Protein AF-0000000077068095 (afdb_homodimer)

Solvent-accessible surface area (backbone atoms only — not comparable to full-atom values): 65717 Å² total; per-residue (Å²): 137,84,79,78,79,77,78,79,78,76,75,75,72,74,71,62,78,73,71,67,80,84,62,39,53,50,53,29,50,27,62,89,43,69,63,25,18,35,32,30,54,34,50,69,52,36,69,40,69,62,42,80,33,74,51,78,90,67,46,34,32,39,38,27,51,85,31,70,28,54,92,70,54,54,77,60,41,54,93,54,92,65,73,80,18,28,23,33,39,35,46,92,66,38,63,28,28,18,11,28,84,90,44,62,46,68,45,46,44,18,47,70,39,54,68,49,7,34,28,40,31,26,32,69,10,56,44,84,93,71,78,60,60,14,21,37,36,37,42,29,30,36,26,86,80,74,60,66,60,77,61,39,78,68,45,74,48,86,64,59,23,36,34,32,36,30,47,22,48,51,30,36,50,48,80,41,72,82,54,92,48,60,74,79,78,54,56,64,38,67,78,49,59,69,67,58,59,50,47,60,63,62,68,28,43,35,32,27,36,28,37,33,62,56,63,38,21,53,78,14,54,68,29,62,57,41,63,62,40,30,70,72,57,40,61,73,48,41,52,50,41,37,73,74,74,13,21,58,71,55,60,49,89,83,49,74,68,87,56,59,79,35,48,76,73,65,37,44,64,61,31,34,38,80,59,54,44,42,59,57,54,33,48,51,45,50,47,26,58,33,42,31,37,34,36,40,40,24,48,47,83,51,47,23,36,29,74,42,83,75,34,65,79,38,19,22,37,72,36,38,43,57,36,46,51,50,59,52,35,49,54,30,29,52,73,69,72,35,45,43,26,38,26,35,38,66,47,36,81,76,40,66,49,46,52,51,20,49,75,51,63,41,74,47,51,61,33,38,65,62,38,47,51,53,49,52,52,50,51,42,65,72,65,54,41,40,25,48,37,47,43,36,67,52,56,91,72,39,87,45,16,95,53,17,20,64,57,61,37,39,44,56,51,48,22,43,41,58,61,65,42,92,36,35,62,56,48,38,34,42,23,34,44,19,55,88,40,79,43,70,29,42,57,48,58,84,60,46,77,80,84,48,77,39,89,63,52,30,34,20,46,36,52,43,40,71,80,25,58,24,26,38,67,77,56,47,55,89,40,42,61,54,50,45,56,54,48,50,52,43,53,48,31,37,19,21,37,22,25,33,28,42,30,43,30,37,44,32,42,38,38,62,57,40,46,60,48,47,38,33,38,53,46,12,56,43,37,72,52,47,30,73,57,51,39,52,30,36,52,41,100,47,45,56,35,67,93,50,91,47,33,38,19,20,13,36,78,83,52,46,37,38,28,43,36,24,62,58,78,85,47,41,59,32,70,50,78,38,61,65,57,42,75,47,96,77,40,47,35,30,45,59,79,43,83,90,46,74,46,50,70,47,70,48,96,86,44,33,31,39,36,40,39,52,42,73,55,67,47,77,80,56,47,75,51,55,58,48,40,34,41,31,32,51,47,87,130,86,78,82,78,75,77,77,78,76,73,74,70,72,70,63,78,72,74,70,75,90,65,36,53,51,54,29,49,27,64,89,42,68,63,26,19,36,32,30,55,35,50,69,55,36,70,40,70,65,40,81,32,73,52,77,89,69,45,34,31,41,37,26,50,85,34,70,24,52,88,67,53,53,76,62,40,56,91,56,93,65,75,76,17,30,24,35,39,35,49,92,65,38,60,29,29,20,10,29,84,90,42,63,48,68,42,45,44,19,49,69,40,53,68,49,8,33,28,42,31,27,32,67,10,58,45,81,95,70,78,59,58,14,22,37,35,37,44,28,29,38,24,85,81,75,59,66,60,79,62,39,78,68,45,73,46,85,63,60,24,37,32,32,36,31,46,23,49,51,30,39,50,47,81,40,72,84,54,91,50,58,73,78,76,55,56,65,39,67,76,50,60,69,66,60,58,48,45,60,64,63,68,28,42,34,32,29,38,28,38,33,60,56,63,38,21,52,77,13,53,67,30,62,57,39,63,63,39,30,71,72,57,40,62,72,47,41,54,50,41,37,72,73,74,12,22,58,72,54,60,49,90,82,48,75,67,88,56,58,79,36,50,77,73,65,37,44,64,61,31,34,38,80,59,54,45,41,58,57,54,32,48,53,44,50,48,26,57,33,42,30,37,35,38,40,39,24,48,46,83,50,47,23,36,28,74,44,84,76,34,65,80,39,19,22,37,71,36,38,44,56,36,46,50,50,60,51,35,48,56,30,29,52,74,70,71,36,44,43,25,39,26,36,38,66,48,35,82,76,39,67,51,46,51,50,20,50,73,52,63,39,75,48,51,62,32,38,66,62,36,46,52,52,49,53,52,50,51,42,65,72,67,52,42,40,24,48,37,48,43,36,67,51,55,91,71,39,86,44,16,94,52,16,22,62,57,60,38,39,43,57,51,48,22,43,41,57,63,65,41,94,36,35,63,54,48,36,34,41,23,34,44,18,54,89,41,77,43,70,29,44,54,50,56,84,62,46,76,81,83,48,79,40,90,62,52,28,34,20,47,35,52,41,39,71,78,24,57,26,27,37,68,76,56,49,55,88,40,44,61,53,49,46,58,53,49,49,51,42,52,47,31,38,18,22,38,22,26,32,28,43,28,44,29,36,43,32,43,40,36,61,57,41,47,62,48,49,39,33,37,52,46,12,56,43,36,73,51,47,30,74,55,51,39,51,28,36,52,41,100,47,45,53,49,51,98,51,89,49,36,38,19,20,14,36,78,83,52,47,36,37,25,44,37,24,59,59,78,85,45,41,59,34,71,48,78,38,58,59,58,42,75,46,96,76,41,48,35,31,44,60,79,44,82,91,45,73,46,52,69,48,69,46,98,86,45,32,31,40,36,40,39,52,42,75,56,67,47,75,81,55,48,76,51,56,58,46,41,35,43,32,31,51,48,86

Nearest PDB structures (foldseek):
  7pls-assembly1_A  TM=9.603E-01  e=2.369E-50  Homo sapiens
  1odu-assembly1_B-2  TM=8.577E-01  e=1.543E-35  Thermotoga maritima MSB8
  1hl9-assembly1_B-3  TM=8.663E-01  e=6.749E-35  Thermotoga maritima MSB8
  1hl8-assembly1_A-3  TM=8.497E-01  e=1.190E-34  Thermotoga maritima MSB8
  2wsp-assembly2_B  TM=8.341E-01  e=6.534E-34  Thermotoga maritima MSB8

Radius of gyration: 40.66 Å; Cα contacts (8 Å, |Δi|>4): 2891; chains: 2; bounding box: 90×133×92 Å

Structure (mmCIF, N/CA/C/O backbone):
data_AF-0000000077068095-model_v1
#
loop_
_entity.id
_entity.type
_entity.pdbx_description
1 polymer alpha-L-fucosidase
#
loop_
_atom_site.group_PDB
_atom_site.id
_atom_site.type_symbol
_atom_site.label_atom_id
_atom_site.label_alt_id
_atom_site.label_comp_id
_atom_site.label_asym_id
_atom_site.label_entity_id
_atom_site.label_seq_id
_atom_site.pdbx_PDB_ins_code
_atom_site.Cartn_x
_atom_site.Cartn_y
_atom_site.Cartn_z
_atom_site.occupancy
_atom_site.B_iso_or_equiv
_atom_site.auth_seq_id
_atom_site.auth_comp_id
_atom_site.auth_asym_id
_atom_site.auth_atom_id
_atom_site.pdbx_PDB_model_num
ATOM 1 N N . MET A 1 1 ? 49.562 -62.438 -36.219 1 24.22 1 MET A N 1
ATOM 2 C CA . MET A 1 1 ? 48.5 -63.281 -35.688 1 24.22 1 MET A CA 1
ATOM 3 C C . MET A 1 1 ? 47.594 -62.5 -34.75 1 24.22 1 MET A C 1
ATOM 5 O O . MET A 1 1 ? 48.031 -62 -33.719 1 24.22 1 MET A O 1
ATOM 9 N N . ALA A 1 2 ? 46.625 -61.688 -35.406 1 28.7 2 ALA A N 1
ATOM 10 C CA . ALA A 1 2 ? 45.594 -60.688 -35.219 1 28.7 2 ALA A CA 1
ATOM 11 C C . ALA A 1 2 ? 44.438 -61.219 -34.344 1 28.7 2 ALA A C 1
ATOM 13 O O . ALA A 1 2 ? 43.625 -62 -34.844 1 28.7 2 ALA A O 1
ATOM 14 N N . SER A 1 3 ? 44.781 -61.656 -33.125 1 25.62 3 SER A N 1
ATOM 15 C CA . SER A 1 3 ? 43.812 -62.281 -32.25 1 25.62 3 SER A CA 1
ATOM 16 C C . SER A 1 3 ? 42.625 -61.375 -31.953 1 25.62 3 SER A C 1
ATOM 18 O O . SER A 1 3 ? 42.781 -60.281 -31.469 1 25.62 3 SER A O 1
ATOM 20 N N . LEU A 1 4 ? 41.5 -61.562 -32.719 1 26.03 4 LEU A N 1
ATOM 21 C CA . LEU A 1 4 ? 40.188 -60.906 -32.812 1 26.03 4 LEU A CA 1
ATOM 22 C C . LEU A 1 4 ? 39.406 -61.094 -31.516 1 26.03 4 LEU A C 1
ATOM 24 O O . LEU A 1 4 ? 39.125 -62.25 -31.109 1 26.03 4 LEU A O 1
ATOM 28 N N . CYS A 1 5 ? 39.75 -60.375 -30.453 1 25.77 5 CYS A N 1
ATOM 29 C CA . CYS A 1 5 ? 39.062 -60.406 -29.156 1 25.77 5 CYS A CA 1
ATOM 30 C C . CYS A 1 5 ? 37.562 -60.188 -29.328 1 25.77 5 CYS A C 1
ATOM 32 O O . CYS A 1 5 ? 37.125 -59.125 -29.797 1 25.77 5 CYS A O 1
ATOM 34 N N . THR A 1 6 ? 36.719 -61.219 -29.531 1 24.61 6 THR A N 1
ATOM 35 C CA . THR A 1 6 ? 35.281 -61.312 -29.703 1 24.61 6 THR A CA 1
ATOM 36 C C . THR A 1 6 ? 34.562 -60.875 -28.438 1 24.61 6 THR A C 1
ATOM 38 O O . THR A 1 6 ? 34.688 -61.5 -27.391 1 24.61 6 THR A O 1
ATOM 41 N N . CYS A 1 7 ? 34.531 -59.562 -28.078 1 24.52 7 CYS A N 1
ATOM 42 C CA . CYS A 1 7 ? 33.812 -59.031 -26.938 1 24.52 7 CYS A CA 1
ATOM 43 C C . CYS A 1 7 ? 32.344 -59.438 -27 1 24.52 7 CYS A C 1
ATOM 45 O O . CYS A 1 7 ? 31.641 -59.094 -27.953 1 24.52 7 CYS A O 1
ATOM 47 N N . ILE A 1 8 ? 31.906 -60.5 -26.359 1 24.84 8 ILE A N 1
ATOM 48 C CA . ILE A 1 8 ? 30.562 -61.062 -26.172 1 24.84 8 ILE A CA 1
ATOM 49 C C . ILE A 1 8 ? 29.688 -60.031 -25.469 1 24.84 8 ILE A C 1
ATOM 51 O O . ILE A 1 8 ? 29.938 -59.688 -24.312 1 24.84 8 ILE A O 1
ATOM 55 N N . LEU A 1 9 ? 29.125 -59.062 -26.156 1 23.23 9 LEU A N 1
ATOM 56 C CA . LEU A 1 9 ? 28.109 -58.125 -25.688 1 23.23 9 LEU A CA 1
ATOM 57 C C . LEU A 1 9 ? 26.906 -58.875 -25.094 1 23.23 9 LEU A C 1
ATOM 59 O O . LEU A 1 9 ? 26.203 -59.594 -25.812 1 23.23 9 LEU A O 1
ATOM 63 N N . ALA A 1 10 ? 26.969 -59.375 -23.859 1 24.91 10 ALA A N 1
ATOM 64 C CA . ALA A 1 10 ? 25.828 -60 -23.188 1 24.91 10 ALA A CA 1
ATOM 65 C C . ALA A 1 10 ? 24.656 -59.031 -23.094 1 24.91 10 ALA A C 1
ATOM 67 O O . ALA A 1 10 ? 24.797 -57.969 -22.484 1 24.91 10 ALA A O 1
ATOM 68 N N . ALA A 1 11 ? 23.734 -59 -24.016 1 25.2 11 ALA A N 1
ATOM 69 C CA . ALA A 1 11 ? 22.422 -58.344 -24.016 1 25.2 11 ALA A CA 1
ATOM 70 C C . ALA A 1 11 ? 21.641 -58.719 -22.766 1 25.2 11 ALA A C 1
ATOM 72 O O . ALA A 1 11 ? 21.25 -59.875 -22.578 1 25.2 11 ALA A O 1
ATOM 73 N N . ILE A 1 12 ? 22.016 -58.188 -21.656 1 26.47 12 ILE A N 1
ATOM 74 C CA . ILE A 1 12 ? 21.125 -58.375 -20.516 1 26.47 12 ILE A CA 1
ATOM 75 C C . ILE A 1 12 ? 19.703 -57.938 -20.906 1 26.47 12 ILE A C 1
ATOM 77 O O . ILE A 1 12 ? 19.453 -56.781 -21.219 1 26.47 12 ILE A O 1
ATOM 81 N N . ALA A 1 13 ? 18.922 -58.875 -21.5 1 24.34 13 ALA A N 1
ATOM 82 C CA . ALA A 1 13 ? 17.5 -58.719 -21.75 1 24.34 13 ALA A CA 1
ATOM 83 C C . ALA A 1 13 ? 16.766 -58.281 -20.484 1 24.34 13 ALA A C 1
ATOM 85 O O . ALA A 1 13 ? 16.672 -59.031 -19.516 1 24.34 13 ALA A O 1
ATOM 86 N N . LEU A 1 14 ? 17 -57.062 -20.125 1 28.61 14 LEU A N 1
ATOM 87 C CA . LEU A 1 14 ? 16.078 -56.562 -19.109 1 28.61 14 LEU A CA 1
ATOM 88 C C . LEU A 1 14 ? 14.648 -57.062 -19.406 1 28.61 14 LEU A C 1
ATOM 90 O O . LEU A 1 14 ? 14.102 -56.75 -20.469 1 28.61 14 LEU A O 1
ATOM 94 N N . SER A 1 15 ? 14.352 -58.25 -18.938 1 25.83 15 SER A N 1
ATOM 95 C CA . SER A 1 15 ? 12.977 -58.75 -19.016 1 25.83 15 SER A CA 1
ATOM 96 C C . SER A 1 15 ? 11.977 -57.656 -18.625 1 25.83 15 SER A C 1
ATOM 98 O O . SER A 1 15 ? 12.031 -57.125 -17.5 1 25.83 15 SER A O 1
ATOM 100 N N . LEU A 1 16 ? 11.578 -56.875 -19.531 1 29.78 16 LEU A N 1
ATOM 101 C CA . LEU A 1 16 ? 10.375 -56.094 -19.25 1 29.78 16 LEU A CA 1
ATOM 102 C C . LEU A 1 16 ? 9.336 -56.938 -18.531 1 29.78 16 LEU A C 1
ATOM 104 O O . LEU A 1 16 ? 9.141 -58.094 -18.859 1 29.78 16 LEU A O 1
ATOM 108 N N . PRO A 1 17 ? 9.133 -56.719 -17.281 1 31.84 17 PRO A N 1
ATOM 109 C CA . PRO A 1 17 ? 8.055 -57.531 -16.734 1 31.84 17 PRO A CA 1
ATOM 110 C C . PRO A 1 17 ? 6.945 -57.812 -17.75 1 31.84 17 PRO A C 1
ATOM 112 O O . PRO A 1 17 ? 6.59 -56.906 -18.531 1 31.84 17 PRO A O 1
ATOM 115 N N . THR A 1 18 ? 6.918 -59.031 -18.281 1 29.27 18 THR A N 1
ATOM 116 C CA . THR A 1 18 ? 5.816 -59.531 -19.109 1 29.27 18 THR A CA 1
ATOM 117 C C . THR A 1 18 ? 4.473 -59.094 -18.531 1 29.27 18 THR A C 1
ATOM 119 O O . THR A 1 18 ? 4.156 -59.438 -17.391 1 29.27 18 THR A O 1
ATOM 122 N N . VAL A 1 19 ? 3.975 -57.938 -18.891 1 34.5 19 VAL A N 1
ATOM 123 C CA . VAL A 1 19 ? 2.531 -57.812 -18.719 1 34.5 19 VAL A CA 1
ATOM 124 C C . VAL A 1 19 ? 1.839 -59.125 -19.125 1 34.5 19 VAL A C 1
ATOM 126 O O . VAL A 1 19 ? 1.977 -59.562 -20.266 1 34.5 19 VAL A O 1
ATOM 129 N N . ASP A 1 20 ? 1.728 -60.062 -18.281 1 32.56 20 ASP A N 1
ATOM 130 C CA . ASP A 1 20 ? 0.825 -61.156 -18.625 1 32.56 20 ASP A CA 1
ATOM 131 C C . ASP A 1 20 ? -0.317 -60.656 -19.516 1 32.56 20 ASP A C 1
ATOM 133 O O . ASP A 1 20 ? -0.985 -59.688 -19.188 1 32.56 20 ASP A O 1
ATOM 137 N N . SER A 1 21 ? -0.246 -60.844 -20.781 1 36.09 21 SER A N 1
ATOM 138 C CA . SER A 1 21 ? -1.216 -60.594 -21.844 1 36.09 21 SER A CA 1
ATOM 139 C C . SER A 1 21 ? -2.639 -60.562 -21.297 1 36.09 21 SER A C 1
ATOM 141 O O . SER A 1 21 ? -3.488 -59.844 -21.797 1 36.09 21 SER A O 1
ATOM 143 N N . LEU A 1 22 ? -3.229 -61.688 -20.875 1 41.81 22 LEU A N 1
ATOM 144 C CA . LEU A 1 22 ? -4.652 -62 -20.781 1 41.81 22 LEU A CA 1
ATOM 145 C C . LEU A 1 22 ? -5.34 -61.125 -19.766 1 41.81 22 LEU A C 1
ATOM 147 O O . LEU A 1 22 ? -6.547 -60.875 -19.844 1 41.81 22 LEU A O 1
ATOM 151 N N . ALA A 1 23 ? -4.766 -60.719 -18.5 1 59.47 23 ALA A N 1
ATOM 152 C CA . ALA A 1 23 ? -5.574 -60.25 -17.375 1 59.47 23 ALA A CA 1
ATOM 153 C C . ALA A 1 23 ? -5.66 -58.75 -17.359 1 59.47 23 ALA A C 1
ATOM 155 O O . ALA A 1 23 ? -4.645 -58.062 -17.516 1 59.47 23 ALA A O 1
ATOM 156 N N . CYS A 1 24 ? -6.629 -58.094 -17.922 1 81.06 24 CYS A N 1
ATOM 157 C CA . CYS A 1 24 ? -7.066 -56.719 -17.828 1 81.06 24 CYS A CA 1
ATOM 158 C C . CYS A 1 24 ? -7.027 -56.219 -16.391 1 81.06 24 CYS A C 1
ATOM 160 O O . CYS A 1 24 ? -8.023 -55.719 -15.875 1 81.06 24 CYS A O 1
ATOM 162 N N . SER A 1 25 ? -5.848 -56.531 -15.797 1 87.81 25 SER A N 1
ATOM 163 C CA . SER A 1 25 ? -5.672 -56.062 -14.43 1 87.81 25 SER A CA 1
ATOM 164 C C . SER A 1 25 ? -4.328 -55.344 -14.258 1 87.81 25 SER A C 1
ATOM 166 O O . SER A 1 25 ? -3.324 -55.75 -14.844 1 87.81 25 SER A O 1
ATOM 168 N N . TYR A 1 26 ? -4.227 -54.344 -13.516 1 88.31 26 TYR A N 1
ATOM 169 C CA . TYR A 1 26 ? -3.062 -53.5 -13.234 1 88.31 26 TYR A CA 1
ATOM 170 C C . TYR A 1 26 ? -2.877 -53.312 -11.734 1 88.31 26 TYR A C 1
ATOM 172 O O . TYR A 1 26 ? -3.854 -53.188 -10.992 1 88.31 26 TYR A O 1
ATOM 180 N N . SER A 1 27 ? -1.603 -53.375 -11.273 1 88.69 27 SER A N 1
ATOM 181 C CA . SER A 1 27 ? -1.298 -53.188 -9.859 1 88.69 27 SER A CA 1
ATOM 182 C C . SER A 1 27 ? -0.206 -52.125 -9.672 1 88.69 27 SER A C 1
ATOM 184 O O . SER A 1 27 ? 0.827 -52.188 -10.344 1 88.69 27 SER A O 1
ATOM 186 N N . PHE A 1 28 ? -0.462 -51.188 -8.781 1 87.56 28 PHE A N 1
ATOM 187 C CA . PHE A 1 28 ? 0.468 -50.125 -8.469 1 87.56 28 PHE A CA 1
ATOM 188 C C . PHE A 1 28 ? 0.621 -49.938 -6.965 1 87.56 28 PHE A C 1
ATOM 190 O O . PHE A 1 28 ? -0.294 -50.25 -6.203 1 87.56 28 PHE A O 1
ATOM 197 N N . PRO A 1 29 ? 1.819 -49.406 -6.551 1 84.75 29 PRO A N 1
ATOM 198 C CA . PRO A 1 29 ? 1.957 -49.125 -5.117 1 84.75 29 PRO A CA 1
ATOM 199 C C . PRO A 1 29 ? 1.009 -48.031 -4.637 1 84.75 29 PRO A C 1
ATOM 201 O O . PRO A 1 29 ? 0.772 -47.062 -5.355 1 84.75 29 PRO A O 1
ATOM 204 N N . ASP A 1 30 ? 0.501 -48.25 -3.432 1 84.06 30 ASP A N 1
ATOM 205 C CA . ASP A 1 30 ? -0.304 -47.219 -2.801 1 84.06 30 ASP A CA 1
ATOM 206 C C . ASP A 1 30 ? 0.58 -46.125 -2.213 1 84.06 30 ASP A C 1
ATOM 208 O O . ASP A 1 30 ? 1.592 -46.406 -1.57 1 84.06 30 ASP A O 1
ATOM 212 N N . TYR A 1 31 ? 0.207 -44.875 -2.473 1 79.5 31 TYR A N 1
ATOM 213 C CA . TYR A 1 31 ? 1.002 -43.719 -2.029 1 79.5 31 TYR A CA 1
ATOM 214 C C . TYR A 1 31 ? 1.108 -43.688 -0.51 1 79.5 31 TYR A C 1
ATOM 216 O O . TYR A 1 31 ? 2.176 -43.406 0.037 1 79.5 31 TYR A O 1
ATOM 224 N N . HIS A 1 32 ? 0.081 -43.938 0.207 1 77.75 32 HIS A N 1
ATOM 225 C CA . HIS A 1 32 ? 0.05 -43.844 1.66 1 77.75 32 HIS A CA 1
ATOM 226 C C . HIS A 1 32 ? 0.673 -45.062 2.324 1 77.75 32 HIS A C 1
ATOM 228 O O . HIS A 1 32 ? 1.133 -44.969 3.465 1 77.75 32 HIS A O 1
ATOM 234 N N . ASN A 1 33 ? 0.552 -46.25 1.713 1 79.5 33 ASN A N 1
ATOM 235 C CA . ASN A 1 33 ? 1.127 -47.469 2.223 1 79.5 33 ASN A CA 1
ATOM 236 C C . ASN A 1 33 ? 1.898 -48.219 1.139 1 79.5 33 ASN A C 1
ATOM 238 O O . ASN A 1 33 ? 1.366 -49.156 0.516 1 79.5 33 ASN A O 1
ATOM 242 N N . PRO A 1 34 ? 3.152 -47.938 1.072 1 77.81 34 PRO A N 1
ATOM 243 C CA . PRO A 1 34 ? 3.92 -48.5 -0.048 1 77.81 34 PRO A CA 1
ATOM 244 C C . PRO A 1 34 ? 4.066 -50 0.02 1 77.81 34 PRO A C 1
ATOM 246 O O . PRO A 1 34 ? 4.441 -50.625 -0.971 1 77.81 34 PRO A O 1
ATOM 249 N N . GLN A 1 35 ? 3.729 -50.562 1.14 1 81.38 35 GLN A N 1
ATOM 250 C CA . GLN A 1 35 ? 3.791 -52.031 1.255 1 81.38 35 GLN A CA 1
ATOM 251 C C . GLN A 1 35 ? 2.521 -52.688 0.708 1 81.38 35 GLN A C 1
ATOM 253 O O . GLN A 1 35 ? 2.414 -53.906 0.67 1 81.38 35 GLN A O 1
ATOM 258 N N . THR A 1 36 ? 1.669 -51.781 0.289 1 89.06 36 THR A N 1
ATOM 259 C CA . THR A 1 36 ? 0.39 -52.25 -0.238 1 89.06 36 THR A CA 1
ATOM 260 C C . THR A 1 36 ? 0.266 -51.938 -1.723 1 89.06 36 THR A C 1
ATOM 262 O O . THR A 1 36 ? 0.71 -50.875 -2.17 1 89.06 36 THR A O 1
ATOM 265 N N . CYS A 1 37 ? -0.19 -52.875 -2.449 1 91.44 37 CYS A N 1
ATOM 266 C CA . CYS A 1 37 ? -0.459 -52.656 -3.865 1 91.44 37 CYS A CA 1
ATOM 267 C C . CYS A 1 37 ? -1.947 -52.438 -4.109 1 91.44 37 CYS A C 1
ATOM 269 O O . CYS A 1 37 ? -2.781 -53.188 -3.607 1 91.44 37 CYS A O 1
ATOM 271 N N . ALA A 1 38 ? -2.262 -51.406 -4.797 1 90.69 38 ALA A N 1
ATOM 272 C CA . ALA A 1 38 ? -3.609 -51.188 -5.324 1 90.69 38 ALA A CA 1
ATOM 273 C C . ALA A 1 38 ? -3.797 -51.938 -6.652 1 90.69 38 ALA A C 1
ATOM 275 O O . ALA A 1 38 ? -3.152 -51.594 -7.648 1 90.69 38 ALA A O 1
ATOM 276 N N . ARG A 1 39 ? -4.703 -52.875 -6.668 1 91.75 39 ARG A N 1
ATOM 277 C CA . ARG A 1 39 ? -4.941 -53.656 -7.863 1 91.75 39 ARG A CA 1
ATOM 278 C C . ARG A 1 39 ? -6.246 -53.25 -8.539 1 91.75 39 ARG A C 1
ATOM 280 O O . ARG A 1 39 ? -7.305 -53.25 -7.902 1 91.75 39 ARG A O 1
ATOM 287 N N . TYR A 1 40 ? -6.156 -52.938 -9.789 1 92.06 40 TYR A N 1
ATOM 288 C CA . TYR A 1 40 ? -7.312 -52.656 -10.633 1 92.06 40 TYR A CA 1
ATOM 289 C C . TYR A 1 40 ? -7.637 -53.812 -11.555 1 92.06 40 TYR A C 1
ATOM 291 O O . TYR A 1 40 ? -6.863 -54.125 -12.461 1 92.06 40 TYR A O 1
ATOM 299 N N . ASP A 1 41 ? -8.781 -54.406 -11.297 1 90.94 41 ASP A N 1
ATOM 300 C CA . ASP A 1 41 ? -9.227 -55.5 -12.156 1 90.94 41 ASP A CA 1
ATOM 301 C C . ASP A 1 41 ? -10.273 -55 -13.156 1 90.94 41 ASP A C 1
ATOM 303 O O . ASP A 1 41 ? -11.453 -54.875 -12.812 1 90.94 41 ASP A O 1
ATOM 307 N N . LEU A 1 42 ? -9.844 -54.938 -14.453 1 89.88 42 LEU A N 1
ATOM 308 C CA . LEU A 1 42 ? -10.727 -54.406 -15.477 1 89.88 42 LEU A CA 1
ATOM 309 C C . LEU A 1 42 ? -11.305 -55.5 -16.359 1 89.88 42 LEU A C 1
ATOM 311 O O . LEU A 1 42 ? -11.836 -55.219 -17.438 1 89.88 42 LEU A O 1
ATOM 315 N N . THR A 1 43 ? -11.297 -56.625 -15.938 1 86.5 43 THR A N 1
ATOM 316 C CA . THR A 1 43 ? -11.711 -57.781 -16.719 1 86.5 43 THR A CA 1
ATOM 317 C C . THR A 1 43 ? -13.172 -57.688 -17.125 1 86.5 43 THR A C 1
ATOM 319 O O . THR A 1 43 ? -13.523 -57.906 -18.281 1 86.5 43 THR A O 1
ATOM 322 N N . GLU A 1 44 ? -13.938 -57.25 -16.203 1 83.06 44 GLU A N 1
ATOM 323 C CA . GLU A 1 44 ? -15.367 -57.156 -16.5 1 83.06 44 GLU A CA 1
ATOM 324 C C . GLU A 1 44 ? -15.641 -56.094 -17.531 1 83.06 44 GLU A C 1
ATOM 326 O O . GLU A 1 44 ? -16.547 -56.219 -18.359 1 83.06 44 GLU A O 1
ATOM 331 N N . LEU A 1 45 ? -14.938 -55.094 -17.484 1 83.25 45 LEU A N 1
ATOM 332 C CA . LEU A 1 45 ? -15.102 -54.031 -18.469 1 83.25 45 LEU A CA 1
ATOM 333 C C . LEU A 1 45 ? -14.688 -54.5 -19.859 1 83.25 45 LEU A C 1
ATOM 335 O O . LEU A 1 45 ? -15.273 -54.094 -20.859 1 83.25 45 LEU A O 1
ATOM 339 N N . SER A 1 46 ? -13.695 -55.281 -19.891 1 79.88 46 SER A N 1
ATOM 340 C CA . SER A 1 46 ? -13.203 -55.844 -21.156 1 79.88 46 SER A CA 1
ATOM 341 C C . SER A 1 46 ? -14.234 -56.75 -21.797 1 79.88 46 SER A C 1
ATOM 343 O O . SER A 1 46 ? -14.305 -56.844 -23.031 1 79.88 46 SER A O 1
ATOM 345 N N . LEU A 1 47 ? -14.945 -57.25 -20.969 1 75.88 47 LEU A N 1
ATOM 346 C CA . LEU A 1 47 ? -15.953 -58.188 -21.469 1 75.88 47 LEU A CA 1
ATOM 347 C C . LEU A 1 47 ? -17.188 -57.438 -21.969 1 75.88 47 LEU A C 1
ATOM 349 O O . LEU A 1 47 ? -17.969 -57.969 -22.75 1 75.88 47 LEU A O 1
ATOM 353 N N . ARG A 1 48 ? -17.078 -56.281 -21.484 1 75 48 ARG A N 1
ATOM 354 C CA . ARG A 1 48 ? -18.219 -55.438 -21.875 1 75 48 ARG A CA 1
ATOM 355 C C . ARG A 1 48 ? -17.875 -54.594 -23.094 1 75 48 ARG A C 1
ATOM 357 O O . ARG A 1 48 ? -16.703 -54.25 -23.297 1 75 48 ARG A O 1
ATOM 364 N N . GLY A 1 49 ? -18.844 -54.281 -24.016 1 66.81 49 GLY A N 1
ATOM 365 C CA . GLY A 1 49 ? -18.641 -53.469 -25.203 1 66.81 49 GLY A CA 1
ATOM 366 C C . GLY A 1 49 ? -18.547 -54.281 -26.484 1 66.81 49 GLY A C 1
ATOM 367 O O . GLY A 1 49 ? -18.844 -55.469 -26.484 1 66.81 49 GLY A O 1
ATOM 368 N N . PRO A 1 50 ? -18.031 -53.656 -27.375 1 79.44 50 PRO A N 1
ATOM 369 C CA . PRO A 1 50 ? -17.594 -52.281 -27.594 1 79.44 50 PRO A CA 1
ATOM 370 C C . PRO A 1 50 ? -18.719 -51.25 -27.391 1 79.44 50 PRO A C 1
ATOM 372 O O . PRO A 1 50 ? -19.891 -51.625 -27.406 1 79.44 50 PRO A O 1
ATOM 375 N N . TYR A 1 51 ? -18.234 -50.031 -27.047 1 80.69 51 TYR A N 1
ATOM 376 C CA . TYR A 1 51 ? -19.172 -48.906 -26.875 1 80.69 51 TYR A CA 1
ATOM 377 C C . TYR A 1 51 ? -19 -47.906 -28 1 80.69 51 TYR A C 1
ATOM 379 O O . TYR A 1 51 ? -17.875 -47.594 -28.406 1 80.69 51 TYR A O 1
ATOM 387 N N . ASN A 1 52 ? -20.109 -47.469 -28.5 1 77.12 52 ASN A N 1
ATOM 388 C CA . ASN A 1 52 ? -20.125 -46.344 -29.438 1 77.12 52 ASN A CA 1
ATOM 389 C C . ASN A 1 52 ? -20.281 -45.031 -28.719 1 77.12 52 ASN A C 1
ATOM 391 O O . ASN A 1 52 ? -21.203 -44.844 -27.906 1 77.12 52 ASN A O 1
ATOM 395 N N . ILE A 1 53 ? -19.266 -44.188 -28.891 1 80.69 53 ILE A N 1
ATOM 396 C CA . ILE A 1 53 ? -19.344 -42.844 -28.328 1 80.69 53 ILE A CA 1
ATOM 397 C C . ILE A 1 53 ? -19.531 -41.844 -29.453 1 80.69 53 ILE A C 1
ATOM 399 O O . ILE A 1 53 ? -18.766 -41.812 -30.406 1 80.69 53 ILE A O 1
ATOM 403 N N . THR A 1 54 ? -20.641 -41.031 -29.438 1 65.12 54 THR A N 1
ATOM 404 C CA . THR A 1 54 ? -20.906 -40.031 -30.469 1 65.12 54 THR A CA 1
ATOM 405 C C . THR A 1 54 ? -20.578 -38.625 -29.953 1 65.12 54 THR A C 1
ATOM 407 O O . THR A 1 54 ? -21.078 -38.219 -28.906 1 65.12 54 THR A O 1
ATOM 410 N N . PRO A 1 55 ? -19.344 -38.094 -30.078 1 63.88 55 PRO A N 1
ATOM 411 C CA . PRO A 1 55 ? -19.203 -36.656 -29.766 1 63.88 55 PRO A CA 1
ATOM 412 C C . PRO A 1 55 ? -20.094 -35.781 -30.625 1 63.88 55 PRO A C 1
ATOM 414 O O . PRO A 1 55 ? -20.672 -36.25 -31.609 1 63.88 55 PRO A O 1
ATOM 417 N N . PRO A 1 56 ? -20.234 -34.375 -30.422 1 50.62 56 PRO A N 1
ATOM 418 C CA . PRO A 1 56 ? -20.797 -33.625 -31.547 1 50.62 56 PRO A CA 1
ATOM 419 C C . PRO A 1 56 ? -20.219 -34.062 -32.906 1 50.62 56 PRO A C 1
ATOM 421 O O . PRO A 1 56 ? -19.078 -34.531 -32.969 1 50.62 56 PRO A O 1
ATOM 424 N N . TYR A 1 57 ? -21 -34.094 -33.938 1 48.12 57 TYR A N 1
ATOM 425 C CA . TYR A 1 57 ? -20.688 -34.375 -35.344 1 48.12 57 TYR A CA 1
ATOM 426 C C . TYR A 1 57 ? -19.406 -33.656 -35.75 1 48.12 57 TYR A C 1
ATOM 428 O O . TYR A 1 57 ? -19.156 -32.531 -35.344 1 48.12 57 TYR A O 1
ATOM 436 N N . PRO A 1 58 ? -18.453 -34.688 -36.406 1 53.88 58 PRO A N 1
ATOM 437 C CA . PRO A 1 58 ? -18.484 -35.875 -37.281 1 53.88 58 PRO A CA 1
ATOM 438 C C . PRO A 1 58 ? -17.75 -37.062 -36.656 1 53.88 58 PRO A C 1
ATOM 440 O O . PRO A 1 58 ? -17.578 -38.094 -37.312 1 53.88 58 PRO A O 1
ATOM 443 N N . TYR A 1 59 ? -17.297 -37 -35.438 1 63 59 TYR A N 1
ATOM 444 C CA . TYR A 1 59 ? -16.469 -38.094 -34.969 1 63 59 TYR A CA 1
ATOM 445 C C . TYR A 1 59 ? -17.281 -39.094 -34.156 1 63 59 TYR A C 1
ATOM 447 O O . TYR A 1 59 ? -18.188 -38.719 -33.406 1 63 59 TYR A O 1
ATOM 455 N N . ARG A 1 60 ? -17.141 -40.344 -34.594 1 76.31 60 ARG A N 1
ATOM 456 C CA . ARG A 1 60 ? -17.641 -41.469 -33.812 1 76.31 60 ARG A CA 1
ATOM 457 C C . ARG A 1 60 ? -16.5 -42.375 -33.375 1 76.31 60 ARG A C 1
ATOM 459 O O . ARG A 1 60 ? -15.477 -42.469 -34.062 1 76.31 60 ARG A O 1
ATOM 466 N N . PHE A 1 61 ? -16.672 -42.812 -32.094 1 82.19 61 PHE A N 1
ATOM 467 C CA . PHE A 1 61 ? -15.633 -43.719 -31.594 1 82.19 61 PHE A CA 1
ATOM 468 C C . PHE A 1 61 ? -16.203 -45.094 -31.25 1 82.19 61 PHE A C 1
ATOM 470 O O . PHE A 1 61 ? -17.344 -45.188 -30.797 1 82.19 61 PHE A O 1
ATOM 477 N N . LEU A 1 62 ? -15.508 -46.062 -31.672 1 80.88 62 LEU A N 1
ATOM 478 C CA . LEU A 1 62 ? -15.703 -47.406 -31.156 1 80.88 62 LEU A CA 1
ATOM 479 C C . LEU A 1 62 ? -14.586 -47.781 -30.188 1 80.88 62 LEU A C 1
ATOM 481 O O . LEU A 1 62 ? -13.414 -47.812 -30.562 1 80.88 62 LEU A O 1
ATOM 485 N N . VAL A 1 63 ? -15.047 -48.031 -28.938 1 84.12 63 VAL A N 1
ATOM 486 C CA . VAL A 1 63 ? -13.984 -48.156 -27.938 1 84.12 63 VAL A CA 1
ATOM 487 C C . VAL A 1 63 ? -14.203 -49.438 -27.141 1 84.12 63 VAL A C 1
ATOM 489 O O . VAL A 1 63 ? -15.344 -49.844 -26.875 1 84.12 63 VAL A O 1
ATOM 492 N N . LYS A 1 64 ? -13.148 -50.062 -26.75 1 81.94 64 LYS A N 1
ATOM 493 C CA . LYS A 1 64 ? -13.117 -51.25 -25.875 1 81.94 64 LYS A CA 1
ATOM 494 C C . LYS A 1 64 ? -11.844 -51.25 -25.031 1 81.94 64 LYS A C 1
ATOM 496 O O . LYS A 1 64 ? -10.75 -51 -25.547 1 81.94 64 LYS A O 1
ATOM 501 N N . VAL A 1 65 ? -12.148 -51.531 -23.766 1 83.88 65 VAL A N 1
ATOM 502 C CA . VAL A 1 65 ? -11.008 -51.531 -22.859 1 83.88 65 VAL A CA 1
ATOM 503 C C . VAL A 1 65 ? -10.406 -52.906 -22.766 1 83.88 65 VAL A C 1
ATOM 505 O O . VAL A 1 65 ? -11.125 -53.906 -22.547 1 83.88 65 VAL A O 1
ATOM 508 N N . CYS A 1 66 ? -9.172 -53.062 -22.891 1 78.81 66 CYS A N 1
ATOM 509 C CA . CYS A 1 66 ? -8.344 -54.219 -22.672 1 78.81 66 CYS A CA 1
ATOM 510 C C . CYS A 1 66 ? -8.664 -55.312 -23.703 1 78.81 66 CYS A C 1
ATOM 512 O O . CYS A 1 66 ? -8.336 -56.5 -23.484 1 78.81 66 CYS A O 1
ATOM 514 N N . ASP A 1 67 ? -9.414 -54.969 -24.625 1 75.25 67 ASP A N 1
ATOM 515 C CA . ASP A 1 67 ? -9.742 -55.938 -25.672 1 75.25 67 ASP A CA 1
ATOM 516 C C . ASP A 1 67 ? -9.914 -55.25 -27.031 1 75.25 67 ASP A C 1
ATOM 518 O O . ASP A 1 67 ? -10.062 -54.031 -27.078 1 75.25 67 ASP A O 1
ATOM 522 N N . LEU A 1 68 ? -9.758 -56.062 -28.109 1 71.06 68 LEU A N 1
ATOM 523 C CA . LEU A 1 68 ? -9.891 -55.531 -29.453 1 71.06 68 LEU A CA 1
ATOM 524 C C . LEU A 1 68 ? -11.336 -55.125 -29.734 1 71.06 68 LEU A C 1
ATOM 526 O O . LEU A 1 68 ? -12.273 -55.812 -29.344 1 71.06 68 LEU A O 1
ATOM 530 N N . ALA A 1 69 ? -11.516 -53.906 -30.359 1 66.56 69 ALA A N 1
ATOM 531 C CA . ALA A 1 69 ? -12.836 -53.375 -30.719 1 66.56 69 ALA A CA 1
ATOM 532 C C . ALA A 1 69 ? -13.375 -54.062 -31.969 1 66.56 69 ALA A C 1
ATOM 534 O O . ALA A 1 69 ? -14.562 -53.969 -32.281 1 66.56 69 ALA A O 1
ATOM 535 N N . ALA A 1 70 ? -12.773 -54.719 -32.875 1 59.69 70 ALA A N 1
ATOM 536 C CA . ALA A 1 70 ? -12.977 -55.156 -34.281 1 59.69 70 ALA A CA 1
ATOM 537 C C . ALA A 1 70 ? -14.25 -55.969 -34.406 1 59.69 70 ALA A C 1
ATOM 539 O O . ALA A 1 70 ? -14.898 -55.938 -35.469 1 59.69 70 ALA A O 1
ATOM 540 N N . THR A 1 71 ? -14.664 -56.812 -33.594 1 52.59 71 THR A N 1
ATOM 541 C CA . THR A 1 71 ? -15.656 -57.75 -34.125 1 52.59 71 THR A CA 1
ATOM 542 C C . THR A 1 71 ? -16.953 -57.031 -34.469 1 52.59 71 THR A C 1
ATOM 544 O O . THR A 1 71 ? -17.812 -57.562 -35.156 1 52.59 71 THR A O 1
ATOM 547 N N . ASP A 1 72 ? -17.203 -55.844 -33.938 1 51.44 72 ASP A N 1
ATOM 548 C CA . ASP A 1 72 ? -18.453 -55.156 -34.25 1 51.44 72 ASP A CA 1
ATOM 549 C C . ASP A 1 72 ? -18.188 -53.781 -34.844 1 51.44 72 ASP A C 1
ATOM 551 O O . ASP A 1 72 ? -18.578 -52.781 -34.25 1 51.44 72 ASP A O 1
ATOM 555 N N . LEU A 1 73 ? -17.5 -53.75 -35.938 1 55.84 73 LEU A N 1
ATOM 556 C CA . LEU A 1 73 ? -17.125 -52.469 -36.562 1 55.84 73 LEU A CA 1
ATOM 557 C C . LEU A 1 73 ? -18.359 -51.719 -37.062 1 55.84 73 LEU A C 1
ATOM 559 O O . LEU A 1 73 ? -19.328 -52.344 -37.531 1 55.84 73 LEU A O 1
ATOM 563 N N . PRO A 1 74 ? -18.375 -50.469 -36.75 1 56.28 74 PRO A N 1
ATOM 564 C CA . PRO A 1 74 ? -19.438 -49.719 -37.438 1 56.28 74 PRO A CA 1
ATOM 565 C C . PRO A 1 74 ? -19.422 -49.875 -38.938 1 56.28 74 PRO A C 1
ATOM 567 O O . PRO A 1 74 ? -18.391 -50.219 -39.531 1 56.28 74 PRO A O 1
ATOM 570 N N . TRP A 1 75 ? -20.625 -49.75 -39.438 1 56.5 75 TRP A N 1
ATOM 571 C CA . TRP A 1 75 ? -20.844 -49.969 -40.875 1 56.5 75 TRP A CA 1
ATOM 572 C C . TRP A 1 75 ? -19.781 -49.281 -41.719 1 56.5 75 TRP A C 1
ATOM 574 O O . TRP A 1 75 ? -19.328 -49.812 -42.719 1 56.5 75 TRP A O 1
ATOM 584 N N . ALA A 1 76 ? -19.312 -48.062 -41.188 1 58.84 76 ALA A N 1
ATOM 585 C CA . ALA A 1 76 ? -18.344 -47.281 -41.969 1 58.84 76 ALA A CA 1
ATOM 586 C C . ALA A 1 76 ? -17 -47.969 -42 1 58.84 76 ALA A C 1
ATOM 588 O O . ALA A 1 76 ? -16.188 -47.688 -42.906 1 58.84 76 ALA A O 1
ATOM 589 N N . CYS A 1 77 ? -16.859 -48.875 -41.125 1 62.16 77 CYS A N 1
ATOM 590 C CA . CYS A 1 77 ? -15.57 -49.562 -41.062 1 62.16 77 CYS A CA 1
ATOM 591 C C . CYS A 1 77 ? -15.672 -50.969 -41.656 1 62.16 77 CYS A C 1
ATOM 593 O O . CYS A 1 77 ? -14.664 -51.656 -41.781 1 62.16 77 CYS A O 1
ATOM 595 N N . GLU A 1 78 ? -16.844 -51.281 -41.969 1 60.81 78 GLU A N 1
ATOM 596 C CA . GLU A 1 78 ? -17.047 -52.625 -42.5 1 60.81 78 GLU A CA 1
ATOM 597 C C . GLU A 1 78 ? -16.406 -52.75 -43.875 1 60.81 78 GLU A C 1
ATOM 599 O O . GLU A 1 78 ? -16.516 -51.875 -44.719 1 60.81 78 GLU A O 1
ATOM 604 N N . GLY A 1 79 ? -15.742 -53.906 -44.125 1 58.81 79 GLY A N 1
ATOM 605 C CA . GLY A 1 79 ? -15.117 -54.25 -45.375 1 58.81 79 GLY A CA 1
ATOM 606 C C . GLY A 1 79 ? -13.719 -53.656 -45.531 1 58.81 79 GLY A C 1
ATOM 607 O O . GLY A 1 79 ? -13.016 -53.969 -46.5 1 58.81 79 GLY A O 1
ATOM 608 N N . LYS A 1 80 ? -13.445 -52.719 -44.594 1 62.34 80 LYS A N 1
ATOM 609 C CA . LYS A 1 80 ? -12.102 -52.156 -44.719 1 62.34 80 LYS A CA 1
ATOM 610 C C . LYS A 1 80 ? -11.078 -53.031 -44 1 62.34 80 LYS A C 1
ATOM 612 O O . LYS A 1 80 ? -11.406 -53.719 -43.031 1 62.34 80 LYS A O 1
ATOM 617 N N . ASP A 1 81 ? -10.102 -53.375 -44.688 1 61.72 81 ASP A N 1
ATOM 618 C CA . ASP A 1 81 ? -9 -54.156 -44.156 1 61.72 81 ASP A CA 1
ATOM 619 C C . ASP A 1 81 ? -8.297 -53.406 -43.031 1 61.72 81 ASP A C 1
ATOM 621 O O . ASP A 1 81 ? -7.281 -52.75 -43.25 1 61.72 81 ASP A O 1
ATOM 625 N N . LEU A 1 82 ? -9.008 -53.312 -41.875 1 66.56 82 LEU A N 1
ATOM 626 C CA . LEU A 1 82 ? -8.398 -52.625 -40.75 1 66.56 82 LEU A CA 1
ATOM 627 C C . LEU A 1 82 ? -7.711 -53.594 -39.812 1 66.56 82 LEU A C 1
ATOM 629 O O . LEU A 1 82 ? -8.227 -54.688 -39.531 1 66.56 82 LEU A O 1
ATOM 633 N N . ALA A 1 83 ? -6.559 -53.219 -39.469 1 70.44 83 ALA A N 1
ATOM 634 C CA . ALA A 1 83 ? -5.863 -54 -38.469 1 70.44 83 ALA A CA 1
ATOM 635 C C . ALA A 1 83 ? -6.586 -53.938 -37.125 1 70.44 83 ALA A C 1
ATOM 637 O O . ALA A 1 83 ? -7.215 -52.938 -36.781 1 70.44 83 ALA A O 1
ATOM 638 N N . PRO A 1 84 ? -6.695 -55.062 -36.406 1 71.25 84 PRO A N 1
ATOM 639 C CA . PRO A 1 84 ? -7.324 -55.062 -35.094 1 71.25 84 PRO A CA 1
ATOM 640 C C . PRO A 1 84 ? -6.766 -53.969 -34.156 1 71.25 84 PRO A C 1
ATOM 642 O O . PRO A 1 84 ? -5.555 -53.719 -34.156 1 71.25 84 PRO A O 1
ATOM 645 N N . ALA A 1 85 ? -7.684 -53.156 -33.562 1 76.69 85 ALA A N 1
ATOM 646 C CA . ALA A 1 85 ? -7.305 -52.125 -32.625 1 76.69 85 ALA A CA 1
ATOM 647 C C . ALA A 1 85 ? -8.242 -52.094 -31.438 1 76.69 85 ALA A C 1
ATOM 649 O O . ALA A 1 85 ? -9.328 -52.656 -31.469 1 76.69 85 ALA A O 1
ATOM 650 N N . TYR A 1 86 ? -7.832 -51.438 -30.375 1 77 86 TYR A N 1
ATOM 651 C CA . TYR A 1 86 ? -8.609 -51.344 -29.156 1 77 86 TYR A CA 1
ATOM 652 C C . TYR A 1 86 ? -9.656 -50.25 -29.25 1 77 86 TYR A C 1
ATOM 654 O O . TYR A 1 86 ? -10.602 -50.219 -28.469 1 77 86 TYR A O 1
ATOM 662 N N . ALA A 1 87 ? -9.352 -49.344 -30.141 1 80.69 87 ALA A N 1
ATOM 663 C CA . ALA A 1 87 ? -10.328 -48.312 -30.406 1 80.69 87 ALA A CA 1
ATOM 664 C C . ALA A 1 87 ? -10.211 -47.812 -31.828 1 80.69 87 ALA A C 1
ATOM 666 O O . ALA A 1 87 ? -9.156 -47.906 -32.469 1 80.69 87 ALA A O 1
ATOM 667 N N . TYR A 1 88 ? -11.297 -47.375 -32.312 1 79.94 88 TYR A N 1
ATOM 668 C CA . TYR A 1 88 ? -11.344 -46.781 -33.625 1 79.94 88 TYR A CA 1
ATOM 669 C C . TYR A 1 88 ? -12.039 -45.438 -33.594 1 79.94 88 TYR A C 1
ATOM 671 O O . TYR A 1 88 ? -12.961 -45.219 -32.812 1 79.94 88 TYR A O 1
ATOM 679 N N . SER A 1 89 ? -11.547 -44.562 -34.406 1 80.75 89 SER A N 1
ATOM 680 C CA . SER A 1 89 ? -12.305 -43.344 -34.719 1 80.75 89 SER A CA 1
ATOM 681 C C . SER A 1 89 ? -12.891 -43.438 -36.125 1 80.75 89 SER A C 1
ATOM 683 O O . SER A 1 89 ? -12.242 -43.938 -37.062 1 80.75 89 SER A O 1
ATOM 685 N N . VAL A 1 90 ? -14.117 -43.031 -36.25 1 75.56 90 VAL A N 1
ATOM 686 C CA . VAL A 1 90 ? -14.789 -42.969 -37.531 1 75.56 90 VAL A CA 1
ATOM 687 C C . VAL A 1 90 ? -14.969 -41.5 -37.938 1 75.56 90 VAL A C 1
ATOM 689 O O . VAL A 1 90 ? -15.633 -40.75 -37.25 1 75.56 90 VAL A O 1
ATOM 692 N N . GLU A 1 91 ? -14.203 -41.094 -39.031 1 72.94 91 GLU A N 1
ATOM 693 C CA . GLU A 1 91 ? -14.266 -39.75 -39.594 1 72.94 91 GLU A CA 1
ATOM 694 C C . GLU A 1 91 ? -14.766 -39.781 -41.031 1 72.94 91 GLU A C 1
ATOM 696 O O . GLU A 1 91 ? -14.078 -40.281 -41.906 1 72.94 91 GLU A O 1
ATOM 701 N N . THR A 1 92 ? -15.727 -39.031 -41.375 1 67.94 92 THR A N 1
ATOM 702 C CA . THR A 1 92 ? -16.297 -38.906 -42.719 1 67.94 92 THR A CA 1
ATOM 703 C C . THR A 1 92 ? -16.25 -40.25 -43.438 1 67.94 92 THR A C 1
ATOM 705 O O . THR A 1 92 ? -15.727 -40.344 -44.562 1 67.94 92 THR A O 1
ATOM 708 N N . ASP A 1 93 ? -16.609 -41.344 -42.812 1 68.06 93 ASP A N 1
ATOM 709 C CA . ASP A 1 93 ? -16.766 -42.688 -43.375 1 68.06 93 ASP A CA 1
ATOM 710 C C . ASP A 1 93 ? -15.422 -43.406 -43.469 1 68.06 93 ASP A C 1
ATOM 712 O O . ASP A 1 93 ? -15.297 -44.406 -44.219 1 68.06 93 ASP A O 1
ATOM 716 N N . GLU A 1 94 ? -14.375 -42.75 -42.938 1 75.19 94 GLU A N 1
ATOM 717 C CA . GLU A 1 94 ? -13.086 -43.438 -42.812 1 75.19 94 GLU A CA 1
ATOM 718 C C . GLU A 1 94 ? -12.836 -43.875 -41.375 1 75.19 94 GLU A C 1
ATOM 720 O O . GLU A 1 94 ? -13.227 -43.188 -40.438 1 75.19 94 GLU A O 1
ATOM 725 N N . CYS A 1 95 ? -12.219 -45.031 -41.312 1 76.56 95 CYS A N 1
ATOM 726 C CA . CYS A 1 95 ? -11.93 -45.594 -40 1 76.56 95 CYS A CA 1
ATOM 727 C C . CYS A 1 95 ? -10.43 -45.562 -39.719 1 76.56 95 CYS A C 1
ATOM 729 O O . CYS A 1 95 ? -9.625 -45.906 -40.562 1 76.56 95 CYS A O 1
ATOM 731 N N . TYR A 1 96 ? -10.141 -45.125 -38.469 1 81.06 96 TYR A N 1
ATOM 732 C CA . TYR A 1 96 ? -8.742 -45.031 -38.062 1 81.06 96 TYR A CA 1
ATOM 733 C C . TYR A 1 96 ? -8.508 -45.812 -36.75 1 81.06 96 TYR A C 1
ATOM 735 O O . TYR A 1 96 ? -9.336 -45.781 -35.844 1 81.06 96 TYR A O 1
ATOM 743 N N . GLN A 1 97 ? -7.328 -46.469 -36.688 1 80 97 GLN A N 1
ATOM 744 C CA . GLN A 1 97 ? -6.918 -47.156 -35.469 1 80 97 GLN A CA 1
ATOM 745 C C . GLN A 1 97 ? -6.324 -46.188 -34.469 1 80 97 GLN A C 1
ATOM 747 O O . GLN A 1 97 ? -5.445 -45.406 -34.781 1 80 97 GLN A O 1
ATOM 752 N N . LEU A 1 98 ? -6.77 -46.219 -33.25 1 81 98 LEU A N 1
ATOM 753 C CA . LEU A 1 98 ? -6.277 -45.312 -32.219 1 81 98 LEU A CA 1
ATOM 754 C C . LEU A 1 98 ? -5.223 -45.969 -31.344 1 81 98 LEU A C 1
ATOM 756 O O . LEU A 1 98 ? -4.469 -45.281 -30.641 1 81 98 LEU A O 1
ATOM 760 N N . GLY A 1 99 ? -4.953 -47.156 -31.375 1 77.31 99 GLY A N 1
ATOM 761 C CA . GLY A 1 99 ? -3.936 -47.781 -30.547 1 77.31 99 GLY A CA 1
ATOM 762 C C . GLY A 1 99 ? -3.834 -49.281 -30.781 1 77.31 99 GLY A C 1
ATOM 763 O O . GLY A 1 99 ? -4.797 -49.906 -31.234 1 77.31 99 GLY A O 1
ATOM 764 N N . ASN A 1 100 ? -2.57 -49.688 -30.484 1 68.06 100 ASN A N 1
ATOM 765 C CA . ASN A 1 100 ? -2.35 -51.125 -30.531 1 68.06 100 ASN A CA 1
ATOM 766 C C . ASN A 1 100 ? -1.912 -51.688 -29.172 1 68.06 100 ASN A C 1
ATOM 768 O O . ASN A 1 100 ? -1.411 -50.906 -28.328 1 68.06 100 ASN A O 1
ATOM 772 N N . LEU A 1 101 ? -2.355 -52.906 -28.734 1 57.59 101 LEU A N 1
ATOM 773 C CA . LEU A 1 101 ? -2.139 -53.5 -27.422 1 57.59 101 LEU A CA 1
ATOM 774 C C . LEU A 1 101 ? -0.65 -53.562 -27.094 1 57.59 101 LEU A C 1
ATOM 776 O O . LEU A 1 101 ? -0.27 -53.656 -25.922 1 57.59 101 LEU A O 1
ATOM 780 N N . GLU A 1 102 ? 0.156 -53.531 -28.109 1 57.38 102 GLU A N 1
ATOM 781 C CA . GLU A 1 102 ? 1.578 -53.688 -27.828 1 57.38 102 GLU A CA 1
ATOM 782 C C . GLU A 1 102 ? 2.135 -52.5 -27.047 1 57.38 102 GLU A C 1
ATOM 784 O O . GLU A 1 102 ? 3.17 -52.625 -26.391 1 57.38 102 GLU A O 1
ATOM 789 N N . ASN A 1 103 ? 1.332 -51.469 -27 1 58.09 103 ASN A N 1
ATOM 790 C CA . ASN A 1 103 ? 1.884 -50.25 -26.406 1 58.09 103 ASN A CA 1
ATOM 791 C C . ASN A 1 103 ? 0.892 -49.594 -25.438 1 58.09 103 ASN A C 1
ATOM 793 O O . ASN A 1 103 ? 0.479 -48.469 -25.656 1 58.09 103 ASN A O 1
ATOM 797 N N . ASP A 1 104 ? 0.543 -50.406 -24.344 1 67.69 104 ASP A N 1
ATOM 798 C CA . ASP A 1 104 ? -0.424 -49.875 -23.391 1 67.69 104 ASP A CA 1
ATOM 799 C C . ASP A 1 104 ? 0.276 -49.312 -22.156 1 67.69 104 ASP A C 1
ATOM 801 O O . ASP A 1 104 ? 1.373 -49.75 -21.797 1 67.69 104 ASP A O 1
ATOM 805 N N . PHE A 1 105 ? -0.237 -48.156 -21.781 1 76.88 105 PHE A N 1
ATOM 806 C CA . PHE A 1 105 ? 0.172 -47.562 -20.516 1 76.88 105 PHE A CA 1
ATOM 807 C C . PHE A 1 105 ? -1.003 -47.469 -19.547 1 76.88 105 PHE A C 1
ATOM 809 O O . PHE A 1 105 ? -2.146 -47.281 -19.969 1 76.88 105 PHE A O 1
ATOM 816 N N . ALA A 1 106 ? -0.651 -47.875 -18.281 1 81.94 106 ALA A N 1
ATOM 817 C CA . ALA A 1 106 ? -1.657 -47.656 -17.25 1 81.94 106 ALA A CA 1
ATOM 818 C C . ALA A 1 106 ? -1.048 -46.969 -16.016 1 81.94 106 ALA A C 1
ATOM 820 O O . ALA A 1 106 ? 0.11 -47.219 -15.68 1 81.94 106 ALA A O 1
ATOM 821 N N . TYR A 1 107 ? -1.761 -46.062 -15.477 1 84.31 107 TYR A N 1
ATOM 822 C CA . TYR A 1 107 ? -1.358 -45.344 -14.273 1 84.31 107 TYR A CA 1
ATOM 823 C C . TYR A 1 107 ? -2.566 -45 -13.398 1 84.31 107 TYR A C 1
ATOM 825 O O . TYR A 1 107 ? -3.684 -44.875 -13.906 1 84.31 107 TYR A O 1
ATOM 833 N N . PRO A 1 108 ? -2.25 -44.938 -12.008 1 84.44 108 PRO A N 1
ATOM 834 C CA . PRO A 1 108 ? -3.346 -44.375 -11.219 1 84.44 108 PRO A CA 1
ATOM 835 C C . PRO A 1 108 ? -3.729 -42.969 -11.672 1 84.44 108 PRO A C 1
ATOM 837 O O . PRO A 1 108 ? -2.857 -42.188 -12.039 1 84.44 108 PRO A O 1
ATOM 840 N N . LEU A 1 109 ? -5.027 -42.656 -11.711 1 87.25 109 LEU A N 1
ATOM 841 C CA . LEU A 1 109 ? -5.512 -41.344 -12.109 1 87.25 109 LEU A CA 1
ATOM 842 C C . LEU A 1 109 ? -4.973 -40.281 -11.18 1 87.25 109 LEU A C 1
ATOM 844 O O . LEU A 1 109 ? -4.789 -39.125 -11.594 1 87.25 109 LEU A O 1
ATOM 848 N N . ASP A 1 110 ? -4.758 -40.594 -9.898 1 84.19 110 ASP A N 1
ATOM 849 C CA . ASP A 1 110 ? -4.109 -39.75 -8.891 1 84.19 110 ASP A CA 1
ATOM 850 C C . ASP A 1 110 ? -3.002 -40.5 -8.172 1 84.19 110 ASP A C 1
ATOM 852 O O . ASP A 1 110 ? -3.279 -41.406 -7.363 1 84.19 110 ASP A O 1
ATOM 856 N N . PRO A 1 111 ? -1.779 -40.031 -8.492 1 79.56 111 PRO A N 1
ATOM 857 C CA . PRO A 1 111 ? -0.679 -40.781 -7.879 1 79.56 111 PRO A CA 1
ATOM 858 C C . PRO A 1 111 ? -0.67 -40.688 -6.355 1 79.56 111 PRO A C 1
ATOM 860 O O . PRO A 1 111 ? -0.067 -41.531 -5.68 1 79.56 111 PRO A O 1
ATOM 863 N N . MET A 1 112 ? -1.365 -39.688 -5.844 1 79.88 112 MET A N 1
ATOM 864 C CA . MET A 1 112 ? -1.375 -39.5 -4.398 1 79.88 112 MET A CA 1
ATOM 865 C C . MET A 1 112 ? -2.596 -40.156 -3.77 1 79.88 112 MET A C 1
ATOM 867 O O . MET A 1 112 ? -2.754 -40.125 -2.549 1 79.88 112 MET A O 1
ATOM 871 N N . ASN A 1 113 ? -3.488 -40.719 -4.531 1 85.31 113 ASN A N 1
ATOM 872 C CA . ASN A 1 113 ? -4.715 -41.344 -4.059 1 85.31 113 ASN A CA 1
ATOM 873 C C . ASN A 1 113 ? -5.211 -42.406 -5.043 1 85.31 113 ASN A C 1
ATOM 875 O O . ASN A 1 113 ? -5.984 -42.094 -5.953 1 85.31 113 ASN A O 1
ATOM 879 N N . SER A 1 114 ? -4.965 -43.688 -4.754 1 86.94 114 SER A N 1
ATOM 880 C CA . SER A 1 114 ? -5.27 -44.781 -5.656 1 86.94 114 SER A CA 1
ATOM 881 C C . SER A 1 114 ? -6.773 -45 -5.785 1 86.94 114 SER A C 1
ATOM 883 O O . SER A 1 114 ? -7.238 -45.625 -6.746 1 86.94 114 SER A O 1
ATOM 885 N N . SER A 1 115 ? -7.512 -44.438 -4.895 1 89.12 115 SER A N 1
ATOM 886 C CA . SER A 1 115 ? -8.945 -44.688 -4.883 1 89.12 115 SER A CA 1
ATOM 887 C C . SER A 1 115 ? -9.68 -43.812 -5.902 1 89.12 115 SER A C 1
ATOM 889 O O . SER A 1 115 ? -10.891 -43.969 -6.086 1 89.12 115 SER A O 1
ATOM 891 N N . VAL A 1 116 ? -8.977 -43.031 -6.582 1 89.31 116 VAL A N 1
ATOM 892 C CA . VAL A 1 116 ? -9.609 -42.156 -7.57 1 89.31 116 VAL A CA 1
ATOM 893 C C . VAL A 1 116 ? -9.914 -42.938 -8.836 1 89.31 116 VAL A C 1
ATOM 895 O O . VAL A 1 116 ? -10.945 -42.719 -9.477 1 89.31 116 VAL A O 1
ATOM 898 N N . GLY A 1 117 ? -9.07 -43.812 -9.203 1 92.44 117 GLY A N 1
ATOM 899 C CA . GLY A 1 117 ? -9.258 -44.594 -10.414 1 92.44 117 GLY A CA 1
ATOM 900 C C . GLY A 1 117 ? -7.965 -44.844 -11.164 1 92.44 117 GLY A C 1
ATOM 901 O O . GLY A 1 117 ? -6.879 -44.781 -10.586 1 92.44 117 GLY A O 1
ATOM 902 N N . ILE A 1 118 ? -8.117 -45.219 -12.422 1 90.62 118 ILE A N 1
ATOM 903 C CA . ILE A 1 118 ? -6.965 -45.656 -13.219 1 90.62 118 ILE A CA 1
ATOM 904 C C . ILE A 1 118 ? -7.062 -45.031 -14.617 1 90.62 118 ILE A C 1
ATOM 906 O O . ILE A 1 118 ? -8.164 -44.875 -15.156 1 90.62 118 ILE A O 1
ATOM 910 N N . ARG A 1 119 ? -5.93 -44.656 -15.156 1 90.81 119 ARG A N 1
ATOM 911 C CA . ARG A 1 119 ? -5.801 -44.281 -16.562 1 90.81 119 ARG A CA 1
ATOM 912 C C . ARG A 1 119 ? -5.184 -45.438 -17.375 1 90.81 119 ARG A C 1
ATOM 914 O O . ARG A 1 119 ? -4.18 -46.031 -16.969 1 90.81 119 ARG A O 1
ATOM 921 N N . VAL A 1 120 ? -5.805 -45.75 -18.484 1 86.19 120 VAL A N 1
ATOM 922 C CA . VAL A 1 120 ? -5.25 -46.688 -19.438 1 86.19 120 VAL A CA 1
ATOM 923 C C . VAL A 1 120 ? -5.125 -46.062 -20.812 1 86.19 120 VAL A C 1
ATOM 925 O O . VAL A 1 120 ? -6.066 -45.406 -21.297 1 86.19 120 VAL A O 1
ATOM 928 N N . ALA A 1 121 ? -3.959 -46.188 -21.406 1 83.81 121 ALA A N 1
ATOM 929 C CA . ALA A 1 121 ? -3.754 -45.594 -22.719 1 83.81 121 ALA A CA 1
ATOM 930 C C . ALA A 1 121 ? -3.201 -46.594 -23.719 1 83.81 121 ALA A C 1
ATOM 932 O O . ALA A 1 121 ? -2.395 -47.469 -23.344 1 83.81 121 ALA A O 1
ATOM 933 N N . TYR A 1 122 ? -3.719 -46.5 -24.859 1 80.88 122 TYR A N 1
ATOM 934 C CA . TYR A 1 122 ? -3.227 -47.281 -26 1 80.88 122 TYR A CA 1
ATOM 935 C C . TYR A 1 122 ? -2.648 -46.375 -27.078 1 80.88 122 TYR A C 1
ATOM 937 O O . TYR A 1 122 ? -3.314 -45.438 -27.531 1 80.88 122 TYR A O 1
ATOM 945 N N . THR A 1 123 ? -1.38 -46.656 -27.391 1 79.19 123 THR A N 1
ATOM 946 C CA . THR A 1 123 ? -0.703 -45.781 -28.344 1 79.19 123 THR A CA 1
ATOM 947 C C . THR A 1 123 ? -0.357 -46.531 -29.625 1 79.19 123 THR A C 1
ATOM 949 O O . THR A 1 123 ? -0.743 -47.688 -29.781 1 79.19 123 THR A O 1
ATOM 952 N N . ASN A 1 124 ? 0.22 -45.875 -30.609 1 75.94 124 ASN A N 1
ATOM 953 C CA . ASN A 1 124 ? 0.734 -46.375 -31.875 1 75.94 124 ASN A CA 1
ATOM 954 C C . ASN A 1 124 ? -0.395 -46.844 -32.781 1 75.94 124 ASN A C 1
ATOM 956 O O . ASN A 1 124 ? -0.298 -47.906 -33.438 1 75.94 124 ASN A O 1
ATOM 960 N N . GLY A 1 125 ? -1.524 -46.188 -32.75 1 74 125 GLY A N 1
ATOM 961 C CA . GLY A 1 125 ? -2.57 -46.438 -33.75 1 74 125 GLY A CA 1
ATOM 962 C C . GLY A 1 125 ? -2.182 -45.969 -35.125 1 74 125 GLY A C 1
ATOM 963 O O . GLY A 1 125 ? -1.177 -45.281 -35.312 1 74 125 GLY A O 1
ATOM 964 N N . VAL A 1 126 ? -2.783 -46.688 -36.156 1 67.75 126 VAL A N 1
ATOM 965 C CA . VAL A 1 126 ? -2.461 -46.406 -37.531 1 67.75 126 VAL A CA 1
ATOM 966 C C . VAL A 1 126 ? -3.699 -45.875 -38.25 1 67.75 126 VAL A C 1
ATOM 968 O O . VAL A 1 126 ? -4.812 -46.344 -38.031 1 67.75 126 VAL A O 1
ATOM 971 N N . GLY A 1 127 ? -3.621 -44.688 -39.094 1 57.5 127 GLY A N 1
ATOM 972 C CA . GLY A 1 127 ? -4.707 -44.281 -39.969 1 57.5 127 GLY A CA 1
ATOM 973 C C . GLY A 1 127 ? -4.23 -43.594 -41.219 1 57.5 127 GLY A C 1
ATOM 974 O O . GLY A 1 127 ? -3.07 -43.75 -41.625 1 57.5 127 GLY A O 1
ATOM 975 N N . GLY A 1 128 ? -5.043 -42.406 -41.75 1 49.22 128 GLY A N 1
ATOM 976 C CA . GLY A 1 128 ? -4.84 -42 -43.125 1 49.22 128 GLY A CA 1
ATOM 977 C C . GLY A 1 128 ? -3.375 -41.812 -43.469 1 49.22 128 GLY A C 1
ATOM 978 O O . GLY A 1 128 ? -2.57 -42.719 -43.281 1 49.22 128 GLY A O 1
ATOM 979 N N . ASN A 1 129 ? -2.873 -40.531 -43.531 1 48.12 129 ASN A N 1
ATOM 980 C CA . ASN A 1 129 ? -1.624 -40.25 -44.219 1 48.12 129 ASN A CA 1
ATOM 981 C C . ASN A 1 129 ? -0.415 -40.719 -43.406 1 48.12 129 ASN A C 1
ATOM 983 O O . ASN A 1 129 ? 0.728 -40.438 -43.781 1 48.12 129 ASN A O 1
ATOM 987 N N . GLY A 1 130 ? -0.511 -41.719 -42.469 1 49.25 130 GLY A N 1
ATOM 988 C CA . GLY A 1 130 ? 0.622 -42.406 -41.844 1 49.25 130 GLY A CA 1
ATOM 989 C C . GLY A 1 130 ? 1.456 -41.469 -40.969 1 49.25 130 GLY A C 1
ATOM 990 O O . GLY A 1 130 ? 2.545 -41.844 -40.531 1 49.25 130 GLY A O 1
ATOM 991 N N . VAL A 1 131 ? 1.184 -40.219 -40.781 1 49.84 131 VAL A N 1
ATOM 992 C CA . VAL A 1 131 ? 2.156 -39.25 -40.281 1 49.84 131 VAL A CA 1
ATOM 993 C C . VAL A 1 131 ? 2.152 -39.281 -38.75 1 49.84 131 VAL A C 1
ATOM 995 O O . VAL A 1 131 ? 3.207 -39.188 -38.125 1 49.84 131 VAL A O 1
ATOM 998 N N . TRP A 1 132 ? 1.012 -39.375 -38.062 1 57.31 132 TRP A N 1
ATOM 999 C CA . TRP A 1 132 ? 1.082 -39.281 -36.625 1 57.31 132 TRP A CA 1
ATOM 1000 C C . TRP A 1 132 ? 0.428 -40.469 -35.938 1 57.31 132 TRP A C 1
ATOM 1002 O O . TRP A 1 132 ? -0.684 -40.875 -36.312 1 57.31 132 TRP A O 1
ATOM 1012 N N . PRO A 1 133 ? 1.173 -41.125 -35.062 1 69.62 133 PRO A N 1
ATOM 1013 C CA . PRO A 1 133 ? 0.54 -42.25 -34.344 1 69.62 133 PRO A CA 1
ATOM 1014 C C . PRO A 1 133 ? -0.645 -41.781 -33.5 1 69.62 133 PRO A C 1
ATOM 1016 O O . PRO A 1 133 ? -0.521 -40.844 -32.719 1 69.62 133 PRO A O 1
ATOM 1019 N N . ARG A 1 134 ? -1.834 -42.312 -33.719 1 78.62 134 ARG A N 1
ATOM 1020 C CA . ARG A 1 134 ? -3.076 -42 -33 1 78.62 134 ARG A CA 1
ATOM 1021 C C . ARG A 1 134 ? -3.184 -42.781 -31.703 1 78.62 134 ARG A C 1
ATOM 1023 O O . ARG A 1 134 ? -2.643 -43.875 -31.594 1 78.62 134 ARG A O 1
ATOM 1030 N N . ALA A 1 135 ? -3.762 -42.094 -30.703 1 80.62 135 ALA A N 1
ATOM 1031 C CA . ALA A 1 135 ? -3.848 -42.75 -29.391 1 80.62 135 ALA A CA 1
ATOM 1032 C C . ALA A 1 135 ? -5.207 -42.5 -28.75 1 80.62 135 ALA A C 1
ATOM 1034 O O . ALA A 1 135 ? -5.926 -41.594 -29.141 1 80.62 135 ALA A O 1
ATOM 1035 N N . VAL A 1 136 ? -5.547 -43.438 -27.875 1 83.12 136 VAL A N 1
ATOM 1036 C CA . VAL A 1 136 ? -6.73 -43.25 -27.031 1 83.12 136 VAL A CA 1
ATOM 1037 C C . VAL A 1 136 ? -6.344 -43.375 -25.562 1 83.12 136 VAL A C 1
ATOM 1039 O O . VAL A 1 136 ? -5.527 -44.25 -25.203 1 83.12 136 VAL A O 1
ATOM 1042 N N . ILE A 1 137 ? -6.875 -42.469 -24.75 1 85.75 137 ILE A N 1
ATOM 1043 C CA . ILE A 1 137 ? -6.684 -42.469 -23.297 1 85.75 137 ILE A CA 1
ATOM 1044 C C . ILE A 1 137 ? -8.023 -42.656 -22.609 1 85.75 137 ILE A C 1
ATOM 1046 O O . ILE A 1 137 ? -8.984 -41.938 -22.859 1 85.75 137 ILE A O 1
ATOM 1050 N N . TYR A 1 138 ? -8.062 -43.688 -21.734 1 88.38 138 TYR A N 1
ATOM 1051 C CA . TYR A 1 138 ? -9.227 -43.906 -20.891 1 88.38 138 TYR A CA 1
ATOM 1052 C C . TYR A 1 138 ? -8.969 -43.469 -19.469 1 88.38 138 TYR A C 1
ATOM 1054 O O . TYR A 1 138 ? -8.125 -44.031 -18.766 1 88.38 138 TYR A O 1
ATOM 1062 N N . ASP A 1 139 ? -9.633 -42.438 -19.109 1 90.38 139 ASP A N 1
ATOM 1063 C CA . ASP A 1 139 ? -9.688 -42.125 -17.688 1 90.38 139 ASP A CA 1
ATOM 1064 C C . ASP A 1 139 ? -10.867 -42.781 -17 1 90.38 139 ASP A C 1
ATOM 1066 O O . ASP A 1 139 ? -12.008 -42.344 -17.109 1 90.38 139 ASP A O 1
ATOM 1070 N N . LEU A 1 140 ? -10.594 -43.812 -16.297 1 91.62 140 LEU A N 1
ATOM 1071 C CA . LEU A 1 140 ? -11.602 -44.594 -15.594 1 91.62 140 LEU A CA 1
ATOM 1072 C C . LEU A 1 140 ? -11.688 -44.219 -14.125 1 91.62 140 LEU A C 1
ATOM 1074 O O . LEU A 1 140 ? -10.766 -44.469 -13.352 1 91.62 140 LEU A O 1
ATOM 1078 N N . TYR A 1 141 ? -12.812 -43.594 -13.766 1 91.75 141 TYR A N 1
ATOM 1079 C CA . TYR A 1 141 ? -13.016 -43.125 -12.398 1 91.75 141 TYR A CA 1
ATOM 1080 C C . TYR A 1 141 ? -13.734 -44.188 -11.562 1 91.75 141 TYR A C 1
ATOM 1082 O O . TYR A 1 141 ? -14.695 -44.812 -12.023 1 91.75 141 TYR A O 1
ATOM 1090 N N . CYS A 1 142 ? -13.219 -44.375 -10.32 1 92.75 142 CYS A N 1
ATOM 1091 C CA . CYS A 1 142 ? -13.867 -45.312 -9.383 1 92.75 142 CYS A CA 1
ATOM 1092 C C . CYS A 1 142 ? -15.219 -44.75 -8.938 1 92.75 142 CYS A C 1
ATOM 1094 O O . CYS A 1 142 ? -15.289 -43.656 -8.367 1 92.75 142 CYS A O 1
ATOM 1096 N N . ASP A 1 143 ? -16.203 -45.438 -9.281 1 89.75 143 ASP A N 1
ATOM 1097 C CA . ASP A 1 143 ? -17.562 -45.125 -8.867 1 89.75 143 ASP A CA 1
ATOM 1098 C C . ASP A 1 143 ? -18.219 -46.312 -8.172 1 89.75 143 ASP A C 1
ATOM 1100 O O . ASP A 1 143 ? -18.562 -47.312 -8.82 1 89.75 143 ASP A O 1
ATOM 1104 N N . THR A 1 144 ? -18.469 -46.188 -6.84 1 86 144 THR A N 1
ATOM 1105 C CA . THR A 1 144 ? -18.984 -47.312 -6.055 1 86 144 THR A CA 1
ATOM 1106 C C . THR A 1 144 ? -20.516 -47.25 -6.008 1 86 144 THR A C 1
ATOM 1108 O O . THR A 1 144 ? -21.141 -48.031 -5.266 1 86 144 THR A O 1
ATOM 1111 N N . SER A 1 145 ? -21.094 -46.344 -6.688 1 77.94 145 SER A N 1
ATOM 1112 C CA . SER A 1 145 ? -22.531 -46.156 -6.605 1 77.94 145 SER A CA 1
ATOM 1113 C C . SER A 1 145 ? -23.281 -47.312 -7.281 1 77.94 145 SER A C 1
ATOM 1115 O O . SER A 1 145 ? -24.484 -47.469 -7.07 1 77.94 145 SER A O 1
ATOM 1117 N N . GLY A 1 146 ? -22.641 -48.188 -7.996 1 73.44 146 GLY A N 1
ATOM 1118 C CA . GLY A 1 146 ? -23.297 -49.281 -8.719 1 73.44 146 GLY A CA 1
ATOM 1119 C C . GLY A 1 146 ? -23.766 -48.875 -10.102 1 73.44 146 GLY A C 1
ATOM 1120 O O . GLY A 1 146 ? -24.078 -49.719 -10.93 1 73.44 146 GLY A O 1
ATOM 1121 N N . PHE A 1 147 ? -23.844 -47.562 -10.352 1 69.25 147 PHE A N 1
ATOM 1122 C CA . PHE A 1 147 ? -24.219 -47.062 -11.664 1 69.25 147 PHE A CA 1
ATOM 1123 C C . PHE A 1 147 ? -23.016 -47.062 -12.602 1 69.25 147 PHE A C 1
ATOM 1125 O O . PHE A 1 147 ? -21.906 -46.688 -12.211 1 69.25 147 PHE A O 1
ATOM 1132 N N . ASN A 1 148 ? -23.125 -47.781 -13.742 1 72.75 148 ASN A N 1
ATOM 1133 C CA . ASN A 1 148 ? -22.078 -47.812 -14.758 1 72.75 148 ASN A CA 1
ATOM 1134 C C . ASN A 1 148 ? -22.531 -47.094 -16.031 1 72.75 148 ASN A C 1
ATOM 1136 O O . ASN A 1 148 ? -22.875 -47.781 -17.016 1 72.75 148 ASN A O 1
ATOM 1140 N N . PRO A 1 149 ? -22.438 -45.781 -16.016 1 78.06 149 PRO A N 1
ATOM 1141 C CA . PRO A 1 149 ? -22.797 -45.094 -17.266 1 78.06 149 PRO A CA 1
ATOM 1142 C C . PRO A 1 149 ? -21.828 -45.406 -18.406 1 78.06 149 PRO A C 1
ATOM 1144 O O . PRO A 1 149 ? -20.719 -45.906 -18.172 1 78.06 149 PRO A O 1
ATOM 1147 N N . PRO A 1 150 ? -22.375 -45.156 -19.625 1 79.62 150 PRO A N 1
ATOM 1148 C CA . PRO A 1 150 ? -21.453 -45.344 -20.75 1 79.62 150 PRO A CA 1
ATOM 1149 C C . PRO A 1 150 ? -20.281 -44.375 -20.734 1 79.62 150 PRO A C 1
ATOM 1151 O O . PRO A 1 150 ? -20.375 -43.312 -20.094 1 79.62 150 PRO A O 1
ATOM 1154 N N . PRO A 1 151 ? -19.156 -44.812 -21.359 1 86.38 151 PRO A N 1
ATOM 1155 C CA . PRO A 1 151 ? -18.031 -43.875 -21.469 1 86.38 151 PRO A CA 1
ATOM 1156 C C . PRO A 1 151 ? -18.375 -42.625 -22.281 1 86.38 151 PRO A C 1
ATOM 1158 O O . PRO A 1 151 ? -19.266 -42.656 -23.125 1 86.38 151 PRO A O 1
ATOM 1161 N N . GLU A 1 152 ? -17.656 -41.531 -21.984 1 84.62 152 GLU A N 1
ATOM 1162 C CA . GLU A 1 152 ? -17.891 -40.281 -22.672 1 84.62 152 GLU A CA 1
ATOM 1163 C C . GLU A 1 152 ? -16.594 -39.719 -23.266 1 84.62 152 GLU A C 1
ATOM 1165 O O . GLU A 1 152 ? -15.516 -39.875 -22.672 1 84.62 152 GLU A O 1
ATOM 1170 N N . PHE A 1 153 ? -16.734 -39.156 -24.484 1 82.31 153 PHE A N 1
ATOM 1171 C CA . PHE A 1 153 ? -15.617 -38.438 -25.062 1 82.31 153 PHE A CA 1
ATOM 1172 C C . PHE A 1 153 ? -15.289 -37.188 -24.234 1 82.31 153 PHE A C 1
ATOM 1174 O O . PHE A 1 153 ? -16.172 -36.406 -23.891 1 82.31 153 PHE A O 1
ATOM 1181 N N . ALA A 1 154 ? -14.039 -37.125 -23.844 1 73.88 154 ALA A N 1
ATOM 1182 C CA . ALA A 1 154 ? -13.641 -36.031 -22.984 1 73.88 154 ALA A CA 1
ATOM 1183 C C . ALA A 1 154 ? -12.906 -34.969 -23.797 1 73.88 154 ALA A C 1
ATOM 1185 O O . ALA A 1 154 ? -13.281 -33.781 -23.781 1 73.88 154 ALA A O 1
ATOM 1186 N N . TYR A 1 155 ? -11.797 -35.406 -24.516 1 73.06 155 TYR A N 1
ATOM 1187 C CA . TYR A 1 155 ? -10.961 -34.406 -25.141 1 73.06 155 TYR A CA 1
ATOM 1188 C C . TYR A 1 155 ? -10.133 -35 -26.266 1 73.06 155 TYR A C 1
ATOM 1190 O O . TYR A 1 155 ? -9.797 -36.188 -26.234 1 73.06 155 TYR A O 1
ATOM 1198 N N . GLU A 1 156 ? -9.906 -34.188 -27.234 1 68.62 156 GLU A N 1
ATOM 1199 C CA . GLU A 1 156 ? -8.953 -34.5 -28.281 1 68.62 156 GLU A CA 1
ATOM 1200 C C . GLU A 1 156 ? -7.656 -33.719 -28.141 1 68.62 156 GLU A C 1
ATOM 1202 O O . GLU A 1 156 ? -7.672 -32.5 -28.141 1 68.62 156 GLU A O 1
ATOM 1207 N N . TYR A 1 157 ? -6.629 -34.375 -27.828 1 65.75 157 TYR A N 1
ATOM 1208 C CA . TYR A 1 157 ? -5.309 -33.75 -27.812 1 65.75 157 TYR A CA 1
ATOM 1209 C C . TYR A 1 157 ? -4.773 -33.562 -29.219 1 65.75 157 TYR A C 1
ATOM 1211 O O . TYR A 1 157 ? -5.277 -34.188 -30.172 1 65.75 157 TYR A O 1
ATOM 1219 N N . PRO A 1 158 ? -3.709 -32.75 -29.266 1 61.84 158 PRO A N 1
ATOM 1220 C CA . PRO A 1 158 ? -3.031 -32.719 -30.562 1 61.84 158 PRO A CA 1
ATOM 1221 C C . PRO A 1 158 ? -2.486 -34.062 -30.984 1 61.84 158 PRO A C 1
ATOM 1223 O O . PRO A 1 158 ? -2.172 -34.906 -30.141 1 61.84 158 PRO A O 1
ATOM 1226 N N . GLU A 1 159 ? -2.49 -34.312 -32.281 1 63.47 159 GLU A N 1
ATOM 1227 C CA . GLU A 1 159 ? -1.927 -35.5 -32.906 1 63.47 159 GLU A CA 1
ATOM 1228 C C . GLU A 1 159 ? -2.875 -36.688 -32.812 1 63.47 159 GLU A C 1
ATOM 1230 O O . GLU A 1 159 ? -2.438 -37.812 -32.594 1 63.47 159 GLU A O 1
ATOM 1235 N N . TYR A 1 160 ? -4.129 -36.406 -32.719 1 74.12 160 TYR A N 1
ATOM 1236 C CA . TYR A 1 160 ? -5.188 -37.375 -32.875 1 74.12 160 TYR A CA 1
ATOM 1237 C C . TYR A 1 160 ? -5.223 -38.312 -31.656 1 74.12 160 TYR A C 1
ATOM 1239 O O . TYR A 1 160 ? -5.316 -39.531 -31.797 1 74.12 160 TYR A O 1
ATOM 1247 N N . THR A 1 161 ? -4.902 -37.75 -30.516 1 77 161 THR A N 1
ATOM 1248 C CA . THR A 1 161 ? -5.078 -38.469 -29.25 1 77 161 THR A CA 1
ATOM 1249 C C . THR A 1 161 ? -6.406 -38.062 -28.594 1 77 161 THR A C 1
ATOM 1251 O O . THR A 1 161 ? -6.715 -36.906 -28.453 1 77 161 THR A O 1
ATOM 1254 N N . TYR A 1 162 ? -7.164 -39.094 -28.312 1 81.06 162 TYR A N 1
ATOM 1255 C CA . TYR A 1 162 ? -8.508 -38.844 -27.781 1 81.06 162 TYR A CA 1
ATOM 1256 C C . TYR A 1 162 ? -8.633 -39.344 -26.359 1 81.06 162 TYR A C 1
ATOM 1258 O O . TYR A 1 162 ? -8.203 -40.469 -26.031 1 81.06 162 TYR A O 1
ATOM 1266 N N . ARG A 1 163 ? -9.203 -38.5 -25.562 1 84 163 ARG A N 1
ATOM 1267 C CA . ARG A 1 163 ? -9.438 -38.844 -24.156 1 84 163 ARG A CA 1
ATOM 1268 C C . ARG A 1 163 ? -10.898 -39.188 -23.922 1 84 163 ARG A C 1
ATOM 1270 O O . ARG A 1 163 ? -11.797 -38.438 -24.266 1 84 163 ARG A O 1
ATOM 1277 N N . ILE A 1 164 ? -11.07 -40.344 -23.375 1 85.69 164 ILE A N 1
ATOM 1278 C CA . ILE A 1 164 ? -12.391 -40.844 -23 1 85.69 164 ILE A CA 1
ATOM 1279 C C . ILE A 1 164 ? -12.477 -41.031 -21.484 1 85.69 164 ILE A C 1
ATOM 1281 O O . ILE A 1 164 ? -11.531 -41.5 -20.859 1 85.69 164 ILE A O 1
ATOM 1285 N N . THR A 1 165 ? -13.562 -40.531 -20.906 1 89 165 THR A N 1
ATOM 1286 C CA . THR A 1 165 ? -13.773 -40.688 -19.484 1 89 165 THR A CA 1
ATOM 1287 C C . THR A 1 165 ? -14.891 -41.688 -19.203 1 89 165 THR A C 1
ATOM 1289 O O . THR A 1 165 ? -15.836 -41.781 -19.984 1 89 165 THR A O 1
ATOM 1292 N N . TRP A 1 166 ? -14.695 -42.438 -18.156 1 87.88 166 TRP A N 1
ATOM 1293 C CA . TRP A 1 166 ? -15.68 -43.469 -17.781 1 87.88 166 TRP A CA 1
ATOM 1294 C C . TRP A 1 166 ? -15.727 -43.625 -16.266 1 87.88 166 TRP A C 1
ATOM 1296 O O . TRP A 1 166 ? -14.695 -43.812 -15.609 1 87.88 166 TRP A O 1
ATOM 1306 N N . ARG A 1 167 ? -16.938 -43.5 -15.711 1 89.5 167 ARG A N 1
ATOM 1307 C CA . ARG A 1 167 ? -17.156 -43.781 -14.297 1 89.5 167 ARG A CA 1
ATOM 1308 C C . ARG A 1 167 ? -17.703 -45.219 -14.125 1 89.5 167 ARG A C 1
ATOM 1310 O O . ARG A 1 167 ? -18.734 -45.562 -14.68 1 89.5 167 ARG A O 1
ATOM 1317 N N . THR A 1 168 ? -17.016 -46.031 -13.281 1 89.5 168 THR A N 1
ATOM 1318 C CA . THR A 1 168 ? -17.391 -47.406 -13.141 1 89.5 168 THR A CA 1
ATOM 1319 C C . THR A 1 168 ? -16.828 -48 -11.852 1 89.5 168 THR A C 1
ATOM 1321 O O . THR A 1 168 ? -15.758 -47.625 -11.398 1 89.5 168 THR A O 1
ATOM 1324 N N . GLY A 1 169 ? -17.516 -48.906 -11.32 1 90 169 GLY A N 1
ATOM 1325 C CA . GLY A 1 169 ? -17.016 -49.625 -10.148 1 90 169 GLY A CA 1
ATOM 1326 C C . GLY A 1 169 ? -15.805 -50.5 -10.43 1 90 169 GLY A C 1
ATOM 1327 O O . GLY A 1 169 ? -15.047 -50.812 -9.516 1 90 169 GLY A O 1
ATOM 1328 N N . TYR A 1 170 ? -15.617 -50.844 -11.617 1 89.94 170 TYR A N 1
ATOM 1329 C CA . TYR A 1 170 ? -14.516 -51.719 -11.992 1 89.94 170 TYR A CA 1
ATOM 1330 C C . TYR A 1 170 ? -13.18 -51 -11.922 1 89.94 170 TYR A C 1
ATOM 1332 O O . TYR A 1 170 ? -12.117 -51.625 -11.961 1 89.94 170 TYR A O 1
ATOM 1340 N N . ALA A 1 171 ? -13.273 -49.719 -11.867 1 92.88 171 ALA A N 1
ATOM 1341 C CA . ALA A 1 171 ? -12.055 -48.938 -11.781 1 92.88 171 ALA A CA 1
ATOM 1342 C C . ALA A 1 171 ? -11.641 -48.719 -10.328 1 92.88 171 ALA A C 1
ATOM 1344 O O . ALA A 1 171 ? -10.656 -48.031 -10.047 1 92.88 171 ALA A O 1
ATOM 1345 N N . CYS A 1 172 ? -12.43 -49.281 -9.375 1 93.75 172 CYS A N 1
ATOM 1346 C CA . CYS A 1 172 ? -12.07 -49.188 -7.965 1 93.75 172 CYS A CA 1
ATOM 1347 C C . CYS A 1 172 ? -11.031 -50.25 -7.609 1 93.75 172 CYS A C 1
ATOM 1349 O O . CYS A 1 172 ? -11.211 -51.438 -7.895 1 93.75 172 CYS A O 1
ATOM 1351 N N . PRO A 1 173 ? -10.016 -49.812 -6.879 1 93.69 173 PRO A N 1
ATOM 1352 C CA . PRO A 1 173 ? -8.938 -50.781 -6.598 1 93.69 173 PRO A CA 1
ATOM 1353 C C . PRO A 1 173 ? -9.234 -51.656 -5.379 1 93.69 173 PRO A C 1
ATOM 1355 O O . PRO A 1 173 ? -10 -51.25 -4.5 1 93.69 173 PRO A O 1
ATOM 1358 N N . SER A 1 174 ? -8.719 -52.812 -5.395 1 92.38 174 SER A N 1
ATOM 1359 C CA . SER A 1 174 ? -8.539 -53.625 -4.203 1 92.38 174 SER A CA 1
ATOM 1360 C C . SER A 1 174 ? -7.102 -53.562 -3.691 1 92.38 174 SER A C 1
ATOM 1362 O O . SER A 1 174 ? -6.164 -53.438 -4.48 1 92.38 174 SER A O 1
ATOM 1364 N N . PHE A 1 175 ? -6.98 -53.625 -2.35 1 91.25 175 PHE A N 1
ATOM 1365 C CA . PHE A 1 175 ? -5.656 -53.438 -1.762 1 91.25 175 PHE A CA 1
ATOM 1366 C C . PHE A 1 175 ? -5.109 -54.781 -1.255 1 91.25 175 PHE A C 1
ATOM 1368 O O . PHE A 1 175 ? -5.809 -55.531 -0.564 1 91.25 175 PHE A O 1
ATOM 1375 N N . GLN A 1 176 ? -3.939 -55.062 -1.761 1 89.31 176 GLN A N 1
ATOM 1376 C CA . GLN A 1 176 ? -3.287 -56.312 -1.381 1 89.31 176 GLN A CA 1
ATOM 1377 C C . GLN A 1 176 ? -1.914 -56.062 -0.768 1 89.31 176 GLN A C 1
ATOM 1379 O O . GLN A 1 176 ? -1.107 -55.312 -1.331 1 89.31 176 GLN A O 1
ATOM 1384 N N . THR A 1 177 ? -1.684 -56.688 0.364 1 86.19 177 THR A N 1
ATOM 1385 C CA . THR A 1 177 ? -0.402 -56.531 1.041 1 86.19 177 THR A CA 1
ATOM 1386 C C . THR A 1 177 ? 0.561 -57.625 0.657 1 86.19 177 THR A C 1
ATOM 1388 O O . THR A 1 177 ? 0.141 -58.781 0.424 1 86.19 177 THR A O 1
ATOM 1391 N N . GLY A 1 178 ? 1.795 -57.469 0.598 1 75.44 178 GLY A N 1
ATOM 1392 C CA . GLY A 1 178 ? 2.826 -58.469 0.424 1 75.44 178 GLY A CA 1
ATOM 1393 C C . GLY A 1 178 ? 3.162 -58.75 -1.032 1 75.44 178 GLY A C 1
ATOM 1394 O O . GLY A 1 178 ? 3.877 -59.688 -1.346 1 75.44 178 GLY A O 1
ATOM 1395 N N . GLN A 1 179 ? 2.508 -58.031 -1.931 1 76.25 179 GLN A N 1
ATOM 1396 C CA . GLN A 1 179 ? 2.822 -58.188 -3.346 1 76.25 179 GLN A CA 1
ATOM 1397 C C . GLN A 1 179 ? 3.82 -57.156 -3.812 1 76.25 179 GLN A C 1
ATOM 1399 O O . GLN A 1 179 ? 3.924 -56.062 -3.211 1 76.25 179 GLN A O 1
ATOM 1404 N N . ASN A 1 180 ? 4.605 -57.656 -4.785 1 79.88 180 ASN A N 1
ATOM 1405 C CA . ASN A 1 180 ? 5.527 -56.688 -5.395 1 79.88 180 ASN A CA 1
ATOM 1406 C C . ASN A 1 180 ? 4.879 -55.938 -6.555 1 79.88 180 ASN A C 1
ATOM 1408 O O . ASN A 1 180 ? 4.305 -56.562 -7.457 1 79.88 180 ASN A O 1
ATOM 1412 N N . CYS A 1 181 ? 4.707 -54.656 -6.387 1 82 181 CYS A N 1
ATOM 1413 C CA . CYS A 1 181 ? 4.188 -53.812 -7.445 1 82 181 CYS A CA 1
ATOM 1414 C C . CYS A 1 181 ? 5.043 -52.562 -7.605 1 82 181 CYS A C 1
ATOM 1416 O O . CYS A 1 181 ? 5.762 -52.188 -6.68 1 82 181 CYS A O 1
ATOM 1418 N N . SER A 1 182 ? 5.152 -52.156 -8.914 1 75.31 182 SER A N 1
ATOM 1419 C CA . SER A 1 182 ? 5.922 -50.938 -9.219 1 75.31 182 SER A CA 1
ATOM 1420 C C . SER A 1 182 ? 5.168 -50.031 -10.195 1 75.31 182 SER A C 1
ATOM 1422 O O . SER A 1 182 ? 4.297 -50.5 -10.93 1 75.31 182 SER A O 1
ATOM 1424 N N . LEU A 1 183 ? 5.473 -48.719 -10.164 1 72.38 183 LEU A N 1
ATOM 1425 C CA . LEU A 1 183 ? 4.957 -47.812 -11.18 1 72.38 183 LEU A CA 1
ATOM 1426 C C . LEU A 1 183 ? 5.703 -48 -12.5 1 72.38 183 LEU A C 1
ATOM 1428 O O . LEU A 1 183 ? 6.895 -48.312 -12.5 1 72.38 183 LEU A O 1
ATOM 1432 N N . PRO A 1 184 ? 4.934 -47.812 -13.617 1 69.56 184 PRO A N 1
ATOM 1433 C CA . PRO A 1 184 ? 5.633 -47.875 -14.906 1 69.56 184 PRO A CA 1
ATOM 1434 C C . PRO A 1 184 ? 6.711 -46.781 -15.031 1 69.56 184 PRO A C 1
ATOM 1436 O O . PRO A 1 184 ? 6.547 -45.688 -14.516 1 69.56 184 PRO A O 1
ATOM 1439 N N . LYS A 1 185 ? 7.82 -47.219 -15.648 1 72.88 185 LYS A N 1
ATOM 1440 C CA . LYS A 1 185 ? 8.914 -46.281 -15.875 1 72.88 185 LYS A CA 1
ATOM 1441 C C . LYS A 1 185 ? 8.648 -45.406 -17.109 1 72.88 185 LYS A C 1
ATOM 1443 O O . LYS A 1 185 ? 8.156 -45.906 -18.125 1 72.88 185 LYS A O 1
ATOM 1448 N N . PHE A 1 186 ? 8.797 -44.125 -16.922 1 68.62 186 PHE A N 1
ATOM 1449 C CA . PHE A 1 186 ? 8.648 -43.188 -18.031 1 68.62 186 PHE A CA 1
ATOM 1450 C C . PHE A 1 186 ? 9.945 -43.094 -18.828 1 68.62 186 PHE A C 1
ATOM 1452 O O . PHE A 1 186 ? 11.016 -42.875 -18.266 1 68.62 186 PHE A O 1
ATOM 1459 N N . GLU A 1 187 ? 9.766 -43.531 -20.125 1 66.31 187 GLU A N 1
ATOM 1460 C CA . GLU A 1 187 ? 10.906 -43.344 -21.016 1 66.31 187 GLU A CA 1
ATOM 1461 C C . GLU A 1 187 ? 11.086 -41.875 -21.375 1 66.31 187 GLU A C 1
ATOM 1463 O O . GLU A 1 187 ? 10.156 -41.062 -21.203 1 66.31 187 GLU A O 1
ATOM 1468 N N . SER A 1 188 ? 12.234 -41.562 -21.703 1 61.75 188 SER A N 1
ATOM 1469 C CA . SER A 1 188 ? 12.547 -40.188 -22.094 1 61.75 188 SER A CA 1
ATOM 1470 C C . SER A 1 188 ? 11.875 -39.844 -23.422 1 61.75 188 SER A C 1
ATOM 1472 O O . SER A 1 188 ? 12.547 -39.469 -24.391 1 61.75 188 SER A O 1
ATOM 1474 N N . SER A 1 189 ? 10.688 -40.281 -23.547 1 61.34 189 SER A N 1
ATOM 1475 C CA . SER A 1 189 ? 9.906 -39.938 -24.734 1 61.34 189 SER A CA 1
ATOM 1476 C C . SER A 1 189 ? 8.648 -39.156 -24.359 1 61.34 189 SER A C 1
ATOM 1478 O O . SER A 1 189 ? 7.996 -39.469 -23.359 1 61.34 189 SER A O 1
ATOM 1480 N N . TRP A 1 190 ? 8.414 -38.094 -25.188 1 63.59 190 TRP A N 1
ATOM 1481 C CA . TRP A 1 190 ? 7.27 -37.219 -24.953 1 63.59 190 TRP A CA 1
ATOM 1482 C C . TRP A 1 190 ? 5.969 -38.031 -24.969 1 63.59 190 TRP A C 1
ATOM 1484 O O . TRP A 1 190 ? 5.004 -37.656 -24.297 1 63.59 190 TRP A O 1
ATOM 1494 N N . ASP A 1 191 ? 6.043 -39.062 -25.719 1 59.84 191 ASP A N 1
ATOM 1495 C CA . ASP A 1 191 ? 4.805 -39.812 -25.859 1 59.84 191 ASP A CA 1
ATOM 1496 C C . ASP A 1 191 ? 4.359 -40.406 -24.516 1 59.84 191 ASP A C 1
ATOM 1498 O O . ASP A 1 191 ? 3.164 -40.469 -24.234 1 59.84 191 ASP A O 1
ATOM 1502 N N . TYR A 1 192 ? 5.293 -40.719 -23.766 1 60.94 192 TYR A N 1
ATOM 1503 C CA . TYR A 1 192 ? 4.953 -41.312 -22.469 1 60.94 192 TYR A CA 1
ATOM 1504 C C . TYR A 1 192 ? 4.625 -40.219 -21.453 1 60.94 192 TYR A C 1
ATOM 1506 O O . TYR A 1 192 ? 3.689 -40.375 -20.656 1 60.94 192 TYR A O 1
ATOM 1514 N N . LEU A 1 193 ? 5.242 -39.188 -21.562 1 65.56 193 LEU A N 1
ATOM 1515 C CA . LEU A 1 193 ? 5.133 -38.125 -20.562 1 65.56 193 LEU A CA 1
ATOM 1516 C C . LEU A 1 193 ? 3.785 -37.406 -20.672 1 65.56 193 LEU A C 1
ATOM 1518 O O . LEU A 1 193 ? 3.271 -36.906 -19.672 1 65.56 193 LEU A O 1
ATOM 1522 N N . ARG A 1 194 ? 3.254 -37.531 -21.844 1 67 194 ARG A N 1
ATOM 1523 C CA . ARG A 1 194 ? 1.975 -36.875 -22.078 1 67 194 ARG A CA 1
ATOM 1524 C C . ARG A 1 194 ? 0.841 -37.625 -21.375 1 67 194 ARG A C 1
ATOM 1526 O O . ARG A 1 194 ? -0.241 -37.062 -21.172 1 67 194 ARG A O 1
ATOM 1533 N N . PHE A 1 195 ? 1.125 -38.812 -20.969 1 68.44 195 PHE A N 1
ATOM 1534 C CA . PHE A 1 195 ? 0.06 -39.625 -20.406 1 68.44 195 PHE A CA 1
ATOM 1535 C C . PHE A 1 195 ? 0.159 -39.688 -18.875 1 68.44 195 PHE A C 1
ATOM 1537 O O . PHE A 1 195 ? -0.695 -40.25 -18.219 1 68.44 195 PHE A O 1
ATOM 1544 N N . ARG A 1 196 ? 1.13 -39.031 -18.422 1 74.5 196 ARG A N 1
ATOM 1545 C CA . ARG A 1 196 ? 1.29 -39.031 -16.969 1 74.5 196 ARG A CA 1
ATOM 1546 C C . ARG A 1 196 ? 0.117 -38.344 -16.281 1 74.5 196 ARG A C 1
ATOM 1548 O O . ARG A 1 196 ? -0.355 -37.312 -16.766 1 74.5 196 ARG A O 1
ATOM 1555 N N . THR A 1 197 ? -0.352 -39.062 -15.211 1 78.06 197 THR A N 1
ATOM 1556 C CA . THR A 1 197 ? -1.367 -38.406 -14.391 1 78.06 197 THR A CA 1
ATOM 1557 C C . THR A 1 197 ? -0.719 -37.531 -13.32 1 78.06 197 THR A C 1
ATOM 1559 O O . THR A 1 197 ? 0.454 -37.719 -12.992 1 78.06 197 THR A O 1
ATOM 1562 N N . VAL A 1 198 ? -1.477 -36.531 -12.977 1 81 198 VAL A N 1
ATOM 1563 C CA . VAL A 1 198 ? -0.914 -35.562 -12.07 1 81 198 VAL A CA 1
ATOM 1564 C C . VAL A 1 198 ? -1.718 -35.531 -10.773 1 81 198 VAL A C 1
ATOM 1566 O O . VAL A 1 198 ? -2.908 -35.844 -10.766 1 81 198 VAL A O 1
ATOM 1569 N N . PRO A 1 199 ? -0.953 -35.125 -9.625 1 84.44 199 PRO A N 1
ATOM 1570 C CA . PRO A 1 199 ? -1.674 -34.969 -8.367 1 84.44 199 PRO A CA 1
ATOM 1571 C C . PRO A 1 199 ? -2.846 -33.969 -8.492 1 84.44 199 PRO A C 1
ATOM 1573 O O . PRO A 1 199 ? -2.74 -32.969 -9.188 1 84.44 199 PRO A O 1
ATOM 1576 N N . LYS A 1 200 ? -3.869 -34.281 -7.734 1 88.25 200 LYS A N 1
ATOM 1577 C CA . LYS A 1 200 ? -5.117 -33.531 -7.914 1 88.25 200 LYS A CA 1
ATOM 1578 C C . LYS A 1 200 ? -5.129 -32.25 -7.078 1 88.25 200 LYS A C 1
ATOM 1580 O O . LYS A 1 200 ? -6.008 -31.406 -7.242 1 88.25 200 LYS A O 1
ATOM 1585 N N . TRP A 1 201 ? -4.137 -32.062 -6.203 1 92.25 201 TRP A N 1
ATOM 1586 C CA . TRP A 1 201 ? -4.148 -30.906 -5.332 1 92.25 201 TRP A CA 1
ATOM 1587 C C . TRP A 1 201 ? -4.113 -29.625 -6.152 1 92.25 201 TRP A C 1
ATOM 1589 O O . TRP A 1 201 ? -4.711 -28.609 -5.766 1 92.25 201 TRP A O 1
ATOM 1599 N N . PHE A 1 202 ? -3.451 -29.656 -7.273 1 94.19 202 PHE A N 1
ATOM 1600 C CA . PHE A 1 202 ? -3.295 -28.469 -8.102 1 94.19 202 PHE A CA 1
ATOM 1601 C C . PHE A 1 202 ? -4.637 -28.016 -8.672 1 94.19 202 PHE A C 1
ATOM 1603 O O . PHE A 1 202 ? -4.969 -26.828 -8.633 1 94.19 202 PHE A O 1
ATOM 1610 N N . GLU A 1 203 ? -5.41 -28.922 -9.164 1 92.31 203 GLU A N 1
ATOM 1611 C CA . GLU A 1 203 ? -6.73 -28.609 -9.703 1 92.31 203 GLU A CA 1
ATOM 1612 C C . GLU A 1 203 ? -7.664 -28.094 -8.617 1 92.31 203 GLU A C 1
ATOM 1614 O O . GLU A 1 203 ? -8.57 -27.297 -8.891 1 92.31 203 GLU A O 1
ATOM 1619 N N . LYS A 1 204 ? -7.426 -28.484 -7.426 1 95.19 204 LYS A N 1
ATOM 1620 C CA . LYS A 1 204 ? -8.289 -28.109 -6.309 1 95.19 204 LYS A CA 1
ATOM 1621 C C . LYS A 1 204 ? -7.855 -26.797 -5.691 1 95.19 204 LYS A C 1
ATOM 1623 O O . LYS A 1 204 ? -8.68 -26.047 -5.148 1 95.19 204 LYS A O 1
ATOM 1628 N N . ALA A 1 205 ? -6.629 -26.438 -5.809 1 97.44 205 ALA A N 1
ATOM 1629 C CA . ALA A 1 205 ? -6.039 -25.281 -5.129 1 97.44 205 ALA A CA 1
ATOM 1630 C C . ALA A 1 205 ? -6.504 -23.969 -5.762 1 97.44 205 ALA A C 1
ATOM 1632 O O . ALA A 1 205 ? -6.887 -23.031 -5.059 1 97.44 205 ALA A O 1
ATOM 1633 N N . LYS A 1 206 ? -6.438 -23.797 -7.043 1 98.31 206 LYS A N 1
ATOM 1634 C CA . LYS A 1 206 ? -6.965 -22.719 -7.883 1 98.31 206 LYS A CA 1
ATOM 1635 C C . LYS A 1 206 ? -6.102 -21.469 -7.781 1 98.31 206 LYS A C 1
ATOM 1637 O O . LYS A 1 206 ? -6.066 -20.656 -8.703 1 98.31 206 LYS A O 1
ATOM 1642 N N . PHE A 1 207 ? -5.438 -21.234 -6.652 1 98.69 207 PHE A N 1
ATOM 1643 C CA . PHE A 1 207 ? -4.828 -19.922 -6.414 1 98.69 207 PHE A CA 1
ATOM 1644 C C . PHE A 1 207 ? -3.447 -20.078 -5.793 1 98.69 207 PHE A C 1
ATOM 1646 O O . PHE A 1 207 ? -3.299 -20.703 -4.742 1 98.69 207 PHE A O 1
ATOM 1653 N N . GLY A 1 208 ? -2.412 -19.5 -6.426 1 98.81 208 GLY A N 1
ATOM 1654 C CA . GLY A 1 208 ? -1.045 -19.438 -5.938 1 98.81 208 GLY A CA 1
ATOM 1655 C C . GLY A 1 208 ? -0.443 -18.047 -6.016 1 98.81 208 GLY A C 1
ATOM 1656 O O . GLY A 1 208 ? -1.004 -17.156 -6.664 1 98.81 208 GLY A O 1
ATOM 1657 N N . ILE A 1 209 ? 0.679 -17.875 -5.293 1 98.88 209 ILE A N 1
ATOM 1658 C CA . ILE A 1 209 ? 1.395 -16.594 -5.312 1 98.88 209 ILE A CA 1
ATOM 1659 C C . ILE A 1 209 ? 2.756 -16.781 -5.977 1 98.88 209 ILE A C 1
ATOM 1661 O O . ILE A 1 209 ? 3.512 -17.688 -5.621 1 98.88 209 ILE A O 1
ATOM 1665 N N . PHE A 1 210 ? 3.004 -15.945 -7.008 1 98.69 210 PHE A N 1
ATOM 1666 C CA . PHE A 1 210 ? 4.305 -15.836 -7.664 1 98.69 210 PHE A CA 1
ATOM 1667 C C . PHE A 1 210 ? 5.168 -14.781 -6.984 1 98.69 210 PHE A C 1
ATOM 1669 O O . PHE A 1 210 ? 4.684 -13.703 -6.637 1 98.69 210 PHE A O 1
ATOM 1676 N N . VAL A 1 211 ? 6.426 -15.086 -6.672 1 98.75 211 VAL A N 1
ATOM 1677 C CA . VAL A 1 211 ? 7.336 -14.125 -6.051 1 98.75 211 VAL A CA 1
ATOM 1678 C C . VAL A 1 211 ? 8.578 -13.961 -6.918 1 98.75 211 VAL A C 1
ATOM 1680 O O . VAL A 1 211 ? 9.352 -14.906 -7.098 1 98.75 211 VAL A O 1
ATOM 1683 N N . CYS A 1 212 ? 8.773 -12.773 -7.402 1 98.5 212 CYS A N 1
ATOM 1684 C CA . CYS A 1 212 ? 9.938 -12.469 -8.234 1 98.5 212 CYS A CA 1
ATOM 1685 C C . CYS A 1 212 ? 10.938 -11.617 -7.477 1 98.5 212 CYS A C 1
ATOM 1687 O O . CYS A 1 212 ? 10.672 -10.445 -7.18 1 98.5 212 CYS A O 1
ATOM 1689 N N . LEU A 1 213 ? 12.055 -12.203 -7.164 1 98.44 213 LEU A N 1
ATOM 1690 C CA . LEU A 1 213 ? 13.156 -11.562 -6.453 1 98.44 213 LEU A CA 1
ATOM 1691 C C . LEU A 1 213 ? 14.5 -11.906 -7.09 1 98.44 213 LEU A C 1
ATOM 1693 O O . LEU A 1 213 ? 14.734 -13.062 -7.449 1 98.44 213 LEU A O 1
ATOM 1697 N N . GLY A 1 214 ? 15.336 -10.984 -7.305 1 97.88 214 GLY A N 1
ATOM 1698 C CA . GLY A 1 214 ? 16.688 -11.133 -7.836 1 97.88 214 GLY A CA 1
ATOM 1699 C C . GLY A 1 214 ? 17.5 -9.859 -7.781 1 97.88 214 GLY A C 1
ATOM 1700 O O . GLY A 1 214 ? 17.109 -8.898 -7.109 1 97.88 214 GLY A O 1
ATOM 1701 N N . LEU A 1 215 ? 18.594 -9.805 -8.461 1 97.81 215 LEU A N 1
ATOM 1702 C CA . LEU A 1 215 ? 19.5 -8.656 -8.414 1 97.81 215 LEU A CA 1
ATOM 1703 C C . LEU A 1 215 ? 18.812 -7.406 -8.961 1 97.81 215 LEU A C 1
ATOM 1705 O O . LEU A 1 215 ? 19.141 -6.285 -8.562 1 97.81 215 LEU A O 1
ATOM 1709 N N . TYR A 1 216 ? 17.875 -7.598 -9.859 1 98.06 216 TYR A N 1
ATOM 1710 C CA . TYR A 1 216 ? 17.125 -6.477 -10.422 1 98.06 216 TYR A CA 1
ATOM 1711 C C . TYR A 1 216 ? 16.312 -5.758 -9.352 1 98.06 216 TYR A C 1
ATOM 1713 O O . TYR A 1 216 ? 15.836 -4.645 -9.562 1 98.06 216 TYR A O 1
ATOM 1721 N N . SER A 1 217 ? 16.125 -6.355 -8.172 1 98.06 217 SER A N 1
ATOM 1722 C CA . SER A 1 217 ? 15.383 -5.742 -7.07 1 98.06 217 SER A CA 1
ATOM 1723 C C . SER A 1 217 ? 16.203 -4.645 -6.395 1 98.06 217 SER A C 1
ATOM 1725 O O . SER A 1 217 ? 15.664 -3.852 -5.621 1 98.06 217 SER A O 1
ATOM 1727 N N . VAL A 1 218 ? 17.531 -4.602 -6.633 1 97.88 218 VAL A N 1
ATOM 1728 C CA . VAL A 1 218 ? 18.406 -3.596 -6.031 1 97.88 218 VAL A CA 1
ATOM 1729 C C . VAL A 1 218 ? 18.156 -2.238 -6.688 1 97.88 218 VAL A C 1
ATOM 1731 O O . VAL A 1 218 ? 17.703 -1.299 -6.035 1 97.88 218 VAL A O 1
ATOM 1734 N N . PRO A 1 219 ? 18.359 -2.168 -8.086 1 97.44 219 PRO A N 1
ATOM 1735 C CA . PRO A 1 219 ? 17.984 -0.888 -8.688 1 97.44 219 PRO A CA 1
ATOM 1736 C C . PRO A 1 219 ? 16.469 -0.673 -8.719 1 97.44 219 PRO A C 1
ATOM 1738 O O . PRO A 1 219 ? 16 0.469 -8.719 1 97.44 219 PRO A O 1
ATOM 1741 N N . ALA A 1 220 ? 15.703 -1.865 -8.758 1 97.38 220 ALA A N 1
ATOM 1742 C CA . ALA A 1 220 ? 14.242 -1.832 -8.75 1 97.38 220 ALA A CA 1
ATOM 1743 C C . ALA A 1 220 ? 13.711 -0.74 -9.672 1 97.38 220 ALA A C 1
ATOM 1745 O O . ALA A 1 220 ? 12.914 0.101 -9.25 1 97.38 220 ALA A O 1
ATOM 1746 N N . TYR A 1 221 ? 14.133 -0.771 -10.945 1 97 221 TYR A N 1
ATOM 1747 C CA . TYR A 1 221 ? 13.82 0.287 -11.898 1 97 221 TYR A CA 1
ATOM 1748 C C . TYR A 1 221 ? 13.148 -0.281 -13.141 1 97 221 TYR A C 1
ATOM 1750 O O . TYR A 1 221 ? 13.773 -1.007 -13.914 1 97 221 TYR A O 1
ATOM 1758 N N . LEU A 1 222 ? 11.867 -0.032 -13.312 1 93.81 222 LEU A N 1
ATOM 1759 C CA . LEU A 1 222 ? 10.992 -0.283 -14.453 1 93.81 222 LEU A CA 1
ATOM 1760 C C . LEU A 1 222 ? 10.633 -1.764 -14.547 1 93.81 222 LEU A C 1
ATOM 1762 O O . LEU A 1 222 ? 9.461 -2.121 -14.625 1 93.81 222 LEU A O 1
ATOM 1766 N N . ASN A 1 223 ? 11.656 -2.715 -14.625 1 92.88 223 ASN A N 1
ATOM 1767 C CA . ASN A 1 223 ? 11.266 -4.121 -14.633 1 92.88 223 ASN A CA 1
ATOM 1768 C C . ASN A 1 223 ? 12.445 -5.031 -14.312 1 92.88 223 ASN A C 1
ATOM 1770 O O . ASN A 1 223 ? 13.555 -4.555 -14.07 1 92.88 223 ASN A O 1
ATOM 1774 N N . GLU A 1 224 ? 12.242 -6.406 -14.328 1 95.31 224 GLU A N 1
ATOM 1775 C CA . GLU A 1 224 ? 13.188 -7.426 -13.891 1 95.31 224 GLU A CA 1
ATOM 1776 C C . GLU A 1 224 ? 14.18 -7.773 -14.992 1 95.31 224 GLU A C 1
ATOM 1778 O O . GLU A 1 224 ? 15.141 -8.508 -14.766 1 95.31 224 GLU A O 1
ATOM 1783 N N . TRP A 1 225 ? 14.031 -7.152 -16.156 1 96.75 225 TRP A N 1
ATOM 1784 C CA . TRP A 1 225 ? 14.977 -7.355 -17.25 1 96.75 225 TRP A CA 1
ATOM 1785 C C . TRP A 1 225 ? 16.031 -6.246 -17.281 1 96.75 225 TRP A C 1
ATOM 1787 O O . TRP A 1 225 ? 16.531 -5.879 -18.344 1 96.75 225 TRP A O 1
ATOM 1797 N N . TYR A 1 226 ? 16.375 -5.727 -16.188 1 97.5 226 TYR A N 1
ATOM 1798 C CA . TYR A 1 226 ? 17.25 -4.574 -16.031 1 97.5 226 TYR A CA 1
ATOM 1799 C C . TYR A 1 226 ? 18.562 -4.789 -16.766 1 97.5 226 TYR A C 1
ATOM 1801 O O . TYR A 1 226 ? 19.016 -3.93 -17.531 1 97.5 226 TYR A O 1
ATOM 1809 N N . TRP A 1 227 ? 19.203 -5.969 -16.547 1 97.38 227 TRP A N 1
ATOM 1810 C CA . TRP A 1 227 ? 20.531 -6.211 -17.125 1 97.38 227 TRP A CA 1
ATOM 1811 C C . TRP A 1 227 ? 20.453 -6.254 -18.641 1 97.38 227 TRP A C 1
ATOM 1813 O O . TRP A 1 227 ? 21.297 -5.672 -19.328 1 97.38 227 TRP A O 1
ATOM 1823 N N . GLU A 1 228 ? 19.5 -7 -19.125 1 96.31 228 GLU A N 1
ATOM 1824 C CA . GLU A 1 228 ? 19.328 -7.094 -20.578 1 96.31 228 GLU A CA 1
ATOM 1825 C C . GLU A 1 228 ? 19.078 -5.723 -21.203 1 96.31 228 GLU A C 1
ATOM 1827 O O . GLU A 1 228 ? 19.672 -5.383 -22.234 1 96.31 228 GLU A O 1
ATOM 1832 N N . LYS A 1 229 ? 18.203 -4.902 -20.562 1 97.31 229 LYS A N 1
ATOM 1833 C CA . LYS A 1 229 ? 17.906 -3.566 -21.062 1 97.31 229 LYS A CA 1
ATOM 1834 C C . LYS A 1 229 ? 19.125 -2.658 -20.984 1 97.31 229 LYS A C 1
ATOM 1836 O O . LYS A 1 229 ? 19.344 -1.828 -21.875 1 97.31 229 LYS A O 1
ATOM 1841 N N . LEU A 1 230 ? 19.859 -2.828 -19.938 1 97.12 230 LEU A N 1
ATOM 1842 C CA . LEU A 1 230 ? 21.109 -2.088 -19.797 1 97.12 230 LEU A CA 1
ATOM 1843 C C . LEU A 1 230 ? 22.078 -2.449 -20.922 1 97.12 230 LEU A C 1
ATOM 1845 O O . LEU A 1 230 ? 22.578 -1.568 -21.625 1 97.12 230 LEU A O 1
ATOM 1849 N N . MET A 1 231 ? 22.266 -3.715 -21.188 1 95.88 231 MET A N 1
ATOM 1850 C CA . MET A 1 231 ? 23.281 -4.211 -22.109 1 95.88 231 MET A CA 1
ATOM 1851 C C . MET A 1 231 ? 22.875 -3.936 -23.562 1 95.88 231 MET A C 1
ATOM 1853 O O . MET A 1 231 ? 23.734 -3.75 -24.422 1 95.88 231 MET A O 1
ATOM 1857 N N . THR A 1 232 ? 21.594 -3.846 -23.812 1 95.56 232 THR A N 1
ATOM 1858 C CA . THR A 1 232 ? 21.125 -3.596 -25.172 1 95.56 232 THR A CA 1
ATOM 1859 C C . THR A 1 232 ? 21.109 -2.1 -25.469 1 95.56 232 THR A C 1
ATOM 1861 O O . THR A 1 232 ? 20.812 -1.688 -26.594 1 95.56 232 THR A O 1
ATOM 1864 N N . GLY A 1 233 ? 21.328 -1.292 -24.484 1 96.06 233 GLY A N 1
ATOM 1865 C CA . GLY A 1 233 ? 21.5 0.136 -24.703 1 96.06 233 GLY A CA 1
ATOM 1866 C C . GLY A 1 233 ? 20.203 0.913 -24.609 1 96.06 233 GLY A C 1
ATOM 1867 O O . GLY A 1 233 ? 20.062 1.959 -25.25 1 96.06 233 GLY A O 1
ATOM 1868 N N . ASP A 1 234 ? 19.172 0.385 -24.016 1 97.06 234 ASP A N 1
ATOM 1869 C CA . ASP A 1 234 ? 17.984 1.182 -23.75 1 97.06 234 ASP A CA 1
ATOM 1870 C C . ASP A 1 234 ? 18.328 2.453 -22.984 1 97.06 234 ASP A C 1
ATOM 1872 O O . ASP A 1 234 ? 18.844 2.385 -21.859 1 97.06 234 ASP A O 1
ATOM 1876 N N . PRO A 1 235 ? 18.047 3.641 -23.547 1 97.06 235 PRO A N 1
ATOM 1877 C CA . PRO A 1 235 ? 18.531 4.887 -22.938 1 97.06 235 PRO A CA 1
ATOM 1878 C C . PRO A 1 235 ? 18 5.102 -21.531 1 97.06 235 PRO A C 1
ATOM 1880 O O . PRO A 1 235 ? 18.688 5.668 -20.688 1 97.06 235 PRO A O 1
ATOM 1883 N N . ARG A 1 236 ? 16.766 4.773 -21.266 1 96.44 236 ARG A N 1
ATOM 1884 C CA . ARG A 1 236 ? 16.203 4.938 -19.938 1 96.44 236 ARG A CA 1
ATOM 1885 C C . ARG A 1 236 ? 17.062 4.242 -18.891 1 96.44 236 ARG A C 1
ATOM 1887 O O . ARG A 1 236 ? 17.297 4.801 -17.812 1 96.44 236 ARG A O 1
ATOM 1894 N N . TYR A 1 237 ? 17.484 3.01 -19.125 1 97.56 237 TYR A N 1
ATOM 1895 C CA . TYR A 1 237 ? 18.266 2.205 -18.172 1 97.56 237 TYR A CA 1
ATOM 1896 C C . TYR A 1 237 ? 19.703 2.686 -18.109 1 97.56 237 TYR A C 1
ATOM 1898 O O . TYR A 1 237 ? 20.266 2.838 -17.016 1 97.56 237 TYR A O 1
ATOM 1906 N N . VAL A 1 238 ? 20.344 2.969 -19.281 1 97.38 238 VAL A N 1
ATOM 1907 C CA . VAL A 1 238 ? 21.75 3.365 -19.312 1 97.38 238 VAL A CA 1
ATOM 1908 C C . VAL A 1 238 ? 21.922 4.711 -18.609 1 97.38 238 VAL A C 1
ATOM 1910 O O . VAL A 1 238 ? 22.812 4.875 -17.766 1 97.38 238 VAL A O 1
ATOM 1913 N N . GLU A 1 239 ? 21.078 5.66 -18.891 1 96.62 239 GLU A N 1
ATOM 1914 C CA . GLU A 1 239 ? 21.156 6.988 -18.297 1 96.62 239 GLU A CA 1
ATOM 1915 C C . GLU A 1 239 ? 20.891 6.934 -16.797 1 96.62 239 GLU A C 1
ATOM 1917 O O . GLU A 1 239 ? 21.609 7.555 -16 1 96.62 239 GLU A O 1
ATOM 1922 N N . PHE A 1 240 ? 19.875 6.223 -16.438 1 96.81 240 PHE A N 1
ATOM 1923 C CA . PHE A 1 240 ? 19.562 6.059 -15.023 1 96.81 240 PHE A CA 1
ATOM 1924 C C . PHE A 1 240 ? 20.719 5.402 -14.281 1 96.81 240 PHE A C 1
ATOM 1926 O O . PHE A 1 240 ? 21.109 5.859 -13.203 1 96.81 240 PHE A O 1
ATOM 1933 N N . HIS A 1 241 ? 21.203 4.32 -14.844 1 97.38 241 HIS A N 1
ATOM 1934 C CA . HIS A 1 241 ? 22.297 3.561 -14.242 1 97.38 241 HIS A CA 1
ATOM 1935 C C . HIS A 1 241 ? 23.547 4.426 -14.078 1 97.38 241 HIS A C 1
ATOM 1937 O O . HIS A 1 241 ? 24.125 4.48 -12.992 1 97.38 241 HIS A O 1
ATOM 1943 N N . ASN A 1 242 ? 23.969 5.117 -15.18 1 96.5 242 ASN A N 1
ATOM 1944 C CA . ASN A 1 242 ? 25.172 5.941 -15.164 1 96.5 242 ASN A CA 1
ATOM 1945 C C . ASN A 1 242 ? 25.047 7.102 -14.18 1 96.5 242 ASN A C 1
ATOM 1947 O O . ASN A 1 242 ? 26.016 7.453 -13.508 1 96.5 242 ASN A O 1
ATOM 1951 N N . LYS A 1 243 ? 23.906 7.629 -14.055 1 94.06 243 LYS A N 1
ATOM 1952 C CA . LYS A 1 243 ? 23.672 8.789 -13.195 1 94.06 243 LYS A CA 1
ATOM 1953 C C . LYS A 1 243 ? 23.656 8.391 -11.727 1 94.06 243 LYS A C 1
ATOM 1955 O O . LYS A 1 243 ? 24.156 9.125 -10.875 1 94.06 243 LYS A O 1
ATOM 1960 N N . ASN A 1 244 ? 23.172 7.223 -11.406 1 93.94 244 ASN A N 1
ATOM 1961 C CA . ASN A 1 244 ? 22.844 6.945 -10.016 1 93.94 244 ASN A CA 1
ATOM 1962 C C . ASN A 1 244 ? 23.797 5.934 -9.406 1 93.94 244 ASN A C 1
ATOM 1964 O O . ASN A 1 244 ? 23.922 5.84 -8.18 1 93.94 244 ASN A O 1
ATOM 1968 N N . TYR A 1 245 ? 24.484 5.184 -10.18 1 94.88 245 TYR A N 1
ATOM 1969 C CA . TYR A 1 245 ? 25.359 4.156 -9.633 1 94.88 245 TYR A CA 1
ATOM 1970 C C . TYR A 1 245 ? 26.797 4.355 -10.125 1 94.88 245 TYR A C 1
ATOM 1972 O O . TYR A 1 245 ? 27.734 4.309 -9.328 1 94.88 245 TYR A O 1
ATOM 1980 N N . GLY A 1 246 ? 27 4.625 -11.375 1 96 246 GLY A N 1
ATOM 1981 C CA . GLY A 1 246 ? 28.297 4.77 -12.023 1 96 246 GLY A CA 1
ATOM 1982 C C . GLY A 1 246 ? 28.281 4.348 -13.484 1 96 246 GLY A C 1
ATOM 1983 O O . GLY A 1 246 ? 27.25 3.908 -14 1 96 246 GLY A O 1
ATOM 1984 N N . CYS A 1 247 ? 29.453 4.434 -14.133 1 96.12 247 CYS A N 1
ATOM 1985 C CA . CYS A 1 247 ? 29.547 4.195 -15.57 1 96.12 247 CYS A CA 1
ATOM 1986 C C . CYS A 1 247 ? 29.406 2.709 -15.891 1 96.12 247 CYS A C 1
ATOM 1988 O O . CYS A 1 247 ? 30.266 1.909 -15.516 1 96.12 247 CYS A O 1
ATOM 1990 N N . SER A 1 248 ? 28.297 2.33 -16.562 1 96.19 248 SER A N 1
ATOM 1991 C CA . SER A 1 248 ? 28.031 0.94 -16.922 1 96.19 248 SER A CA 1
ATOM 1992 C C . SER A 1 248 ? 29.016 0.436 -17.969 1 96.19 248 SER A C 1
ATOM 1994 O O . SER A 1 248 ? 29.234 -0.771 -18.094 1 96.19 248 SER A O 1
ATOM 1996 N N . GLY A 1 249 ? 29.578 1.362 -18.766 1 94.44 249 GLY A N 1
ATOM 1997 C CA . GLY A 1 249 ? 30.484 1.021 -19.859 1 94.44 249 GLY A CA 1
ATOM 1998 C C . GLY A 1 249 ? 29.766 0.596 -21.125 1 94.44 249 GLY A C 1
ATOM 1999 O O . GLY A 1 249 ? 30.391 0.291 -22.141 1 94.44 249 GLY A O 1
ATOM 2000 N N . VAL A 1 250 ? 28.406 0.625 -21.094 1 95.88 250 VAL A N 1
ATOM 2001 C CA . VAL A 1 250 ? 27.625 0.203 -22.25 1 95.88 250 VAL A CA 1
ATOM 2002 C C . VAL A 1 250 ? 27.594 1.313 -23.297 1 95.88 250 VAL A C 1
ATOM 2004 O O . VAL A 1 250 ? 27.281 2.463 -22.984 1 95.88 250 VAL A O 1
ATOM 2007 N N . GLN A 1 251 ? 27.984 1.033 -24.5 1 95.62 251 GLN A N 1
ATOM 2008 C CA . GLN A 1 251 ? 27.984 1.938 -25.641 1 95.62 251 GLN A CA 1
ATOM 2009 C C . GLN A 1 251 ? 28.531 3.311 -25.266 1 95.62 251 GLN A C 1
ATOM 2011 O O . GLN A 1 251 ? 27.859 4.324 -25.422 1 95.62 251 GLN A O 1
ATOM 2016 N N . PRO A 1 252 ? 29.75 3.416 -24.891 1 94.19 252 PRO A N 1
ATOM 2017 C CA . PRO A 1 252 ? 30.344 4.641 -24.344 1 94.19 252 PRO A CA 1
ATOM 2018 C C . PRO A 1 252 ? 30.297 5.805 -25.328 1 94.19 252 PRO A C 1
ATOM 2020 O O . PRO A 1 252 ? 30.297 6.969 -24.922 1 94.19 252 PRO A O 1
ATOM 2023 N N . ASP A 1 253 ? 30.281 5.621 -26.672 1 94.06 253 ASP A N 1
ATOM 2024 C CA . ASP A 1 253 ? 30.172 6.699 -27.656 1 94.06 253 ASP A CA 1
ATOM 2025 C C . ASP A 1 253 ? 28.797 7.363 -27.594 1 94.06 253 ASP A C 1
ATOM 2027 O O . ASP A 1 253 ? 28.688 8.578 -27.766 1 94.06 253 ASP A O 1
ATOM 2031 N N . LYS A 1 254 ? 27.828 6.594 -27.359 1 95.75 254 LYS A N 1
ATOM 2032 C CA . LYS A 1 254 ? 26.438 7.078 -27.312 1 95.75 254 LYS A CA 1
ATOM 2033 C C . LYS A 1 254 ? 26.094 7.633 -25.938 1 95.75 254 LYS A C 1
ATOM 2035 O O . LYS A 1 254 ? 25.312 8.57 -25.828 1 95.75 254 LYS A O 1
ATOM 2040 N N . PHE A 1 255 ? 26.656 6.941 -24.891 1 96.75 255 PHE A N 1
ATOM 2041 C CA . PHE A 1 255 ? 26.359 7.34 -23.516 1 96.75 255 PHE A CA 1
ATOM 2042 C C . PHE A 1 255 ? 27.625 7.688 -22.766 1 96.75 255 PHE A C 1
ATOM 2044 O O . PHE A 1 255 ? 28.094 6.914 -21.922 1 96.75 255 PHE A O 1
ATOM 2051 N N . PRO A 1 256 ? 28.188 8.852 -23 1 94.19 256 PRO A N 1
ATOM 2052 C CA . PRO A 1 256 ? 29.422 9.227 -22.297 1 94.19 256 PRO A CA 1
ATOM 2053 C C . PRO A 1 256 ? 29.234 9.352 -20.797 1 94.19 256 PRO A C 1
ATOM 2055 O O . PRO A 1 256 ? 28.188 9.828 -20.344 1 94.19 256 PRO A O 1
ATOM 2058 N N . CYS A 1 257 ? 30.156 8.82 -20.062 1 93.5 257 CYS A N 1
ATOM 2059 C CA . CYS A 1 257 ? 30.094 8.758 -18.594 1 93.5 257 CYS A CA 1
ATOM 2060 C C . CYS A 1 257 ? 31.453 8.992 -17.984 1 93.5 257 CYS A C 1
ATOM 2062 O O . CYS A 1 257 ? 32.469 8.469 -18.469 1 93.5 257 CYS A O 1
ATOM 2064 N N . THR A 1 258 ? 31.625 9.883 -16.969 1 90.75 258 THR A N 1
ATOM 2065 C CA . THR A 1 258 ? 32.906 10.203 -16.344 1 90.75 258 THR A CA 1
ATOM 2066 C C . THR A 1 258 ? 32.969 9.672 -14.914 1 90.75 258 THR A C 1
ATOM 2068 O O . THR A 1 258 ? 33.969 9.812 -14.234 1 90.75 258 THR A O 1
ATOM 2071 N N . GLY A 1 259 ? 32.031 9.055 -14.445 1 90.75 259 GLY A N 1
ATOM 2072 C CA . GLY A 1 259 ? 32.031 8.492 -13.109 1 90.75 259 GLY A CA 1
ATOM 2073 C C . GLY A 1 259 ? 32.75 7.156 -13.016 1 90.75 259 GLY A C 1
ATOM 2074 O O . GLY A 1 259 ? 33.312 6.691 -13.992 1 90.75 259 GLY A O 1
ATOM 2075 N N . PRO A 1 260 ? 32.906 6.621 -11.773 1 94.12 260 PRO A N 1
ATOM 2076 C CA . PRO A 1 260 ? 33.531 5.305 -11.609 1 94.12 260 PRO A CA 1
ATOM 2077 C C . PRO A 1 260 ? 32.75 4.195 -12.32 1 94.12 260 PRO A C 1
ATOM 2079 O O . PRO A 1 260 ? 31.531 4.32 -12.523 1 94.12 260 PRO A O 1
ATOM 2082 N N . PRO A 1 261 ? 33.5 3.154 -12.703 1 95.06 261 PRO A N 1
ATOM 2083 C CA . PRO A 1 261 ? 32.781 2.031 -13.32 1 95.06 261 PRO A CA 1
ATOM 2084 C C . PRO A 1 261 ? 31.828 1.341 -12.352 1 95.06 261 PRO A C 1
ATOM 2086 O O . PRO A 1 261 ? 32.156 1.206 -11.164 1 95.06 261 PRO A O 1
ATOM 2089 N N . PHE A 1 262 ? 30.719 0.934 -12.844 1 97.81 262 PHE A N 1
ATOM 2090 C CA . PHE A 1 262 ? 29.734 0.164 -12.102 1 97.81 262 PHE A CA 1
ATOM 2091 C C . PHE A 1 262 ? 28.906 -0.713 -13.031 1 97.81 262 PHE A C 1
ATOM 2093 O O . PHE A 1 262 ? 28.078 -0.21 -13.805 1 97.81 262 PHE A O 1
ATOM 2100 N N . THR A 1 263 ? 29.156 -2.01 -12.867 1 95.94 263 THR A N 1
ATOM 2101 C CA . THR A 1 263 ? 28.438 -2.947 -13.727 1 95.94 263 THR A CA 1
ATOM 2102 C C . THR A 1 263 ? 27.25 -3.559 -13 1 95.94 263 THR A C 1
ATOM 2104 O O . THR A 1 263 ? 27.062 -3.33 -11.797 1 95.94 263 THR A O 1
ATOM 2107 N N . PHE A 1 264 ? 26.391 -4.293 -13.742 1 96.56 264 PHE A N 1
ATOM 2108 C CA . PHE A 1 264 ? 25.234 -4.973 -13.148 1 96.56 264 PHE A CA 1
ATOM 2109 C C . PHE A 1 264 ? 25.688 -5.902 -12.023 1 96.56 264 PHE A C 1
ATOM 2111 O O . PHE A 1 264 ? 25 -6.023 -11.008 1 96.56 264 PHE A O 1
ATOM 2118 N N . GLN A 1 265 ? 26.844 -6.531 -12.188 1 95.56 265 GLN A N 1
ATOM 2119 C CA . GLN A 1 265 ? 27.359 -7.496 -11.219 1 95.56 265 GLN A CA 1
ATOM 2120 C C . GLN A 1 265 ? 27.656 -6.828 -9.883 1 95.56 265 GLN A C 1
ATOM 2122 O O . GLN A 1 265 ? 27.594 -7.477 -8.828 1 95.56 265 GLN A O 1
ATOM 2127 N N . ASP A 1 266 ? 27.828 -5.566 -9.969 1 96.5 266 ASP A N 1
ATOM 2128 C CA . ASP A 1 266 ? 28.188 -4.82 -8.758 1 96.5 266 ASP A CA 1
ATOM 2129 C C . ASP A 1 266 ? 26.969 -4.652 -7.848 1 96.5 266 ASP A C 1
ATOM 2131 O O . ASP A 1 266 ? 27.109 -4.27 -6.688 1 96.5 266 ASP A O 1
ATOM 2135 N N . PHE A 1 267 ? 25.781 -5.039 -8.328 1 97.62 267 PHE A N 1
ATOM 2136 C CA . PHE A 1 267 ? 24.578 -5.012 -7.5 1 97.62 267 PHE A CA 1
ATOM 2137 C C . PHE A 1 267 ? 24.562 -6.18 -6.523 1 97.62 267 PHE A C 1
ATOM 2139 O O . PHE A 1 267 ? 23.828 -6.164 -5.539 1 97.62 267 PHE A O 1
ATOM 2146 N N . ALA A 1 268 ? 25.328 -7.223 -6.738 1 97.06 268 ALA A N 1
ATOM 2147 C CA . ALA A 1 268 ? 25.25 -8.477 -6 1 97.06 268 ALA A CA 1
ATOM 2148 C C . ALA A 1 268 ? 25.406 -8.242 -4.5 1 97.06 268 ALA A C 1
ATOM 2150 O O . ALA A 1 268 ? 24.562 -8.672 -3.709 1 97.06 268 ALA A O 1
ATOM 2151 N N . PRO A 1 269 ? 26.469 -7.449 -4.047 1 95.88 269 PRO A N 1
ATOM 2152 C CA . PRO A 1 269 ? 26.609 -7.223 -2.605 1 95.88 269 PRO A CA 1
ATOM 2153 C C . PRO A 1 269 ? 25.5 -6.332 -2.043 1 95.88 269 PRO A C 1
ATOM 2155 O O . PRO A 1 269 ? 25.344 -6.238 -0.823 1 95.88 269 PRO A O 1
ATOM 2158 N N . MET A 1 270 ? 24.781 -5.684 -2.955 1 96.75 270 MET A N 1
ATOM 2159 C CA . MET A 1 270 ? 23.781 -4.723 -2.527 1 96.75 270 MET A CA 1
ATOM 2160 C C . MET A 1 270 ? 22.438 -5.41 -2.297 1 96.75 270 MET A C 1
ATOM 2162 O O . MET A 1 270 ? 21.531 -4.832 -1.694 1 96.75 270 MET A O 1
ATOM 2166 N N . LEU A 1 271 ? 22.266 -6.641 -2.809 1 97.75 271 LEU A N 1
ATOM 2167 C CA . LEU A 1 271 ? 21.125 -7.457 -2.4 1 97.75 271 LEU A CA 1
ATOM 2168 C C . LEU A 1 271 ? 21.359 -8.062 -1.021 1 97.75 271 LEU A C 1
ATOM 2170 O O . LEU A 1 271 ? 21.859 -9.188 -0.907 1 97.75 271 LEU A O 1
ATOM 2174 N N . LYS A 1 272 ? 20.891 -7.355 0 1 95.75 272 LYS A N 1
ATOM 2175 C CA . LYS A 1 272 ? 21.312 -7.691 1.357 1 95.75 272 LYS A CA 1
ATOM 2176 C C . LYS A 1 272 ? 20.281 -8.555 2.059 1 95.75 272 LYS A C 1
ATOM 2178 O O . LYS A 1 272 ? 20.609 -9.336 2.953 1 95.75 272 LYS A O 1
ATOM 2183 N N . MET A 1 273 ? 19.047 -8.391 1.734 1 97.38 273 MET A N 1
ATOM 2184 C CA . MET A 1 273 ? 17.969 -9.117 2.389 1 97.38 273 MET A CA 1
ATOM 2185 C C . MET A 1 273 ? 18.047 -8.953 3.902 1 97.38 273 MET A C 1
ATOM 2187 O O . MET A 1 273 ? 17.797 -9.906 4.645 1 97.38 273 MET A O 1
ATOM 2191 N N . GLU A 1 274 ? 18.391 -7.754 4.41 1 96.38 274 GLU A N 1
ATOM 2192 C CA . GLU A 1 274 ? 18.734 -7.555 5.816 1 96.38 274 GLU A CA 1
ATOM 2193 C C . GLU A 1 274 ? 17.484 -7.59 6.695 1 96.38 274 GLU A C 1
ATOM 2195 O O . GLU A 1 274 ? 17.578 -7.727 7.914 1 96.38 274 GLU A O 1
ATOM 2200 N N . LEU A 1 275 ? 16.312 -7.48 6.102 1 97 275 LEU A N 1
ATOM 2201 C CA . LEU A 1 275 ? 15.07 -7.531 6.859 1 97 275 LEU A CA 1
ATOM 2202 C C . LEU A 1 275 ? 14.219 -8.719 6.426 1 97 275 LEU A C 1
ATOM 2204 O O . LEU A 1 275 ? 13.016 -8.75 6.68 1 97 275 LEU A O 1
ATOM 2208 N N . PHE A 1 276 ? 14.828 -9.703 5.809 1 97.25 276 PHE A N 1
ATOM 2209 C CA . PHE A 1 276 ? 14.156 -10.906 5.34 1 97.25 276 PHE A CA 1
ATOM 2210 C C . PHE A 1 276 ? 13.602 -11.711 6.512 1 97.25 276 PHE A C 1
ATOM 2212 O O . PHE A 1 276 ? 14.336 -12.062 7.434 1 97.25 276 PHE A O 1
ATOM 2219 N N . ASP A 1 277 ? 12.266 -11.906 6.465 1 97.62 277 ASP A N 1
ATOM 2220 C CA . ASP A 1 277 ? 11.547 -12.766 7.402 1 97.62 277 ASP A CA 1
ATOM 2221 C C . ASP A 1 277 ? 10.68 -13.781 6.668 1 97.62 277 ASP A C 1
ATOM 2223 O O . ASP A 1 277 ? 9.555 -13.484 6.281 1 97.62 277 ASP A O 1
ATOM 2227 N N . PRO A 1 278 ? 11.242 -15 6.473 1 98.19 278 PRO A N 1
ATOM 2228 C CA . PRO A 1 278 ? 10.508 -16 5.688 1 98.19 278 PRO A CA 1
ATOM 2229 C C . PRO A 1 278 ? 9.18 -16.391 6.32 1 98.19 278 PRO A C 1
ATOM 2231 O O . PRO A 1 278 ? 8.227 -16.734 5.613 1 98.19 278 PRO A O 1
ATOM 2234 N N . ASP A 1 279 ? 9.047 -16.312 7.656 1 98.19 279 ASP A N 1
ATOM 2235 C CA . ASP A 1 279 ? 7.773 -16.609 8.305 1 98.19 279 ASP A CA 1
ATOM 2236 C C . ASP A 1 279 ? 6.727 -15.547 7.957 1 98.19 279 ASP A C 1
ATOM 2238 O O . ASP A 1 279 ? 5.551 -15.867 7.773 1 98.19 279 ASP A O 1
ATOM 2242 N N . HIS A 1 280 ? 7.188 -14.305 7.883 1 97.81 280 HIS A N 1
ATOM 2243 C CA . HIS A 1 280 ? 6.277 -13.25 7.465 1 97.81 280 HIS A CA 1
ATOM 2244 C C . HIS A 1 280 ? 5.805 -13.453 6.031 1 97.81 280 HIS A C 1
ATOM 2246 O O . HIS A 1 280 ? 4.617 -13.312 5.738 1 97.81 280 HIS A O 1
ATOM 2252 N N . TRP A 1 281 ? 6.785 -13.789 5.109 1 98.5 281 TRP A N 1
ATOM 2253 C CA . TRP A 1 281 ? 6.41 -14.078 3.729 1 98.5 281 TRP A CA 1
ATOM 2254 C C . TRP A 1 281 ? 5.336 -15.156 3.668 1 98.5 281 TRP A C 1
ATOM 2256 O O . TRP A 1 281 ? 4.316 -14.992 2.994 1 98.5 281 TRP A O 1
ATOM 2266 N N . ALA A 1 282 ? 5.574 -16.234 4.422 1 98.62 282 ALA A N 1
ATOM 2267 C CA . ALA A 1 282 ? 4.656 -17.375 4.418 1 98.62 282 ALA A CA 1
ATOM 2268 C C . ALA A 1 282 ? 3.281 -16.969 4.938 1 98.62 282 ALA A C 1
ATOM 2270 O O . ALA A 1 282 ? 2.258 -17.406 4.402 1 98.62 282 ALA A O 1
ATOM 2271 N N . SER A 1 283 ? 3.268 -16.141 5.949 1 98.19 283 SER A N 1
ATOM 2272 C CA . SER A 1 283 ? 1.995 -15.695 6.512 1 98.19 283 SER A CA 1
ATOM 2273 C C . SER A 1 283 ? 1.222 -14.836 5.52 1 98.19 283 SER A C 1
ATOM 2275 O O . SER A 1 283 ? -0.006 -14.922 5.441 1 98.19 283 SER A O 1
ATOM 2277 N N . VAL A 1 284 ? 1.935 -13.969 4.801 1 98.31 284 VAL A N 1
ATOM 2278 C CA . VAL A 1 284 ? 1.308 -13.125 3.789 1 98.31 284 VAL A CA 1
ATOM 2279 C C . VAL A 1 284 ? 0.648 -14 2.723 1 98.31 284 VAL A C 1
ATOM 2281 O O . VAL A 1 284 ? -0.491 -13.742 2.322 1 98.31 284 VAL A O 1
ATOM 2284 N N . ILE A 1 285 ? 1.307 -15.07 2.324 1 98.56 285 ILE A N 1
ATOM 2285 C CA . ILE A 1 285 ? 0.816 -15.969 1.286 1 98.56 285 ILE A CA 1
ATOM 2286 C C . ILE A 1 285 ? -0.388 -16.75 1.807 1 98.56 285 ILE A C 1
ATOM 2288 O O . ILE A 1 285 ? -1.414 -16.844 1.129 1 98.56 285 ILE A O 1
ATOM 2292 N N . LYS A 1 286 ? -0.299 -17.25 2.986 1 98.31 286 LYS A N 1
ATOM 2293 C CA . LYS A 1 286 ? -1.394 -18 3.6 1 98.31 286 LYS A CA 1
ATOM 2294 C C . LYS A 1 286 ? -2.627 -17.109 3.779 1 98.31 286 LYS A C 1
ATOM 2296 O O . LYS A 1 286 ? -3.744 -17.531 3.461 1 98.31 286 LYS A O 1
ATOM 2301 N N . ASN A 1 287 ? -2.408 -15.922 4.25 1 97.31 287 ASN A N 1
ATOM 2302 C CA . ASN A 1 287 ? -3.506 -15 4.527 1 97.31 287 ASN A CA 1
ATOM 2303 C C . ASN A 1 287 ? -4.176 -14.531 3.244 1 97.31 287 ASN A C 1
ATOM 2305 O O . ASN A 1 287 ? -5.324 -14.078 3.268 1 97.31 287 ASN A O 1
ATOM 2309 N N . ALA A 1 288 ? -3.523 -14.648 2.125 1 98.25 288 ALA A N 1
ATOM 2310 C CA . ALA A 1 288 ? -4.098 -14.312 0.826 1 98.25 288 ALA A CA 1
ATOM 2311 C C . ALA A 1 288 ? -5.129 -15.352 0.394 1 98.25 288 ALA A C 1
ATOM 2313 O O . ALA A 1 288 ? -5.906 -15.109 -0.534 1 98.25 288 ALA A O 1
ATOM 2314 N N . GLY A 1 289 ? -5.094 -16.547 1.072 1 98.31 289 GLY A N 1
ATOM 2315 C CA . GLY A 1 289 ? -5.926 -17.672 0.668 1 98.31 289 GLY A CA 1
ATOM 2316 C C . GLY A 1 289 ? -5.27 -18.547 -0.381 1 98.31 289 GLY A C 1
ATOM 2317 O O . GLY A 1 289 ? -5.895 -19.484 -0.888 1 98.31 289 GLY A O 1
ATOM 2318 N N . ALA A 1 290 ? -4.027 -18.266 -0.751 1 98.75 290 ALA A N 1
ATOM 2319 C CA . ALA A 1 290 ? -3.301 -19.078 -1.718 1 98.75 290 ALA A CA 1
ATOM 2320 C C . ALA A 1 290 ? -2.949 -20.438 -1.128 1 98.75 290 ALA A C 1
ATOM 2322 O O . ALA A 1 290 ? -2.826 -20.594 0.091 1 98.75 290 ALA A O 1
ATOM 2323 N N . LYS A 1 291 ? -2.836 -21.406 -1.979 1 98.69 291 LYS A N 1
ATOM 2324 C CA . LYS A 1 291 ? -2.531 -22.75 -1.522 1 98.69 291 LYS A CA 1
ATOM 2325 C C . LYS A 1 291 ? -1.113 -23.156 -1.913 1 98.69 291 LYS A C 1
ATOM 2327 O O . LYS A 1 291 ? -0.611 -24.188 -1.462 1 98.69 291 LYS A O 1
ATOM 2332 N N . TYR A 1 292 ? -0.48 -22.344 -2.746 1 98.69 292 TYR A N 1
ATOM 2333 C CA . TYR A 1 292 ? 0.893 -22.625 -3.141 1 98.69 292 TYR A CA 1
ATOM 2334 C C . TYR A 1 292 ? 1.633 -21.359 -3.521 1 98.69 292 TYR A C 1
ATOM 2336 O O . TYR A 1 292 ? 1.021 -20.297 -3.658 1 98.69 292 TYR A O 1
ATOM 2344 N N . ILE A 1 293 ? 2.924 -21.484 -3.572 1 98.81 293 ILE A N 1
ATOM 2345 C CA . ILE A 1 293 ? 3.824 -20.406 -3.977 1 98.81 293 ILE A CA 1
ATOM 2346 C C . ILE A 1 293 ? 4.723 -20.891 -5.117 1 98.81 293 ILE A C 1
ATOM 2348 O O . ILE A 1 293 ? 5.023 -22.078 -5.219 1 98.81 293 ILE A O 1
ATOM 2352 N N . VAL A 1 294 ? 5.043 -20.016 -6.02 1 98.81 294 VAL A N 1
ATOM 2353 C CA . VAL A 1 294 ? 6.141 -20.219 -6.961 1 98.81 294 VAL A CA 1
ATOM 2354 C C . VAL A 1 294 ? 7.199 -19.141 -6.766 1 98.81 294 VAL A C 1
ATOM 2356 O O . VAL A 1 294 ? 6.957 -17.969 -7.059 1 98.81 294 VAL A O 1
ATOM 2359 N N . PHE A 1 295 ? 8.328 -19.547 -6.246 1 98.88 295 PHE A N 1
ATOM 2360 C CA . PHE A 1 295 ? 9.398 -18.609 -5.922 1 98.88 295 PHE A CA 1
ATOM 2361 C C . PHE A 1 295 ? 10.508 -18.672 -6.965 1 98.88 295 PHE A C 1
ATOM 2363 O O . PHE A 1 295 ? 10.891 -19.75 -7.41 1 98.88 295 PHE A O 1
ATOM 2370 N N . THR A 1 296 ? 11.07 -17.516 -7.293 1 98.69 296 THR A N 1
ATOM 2371 C CA . THR A 1 296 ? 12.125 -17.422 -8.289 1 98.69 296 THR A CA 1
ATOM 2372 C C . THR A 1 296 ? 13.461 -17.891 -7.711 1 98.69 296 THR A C 1
ATOM 2374 O O . THR A 1 296 ? 14.07 -17.188 -6.906 1 98.69 296 THR A O 1
ATOM 2377 N N . THR A 1 297 ? 13.922 -18.984 -8.172 1 98.69 297 THR A N 1
ATOM 2378 C CA . THR A 1 297 ? 15.234 -19.469 -7.742 1 98.69 297 THR A CA 1
ATOM 2379 C C . THR A 1 297 ? 16.344 -18.859 -8.594 1 98.69 297 THR A C 1
ATOM 2381 O O . THR A 1 297 ? 17.453 -18.656 -8.117 1 98.69 297 THR A O 1
ATOM 2384 N N . LYS A 1 298 ? 15.984 -18.656 -9.852 1 98.44 298 LYS A N 1
ATOM 2385 C CA . LYS A 1 298 ? 16.938 -18.078 -10.805 1 98.44 298 LYS A CA 1
ATOM 2386 C C . LYS A 1 298 ? 16.203 -17.406 -11.961 1 98.44 298 LYS A C 1
ATOM 2388 O O . LYS A 1 298 ? 15.297 -17.984 -12.555 1 98.44 298 LYS A O 1
ATOM 2393 N N . HIS A 1 299 ? 16.547 -16.188 -12.188 1 97.12 299 HIS A N 1
ATOM 2394 C CA . HIS A 1 299 ? 16.078 -15.484 -13.375 1 97.12 299 HIS A CA 1
ATOM 2395 C C . HIS A 1 299 ? 17.125 -15.508 -14.477 1 97.12 299 HIS A C 1
ATOM 2397 O O . HIS A 1 299 ? 18.125 -16.234 -14.375 1 97.12 299 HIS A O 1
ATOM 2403 N N . CYS A 1 300 ? 16.984 -14.773 -15.516 1 95.56 300 CYS A N 1
ATOM 2404 C CA . CYS A 1 300 ? 17.797 -14.844 -16.734 1 95.56 300 CYS A CA 1
ATOM 2405 C C . CYS A 1 300 ? 19.203 -14.297 -16.484 1 95.56 300 CYS A C 1
ATOM 2407 O O . CYS A 1 300 ? 20.109 -14.516 -17.297 1 95.56 300 CYS A O 1
ATOM 2409 N N . SER A 1 301 ? 19.438 -13.664 -15.359 1 95.75 301 SER A N 1
ATOM 2410 C CA . SER A 1 301 ? 20.766 -13.141 -15.039 1 95.75 301 SER A CA 1
ATOM 2411 C C . SER A 1 301 ? 21.719 -14.25 -14.594 1 95.75 301 SER A C 1
ATOM 2413 O O . SER A 1 301 ? 22.922 -14.055 -14.523 1 95.75 301 SER A O 1
ATOM 2415 N N . GLY A 1 302 ? 21.125 -15.367 -14.227 1 97.19 302 GLY A N 1
ATOM 2416 C CA . GLY A 1 302 ? 21.906 -16.484 -13.75 1 97.19 302 GLY A CA 1
ATOM 2417 C C . GLY A 1 302 ? 22.094 -16.484 -12.242 1 97.19 302 GLY A C 1
ATOM 2418 O O . GLY A 1 302 ? 22.547 -17.484 -11.664 1 97.19 302 GLY A O 1
ATOM 2419 N N . TRP A 1 303 ? 21.75 -15.359 -11.586 1 97.69 303 TRP A N 1
ATOM 2420 C CA . TRP A 1 303 ? 21.828 -15.273 -10.133 1 97.69 303 TRP A CA 1
ATOM 2421 C C . TRP A 1 303 ? 20.891 -16.266 -9.469 1 97.69 303 TRP A C 1
ATOM 2423 O O . TRP A 1 303 ? 19.688 -16.297 -9.781 1 97.69 303 TRP A O 1
ATOM 2433 N N . THR A 1 304 ? 21.422 -17.062 -8.555 1 98.56 304 THR A N 1
ATOM 2434 C CA . THR A 1 304 ? 20.547 -18.016 -7.879 1 98.56 304 THR A CA 1
ATOM 2435 C C . THR A 1 304 ? 20.234 -17.547 -6.457 1 98.56 304 THR A C 1
ATOM 2437 O O . THR A 1 304 ? 21.141 -17.109 -5.738 1 98.56 304 THR A O 1
ATOM 2440 N N . ASN A 1 305 ? 19.016 -17.625 -6.059 1 98.75 305 ASN A N 1
ATOM 2441 C CA . ASN A 1 305 ? 18.578 -17.312 -4.703 1 98.75 305 ASN A CA 1
ATOM 2442 C C . ASN A 1 305 ? 18.781 -18.5 -3.762 1 98.75 305 ASN A C 1
ATOM 2444 O O . ASN A 1 305 ? 17.953 -18.734 -2.873 1 98.75 305 ASN A O 1
ATOM 2448 N N . PHE A 1 306 ? 19.766 -19.328 -4.012 1 98.56 306 PHE A N 1
ATOM 2449 C CA . PHE A 1 306 ? 20.203 -20.469 -3.207 1 98.56 306 PHE A CA 1
ATOM 2450 C C . PHE A 1 306 ? 21.641 -20.844 -3.535 1 98.56 306 PHE A C 1
ATOM 2452 O O . PHE A 1 306 ? 22.172 -20.438 -4.574 1 98.56 306 PHE A O 1
ATOM 2459 N N . PRO A 1 307 ? 22.328 -21.562 -2.627 1 97.38 307 PRO A N 1
ATOM 2460 C CA . PRO A 1 307 ? 23.688 -22 -2.957 1 97.38 307 PRO A CA 1
ATOM 2461 C C . PRO A 1 307 ? 23.734 -22.953 -4.141 1 97.38 307 PRO A C 1
ATOM 2463 O O . PRO A 1 307 ? 22.953 -23.922 -4.184 1 97.38 307 PRO A O 1
ATOM 2466 N N . SER A 1 308 ? 24.547 -22.656 -5.102 1 96.94 308 SER A N 1
ATOM 2467 C CA . SER A 1 308 ? 24.672 -23.484 -6.297 1 96.94 308 SER A CA 1
ATOM 2468 C C . SER A 1 308 ? 26.141 -23.625 -6.723 1 96.94 308 SER A C 1
ATOM 2470 O O . SER A 1 308 ? 26.781 -22.625 -7.066 1 96.94 308 SER A O 1
ATOM 2472 N N . PRO A 1 309 ? 26.672 -24.797 -6.758 1 94.5 309 PRO A N 1
ATOM 2473 C CA . PRO A 1 309 ? 28.047 -24.984 -7.23 1 94.5 309 PRO A CA 1
ATOM 2474 C C . PRO A 1 309 ? 28.219 -24.594 -8.695 1 94.5 309 PRO A C 1
ATOM 2476 O O . PRO A 1 309 ? 29.312 -24.156 -9.086 1 94.5 309 PRO A O 1
ATOM 2479 N N . GLN A 1 310 ? 27.188 -24.703 -9.5 1 95.75 310 GLN A N 1
ATOM 2480 C CA . GLN A 1 310 ? 27.234 -24.328 -10.906 1 95.75 310 GLN A CA 1
ATOM 2481 C C . GLN A 1 310 ? 27.328 -22.812 -11.07 1 95.75 310 GLN A C 1
ATOM 2483 O O . GLN A 1 310 ? 27.766 -22.312 -12.102 1 95.75 310 GLN A O 1
ATOM 2488 N N . HIS A 1 311 ? 26.859 -22.109 -10.062 1 96.25 311 HIS A N 1
ATOM 2489 C CA . HIS A 1 311 ? 26.891 -20.656 -10.062 1 96.25 311 HIS A CA 1
ATOM 2490 C C . HIS A 1 311 ? 27.766 -20.125 -8.945 1 96.25 311 HIS A C 1
ATOM 2492 O O . HIS A 1 311 ? 27.359 -19.219 -8.203 1 96.25 311 HIS A O 1
ATOM 2498 N N . TRP A 1 312 ? 28.922 -20.656 -8.922 1 90.38 312 TRP A N 1
ATOM 2499 C CA . TRP A 1 312 ? 29.906 -20.328 -7.887 1 90.38 312 TRP A CA 1
ATOM 2500 C C . TRP A 1 312 ? 30.203 -18.844 -7.859 1 90.38 312 TRP A C 1
ATOM 2502 O O . TRP A 1 312 ? 30.438 -18.219 -8.906 1 90.38 312 TRP A O 1
ATOM 2512 N N . ASN A 1 313 ? 30.109 -18.234 -6.684 1 91.25 313 ASN A N 1
ATOM 2513 C CA . ASN A 1 313 ? 30.328 -16.812 -6.43 1 91.25 313 ASN A CA 1
ATOM 2514 C C . ASN A 1 313 ? 29.219 -15.953 -7.039 1 91.25 313 ASN A C 1
ATOM 2516 O O . ASN A 1 313 ? 29.328 -14.727 -7.07 1 91.25 313 ASN A O 1
ATOM 2520 N N . TRP A 1 314 ? 28.156 -16.5 -7.652 1 96.5 314 TRP A N 1
ATOM 2521 C CA . TRP A 1 314 ? 27.047 -15.805 -8.273 1 96.5 314 TRP A CA 1
ATOM 2522 C C . TRP A 1 314 ? 25.719 -16.344 -7.754 1 96.5 314 TRP A C 1
ATOM 2524 O O . TRP A 1 314 ? 24.875 -16.797 -8.531 1 96.5 314 TRP A O 1
ATOM 2534 N N . ASN A 1 315 ? 25.578 -16.281 -6.414 1 97.69 315 ASN A N 1
ATOM 2535 C CA . ASN A 1 315 ? 24.391 -16.766 -5.707 1 97.69 315 ASN A CA 1
ATOM 2536 C C . ASN A 1 315 ? 24.234 -16.094 -4.348 1 97.69 315 ASN A C 1
ATOM 2538 O O . ASN A 1 315 ? 25.172 -15.469 -3.846 1 97.69 315 ASN A O 1
ATOM 2542 N N . SER A 1 316 ? 23.156 -16.266 -3.74 1 98.12 316 SER A N 1
ATOM 2543 C CA . SER A 1 316 ? 22.75 -15.508 -2.559 1 98.12 316 SER A CA 1
ATOM 2544 C C . SER A 1 316 ? 23.531 -15.969 -1.325 1 98.12 316 SER A C 1
ATOM 2546 O O . SER A 1 316 ? 23.531 -15.289 -0.299 1 98.12 316 SER A O 1
ATOM 2548 N N . MET A 1 317 ? 24.188 -17.156 -1.347 1 97.31 317 MET A N 1
ATOM 2549 C CA . MET A 1 317 ? 24.969 -17.656 -0.219 1 97.31 317 MET A CA 1
ATOM 2550 C C . MET A 1 317 ? 26.391 -17.078 -0.254 1 97.31 317 MET A C 1
ATOM 2552 O O . MET A 1 317 ? 26.938 -16.719 0.786 1 97.31 317 MET A O 1
ATOM 2556 N N . ASP A 1 318 ? 26.938 -16.969 -1.434 1 95.94 318 ASP A N 1
ATOM 2557 C CA . ASP A 1 318 ? 28.344 -16.578 -1.59 1 95.94 318 ASP A CA 1
ATOM 2558 C C . ASP A 1 318 ? 28.516 -15.062 -1.459 1 95.94 318 ASP A C 1
ATOM 2560 O O . ASP A 1 318 ? 29.547 -14.594 -0.971 1 95.94 318 ASP A O 1
ATOM 2564 N N . VAL A 1 319 ? 27.578 -14.281 -1.946 1 95.69 319 VAL A N 1
ATOM 2565 C CA . VAL A 1 319 ? 27.672 -12.82 -1.985 1 95.69 319 VAL A CA 1
ATOM 2566 C C . VAL A 1 319 ? 26.344 -12.203 -1.583 1 95.69 319 VAL A C 1
ATOM 2568 O O . VAL A 1 319 ? 25.281 -12.828 -1.751 1 95.69 319 VAL A O 1
ATOM 2571 N N . GLY A 1 320 ? 26.375 -11 -1.021 1 94.56 320 GLY A N 1
ATOM 2572 C CA . GLY A 1 320 ? 25.141 -10.281 -0.702 1 94.56 320 GLY A CA 1
ATOM 2573 C C . GLY A 1 320 ? 24.531 -10.719 0.615 1 94.56 320 GLY A C 1
ATOM 2574 O O . GLY A 1 320 ? 25.078 -10.445 1.684 1 94.56 320 GLY A O 1
ATOM 2575 N N . PRO A 1 321 ? 23.453 -11.484 0.564 1 95.94 321 PRO A N 1
ATOM 2576 C CA . PRO A 1 321 ? 22.75 -11.812 1.806 1 95.94 321 PRO A CA 1
ATOM 2577 C C . PRO A 1 321 ? 23.469 -12.891 2.615 1 95.94 321 PRO A C 1
ATOM 2579 O O . PRO A 1 321 ? 23.219 -13.031 3.818 1 95.94 321 PRO A O 1
ATOM 2582 N N . HIS A 1 322 ? 24.266 -13.758 1.953 1 96.5 322 HIS A N 1
ATOM 2583 C CA . HIS A 1 322 ? 24.891 -14.922 2.584 1 96.5 322 HIS A CA 1
ATOM 2584 C C . HIS A 1 322 ? 23.828 -15.797 3.256 1 96.5 322 HIS A C 1
ATOM 2586 O O . HIS A 1 322 ? 23.984 -16.172 4.418 1 96.5 322 HIS A O 1
ATOM 2592 N N . LEU A 1 323 ? 22.688 -16 2.504 1 97.19 323 LEU A N 1
ATOM 2593 C CA . LEU A 1 323 ? 21.531 -16.766 2.941 1 97.19 323 LEU A CA 1
ATOM 2594 C C . LEU A 1 323 ? 21.062 -17.719 1.848 1 97.19 323 LEU A C 1
ATOM 2596 O O . LEU A 1 323 ? 21.047 -17.359 0.669 1 97.19 323 LEU A O 1
ATOM 2600 N N . ASP A 1 324 ? 20.75 -18.922 2.268 1 98.38 324 ASP A N 1
ATOM 2601 C CA . ASP A 1 324 ? 19.938 -19.766 1.42 1 98.38 324 ASP A CA 1
ATOM 2602 C C . ASP A 1 324 ? 18.469 -19.328 1.444 1 98.38 324 ASP A C 1
ATOM 2604 O O . ASP A 1 324 ? 17.656 -19.875 2.191 1 98.38 324 ASP A O 1
ATOM 2608 N N . ILE A 1 325 ? 18.156 -18.328 0.627 1 98.69 325 ILE A N 1
ATOM 2609 C CA . ILE A 1 325 ? 16.828 -17.719 0.641 1 98.69 325 ILE A CA 1
ATOM 2610 C C . ILE A 1 325 ? 15.766 -18.781 0.332 1 98.69 325 ILE A C 1
ATOM 2612 O O . ILE A 1 325 ? 14.742 -18.859 1.017 1 98.69 325 ILE A O 1
ATOM 2616 N N . THR A 1 326 ? 16.016 -19.609 -0.67 1 98.81 326 THR A N 1
ATOM 2617 C CA . THR A 1 326 ? 15.078 -20.641 -1.091 1 98.81 326 THR A CA 1
ATOM 2618 C C . THR A 1 326 ? 14.844 -21.641 0.033 1 98.81 326 THR A C 1
ATOM 2620 O O . THR A 1 326 ? 13.695 -21.984 0.331 1 98.81 326 THR A O 1
ATOM 2623 N N . GLY A 1 327 ? 15.898 -22.094 0.633 1 98.75 327 GLY A N 1
ATOM 2624 C CA . GLY A 1 327 ? 15.766 -23.047 1.724 1 98.75 327 GLY A CA 1
ATOM 2625 C C . GLY A 1 327 ? 15 -22.5 2.91 1 98.75 327 GLY A C 1
ATOM 2626 O O . GLY A 1 327 ? 14.109 -23.172 3.449 1 98.75 327 GLY A O 1
ATOM 2627 N N . ASN A 1 328 ? 15.328 -21.281 3.32 1 98.5 328 ASN A N 1
ATOM 2628 C CA . ASN A 1 328 ? 14.633 -20.656 4.441 1 98.5 328 ASN A CA 1
ATOM 2629 C C . ASN A 1 328 ? 13.156 -20.453 4.145 1 98.5 328 ASN A C 1
ATOM 2631 O O . ASN A 1 328 ? 12.305 -20.719 4.996 1 98.5 328 ASN A O 1
ATOM 2635 N N . LEU A 1 329 ? 12.852 -20.031 2.977 1 98.69 329 LEU A N 1
ATOM 2636 C CA . LEU A 1 329 ? 11.461 -19.828 2.594 1 98.69 329 LEU A CA 1
ATOM 2637 C C . LEU A 1 329 ? 10.719 -21.172 2.523 1 98.69 329 LEU A C 1
ATOM 2639 O O . LEU A 1 329 ? 9.57 -21.266 2.961 1 98.69 329 LEU A O 1
ATOM 2643 N N . THR A 1 330 ? 11.398 -22.203 2.002 1 98.69 330 THR A N 1
ATOM 2644 C CA . THR A 1 330 ? 10.828 -23.547 1.907 1 98.69 330 THR A CA 1
ATOM 2645 C C . THR A 1 330 ? 10.367 -24.031 3.277 1 98.69 330 THR A C 1
ATOM 2647 O O . THR A 1 330 ? 9.25 -24.531 3.424 1 98.69 330 THR A O 1
ATOM 2650 N N . ALA A 1 331 ? 11.18 -23.844 4.254 1 98.38 331 ALA A N 1
ATOM 2651 C CA . ALA A 1 331 ? 10.867 -24.297 5.605 1 98.38 331 ALA A CA 1
ATOM 2652 C C . ALA A 1 331 ? 9.617 -23.594 6.137 1 98.38 331 ALA A C 1
ATOM 2654 O O . ALA A 1 331 ? 8.727 -24.234 6.691 1 98.38 331 ALA A O 1
ATOM 2655 N N . SER A 1 332 ? 9.531 -22.312 5.914 1 98.62 332 SER A N 1
ATOM 2656 C CA . SER A 1 332 ? 8.406 -21.531 6.406 1 98.62 332 SER A CA 1
ATOM 2657 C C . SER A 1 332 ? 7.125 -21.875 5.656 1 98.62 332 SER A C 1
ATOM 2659 O O . SER A 1 332 ? 6.043 -21.922 6.246 1 98.62 332 SER A O 1
ATOM 2661 N N . ILE A 1 333 ? 7.27 -22.109 4.367 1 98.5 333 ILE A N 1
ATOM 2662 C CA . ILE A 1 333 ? 6.129 -22.453 3.523 1 98.5 333 ILE A CA 1
ATOM 2663 C C . ILE A 1 333 ? 5.547 -23.797 3.967 1 98.5 333 ILE A C 1
ATOM 2665 O O . ILE A 1 333 ? 4.328 -23.938 4.117 1 98.5 333 ILE A O 1
ATOM 2669 N N . ARG A 1 334 ? 6.348 -24.766 4.215 1 98.06 334 ARG A N 1
ATOM 2670 C CA . ARG A 1 334 ? 5.91 -26.094 4.637 1 98.06 334 ARG A CA 1
ATOM 2671 C C . ARG A 1 334 ? 5.273 -26.047 6.02 1 98.06 334 ARG A C 1
ATOM 2673 O O . ARG A 1 334 ? 4.289 -26.734 6.277 1 98.06 334 ARG A O 1
ATOM 2680 N N . LYS A 1 335 ? 5.824 -25.172 6.832 1 97.62 335 LYS A N 1
ATOM 2681 C CA . LYS A 1 335 ? 5.262 -24.984 8.172 1 97.62 335 LYS A CA 1
ATOM 2682 C C . LYS A 1 335 ? 3.814 -24.516 8.094 1 97.62 335 LYS A C 1
ATOM 2684 O O . LYS A 1 335 ? 3.004 -24.844 8.969 1 97.62 335 LYS A O 1
ATOM 2689 N N . GLN A 1 336 ? 3.488 -23.828 7.047 1 97.19 336 GLN A N 1
ATOM 2690 C CA . GLN A 1 336 ? 2.146 -23.266 6.898 1 97.19 336 GLN A CA 1
ATOM 2691 C C . GLN A 1 336 ? 1.244 -24.219 6.109 1 97.19 336 GLN A C 1
ATOM 2693 O O . GLN A 1 336 ? 0.083 -23.891 5.844 1 97.19 336 GLN A O 1
ATOM 2698 N N . GLY A 1 337 ? 1.769 -25.344 5.691 1 97.12 337 GLY A N 1
ATOM 2699 C CA . GLY A 1 337 ? 0.973 -26.312 4.953 1 97.12 337 GLY A CA 1
ATOM 2700 C C . GLY A 1 337 ? 0.728 -25.906 3.512 1 97.12 337 GLY A C 1
ATOM 2701 O O . GLY A 1 337 ? -0.265 -26.312 2.906 1 97.12 337 GLY A O 1
ATOM 2702 N N . LEU A 1 338 ? 1.554 -25.109 2.91 1 98.38 338 LEU A N 1
ATOM 2703 C CA . LEU A 1 338 ? 1.447 -24.641 1.529 1 98.38 338 LEU A CA 1
ATOM 2704 C C . LEU A 1 338 ? 2.324 -25.484 0.607 1 98.38 338 LEU A C 1
ATOM 2706 O O . LEU A 1 338 ? 3.35 -26.016 1.036 1 98.38 338 LEU A O 1
ATOM 2710 N N . TYR A 1 339 ? 1.9 -25.609 -0.635 1 98.12 339 TYR A N 1
ATOM 2711 C CA . TYR A 1 339 ? 2.727 -26.281 -1.631 1 98.12 339 TYR A CA 1
ATOM 2712 C C . TYR A 1 339 ? 3.807 -25.359 -2.162 1 98.12 339 TYR A C 1
ATOM 2714 O O . TYR A 1 339 ? 3.592 -24.141 -2.273 1 98.12 339 TYR A O 1
ATOM 2722 N N . LEU A 1 340 ? 4.949 -25.938 -2.479 1 98.69 340 LEU A N 1
ATOM 2723 C CA . LEU A 1 340 ? 6.117 -25.172 -2.91 1 98.69 340 LEU A CA 1
ATOM 2724 C C . LEU A 1 340 ? 6.367 -25.359 -4.402 1 98.69 340 LEU A C 1
ATOM 2726 O O . LEU A 1 340 ? 6.609 -26.484 -4.859 1 98.69 340 LEU A O 1
ATOM 2730 N N . GLY A 1 341 ? 6.273 -24.328 -5.137 1 98.81 341 GLY A N 1
ATOM 2731 C CA . GLY A 1 341 ? 6.785 -24.281 -6.496 1 98.81 341 GLY A CA 1
ATOM 2732 C C . GLY A 1 341 ? 8.055 -23.469 -6.625 1 98.81 341 GLY A C 1
ATOM 2733 O O . GLY A 1 341 ? 8.25 -22.484 -5.902 1 98.81 341 GLY A O 1
ATOM 2734 N N . LEU A 1 342 ? 8.906 -23.844 -7.574 1 98.81 342 LEU A N 1
ATOM 2735 C CA . LEU A 1 342 ? 10.172 -23.141 -7.809 1 98.81 342 LEU A CA 1
ATOM 2736 C C . LEU A 1 342 ? 10.312 -22.766 -9.281 1 98.81 342 LEU A C 1
ATOM 2738 O O . LEU A 1 342 ? 10.383 -23.641 -10.148 1 98.81 342 LEU A O 1
ATOM 2742 N N . TYR A 1 343 ? 10.312 -21.484 -9.484 1 98.5 343 TYR A N 1
ATOM 2743 C CA . TYR A 1 343 ? 10.594 -20.922 -10.805 1 98.5 343 TYR A CA 1
ATOM 2744 C C . TYR A 1 343 ? 12.094 -20.969 -11.102 1 98.5 343 TYR A C 1
ATOM 2746 O O . TYR A 1 343 ? 12.906 -20.578 -10.266 1 98.5 343 TYR A O 1
ATOM 2754 N N . HIS A 1 344 ? 12.43 -21.422 -12.312 1 98.19 344 HIS A N 1
ATOM 2755 C CA . HIS A 1 344 ? 13.82 -21.453 -12.766 1 98.19 344 HIS A CA 1
ATOM 2756 C C . HIS A 1 344 ? 13.93 -21.125 -14.242 1 98.19 344 HIS A C 1
ATOM 2758 O O . HIS A 1 344 ? 13.453 -21.875 -15.094 1 98.19 344 HIS A O 1
ATOM 2764 N N . SER A 1 345 ? 14.555 -20.016 -14.531 1 96.62 345 SER A N 1
ATOM 2765 C CA . SER A 1 345 ? 14.828 -19.688 -15.922 1 96.62 345 SER A CA 1
ATOM 2766 C C . SER A 1 345 ? 15.852 -20.641 -16.531 1 96.62 345 SER A C 1
ATOM 2768 O O . SER A 1 345 ? 16.922 -20.859 -15.945 1 96.62 345 SER A O 1
ATOM 2770 N N . LEU A 1 346 ? 15.531 -21.172 -17.672 1 94.94 346 LEU A N 1
ATOM 2771 C CA . LEU A 1 346 ? 16.469 -22.094 -18.312 1 94.94 346 LEU A CA 1
ATOM 2772 C C . LEU A 1 346 ? 17.578 -21.344 -19.016 1 94.94 346 LEU A C 1
ATOM 2774 O O . LEU A 1 346 ? 18.719 -21.828 -19.094 1 94.94 346 LEU A O 1
ATOM 2778 N N . ASN A 1 347 ? 17.312 -20.219 -19.5 1 91.94 347 ASN A N 1
ATOM 2779 C CA . ASN A 1 347 ? 18.359 -19.438 -20.141 1 91.94 347 ASN A CA 1
ATOM 2780 C C . ASN A 1 347 ? 19.078 -18.516 -19.141 1 91.94 347 ASN A C 1
ATOM 2782 O O . ASN A 1 347 ? 18.531 -18.219 -18.078 1 91.94 347 ASN A O 1
ATOM 2786 N N . GLU A 1 348 ? 20.266 -18.203 -19.469 1 94.38 348 GLU A N 1
ATOM 2787 C CA . GLU A 1 348 ? 21.094 -17.156 -18.891 1 94.38 348 GLU A CA 1
ATOM 2788 C C . GLU A 1 348 ? 21.656 -16.25 -19.969 1 94.38 348 GLU A C 1
ATOM 2790 O O . GLU A 1 348 ? 22.562 -16.641 -20.719 1 94.38 348 GLU A O 1
ATOM 2795 N N . TRP A 1 349 ? 21.203 -15.047 -20 1 92.69 349 TRP A N 1
ATOM 2796 C CA . TRP A 1 349 ? 21.375 -14.156 -21.141 1 92.69 349 TRP A CA 1
ATOM 2797 C C . TRP A 1 349 ? 22.828 -14.18 -21.625 1 92.69 349 TRP A C 1
ATOM 2799 O O . TRP A 1 349 ? 23.078 -14.258 -22.828 1 92.69 349 TRP A O 1
ATOM 2809 N N . TYR A 1 350 ? 23.781 -14.188 -20.719 1 92.81 350 TYR A N 1
ATOM 2810 C CA . TYR A 1 350 ? 25.141 -13.883 -21.172 1 92.81 350 TYR A CA 1
ATOM 2811 C C . TYR A 1 350 ? 26.125 -14.922 -20.656 1 92.81 350 TYR A C 1
ATOM 2813 O O . TYR A 1 350 ? 27.328 -14.656 -20.578 1 92.81 350 TYR A O 1
ATOM 2821 N N . HIS A 1 351 ? 25.609 -16.016 -20.172 1 94 351 HIS A N 1
ATOM 2822 C CA . HIS A 1 351 ? 26.531 -17.062 -19.766 1 94 351 HIS A CA 1
ATOM 2823 C C . HIS A 1 351 ? 27.422 -17.5 -20.938 1 94 351 HIS A C 1
ATOM 2825 O O . HIS A 1 351 ? 26.906 -17.797 -22.031 1 94 351 HIS A O 1
ATOM 2831 N N . PRO A 1 352 ? 28.688 -17.625 -20.656 1 94 352 PRO A N 1
ATOM 2832 C CA . PRO A 1 352 ? 29.609 -17.906 -21.766 1 94 352 PRO A CA 1
ATOM 2833 C C . PRO A 1 352 ? 29.297 -19.219 -22.469 1 94 352 PRO A C 1
ATOM 2835 O O . PRO A 1 352 ? 29.375 -19.312 -23.703 1 94 352 PRO A O 1
ATOM 2838 N N . LEU A 1 353 ? 28.938 -20.234 -21.719 1 94.75 353 LEU A N 1
ATOM 2839 C CA . LEU A 1 353 ? 28.625 -21.531 -22.312 1 94.75 353 LEU A CA 1
ATOM 2840 C C . LEU A 1 353 ? 27.344 -21.453 -23.141 1 94.75 353 LEU A C 1
ATOM 2842 O O . LEU A 1 353 ? 27.219 -22.141 -24.156 1 94.75 353 LEU A O 1
ATOM 2846 N N . TYR A 1 354 ? 26.344 -20.703 -22.75 1 93.31 354 TYR A N 1
ATOM 2847 C CA . TYR A 1 354 ? 25.109 -20.547 -23.516 1 93.31 354 TYR A CA 1
ATOM 2848 C C . TYR A 1 354 ? 25.375 -19.797 -24.812 1 93.31 354 TYR A C 1
ATOM 2850 O O . TYR A 1 354 ? 24.875 -20.188 -25.875 1 93.31 354 TYR A O 1
ATOM 2858 N N . LEU A 1 355 ? 26.234 -18.766 -24.703 1 92.69 355 LEU A N 1
ATOM 2859 C CA . LEU A 1 355 ? 26.594 -18 -25.891 1 92.69 355 LEU A CA 1
ATOM 2860 C C . LEU A 1 355 ? 27.359 -18.875 -26.891 1 92.69 355 LEU A C 1
ATOM 2862 O O . LEU A 1 355 ? 27.172 -18.75 -28.094 1 92.69 355 LEU A O 1
ATOM 2866 N N . GLU A 1 356 ? 28.219 -19.688 -26.328 1 93.06 356 GLU A N 1
ATOM 2867 C CA . GLU A 1 356 ? 28.969 -20.609 -27.188 1 93.06 356 GLU A CA 1
ATOM 2868 C C . GLU A 1 356 ? 28.031 -21.594 -27.891 1 93.06 356 GLU A C 1
ATOM 2870 O O . GLU A 1 356 ? 28.203 -21.859 -29.078 1 93.06 356 GLU A O 1
ATOM 2875 N N . ASP A 1 357 ? 27.047 -22.172 -27.141 1 92.75 357 ASP A N 1
ATOM 2876 C CA . ASP A 1 357 ? 26.062 -23.062 -27.75 1 92.75 357 ASP A CA 1
ATOM 2877 C C . ASP A 1 357 ? 25.297 -22.359 -28.859 1 92.75 357 ASP A C 1
ATOM 2879 O O . ASP A 1 357 ? 25.047 -22.938 -29.922 1 92.75 357 ASP A O 1
ATOM 2883 N N . GLN A 1 358 ? 24.969 -21.125 -28.656 1 89.12 358 GLN A N 1
ATOM 2884 C CA . GLN A 1 358 ? 24.234 -20.344 -29.656 1 89.12 358 GLN A CA 1
ATOM 2885 C C . GLN A 1 358 ? 25.094 -20.109 -30.891 1 89.12 358 GLN A C 1
ATOM 2887 O O . GLN A 1 358 ? 24.594 -20.203 -32.031 1 89.12 358 GLN A O 1
ATOM 2892 N N . LYS A 1 359 ? 26.328 -19.828 -30.672 1 90.62 359 LYS A N 1
ATOM 2893 C CA . LYS A 1 359 ? 27.25 -19.641 -31.781 1 90.62 359 LYS A CA 1
ATOM 2894 C C . LYS A 1 359 ? 27.359 -20.891 -32.625 1 90.62 359 LYS A C 1
ATOM 2896 O O . LYS A 1 359 ? 27.562 -20.812 -33.844 1 90.62 359 LYS A O 1
ATOM 2901 N N . ASN A 1 360 ? 27.172 -21.969 -31.938 1 91.56 360 ASN A N 1
ATOM 2902 C CA . ASN A 1 360 ? 27.25 -23.25 -32.625 1 91.56 360 ASN A CA 1
ATOM 2903 C C . ASN A 1 360 ? 25.875 -23.688 -33.125 1 91.56 360 ASN A C 1
ATOM 2905 O O . ASN A 1 360 ? 25.641 -24.891 -33.344 1 91.56 360 ASN A O 1
ATOM 2909 N N . ASN A 1 361 ? 24.922 -22.828 -33.219 1 86.81 361 ASN A N 1
ATOM 2910 C CA . ASN A 1 361 ? 23.547 -23.062 -33.688 1 86.81 361 ASN A CA 1
ATOM 2911 C C . ASN A 1 361 ? 22.859 -24.141 -32.875 1 86.81 361 ASN A C 1
ATOM 2913 O O . ASN A 1 361 ? 22.094 -24.938 -33.438 1 86.81 361 ASN A O 1
ATOM 2917 N N . CYS A 1 362 ? 23.328 -24.266 -31.609 1 88.56 362 CYS A N 1
ATOM 2918 C CA . CYS A 1 362 ? 22.719 -25.141 -30.625 1 88.56 362 CYS A CA 1
ATOM 2919 C C . CYS A 1 362 ? 22.953 -26.609 -30.984 1 88.56 362 CYS A C 1
ATOM 2921 O O . CYS A 1 362 ? 22.156 -27.469 -30.609 1 88.56 362 CYS A O 1
ATOM 2923 N N . SER A 1 363 ? 23.891 -26.844 -31.75 1 88.31 363 SER A N 1
ATOM 2924 C CA . SER A 1 363 ? 24.297 -28.234 -32 1 88.31 363 SER A CA 1
ATOM 2925 C C . SER A 1 363 ? 25.062 -28.797 -30.812 1 88.31 363 SER A C 1
ATOM 2927 O O . SER A 1 363 ? 25.219 -30.016 -30.703 1 88.31 363 SER A O 1
ATOM 2929 N N . THR A 1 364 ? 25.656 -27.938 -30.031 1 92 364 THR A N 1
ATOM 2930 C CA . THR A 1 364 ? 26.234 -28.312 -28.75 1 92 364 THR A CA 1
ATOM 2931 C C . THR A 1 364 ? 25.297 -27.938 -27.609 1 92 364 THR A C 1
ATOM 2933 O O . THR A 1 364 ? 24.438 -27.062 -27.766 1 92 364 THR A O 1
ATOM 2936 N N . THR A 1 365 ? 25.422 -28.688 -26.5 1 94.19 365 THR A N 1
ATOM 2937 C CA . THR A 1 365 ? 24.516 -28.453 -25.375 1 94.19 365 THR A CA 1
ATOM 2938 C C . THR A 1 365 ? 25.297 -28.328 -24.062 1 94.19 365 THR A C 1
ATOM 2940 O O . THR A 1 365 ? 24.844 -28.75 -23.016 1 94.19 365 THR A O 1
ATOM 2943 N N . SER A 1 366 ? 26.531 -27.797 -24.078 1 95.12 366 SER A N 1
ATOM 2944 C CA . SER A 1 366 ? 27.406 -27.719 -22.922 1 95.12 366 SER A CA 1
ATOM 2945 C C . SER A 1 366 ? 26.734 -26.938 -21.781 1 95.12 366 SER A C 1
ATOM 2947 O O . SER A 1 366 ? 26.859 -27.312 -20.609 1 95.12 366 SER A O 1
ATOM 2949 N N . PHE A 1 367 ? 26.062 -25.844 -22.109 1 95.69 367 PHE A N 1
ATOM 2950 C CA . PHE A 1 367 ? 25.375 -25.031 -21.109 1 95.69 367 PHE A CA 1
ATOM 2951 C C . PHE A 1 367 ? 24.328 -25.844 -20.375 1 95.69 367 PHE A C 1
ATOM 2953 O O . PHE A 1 367 ? 24.25 -25.828 -19.141 1 95.69 367 PHE A O 1
ATOM 2960 N N . VAL A 1 368 ? 23.531 -26.594 -21.125 1 95.81 368 VAL A N 1
ATOM 2961 C CA . VAL A 1 368 ? 22.453 -27.391 -20.531 1 95.81 368 VAL A CA 1
ATOM 2962 C C . VAL A 1 368 ? 23.047 -28.531 -19.719 1 95.81 368 VAL A C 1
ATOM 2964 O O . VAL A 1 368 ? 22.625 -28.781 -18.578 1 95.81 368 VAL A O 1
ATOM 2967 N N . ASP A 1 369 ? 24.078 -29.172 -20.234 1 96.62 369 ASP A N 1
ATOM 2968 C CA . ASP A 1 369 ? 24.672 -30.359 -19.625 1 96.62 369 ASP A CA 1
ATOM 2969 C C . ASP A 1 369 ? 25.438 -30 -18.344 1 96.62 369 ASP A C 1
ATOM 2971 O O . ASP A 1 369 ? 25.422 -30.766 -17.375 1 96.62 369 ASP A O 1
ATOM 2975 N N . GLU A 1 370 ? 26.047 -28.859 -18.375 1 95.81 370 GLU A N 1
ATOM 2976 C CA . GLU A 1 370 ? 26.984 -28.562 -17.297 1 95.81 370 GLU A CA 1
ATOM 2977 C C . GLU A 1 370 ? 26.359 -27.641 -16.25 1 95.81 370 GLU A C 1
ATOM 2979 O O . GLU A 1 370 ? 26.781 -27.609 -15.102 1 95.81 370 GLU A O 1
ATOM 2984 N N . ILE A 1 371 ? 25.406 -26.844 -16.656 1 97.06 371 ILE A N 1
ATOM 2985 C CA . ILE A 1 371 ? 24.891 -25.812 -15.766 1 97.06 371 ILE A CA 1
ATOM 2986 C C . ILE A 1 371 ? 23.438 -26.125 -15.414 1 97.06 371 ILE A C 1
ATOM 2988 O O . ILE A 1 371 ? 23.109 -26.359 -14.25 1 97.06 371 ILE A O 1
ATOM 2992 N N . ILE A 1 372 ? 22.594 -26.219 -16.391 1 97.25 372 ILE A N 1
ATOM 2993 C CA . ILE A 1 372 ? 21.141 -26.219 -16.156 1 97.25 372 ILE A CA 1
ATOM 2994 C C . ILE A 1 372 ? 20.719 -27.547 -15.57 1 97.25 372 ILE A C 1
ATOM 2996 O O . ILE A 1 372 ? 20.094 -27.594 -14.516 1 97.25 372 ILE A O 1
ATOM 3000 N N . MET A 1 373 ? 21.094 -28.719 -16.203 1 97.31 373 MET A N 1
ATOM 3001 C CA . MET A 1 373 ? 20.672 -30.047 -15.773 1 97.31 373 MET A CA 1
ATOM 3002 C C . MET A 1 373 ? 21.109 -30.328 -14.344 1 97.31 373 MET A C 1
ATOM 3004 O O . MET A 1 373 ? 20.297 -30.656 -13.492 1 97.31 373 MET A O 1
ATOM 3008 N N . PRO A 1 374 ? 22.359 -30.109 -14.055 1 97.25 374 PRO A N 1
ATOM 3009 C CA . PRO A 1 374 ? 22.781 -30.359 -12.672 1 97.25 374 PRO A CA 1
ATOM 3010 C C . PRO A 1 374 ? 22.109 -29.422 -11.68 1 97.25 374 PRO A C 1
ATOM 3012 O O . PRO A 1 374 ? 21.781 -29.828 -10.562 1 97.25 374 PRO A O 1
ATOM 3015 N N . THR A 1 375 ? 21.922 -28.125 -12.023 1 98.19 375 THR A N 1
ATOM 3016 C CA . THR A 1 375 ? 21.281 -27.172 -11.125 1 98.19 375 THR A CA 1
ATOM 3017 C C . THR A 1 375 ? 19.859 -27.594 -10.82 1 98.19 375 THR A C 1
ATOM 3019 O O . THR A 1 375 ? 19.422 -27.547 -9.664 1 98.19 375 THR A O 1
ATOM 3022 N N . LEU A 1 376 ? 19.125 -28 -11.82 1 98.5 376 LEU A N 1
ATOM 3023 C CA . LEU A 1 376 ? 17.75 -28.438 -11.656 1 98.5 376 LEU A CA 1
ATOM 3024 C C . LEU A 1 376 ? 17.672 -29.672 -10.758 1 98.5 376 LEU A C 1
ATOM 3026 O O . LEU A 1 376 ? 16.812 -29.75 -9.891 1 98.5 376 LEU A O 1
ATOM 3030 N N . LYS A 1 377 ? 18.547 -30.594 -10.992 1 98 377 LYS A N 1
ATOM 3031 C CA . LYS A 1 377 ? 18.562 -31.812 -10.18 1 98 377 LYS A CA 1
ATOM 3032 C C . LYS A 1 377 ? 18.891 -31.484 -8.727 1 98 377 LYS A C 1
ATOM 3034 O O . LYS A 1 377 ? 18.219 -31.969 -7.809 1 98 377 LYS A O 1
ATOM 3039 N N . ASP A 1 378 ? 19.891 -30.656 -8.531 1 97.69 378 ASP A N 1
ATOM 3040 C CA . ASP A 1 378 ? 20.281 -30.281 -7.18 1 97.69 378 ASP A CA 1
ATOM 3041 C C . ASP A 1 378 ? 19.141 -29.594 -6.441 1 97.69 378 ASP A C 1
ATOM 3043 O O . ASP A 1 378 ? 18.844 -29.922 -5.289 1 97.69 378 ASP A O 1
ATOM 3047 N N . MET A 1 379 ? 18.5 -28.641 -7.098 1 98.19 379 MET A N 1
ATOM 3048 C CA . MET A 1 379 ? 17.391 -27.891 -6.512 1 98.19 379 MET A CA 1
ATOM 3049 C C . MET A 1 379 ? 16.234 -28.828 -6.16 1 98.19 379 MET A C 1
ATOM 3051 O O . MET A 1 379 ? 15.617 -28.672 -5.109 1 98.19 379 MET A O 1
ATOM 3055 N N . THR A 1 380 ? 15.984 -29.797 -7.027 1 98.5 380 THR A N 1
ATOM 3056 C CA . THR A 1 380 ? 14.906 -30.75 -6.82 1 98.5 380 THR A CA 1
ATOM 3057 C C . THR A 1 380 ? 15.203 -31.656 -5.625 1 98.5 380 THR A C 1
ATOM 3059 O O . THR A 1 380 ? 14.328 -31.891 -4.785 1 98.5 380 THR A O 1
ATOM 3062 N N . ILE A 1 381 ? 16.406 -32.125 -5.531 1 98.38 381 ILE A N 1
ATOM 3063 C CA . ILE A 1 381 ? 16.797 -33.031 -4.457 1 98.38 381 ILE A CA 1
ATOM 3064 C C . ILE A 1 381 ? 16.797 -32.281 -3.127 1 98.38 381 ILE A C 1
ATOM 3066 O O . ILE A 1 381 ? 16.297 -32.812 -2.121 1 98.38 381 ILE A O 1
ATOM 3070 N N . LYS A 1 382 ? 17.234 -31.125 -3.158 1 98 382 LYS A N 1
ATOM 3071 C CA . LYS A 1 382 ? 17.453 -30.375 -1.92 1 98 382 LYS A CA 1
ATOM 3072 C C . LYS A 1 382 ? 16.141 -29.828 -1.367 1 98 382 LYS A C 1
ATOM 3074 O O . LYS A 1 382 ? 15.883 -29.922 -0.166 1 98 382 LYS A O 1
ATOM 3079 N N . TYR A 1 383 ? 15.336 -29.266 -2.158 1 98.56 383 TYR A N 1
ATOM 3080 C CA . TYR A 1 383 ? 14.195 -28.5 -1.661 1 98.56 383 TYR A CA 1
ATOM 3081 C C . TYR A 1 383 ? 12.898 -29.266 -1.866 1 98.56 383 TYR A C 1
ATOM 3083 O O . TYR A 1 383 ? 11.852 -28.906 -1.316 1 98.56 383 TYR A O 1
ATOM 3091 N N . LYS A 1 384 ? 12.867 -30.312 -2.725 1 98.44 384 LYS A N 1
ATOM 3092 C CA . LYS A 1 384 ? 11.734 -31.203 -2.936 1 98.44 384 LYS A CA 1
ATOM 3093 C C . LYS A 1 384 ? 10.469 -30.422 -3.281 1 98.44 384 LYS A C 1
ATOM 3095 O O . LYS A 1 384 ? 9.445 -30.562 -2.607 1 98.44 384 LYS A O 1
ATOM 3100 N N . PRO A 1 385 ? 10.5 -29.656 -4.383 1 98.5 385 PRO A N 1
ATOM 3101 C CA . PRO A 1 385 ? 9.344 -28.828 -4.746 1 98.5 385 PRO A CA 1
ATOM 3102 C C . PRO A 1 385 ? 8.148 -29.656 -5.207 1 98.5 385 PRO A C 1
ATOM 3104 O O . PRO A 1 385 ? 8.312 -30.797 -5.648 1 98.5 385 PRO A O 1
ATOM 3107 N N . ASP A 1 386 ? 6.977 -29.062 -5.078 1 97.69 386 ASP A N 1
ATOM 3108 C CA . ASP A 1 386 ? 5.742 -29.625 -5.605 1 97.69 386 ASP A CA 1
ATOM 3109 C C . ASP A 1 386 ? 5.516 -29.219 -7.059 1 97.69 386 ASP A C 1
ATOM 3111 O O . ASP A 1 386 ? 4.727 -29.844 -7.77 1 97.69 386 ASP A O 1
ATOM 3115 N N . ILE A 1 387 ? 6.117 -28.141 -7.484 1 98 387 ILE A N 1
ATOM 3116 C CA . ILE A 1 387 ? 6.074 -27.656 -8.859 1 98 387 ILE A CA 1
ATOM 3117 C C . ILE A 1 387 ? 7.473 -27.25 -9.305 1 98 387 ILE A C 1
ATOM 3119 O O . ILE A 1 387 ? 8.164 -26.5 -8.602 1 98 387 ILE A O 1
ATOM 3123 N N . ILE A 1 388 ? 7.93 -27.766 -10.375 1 97.94 388 ILE A N 1
ATOM 3124 C CA . ILE A 1 388 ? 9.055 -27.172 -11.094 1 97.94 388 ILE A CA 1
ATOM 3125 C C . ILE A 1 388 ? 8.547 -26.281 -12.219 1 97.94 388 ILE A C 1
ATOM 3127 O O . ILE A 1 388 ? 8 -26.766 -13.211 1 97.94 388 ILE A O 1
ATOM 3131 N N . TRP A 1 389 ? 8.664 -25 -12.016 1 97.56 389 TRP A N 1
ATOM 3132 C CA . TRP A 1 389 ? 8.148 -23.969 -12.914 1 97.56 389 TRP A CA 1
ATOM 3133 C C . TRP A 1 389 ? 9.258 -23.406 -13.789 1 97.56 389 TRP A C 1
ATOM 3135 O O . TRP A 1 389 ? 9.922 -22.438 -13.414 1 97.56 389 TRP A O 1
ATOM 3145 N N . ALA A 1 390 ? 9.461 -24.016 -14.984 1 95.69 390 ALA A N 1
ATOM 3146 C CA . ALA A 1 390 ? 10.547 -23.625 -15.875 1 95.69 390 ALA A CA 1
ATOM 3147 C C . ALA A 1 390 ? 10.125 -22.484 -16.797 1 95.69 390 ALA A C 1
ATOM 3149 O O . ALA A 1 390 ? 8.93 -22.312 -17.062 1 95.69 390 ALA A O 1
ATOM 3150 N N . ASP A 1 391 ? 11.055 -21.703 -17.188 1 93.69 391 ASP A N 1
ATOM 3151 C CA . ASP A 1 391 ? 10.844 -20.641 -18.156 1 93.69 391 ASP A CA 1
ATOM 3152 C C . ASP A 1 391 ? 11.945 -20.656 -19.219 1 93.69 391 ASP A C 1
ATOM 3154 O O . ASP A 1 391 ? 13.023 -20.109 -19 1 93.69 391 ASP A O 1
ATOM 3158 N N . ALA A 1 392 ? 11.672 -21.297 -20.297 1 90.31 392 ALA A N 1
ATOM 3159 C CA . ALA A 1 392 ? 12.555 -21.297 -21.453 1 90.31 392 ALA A CA 1
ATOM 3160 C C . ALA A 1 392 ? 12.102 -20.266 -22.484 1 90.31 392 ALA A C 1
ATOM 3162 O O . ALA A 1 392 ? 10.914 -19.984 -22.609 1 90.31 392 ALA A O 1
ATOM 3163 N N . PRO A 1 393 ? 13.094 -19.625 -23.125 1 80 393 PRO A N 1
ATOM 3164 C CA . PRO A 1 393 ? 12.68 -18.641 -24.141 1 80 393 PRO A CA 1
ATOM 3165 C C . PRO A 1 393 ? 11.844 -19.266 -25.25 1 80 393 PRO A C 1
ATOM 3167 O O . PRO A 1 393 ? 12.078 -20.422 -25.641 1 80 393 PRO A O 1
ATOM 3170 N N . GLY A 1 394 ? 10.781 -18.578 -25.672 1 65.06 394 GLY A N 1
ATOM 3171 C CA . GLY A 1 394 ? 9.953 -19.047 -26.781 1 65.06 394 GLY A CA 1
ATOM 3172 C C . GLY A 1 394 ? 10.656 -19.016 -28.125 1 65.06 394 GLY A C 1
ATOM 3173 O O . GLY A 1 394 ? 11.797 -18.547 -28.219 1 65.06 394 GLY A O 1
ATOM 3174 N N . GLU A 1 395 ? 10.078 -19.609 -29.141 1 54.47 395 GLU A N 1
ATOM 3175 C CA . GLU A 1 395 ? 10.617 -19.844 -30.469 1 54.47 395 GLU A CA 1
ATOM 3176 C C . GLU A 1 395 ? 11.266 -18.578 -31.031 1 54.47 395 GLU A C 1
ATOM 3178 O O . GLU A 1 395 ? 12.312 -18.656 -31.688 1 54.47 395 GLU A O 1
ATOM 3183 N N . ASN A 1 396 ? 10.711 -17.406 -30.797 1 50.59 396 ASN A N 1
ATOM 3184 C CA . ASN A 1 396 ? 11.18 -16.234 -31.516 1 50.59 396 ASN A CA 1
ATOM 3185 C C . ASN A 1 396 ? 12.273 -15.492 -30.75 1 50.59 396 ASN A C 1
ATOM 3187 O O . ASN A 1 396 ? 12.773 -14.469 -31.219 1 50.59 396 ASN A O 1
ATOM 3191 N N . LYS A 1 397 ? 12.758 -16.156 -29.766 1 55.81 397 LYS A N 1
ATOM 3192 C CA . LYS A 1 397 ? 13.656 -15.289 -29 1 55.81 397 LYS A CA 1
ATOM 3193 C C . LYS A 1 397 ? 15.023 -15.953 -28.812 1 55.81 397 LYS A C 1
ATOM 3195 O O . LYS A 1 397 ? 15.945 -15.336 -28.281 1 55.81 397 LYS A O 1
ATOM 3200 N N . SER A 1 398 ? 15.156 -17.25 -29.234 1 61.25 398 SER A N 1
ATOM 3201 C CA . SER A 1 398 ? 16.453 -17.906 -29.141 1 61.25 398 SER A CA 1
ATOM 3202 C C . SER A 1 398 ? 16.766 -18.688 -30.406 1 61.25 398 SER A C 1
ATOM 3204 O O . SER A 1 398 ? 15.859 -19.219 -31.047 1 61.25 398 SER A O 1
ATOM 3206 N N . PRO A 1 399 ? 18.031 -18.484 -30.938 1 60.34 399 PRO A N 1
ATOM 3207 C CA . PRO A 1 399 ? 18.438 -19.25 -32.125 1 60.34 399 PRO A CA 1
ATOM 3208 C C . PRO A 1 399 ? 18.281 -20.766 -31.922 1 60.34 399 PRO A C 1
ATOM 3210 O O . PRO A 1 399 ? 18.25 -21.516 -32.875 1 60.34 399 PRO A O 1
ATOM 3213 N N . CYS A 1 400 ? 18.297 -21.141 -30.688 1 64.5 400 CYS A N 1
ATOM 3214 C CA . CYS A 1 400 ? 18.172 -22.578 -30.453 1 64.5 400 CYS A CA 1
ATOM 3215 C C . CYS A 1 400 ? 16.719 -23 -30.438 1 64.5 400 CYS A C 1
ATOM 3217 O O . CYS A 1 400 ? 16.375 -24.078 -29.938 1 64.5 400 CYS A O 1
ATOM 3219 N N . THR A 1 401 ? 15.797 -22.188 -31.047 1 59.34 401 THR A N 1
ATOM 3220 C CA . THR A 1 401 ? 14.375 -22.281 -30.719 1 59.34 401 THR A CA 1
ATOM 3221 C C . THR A 1 401 ? 13.68 -23.281 -31.641 1 59.34 401 THR A C 1
ATOM 3223 O O . THR A 1 401 ? 12.578 -23.734 -31.344 1 59.34 401 THR A O 1
ATOM 3226 N N . HIS A 1 402 ? 14.141 -23.719 -32.812 1 53.62 402 HIS A N 1
ATOM 3227 C CA . HIS A 1 402 ? 13.344 -24.547 -33.688 1 53.62 402 HIS A CA 1
ATOM 3228 C C . HIS A 1 402 ? 13.031 -25.891 -33.031 1 53.62 402 HIS A C 1
ATOM 3230 O O . HIS A 1 402 ? 11.953 -26.453 -33.25 1 53.62 402 HIS A O 1
ATOM 3236 N N . ASP A 1 403 ? 13.93 -26.375 -32.188 1 67 403 ASP A N 1
ATOM 3237 C CA . ASP A 1 403 ? 13.758 -27.594 -31.406 1 67 403 ASP A CA 1
ATOM 3238 C C . ASP A 1 403 ? 14.258 -27.406 -29.969 1 67 403 ASP A C 1
ATOM 3240 O O . ASP A 1 403 ? 15.055 -28.203 -29.469 1 67 403 ASP A O 1
ATOM 3244 N N . SER A 1 404 ? 13.562 -26.391 -29.453 1 80.19 404 SER A N 1
ATOM 3245 C CA . SER A 1 404 ? 14.125 -25.906 -28.203 1 80.19 404 SER A CA 1
ATOM 3246 C C . SER A 1 404 ? 13.891 -26.906 -27.078 1 80.19 404 SER A C 1
ATOM 3248 O O . SER A 1 404 ? 14.688 -27 -26.141 1 80.19 404 SER A O 1
ATOM 3250 N N . VAL A 1 405 ? 12.883 -27.734 -27.203 1 80.38 405 VAL A N 1
ATOM 3251 C CA . VAL A 1 405 ? 12.617 -28.734 -26.172 1 80.38 405 VAL A CA 1
ATOM 3252 C C . VAL A 1 405 ? 13.773 -29.734 -26.125 1 80.38 405 VAL A C 1
ATOM 3254 O O . VAL A 1 405 ? 14.125 -30.234 -25.047 1 80.38 405 VAL A O 1
ATOM 3257 N N . LYS A 1 406 ? 14.32 -30.016 -27.281 1 80.75 406 LYS A N 1
ATOM 3258 C CA . LYS A 1 406 ? 15.469 -30.922 -27.359 1 80.75 406 LYS A CA 1
ATOM 3259 C C . LYS A 1 406 ? 16.734 -30.25 -26.797 1 80.75 406 LYS A C 1
ATOM 3261 O O . LYS A 1 406 ? 17.516 -30.906 -26.094 1 80.75 406 LYS A O 1
ATOM 3266 N N . TYR A 1 407 ? 16.891 -29.047 -27.188 1 88.19 407 TYR A N 1
ATOM 3267 C CA . TYR A 1 407 ? 18.062 -28.328 -26.688 1 88.19 407 TYR A CA 1
ATOM 3268 C C . TYR A 1 407 ? 18.078 -28.297 -25.172 1 88.19 407 TYR A C 1
ATOM 3270 O O . TYR A 1 407 ? 19.094 -28.578 -24.531 1 88.19 407 TYR A O 1
ATOM 3278 N N . TRP A 1 408 ? 16.984 -28.016 -24.609 1 91.5 408 TRP A N 1
ATOM 3279 C CA . TRP A 1 408 ? 16.891 -27.875 -23.156 1 91.5 408 TRP A CA 1
ATOM 3280 C C . TRP A 1 408 ? 16.875 -29.234 -22.484 1 91.5 408 TRP A C 1
ATOM 3282 O O . TRP A 1 408 ? 16.875 -29.328 -21.25 1 91.5 408 TRP A O 1
ATOM 3292 N N . LYS A 1 409 ? 16.766 -30.344 -23.281 1 89.62 409 LYS A N 1
ATOM 3293 C CA . LYS A 1 409 ? 16.797 -31.719 -22.797 1 89.62 409 LYS A CA 1
ATOM 3294 C C . LYS A 1 409 ? 15.672 -31.969 -21.781 1 89.62 409 LYS A C 1
ATOM 3296 O O . LYS A 1 409 ? 15.883 -32.625 -20.781 1 89.62 409 LYS A O 1
ATOM 3301 N N . ALA A 1 410 ? 14.508 -31.375 -22.094 1 89.56 410 ALA A N 1
ATOM 3302 C CA . ALA A 1 410 ? 13.352 -31.484 -21.203 1 89.56 410 ALA A CA 1
ATOM 3303 C C . ALA A 1 410 ? 12.93 -32.938 -21.047 1 89.56 410 ALA A C 1
ATOM 3305 O O . ALA A 1 410 ? 12.711 -33.406 -19.922 1 89.56 410 ALA A O 1
ATOM 3306 N N . PRO A 1 411 ? 12.867 -33.781 -22.062 1 84.56 411 PRO A N 1
ATOM 3307 C CA . PRO A 1 411 ? 12.461 -35.188 -21.875 1 84.56 411 PRO A CA 1
ATOM 3308 C C . PRO A 1 411 ? 13.406 -35.938 -20.969 1 84.56 411 PRO A C 1
ATOM 3310 O O . PRO A 1 411 ? 12.969 -36.812 -20.188 1 84.56 411 PRO A O 1
ATOM 3313 N N . GLU A 1 412 ? 14.703 -35.656 -21.109 1 87.88 412 GLU A N 1
ATOM 3314 C CA . GLU A 1 412 ? 15.68 -36.312 -20.25 1 87.88 412 GLU A CA 1
ATOM 3315 C C . GLU A 1 412 ? 15.461 -35.938 -18.781 1 87.88 412 GLU A C 1
ATOM 3317 O O . GLU A 1 412 ? 15.5 -36.812 -17.906 1 87.88 412 GLU A O 1
ATOM 3322 N N . PHE A 1 413 ? 15.32 -34.719 -18.531 1 93.25 413 PHE A N 1
ATOM 3323 C CA . PHE A 1 413 ? 15.07 -34.281 -17.156 1 93.25 413 PHE A CA 1
ATOM 3324 C C . PHE A 1 413 ? 13.781 -34.875 -16.625 1 93.25 413 PHE A C 1
ATOM 3326 O O . PHE A 1 413 ? 13.734 -35.344 -15.484 1 93.25 413 PHE A O 1
ATOM 3333 N N . PHE A 1 414 ? 12.727 -34.875 -17.406 1 90.81 414 PHE A N 1
ATOM 3334 C CA . PHE A 1 414 ? 11.438 -35.406 -16.969 1 90.81 414 PHE A CA 1
ATOM 3335 C C . PHE A 1 414 ? 11.539 -36.906 -16.672 1 90.81 414 PHE A C 1
ATOM 3337 O O . PHE A 1 414 ? 10.922 -37.406 -15.727 1 90.81 414 PHE A O 1
ATOM 3344 N N . SER A 1 415 ? 12.273 -37.562 -17.5 1 87.06 415 SER A N 1
ATOM 3345 C CA . SER A 1 415 ? 12.477 -38.969 -17.25 1 87.06 415 SER A CA 1
ATOM 3346 C C . SER A 1 415 ? 13.086 -39.188 -15.867 1 87.06 415 SER A C 1
ATOM 3348 O O . SER A 1 415 ? 12.625 -40.062 -15.109 1 87.06 415 SER A O 1
ATOM 3350 N N . TRP A 1 416 ? 14.078 -38.469 -15.602 1 92.06 416 TRP A N 1
ATOM 3351 C CA . TRP A 1 416 ? 14.688 -38.562 -14.281 1 92.06 416 TRP A CA 1
ATOM 3352 C C . TRP A 1 416 ? 13.719 -38.125 -13.188 1 92.06 416 TRP A C 1
ATOM 3354 O O . TRP A 1 416 ? 13.578 -38.781 -12.164 1 92.06 416 TRP A O 1
ATOM 3364 N N . LEU A 1 417 ? 13.062 -37 -13.383 1 94 417 LEU A N 1
ATOM 3365 C CA . LEU A 1 417 ? 12.164 -36.406 -12.422 1 94 417 LEU A CA 1
ATOM 3366 C C . LEU A 1 417 ? 11.062 -37.344 -12 1 94 417 LEU A C 1
ATOM 3368 O O . LEU A 1 417 ? 10.781 -37.5 -10.812 1 94 417 LEU A O 1
ATOM 3372 N N . TYR A 1 418 ? 10.508 -38.062 -12.93 1 87.44 418 TYR A N 1
ATOM 3373 C CA . TYR A 1 418 ? 9.312 -38.875 -12.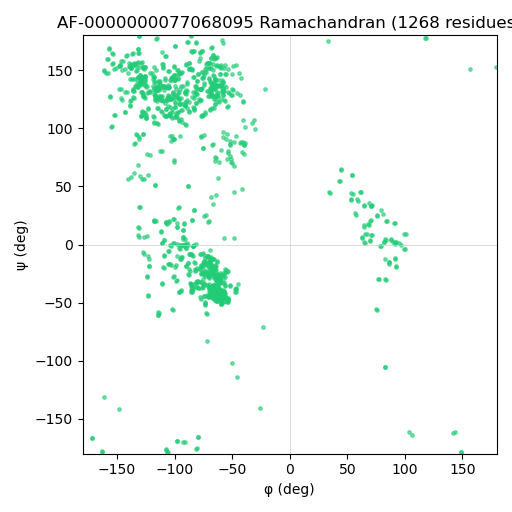688 1 87.44 418 TYR A CA 1
ATOM 3374 C C . TYR A 1 418 ? 9.68 -40.312 -12.336 1 87.44 418 TYR A C 1
ATOM 3376 O O . TYR A 1 418 ? 8.828 -41.094 -11.898 1 87.44 418 TYR A O 1
ATOM 3384 N N . ASN A 1 419 ? 10.977 -40.656 -12.516 1 84.88 419 ASN A N 1
ATOM 3385 C CA . ASN A 1 419 ? 11.359 -42.031 -12.219 1 84.88 419 ASN A CA 1
ATOM 3386 C C . ASN A 1 419 ? 12.258 -42.125 -10.984 1 84.88 419 ASN A C 1
ATOM 3388 O O . ASN A 1 419 ? 12.203 -43.094 -10.234 1 84.88 419 ASN A O 1
ATOM 3392 N N . GLU A 1 420 ? 13.047 -41.125 -10.82 1 91.56 420 GLU A N 1
ATOM 3393 C CA . GLU A 1 420 ? 14.148 -41.312 -9.891 1 91.56 420 GLU A CA 1
ATOM 3394 C C . GLU A 1 420 ? 14.133 -40.25 -8.789 1 91.56 420 GLU A C 1
ATOM 3396 O O . GLU A 1 420 ? 14.68 -40.469 -7.707 1 91.56 420 GLU A O 1
ATOM 3401 N N . SER A 1 421 ? 13.625 -39.125 -9.062 1 94.81 421 SER A N 1
ATOM 3402 C CA . SER A 1 421 ? 13.711 -38.031 -8.109 1 94.81 421 SER A CA 1
ATOM 3403 C C . SER A 1 421 ? 12.977 -38.344 -6.816 1 94.81 421 SER A C 1
ATOM 3405 O O . SER A 1 421 ? 12.125 -39.25 -6.789 1 94.81 421 SER A O 1
ATOM 3407 N N . PRO A 1 422 ? 13.297 -37.594 -5.719 1 95.12 422 PRO A N 1
ATOM 3408 C CA . PRO A 1 422 ? 12.602 -37.812 -4.453 1 95.12 422 PRO A CA 1
ATOM 3409 C C . PRO A 1 422 ? 11.141 -37.375 -4.492 1 95.12 422 PRO A C 1
ATOM 3411 O O . PRO A 1 422 ? 10.375 -37.656 -3.574 1 95.12 422 PRO A O 1
ATOM 3414 N N . VAL A 1 423 ? 10.703 -36.656 -5.52 1 94.06 423 VAL A N 1
ATOM 3415 C CA . VAL A 1 423 ? 9.352 -36.125 -5.57 1 94.06 423 VAL A CA 1
ATOM 3416 C C . VAL A 1 423 ? 8.594 -36.75 -6.746 1 94.06 423 VAL A C 1
ATOM 3418 O O . VAL A 1 423 ? 7.598 -36.188 -7.211 1 94.06 423 VAL A O 1
ATOM 3421 N N . LYS A 1 424 ? 8.938 -37.781 -7.254 1 86.19 424 LYS A N 1
ATOM 3422 C CA . LYS A 1 424 ? 8.469 -38.375 -8.492 1 86.19 424 LYS A CA 1
ATOM 3423 C C . LYS A 1 424 ? 6.957 -38.594 -8.461 1 86.19 424 LYS A C 1
ATOM 3425 O O . LYS A 1 424 ? 6.301 -38.594 -9.508 1 86.19 424 LYS A O 1
ATOM 3430 N N . GLU A 1 425 ? 6.34 -38.75 -7.328 1 80.88 425 GLU A N 1
ATOM 3431 C CA . GLU A 1 425 ? 4.914 -39.031 -7.246 1 80.88 425 GLU A CA 1
ATOM 3432 C C . GLU A 1 425 ? 4.09 -37.781 -7.07 1 80.88 425 GLU A C 1
ATOM 3434 O O . GLU A 1 425 ? 2.873 -37.781 -7.273 1 80.88 425 GLU A O 1
ATOM 3439 N N . THR A 1 426 ? 4.797 -36.656 -6.758 1 87.88 426 THR A N 1
ATOM 3440 C CA . THR A 1 426 ? 4.02 -35.5 -6.309 1 87.88 426 THR A CA 1
ATOM 3441 C C . THR A 1 426 ? 4.273 -34.281 -7.199 1 87.88 426 THR A C 1
ATOM 3443 O O . THR A 1 426 ? 3.463 -33.375 -7.246 1 87.88 426 THR A O 1
ATOM 3446 N N . VAL A 1 427 ? 5.305 -34.281 -7.922 1 93.5 427 VAL A N 1
ATOM 3447 C CA . VAL A 1 427 ? 5.793 -33.062 -8.555 1 93.5 427 VAL A CA 1
ATOM 3448 C C . VAL A 1 427 ? 4.992 -32.781 -9.828 1 93.5 427 VAL A C 1
ATOM 3450 O O . VAL A 1 427 ? 4.613 -33.719 -10.547 1 93.5 427 VAL A O 1
ATOM 3453 N N . LEU A 1 428 ? 4.707 -31.516 -10.031 1 93.81 428 LEU A N 1
ATOM 3454 C CA . LEU A 1 428 ? 4.105 -31.016 -11.258 1 93.81 428 LEU A CA 1
ATOM 3455 C C . LEU A 1 428 ? 5.113 -30.188 -12.055 1 93.81 428 LEU A C 1
ATOM 3457 O O . LEU A 1 428 ? 6.066 -29.641 -11.492 1 93.81 428 LEU A O 1
ATOM 3461 N N . THR A 1 429 ? 4.953 -30.125 -13.391 1 93.44 429 THR A N 1
ATOM 3462 C CA . THR A 1 429 ? 5.742 -29.281 -14.273 1 93.44 429 THR A CA 1
ATOM 3463 C C . THR A 1 429 ? 4.84 -28.453 -15.18 1 93.44 429 THR A C 1
ATOM 3465 O O . THR A 1 429 ? 3.797 -28.922 -15.633 1 93.44 429 THR A O 1
ATOM 3468 N N . ASN A 1 430 ? 5.242 -27.203 -15.43 1 93.25 430 ASN A N 1
ATOM 3469 C CA . ASN A 1 430 ? 4.531 -26.406 -16.422 1 93.25 430 ASN A CA 1
ATOM 3470 C C . ASN A 1 430 ? 4.961 -26.766 -17.844 1 93.25 430 ASN A C 1
ATOM 3472 O O . ASN A 1 430 ? 5.629 -27.766 -18.062 1 93.25 430 ASN A O 1
ATOM 3476 N N . THR A 1 431 ? 4.609 -25.906 -18.859 1 88.56 431 THR A N 1
ATOM 3477 C CA . THR A 1 431 ? 4.871 -26.25 -20.25 1 88.56 431 THR A CA 1
ATOM 3478 C C . THR A 1 431 ? 5.984 -25.375 -20.828 1 88.56 431 THR A C 1
ATOM 3480 O O . THR A 1 431 ? 6.316 -25.484 -22 1 88.56 431 THR A O 1
ATOM 3483 N N . ARG A 1 432 ? 6.609 -24.531 -20.078 1 90.5 432 ARG A N 1
ATOM 3484 C CA . ARG A 1 432 ? 7.586 -23.594 -20.609 1 90.5 432 ARG A CA 1
ATOM 3485 C C . ARG A 1 432 ? 8.984 -24.203 -20.641 1 90.5 432 ARG A C 1
ATOM 3487 O O . ARG A 1 432 ? 9.945 -23.594 -20.156 1 90.5 432 ARG A O 1
ATOM 3494 N N . TRP A 1 433 ? 9.102 -25.391 -21.203 1 89.75 433 TRP A N 1
ATOM 3495 C CA . TRP A 1 433 ? 10.359 -26.109 -21.297 1 89.75 433 TRP A CA 1
ATOM 3496 C C . TRP A 1 433 ? 10.875 -26.109 -22.734 1 89.75 433 TRP A C 1
ATOM 3498 O O . TRP A 1 433 ? 11.688 -26.953 -23.125 1 89.75 433 TRP A O 1
ATOM 3508 N N . GLY A 1 434 ? 10.375 -25.203 -23.547 1 82.44 434 GLY A N 1
ATOM 3509 C CA . GLY A 1 434 ? 10.688 -25.125 -24.969 1 82.44 434 GLY A CA 1
ATOM 3510 C C . GLY A 1 434 ? 9.469 -25.328 -25.859 1 82.44 434 GLY A C 1
ATOM 3511 O O . GLY A 1 434 ? 8.359 -25.516 -25.359 1 82.44 434 GLY A O 1
ATOM 3512 N N . SER A 1 435 ? 9.727 -25.219 -27.141 1 74.31 435 SER A N 1
ATOM 3513 C CA . SER A 1 435 ? 8.625 -25.312 -28.109 1 74.31 435 SER A CA 1
ATOM 3514 C C . SER A 1 435 ? 7.961 -26.688 -28.047 1 74.31 435 SER A C 1
ATOM 3516 O O . SER A 1 435 ? 8.641 -27.719 -27.969 1 74.31 435 SER A O 1
ATOM 3518 N N . ASN A 1 436 ? 6.641 -26.766 -27.953 1 68.62 436 ASN A N 1
ATOM 3519 C CA . ASN A 1 436 ? 5.797 -27.953 -28.016 1 68.62 436 ASN A CA 1
ATOM 3520 C C . ASN A 1 436 ? 5.992 -28.844 -26.797 1 68.62 436 ASN A C 1
ATOM 3522 O O . ASN A 1 436 ? 5.711 -30.047 -26.844 1 68.62 436 ASN A O 1
ATOM 3526 N N . ALA A 1 437 ? 6.57 -28.281 -25.781 1 74.5 437 ALA A N 1
ATOM 3527 C CA . ALA A 1 437 ? 6.742 -29.062 -24.547 1 74.5 437 ALA A CA 1
ATOM 3528 C C . ALA A 1 437 ? 5.395 -29.375 -23.922 1 74.5 437 ALA A C 1
ATOM 3530 O O . ALA A 1 437 ? 4.43 -28.625 -24.062 1 74.5 437 ALA A O 1
ATOM 3531 N N . VAL A 1 438 ? 5.387 -30.562 -23.328 1 75.25 438 VAL A N 1
ATOM 3532 C CA . VAL A 1 438 ? 4.215 -30.969 -22.562 1 75.25 438 VAL A CA 1
ATOM 3533 C C . VAL A 1 438 ? 4.535 -30.969 -21.078 1 75.25 438 VAL A C 1
ATOM 3535 O O . VAL A 1 438 ? 5.672 -31.234 -20.672 1 75.25 438 VAL A O 1
ATOM 3538 N N . GLY A 1 439 ? 3.59 -30.422 -20.25 1 84.69 439 GLY A N 1
ATOM 3539 C CA . GLY A 1 439 ? 3.711 -30.406 -18.797 1 84.69 439 GLY A CA 1
ATOM 3540 C C . GLY A 1 439 ? 2.467 -30.906 -18.078 1 84.69 439 GLY A C 1
ATOM 3541 O O . GLY A 1 439 ? 1.55 -31.422 -18.719 1 84.69 439 GLY A O 1
ATOM 3542 N N . SER A 1 440 ? 2.547 -30.922 -16.734 1 86.5 440 SER A N 1
ATOM 3543 C CA . SER A 1 440 ? 1.422 -31.344 -15.914 1 86.5 440 SER A CA 1
ATOM 3544 C C . SER A 1 440 ? 0.215 -30.438 -16.109 1 86.5 440 SER A C 1
ATOM 3546 O O . SER A 1 440 ? -0.927 -30.859 -15.922 1 86.5 440 SER A O 1
ATOM 3548 N N . PHE A 1 441 ? 0.445 -29.203 -16.453 1 89.19 441 PHE A N 1
ATOM 3549 C CA . PHE A 1 441 ? -0.588 -28.219 -16.766 1 89.19 441 PHE A CA 1
ATOM 3550 C C . PHE A 1 441 ? -0.096 -27.234 -17.812 1 89.19 441 PHE A C 1
ATOM 3552 O O . PHE A 1 441 ? 1.107 -27 -17.922 1 89.19 441 PHE A O 1
ATOM 3559 N N . MET A 1 442 ? -1.067 -26.703 -18.531 1 87 442 MET A N 1
ATOM 3560 C CA . MET A 1 442 ? -0.733 -25.703 -19.531 1 87 442 MET A CA 1
ATOM 3561 C C . MET A 1 442 ? -0.466 -24.344 -18.906 1 87 442 MET A C 1
ATOM 3563 O O . MET A 1 442 ? -1.217 -23.906 -18.031 1 87 442 MET A O 1
ATOM 3567 N N . GLU A 1 443 ? 0.629 -23.828 -19.156 1 86.12 443 GLU A N 1
ATOM 3568 C CA . GLU A 1 443 ? 0.895 -22.438 -18.781 1 86.12 443 GLU A CA 1
ATOM 3569 C C . GLU A 1 443 ? 0.631 -21.5 -19.969 1 86.12 443 GLU A C 1
ATOM 3571 O O . GLU A 1 443 ? 1.221 -21.656 -21.031 1 86.12 443 GLU A O 1
ATOM 3576 N N . GLY A 1 444 ? -0.265 -20.656 -19.609 1 77.56 444 GLY A N 1
ATOM 3577 C CA . GLY A 1 444 ? -0.521 -19.656 -20.625 1 77.56 444 GLY A CA 1
ATOM 3578 C C . GLY A 1 444 ? 0.526 -18.562 -20.656 1 77.56 444 GLY A C 1
ATOM 3579 O O . GLY A 1 444 ? 1.485 -18.578 -19.891 1 77.56 444 GLY A O 1
ATOM 3580 N N . GLY A 1 445 ? 0.771 -17.812 -21.656 1 86.94 445 GLY A N 1
ATOM 3581 C CA . GLY A 1 445 ? 1.611 -16.625 -21.75 1 86.94 445 GLY A CA 1
ATOM 3582 C C . GLY A 1 445 ? 1.374 -15.633 -20.625 1 86.94 445 GLY A C 1
ATOM 3583 O O . GLY A 1 445 ? 0.405 -15.758 -19.875 1 86.94 445 GLY A O 1
ATOM 3584 N N . ASP A 1 446 ? 2.283 -14.867 -20.297 1 90.5 446 ASP A N 1
ATOM 3585 C CA . ASP A 1 446 ? 2.174 -13.828 -19.281 1 90.5 446 ASP A CA 1
ATOM 3586 C C . ASP A 1 446 ? 0.831 -13.109 -19.359 1 90.5 446 ASP A C 1
ATOM 3588 O O . ASP A 1 446 ? 0.456 -12.617 -20.438 1 90.5 446 ASP A O 1
ATOM 3592 N N . ARG A 1 447 ? 0.082 -13.133 -18.219 1 94 447 ARG A N 1
ATOM 3593 C CA . ARG A 1 447 ? -1.186 -12.414 -18.094 1 94 447 ARG A CA 1
ATOM 3594 C C . ARG A 1 447 ? -2.23 -12.984 -19.062 1 94 447 ARG A C 1
ATOM 3596 O O . ARG A 1 447 ? -2.998 -12.234 -19.656 1 94 447 ARG A O 1
ATOM 3603 N N . PHE A 1 448 ? -2.127 -14.297 -19.25 1 91.81 448 PHE A N 1
ATOM 3604 C CA . PHE A 1 448 ? -3.053 -15.031 -20.109 1 91.81 448 PHE A CA 1
ATOM 3605 C C . PHE A 1 448 ? -4.453 -15.047 -19.5 1 91.81 448 PHE A C 1
ATOM 3607 O O . PHE A 1 448 ? -4.648 -15.523 -18.391 1 91.81 448 PHE A O 1
ATOM 3614 N N . THR A 1 449 ? -5.484 -14.43 -20.203 1 91.62 449 THR A N 1
ATOM 3615 C CA . THR A 1 449 ? -6.879 -14.391 -19.781 1 91.62 449 THR A CA 1
ATOM 3616 C C . THR A 1 449 ? -7.809 -14.727 -20.938 1 91.62 449 THR A C 1
ATOM 3618 O O . THR A 1 449 ? -8.336 -13.828 -21.594 1 91.62 449 THR A O 1
ATOM 3621 N N . PRO A 1 450 ? -8.078 -15.984 -21.156 1 90.62 450 PRO A N 1
ATOM 3622 C CA . PRO A 1 450 ? -8.852 -16.391 -22.344 1 90.62 450 PRO A CA 1
ATOM 3623 C C . PRO A 1 450 ? -10.336 -16.062 -22.203 1 90.62 450 PRO A C 1
ATOM 3625 O O . PRO A 1 450 ? -11.023 -15.875 -23.219 1 90.62 450 PRO A O 1
ATOM 3628 N N . TYR A 1 451 ? -10.906 -16.125 -21.094 1 90.06 451 TYR A N 1
ATOM 3629 C CA . TYR A 1 451 ? -12.305 -15.875 -20.781 1 90.06 451 TYR A CA 1
ATOM 3630 C C . TYR A 1 451 ? -13.203 -16.891 -21.469 1 90.06 451 TYR A C 1
ATOM 3632 O O . TYR A 1 451 ? -14.383 -16.625 -21.719 1 90.06 451 TYR A O 1
ATOM 3640 N N . THR A 1 452 ? -12.578 -17.953 -21.891 1 89.94 452 THR A N 1
ATOM 3641 C CA . THR A 1 452 ? -13.273 -19.109 -22.438 1 89.94 452 THR A CA 1
ATOM 3642 C C . THR A 1 452 ? -12.734 -20.406 -21.812 1 89.94 452 THR A C 1
ATOM 3644 O O . THR A 1 452 ? -11.594 -20.453 -21.359 1 89.94 452 THR A O 1
ATOM 3647 N N . LEU A 1 453 ? -13.609 -21.344 -21.875 1 92.31 453 LEU A N 1
ATOM 3648 C CA . LEU A 1 453 ? -13.234 -22.625 -21.266 1 92.31 453 LEU A CA 1
ATOM 3649 C C . LEU A 1 453 ? -12.102 -23.281 -22.031 1 92.31 453 LEU A C 1
ATOM 3651 O O . LEU A 1 453 ? -12.164 -23.406 -23.266 1 92.31 453 LEU A O 1
ATOM 3655 N N . ILE A 1 454 ? -11.109 -23.625 -21.312 1 88.5 454 ILE A N 1
ATOM 3656 C CA . ILE A 1 454 ? -10.047 -24.5 -21.797 1 88.5 454 ILE A CA 1
ATOM 3657 C C . ILE A 1 454 ? -10.141 -25.859 -21.094 1 88.5 454 ILE A C 1
ATOM 3659 O O . ILE A 1 454 ? -10.086 -25.938 -19.875 1 88.5 454 ILE A O 1
ATOM 3663 N N . LYS A 1 455 ? -10.242 -26.797 -21.797 1 79.19 455 LYS A N 1
ATOM 3664 C CA . LYS A 1 455 ? -10.547 -28.125 -21.266 1 79.19 455 LYS A CA 1
ATOM 3665 C C . LYS A 1 455 ? -9.383 -28.641 -20.422 1 79.19 455 LYS A C 1
ATOM 3667 O O . LYS A 1 455 ? -9.602 -29.25 -19.359 1 79.19 455 LYS A O 1
ATOM 3672 N N . ASN A 1 456 ? -8.148 -28.469 -20.953 1 80.56 456 ASN A N 1
ATOM 3673 C CA . ASN A 1 456 ? -6.996 -28.875 -20.156 1 80.56 456 ASN A CA 1
ATOM 3674 C C . ASN A 1 456 ? -6.711 -27.875 -19.031 1 80.56 456 ASN A C 1
ATOM 3676 O O . ASN A 1 456 ? -6.852 -26.656 -19.234 1 80.56 456 ASN A O 1
ATOM 3680 N N . LYS A 1 457 ? -6.301 -28.438 -17.922 1 89.5 457 LYS A N 1
ATOM 3681 C CA . LYS A 1 457 ? -5.953 -27.562 -16.812 1 89.5 457 LYS A CA 1
ATOM 3682 C C . LYS A 1 457 ? -4.816 -26.609 -17.203 1 89.5 457 LYS A C 1
ATOM 3684 O O . LYS A 1 457 ? -3.855 -27.031 -17.859 1 89.5 457 LYS A O 1
ATOM 3689 N N . TRP A 1 458 ? -5 -25.359 -16.797 1 93.25 458 TRP A N 1
ATOM 3690 C CA . TRP A 1 458 ? -4.004 -24.344 -17.156 1 93.25 458 TRP A CA 1
ATOM 3691 C C . TRP A 1 458 ? -3.789 -23.359 -16.016 1 93.25 458 TRP A C 1
ATOM 3693 O O . TRP A 1 458 ? -4.516 -23.391 -15.008 1 93.25 458 TRP A O 1
ATOM 3703 N N . GLU A 1 459 ? -2.703 -22.656 -16.078 1 96.62 459 GLU A N 1
ATOM 3704 C CA . GLU A 1 459 ? -2.35 -21.625 -15.109 1 96.62 459 GLU A CA 1
ATOM 3705 C C . GLU A 1 459 ? -1.976 -20.312 -15.805 1 96.62 459 GLU A C 1
ATOM 3707 O O . GLU A 1 459 ? -1.366 -20.328 -16.875 1 96.62 459 GLU A O 1
ATOM 3712 N N . THR A 1 460 ? -2.404 -19.219 -15.203 1 97.5 460 THR A N 1
ATOM 3713 C CA . THR A 1 460 ? -1.956 -17.922 -15.688 1 97.5 460 THR A CA 1
ATOM 3714 C C . THR A 1 460 ? -1.101 -17.219 -14.641 1 97.5 460 THR A C 1
ATOM 3716 O O . THR A 1 460 ? -1.56 -16.969 -13.523 1 97.5 460 THR A O 1
ATOM 3719 N N . PRO A 1 461 ? 0.128 -16.969 -14.977 1 97.44 461 PRO A N 1
ATOM 3720 C CA . PRO A 1 461 ? 0.837 -15.977 -14.172 1 97.44 461 PRO A CA 1
ATOM 3721 C C . PRO A 1 461 ? 0.329 -14.555 -14.414 1 97.44 461 PRO A C 1
ATOM 3723 O O . PRO A 1 461 ? 0.167 -14.141 -15.562 1 97.44 461 PRO A O 1
ATOM 3726 N N . TYR A 1 462 ? -0 -13.906 -13.398 1 97.38 462 TYR A N 1
ATOM 3727 C CA . TYR A 1 462 ? -0.501 -12.539 -13.422 1 97.38 462 TYR A CA 1
ATOM 3728 C C . TYR A 1 462 ? 0.168 -11.695 -12.344 1 97.38 462 TYR A C 1
ATOM 3730 O O . TYR A 1 462 ? 0.806 -12.227 -11.438 1 97.38 462 TYR A O 1
ATOM 3738 N N . THR A 1 463 ? 0.194 -10.367 -12.531 1 96.81 463 THR A N 1
ATOM 3739 C CA . THR A 1 463 ? 0.921 -9.555 -11.562 1 96.81 463 THR A CA 1
ATOM 3740 C C . THR A 1 463 ? 0.046 -8.414 -11.055 1 96.81 463 THR A C 1
ATOM 3742 O O . THR A 1 463 ? -0.752 -7.852 -11.805 1 96.81 463 THR A O 1
ATOM 3745 N N . ILE A 1 464 ? 0.234 -8.102 -9.766 1 96.94 464 ILE A N 1
ATOM 3746 C CA . ILE A 1 464 ? -0.482 -6.992 -9.148 1 96.94 464 ILE A CA 1
ATOM 3747 C C . ILE A 1 464 ? 0.033 -5.672 -9.719 1 96.94 464 ILE A C 1
ATOM 3749 O O . ILE A 1 464 ? -0.752 -4.77 -10.016 1 96.94 464 ILE A O 1
ATOM 3753 N N . GLN A 1 465 ? 1.373 -5.555 -9.844 1 94.69 465 GLN A N 1
ATOM 3754 C CA . GLN A 1 465 ? 1.941 -4.434 -10.578 1 94.69 465 GLN A CA 1
ATOM 3755 C C . GLN A 1 465 ? 1.697 -4.582 -12.078 1 94.69 465 GLN A C 1
ATOM 3757 O O . GLN A 1 465 ? 2.006 -5.625 -12.664 1 94.69 465 GLN A O 1
ATOM 3762 N N . LYS A 1 466 ? 1.264 -3.635 -12.695 1 92.81 466 LYS A N 1
ATOM 3763 C CA . LYS A 1 466 ? 0.763 -3.736 -14.062 1 92.81 466 LYS A CA 1
ATOM 3764 C C . LYS A 1 466 ? 1.901 -3.986 -15.047 1 92.81 466 LYS A C 1
ATOM 3766 O O . LYS A 1 466 ? 1.713 -4.656 -16.062 1 92.81 466 LYS A O 1
ATOM 3771 N N . SER A 1 467 ? 3.104 -3.508 -14.703 1 91.88 467 SER A N 1
ATOM 3772 C CA . SER A 1 467 ? 4.105 -3.52 -15.766 1 91.88 467 SER A CA 1
ATOM 3773 C C . SER A 1 467 ? 5.332 -4.336 -15.359 1 91.88 467 SER A C 1
ATOM 3775 O O . SER A 1 467 ? 6.164 -4.672 -16.203 1 91.88 467 SER A O 1
ATOM 3777 N N . SER A 1 468 ? 5.453 -4.672 -14.117 1 94.69 468 SER A N 1
ATOM 3778 C CA . SER A 1 468 ? 6.684 -5.312 -13.664 1 94.69 468 SER A CA 1
ATOM 3779 C C . SER A 1 468 ? 6.383 -6.543 -12.812 1 94.69 468 SER A C 1
ATOM 3781 O O . SER A 1 468 ? 5.438 -6.543 -12.023 1 94.69 468 SER A O 1
ATOM 3783 N N . TRP A 1 469 ? 7.219 -7.574 -12.992 1 96.69 469 TRP A N 1
ATOM 3784 C CA . TRP A 1 469 ? 7.145 -8.75 -12.141 1 96.69 469 TRP A CA 1
ATOM 3785 C C . TRP A 1 469 ? 7.941 -8.547 -10.852 1 96.69 469 TRP A C 1
ATOM 3787 O O . TRP A 1 469 ? 7.535 -9.008 -9.781 1 96.69 469 TRP A O 1
ATOM 3797 N N . GLY A 1 470 ? 9.102 -7.926 -10.992 1 97.06 470 GLY A N 1
ATOM 3798 C CA . GLY A 1 470 ? 9.883 -7.535 -9.828 1 97.06 470 GLY A CA 1
ATOM 3799 C C . GLY A 1 470 ? 9.469 -6.191 -9.258 1 97.06 470 GLY A C 1
ATOM 3800 O O . GLY A 1 470 ? 8.719 -5.445 -9.898 1 97.06 470 GLY A O 1
ATOM 3801 N N . TYR A 1 471 ? 9.945 -5.926 -8.031 1 95.5 471 TYR A N 1
ATOM 3802 C CA . TYR A 1 471 ? 9.656 -4.641 -7.402 1 95.5 471 TYR A CA 1
ATOM 3803 C C . TYR A 1 471 ? 10.141 -3.486 -8.273 1 95.5 471 TYR A C 1
ATOM 3805 O O . TYR A 1 471 ? 11.25 -3.529 -8.812 1 95.5 471 TYR A O 1
ATOM 3813 N N . ASP A 1 472 ? 9.289 -2.471 -8.484 1 96 472 ASP A N 1
ATOM 3814 C CA . ASP A 1 472 ? 9.609 -1.276 -9.266 1 96 472 ASP A CA 1
ATOM 3815 C C . ASP A 1 472 ? 9.328 -0.007 -8.461 1 96 472 ASP A C 1
ATOM 3817 O O . ASP A 1 472 ? 8.172 0.343 -8.219 1 96 472 ASP A O 1
ATOM 3821 N N . ARG A 1 473 ? 10.383 0.734 -8.141 1 93.75 473 ARG A N 1
ATOM 3822 C CA . ARG A 1 473 ? 10.281 1.932 -7.309 1 93.75 473 ARG A CA 1
ATOM 3823 C C . ARG A 1 473 ? 9.602 3.066 -8.07 1 93.75 473 ARG A C 1
ATOM 3825 O O . ARG A 1 473 ? 9.125 4.031 -7.461 1 93.75 473 ARG A O 1
ATOM 3832 N N . VAL A 1 474 ? 9.57 2.957 -9.352 1 92.69 474 VAL A N 1
ATOM 3833 C CA . VAL A 1 474 ? 9.039 4.027 -10.188 1 92.69 474 VAL A CA 1
ATOM 3834 C C . VAL A 1 474 ? 7.512 4 -10.156 1 92.69 474 VAL A C 1
ATOM 3836 O O . VAL A 1 474 ? 6.859 5.02 -10.391 1 92.69 474 VAL A O 1
ATOM 3839 N N . GLU A 1 475 ? 6.992 2.898 -9.805 1 90.25 475 GLU A N 1
ATOM 3840 C CA . GLU A 1 475 ? 5.547 2.711 -9.859 1 90.25 475 GLU A CA 1
ATOM 3841 C C . GLU A 1 475 ? 4.859 3.387 -8.68 1 90.25 475 GLU A C 1
ATOM 3843 O O . GLU A 1 475 ? 5.371 3.361 -7.555 1 90.25 475 GLU A O 1
ATOM 3848 N N . ASP A 1 476 ? 3.762 4.117 -9.023 1 91.31 476 ASP A N 1
ATOM 3849 C CA . ASP A 1 476 ? 2.889 4.707 -8.016 1 91.31 476 ASP A CA 1
ATOM 3850 C C . ASP A 1 476 ? 1.561 3.957 -7.934 1 91.31 476 ASP A C 1
ATOM 3852 O O . ASP A 1 476 ? 1.401 2.896 -8.539 1 91.31 476 ASP A O 1
ATOM 3856 N N . LEU A 1 477 ? 0.647 4.422 -7.121 1 91.44 477 LEU A N 1
ATOM 3857 C CA . LEU A 1 477 ? -0.603 3.723 -6.852 1 91.44 477 LEU A CA 1
ATOM 3858 C C . LEU A 1 477 ? -1.316 3.363 -8.148 1 91.44 477 LEU A C 1
ATOM 3860 O O . LEU A 1 477 ? -1.927 2.295 -8.25 1 91.44 477 LEU A O 1
ATOM 3864 N N . SER A 1 478 ? -1.219 4.227 -9.156 1 92.31 478 SER A N 1
ATOM 3865 C CA . SER A 1 478 ? -1.936 4.004 -10.406 1 92.31 478 SER A CA 1
ATOM 3866 C C . SER A 1 478 ? -1.374 2.801 -11.164 1 92.31 478 SER A C 1
ATOM 3868 O O . SER A 1 478 ? -2.01 2.287 -12.086 1 92.31 478 SER A O 1
ATOM 3870 N N . SER A 1 479 ? -0.243 2.338 -10.758 1 94 479 SER A N 1
ATOM 3871 C CA . SER A 1 479 ? 0.429 1.225 -11.414 1 94 479 SER A CA 1
ATOM 3872 C C . SER A 1 479 ? 0.064 -0.107 -10.766 1 94 479 SER A C 1
ATOM 3874 O O . SER A 1 479 ? 0.607 -1.151 -11.133 1 94 479 SER A O 1
ATOM 3876 N N . PHE A 1 480 ? -0.844 -0.111 -9.867 1 95 480 PHE A N 1
ATOM 3877 C CA . PHE A 1 480 ? -1.274 -1.333 -9.203 1 95 480 PHE A CA 1
ATOM 3878 C C . PHE A 1 480 ? -2.723 -1.658 -9.547 1 95 480 PHE A C 1
ATOM 3880 O O . PHE A 1 480 ? -3.555 -0.756 -9.672 1 95 480 PHE A O 1
ATOM 3887 N N . TRP A 1 481 ? -2.994 -2.887 -9.742 1 95.25 481 TRP A N 1
ATOM 3888 C CA . TRP A 1 481 ? -4.387 -3.322 -9.758 1 95.25 481 TRP A CA 1
ATOM 3889 C C . TRP A 1 481 ? -4.965 -3.336 -8.344 1 95.25 481 TRP A C 1
ATOM 3891 O O . TRP A 1 481 ? -4.238 -3.564 -7.375 1 95.25 481 TRP A O 1
ATOM 3901 N N . ASN A 1 482 ? -6.223 -3.07 -8.25 1 93 482 ASN A N 1
ATOM 3902 C CA . ASN A 1 482 ? -6.871 -3.143 -6.941 1 93 482 ASN A CA 1
ATOM 3903 C C . ASN A 1 482 ? -7.398 -4.543 -6.656 1 93 482 ASN A C 1
ATOM 3905 O O . ASN A 1 482 ? -7.289 -5.438 -7.496 1 93 482 ASN A O 1
ATOM 3909 N N . THR A 1 483 ? -7.898 -4.777 -5.48 1 94.38 483 THR A N 1
ATOM 3910 C CA . THR A 1 483 ? -8.359 -6.086 -5.035 1 94.38 483 THR A CA 1
ATOM 3911 C C . THR A 1 483 ? -9.461 -6.609 -5.945 1 94.38 483 THR A C 1
ATOM 3913 O O . THR A 1 483 ? -9.461 -7.785 -6.316 1 94.38 483 THR A O 1
ATOM 3916 N N . THR A 1 484 ? -10.375 -5.738 -6.367 1 93.19 484 THR A N 1
ATOM 3917 C CA . THR A 1 484 ? -11.5 -6.152 -7.195 1 93.19 484 THR A CA 1
ATOM 3918 C C . THR A 1 484 ? -11.016 -6.711 -8.531 1 93.19 484 THR A C 1
ATOM 3920 O O . THR A 1 484 ? -11.516 -7.734 -9 1 93.19 484 THR A O 1
ATOM 3923 N N . HIS A 1 485 ? -10.078 -6.047 -9.117 1 95.19 485 HIS A N 1
ATOM 3924 C CA . HIS A 1 485 ? -9.516 -6.535 -10.367 1 95.19 485 HIS A CA 1
ATOM 3925 C C . HIS A 1 485 ? -8.852 -7.895 -10.188 1 95.19 485 HIS A C 1
ATOM 3927 O O . HIS A 1 485 ? -9.016 -8.789 -11.016 1 95.19 485 HIS A O 1
ATOM 3933 N N . CYS A 1 486 ? -8.094 -8.039 -9.117 1 97.38 486 CYS A N 1
ATOM 3934 C CA . CYS A 1 486 ? -7.41 -9.297 -8.859 1 97.38 486 CYS A CA 1
ATOM 3935 C C . CYS A 1 486 ? -8.414 -10.43 -8.648 1 97.38 486 CYS A C 1
ATOM 3937 O O . CYS A 1 486 ? -8.211 -11.547 -9.133 1 97.38 486 CYS A O 1
ATOM 3939 N N . LEU A 1 487 ? -9.516 -10.125 -7.973 1 97.06 487 LEU A N 1
ATOM 3940 C CA . LEU A 1 487 ? -10.57 -11.109 -7.789 1 97.06 487 LEU A CA 1
ATOM 3941 C C . LEU A 1 487 ? -11.219 -11.469 -9.125 1 97.06 487 LEU A C 1
ATOM 3943 O O . LEU A 1 487 ? -11.562 -12.625 -9.367 1 97.06 487 LEU A O 1
ATOM 3947 N N . TYR A 1 488 ? -11.391 -10.438 -9.922 1 96.12 488 TYR A N 1
ATOM 3948 C CA . TYR A 1 488 ? -11.977 -10.672 -11.234 1 96.12 488 TYR A CA 1
ATOM 3949 C C . TYR A 1 488 ? -11.125 -11.656 -12.039 1 96.12 488 TYR A C 1
ATOM 3951 O O . TYR A 1 488 ? -11.656 -12.578 -12.664 1 96.12 488 TYR A O 1
ATOM 3959 N N . ILE A 1 489 ? -9.859 -11.484 -11.961 1 97.44 489 ILE A N 1
ATOM 3960 C CA . ILE A 1 489 ? -8.953 -12.375 -12.68 1 97.44 489 ILE A CA 1
ATOM 3961 C C . ILE A 1 489 ? -9.023 -13.773 -12.07 1 97.44 489 ILE A C 1
ATOM 3963 O O . ILE A 1 489 ? -9.055 -14.773 -12.797 1 97.44 489 ILE A O 1
ATOM 3967 N N . LEU A 1 490 ? -9.055 -13.867 -10.766 1 98.19 490 LEU A N 1
ATOM 3968 C CA . LEU A 1 490 ? -9.156 -15.156 -10.094 1 98.19 490 LEU A CA 1
ATOM 3969 C C . LEU A 1 490 ? -10.422 -15.898 -10.523 1 98.19 490 LEU A C 1
ATOM 3971 O O . LEU A 1 490 ? -10.359 -17.047 -10.961 1 98.19 490 LEU A O 1
ATOM 3975 N N . VAL A 1 491 ? -11.539 -15.195 -10.445 1 97.56 491 VAL A N 1
ATOM 3976 C CA . VAL A 1 491 ? -12.844 -15.805 -10.68 1 97.56 491 VAL A CA 1
ATOM 3977 C C . VAL A 1 491 ? -12.961 -16.234 -12.141 1 97.56 491 VAL A C 1
ATOM 3979 O O . VAL A 1 491 ? -13.375 -17.359 -12.43 1 97.56 491 VAL A O 1
ATOM 3982 N N . THR A 1 492 ? -12.578 -15.383 -13.055 1 96.62 492 THR A N 1
ATOM 3983 C CA . THR A 1 492 ? -12.695 -15.711 -14.469 1 96.62 492 THR A CA 1
ATOM 3984 C C . THR A 1 492 ? -11.75 -16.844 -14.844 1 96.62 492 THR A C 1
ATOM 3986 O O . THR A 1 492 ? -12.094 -17.703 -15.656 1 96.62 492 THR A O 1
ATOM 3989 N N . THR A 1 493 ? -10.578 -16.844 -14.234 1 97.62 493 THR A N 1
ATOM 3990 C CA . THR A 1 493 ? -9.609 -17.906 -14.477 1 97.62 493 THR A CA 1
ATOM 3991 C C . THR A 1 493 ? -10.141 -19.25 -14 1 97.62 493 THR A C 1
ATOM 3993 O O . THR A 1 493 ? -10.094 -20.234 -14.734 1 97.62 493 THR A O 1
ATOM 3996 N N . VAL A 1 494 ? -10.711 -19.266 -12.836 1 98.12 494 VAL A N 1
ATOM 3997 C CA . VAL A 1 494 ? -11.219 -20.5 -12.258 1 98.12 494 VAL A CA 1
ATOM 3998 C C . VAL A 1 494 ? -12.438 -20.984 -13.031 1 98.12 494 VAL A C 1
ATOM 4000 O O . VAL A 1 494 ? -12.578 -22.172 -13.312 1 98.12 494 VAL A O 1
ATOM 4003 N N . SER A 1 495 ? -13.273 -20.047 -13.422 1 97 495 SER A N 1
ATOM 4004 C CA . SER A 1 495 ? -14.461 -20.391 -14.203 1 97 495 SER A CA 1
ATOM 4005 C C . SER A 1 495 ? -14.078 -21.047 -15.523 1 97 495 SER A C 1
ATOM 4007 O O . SER A 1 495 ? -14.859 -21.828 -16.078 1 97 495 SER A O 1
ATOM 4009 N N . CYS A 1 496 ? -12.93 -20.766 -15.961 1 95.62 496 CYS A N 1
ATOM 4010 C CA . CYS A 1 496 ? -12.484 -21.266 -17.266 1 95.62 496 CYS A CA 1
ATOM 4011 C C . CYS A 1 496 ? -11.438 -22.359 -17.109 1 95.62 496 CYS A C 1
ATOM 4013 O O . CYS A 1 496 ? -10.633 -22.594 -18 1 95.62 496 CYS A O 1
ATOM 4015 N N . ASN A 1 497 ? -11.344 -22.969 -15.969 1 95.69 497 ASN A N 1
ATOM 4016 C CA . ASN A 1 497 ? -10.594 -24.188 -15.672 1 95.69 497 ASN A CA 1
ATOM 4017 C C . ASN A 1 497 ? -9.125 -23.875 -15.375 1 95.69 497 ASN A C 1
ATOM 4019 O O . ASN A 1 497 ? -8.266 -24.75 -15.516 1 95.69 497 ASN A O 1
ATOM 4023 N N . GLY A 1 498 ? -8.82 -22.625 -15.016 1 96.94 498 GLY A N 1
ATOM 4024 C CA . GLY A 1 498 ? -7.441 -22.234 -14.773 1 96.94 498 GLY A CA 1
ATOM 4025 C C . GLY A 1 498 ? -7.137 -22 -13.305 1 96.94 498 GLY A C 1
ATOM 4026 O O . GLY A 1 498 ? -8.047 -21.969 -12.477 1 96.94 498 GLY A O 1
ATOM 4027 N N . ASN A 1 499 ? -5.875 -22 -12.922 1 98 499 ASN A N 1
ATOM 4028 C CA . ASN A 1 499 ? -5.344 -21.469 -11.672 1 98 499 ASN A CA 1
ATOM 4029 C C . ASN A 1 499 ? -4.734 -20.078 -11.875 1 98 499 ASN A C 1
ATOM 4031 O O . ASN A 1 499 ? -4.129 -19.812 -12.906 1 98 499 ASN A O 1
ATOM 4035 N N . LEU A 1 500 ? -4.918 -19.25 -10.914 1 98.56 500 LEU A N 1
ATOM 4036 C CA . LEU A 1 500 ? -4.25 -17.953 -10.922 1 98.56 500 LEU A CA 1
ATOM 4037 C C . LEU A 1 500 ? -2.955 -18.016 -10.117 1 98.56 500 LEU A C 1
ATOM 4039 O O . LEU A 1 500 ? -2.953 -18.422 -8.961 1 98.56 500 LEU A O 1
ATOM 4043 N N . LEU A 1 501 ? -1.86 -17.703 -10.742 1 98.62 501 LEU A N 1
ATOM 4044 C CA . LEU A 1 501 ? -0.581 -17.469 -10.086 1 98.62 501 LEU A CA 1
ATOM 4045 C C . LEU A 1 501 ? -0.28 -15.969 -10.023 1 98.62 501 LEU A C 1
ATOM 4047 O O . LEU A 1 501 ? 0.263 -15.406 -10.977 1 98.62 501 LEU A O 1
ATOM 4051 N N . LEU A 1 502 ? -0.656 -15.305 -8.906 1 98.75 502 LEU A N 1
ATOM 4052 C CA . LEU A 1 502 ? -0.589 -13.859 -8.766 1 98.75 502 LEU A CA 1
ATOM 4053 C C . LEU A 1 502 ? 0.754 -13.43 -8.188 1 98.75 502 LEU A C 1
ATOM 4055 O O . LEU A 1 502 ? 1.16 -13.906 -7.125 1 98.75 502 LEU A O 1
ATOM 4059 N N . ASN A 1 503 ? 1.393 -12.461 -8.828 1 98.62 503 ASN A N 1
ATOM 4060 C CA . ASN A 1 503 ? 2.785 -12.148 -8.531 1 98.62 503 ASN A CA 1
ATOM 4061 C C . ASN A 1 503 ? 2.902 -10.922 -7.629 1 98.62 503 ASN A C 1
ATOM 4063 O O . ASN A 1 503 ? 2.168 -9.945 -7.801 1 98.62 503 ASN A O 1
ATOM 4067 N N . ILE A 1 504 ? 3.873 -11.031 -6.715 1 98.12 504 ILE A N 1
ATOM 4068 C CA . ILE A 1 504 ? 4.402 -9.883 -5.988 1 98.12 504 ILE A CA 1
ATOM 4069 C C . ILE A 1 504 ? 5.918 -9.828 -6.141 1 98.12 504 ILE A C 1
ATOM 4071 O O . ILE A 1 504 ? 6.562 -10.852 -6.379 1 98.12 504 ILE A O 1
ATOM 4075 N N . GLY A 1 505 ? 6.461 -8.648 -6.043 1 97.69 505 GLY A N 1
ATOM 4076 C CA . GLY A 1 505 ? 7.902 -8.453 -6.066 1 97.69 505 GLY A CA 1
ATOM 4077 C C . GLY A 1 505 ? 8.445 -7.844 -4.785 1 97.69 505 GLY A C 1
ATOM 4078 O O . GLY A 1 505 ? 8.281 -6.645 -4.547 1 97.69 505 GLY A O 1
ATOM 4079 N N . PRO A 1 506 ? 9.094 -8.617 -3.928 1 97.75 506 PRO A N 1
ATOM 4080 C CA . PRO A 1 506 ? 9.695 -8.07 -2.711 1 97.75 506 PRO A CA 1
ATOM 4081 C C . PRO A 1 506 ? 10.859 -7.121 -3.004 1 97.75 506 PRO A C 1
ATOM 4083 O O . PRO A 1 506 ? 11.383 -7.105 -4.121 1 97.75 506 PRO A O 1
ATOM 4086 N N . MET A 1 507 ? 11.234 -6.301 -1.967 1 97.19 507 MET A N 1
ATOM 4087 C CA . MET A 1 507 ? 12.344 -5.363 -2.08 1 97.19 507 MET A CA 1
ATOM 4088 C C . MET A 1 507 ? 13.672 -6.059 -1.797 1 97.19 507 MET A C 1
ATOM 4090 O O . MET A 1 507 ? 13.695 -7.168 -1.257 1 97.19 507 MET A O 1
ATOM 4094 N N . ALA A 1 508 ? 14.766 -5.355 -2.145 1 97.88 508 ALA A N 1
ATOM 4095 C CA . ALA A 1 508 ? 16.109 -5.922 -2.02 1 97.88 508 ALA A CA 1
ATOM 4096 C C . ALA A 1 508 ? 16.453 -6.184 -0.559 1 97.88 508 ALA A C 1
ATOM 4098 O O . ALA A 1 508 ? 17.359 -6.969 -0.261 1 97.88 508 ALA A O 1
ATOM 4099 N N . ASP A 1 509 ? 15.742 -5.531 0.39 1 97.19 509 ASP A N 1
ATOM 4100 C CA . ASP A 1 509 ? 16.031 -5.715 1.81 1 97.19 509 ASP A CA 1
ATOM 4101 C C . ASP A 1 509 ? 15.219 -6.867 2.393 1 97.19 509 ASP A C 1
ATOM 4103 O O . ASP A 1 509 ? 15.344 -7.188 3.576 1 97.19 509 ASP A O 1
ATOM 4107 N N . GLY A 1 510 ? 14.328 -7.504 1.562 1 97.75 510 GLY A N 1
ATOM 4108 C CA . GLY A 1 510 ? 13.57 -8.672 1.982 1 97.75 510 GLY A CA 1
ATOM 4109 C C . GLY A 1 510 ? 12.156 -8.352 2.404 1 97.75 510 GLY A C 1
ATOM 4110 O O . GLY A 1 510 ? 11.367 -9.25 2.709 1 97.75 510 GLY A O 1
ATOM 4111 N N . THR A 1 511 ? 11.766 -7.051 2.426 1 97.19 511 THR A N 1
ATOM 4112 C CA . THR A 1 511 ? 10.43 -6.688 2.871 1 97.19 511 THR A CA 1
ATOM 4113 C C . THR A 1 511 ? 9.438 -6.727 1.707 1 97.19 511 THR A C 1
ATOM 4115 O O . THR A 1 511 ? 9.844 -6.672 0.543 1 97.19 511 THR A O 1
ATOM 4118 N N . ILE A 1 512 ? 8.164 -6.91 2.027 1 96.94 512 ILE A N 1
ATOM 4119 C CA . ILE A 1 512 ? 7.055 -6.848 1.078 1 96.94 512 ILE A CA 1
ATOM 4120 C C . ILE A 1 512 ? 6.312 -5.523 1.232 1 96.94 512 ILE A C 1
ATOM 4122 O O . ILE A 1 512 ? 5.949 -5.133 2.344 1 96.94 512 ILE A O 1
ATOM 4126 N N . ASP A 1 513 ? 6.184 -4.785 0.098 1 95.25 513 ASP A N 1
ATOM 4127 C CA . ASP A 1 513 ? 5.422 -3.541 0.123 1 95.25 513 ASP A CA 1
ATOM 4128 C C . ASP A 1 513 ? 4.059 -3.744 0.781 1 95.25 513 ASP A C 1
ATOM 4130 O O . ASP A 1 513 ? 3.34 -4.691 0.451 1 95.25 513 ASP A O 1
ATOM 4134 N N . PRO A 1 514 ? 3.662 -2.861 1.69 1 94.12 514 PRO A N 1
ATOM 4135 C CA . PRO A 1 514 ? 2.408 -3.055 2.424 1 94.12 514 PRO A CA 1
ATOM 4136 C C . PRO A 1 514 ? 1.184 -3.043 1.513 1 94.12 514 PRO A C 1
ATOM 4138 O O . PRO A 1 514 ? 0.153 -3.631 1.852 1 94.12 514 PRO A O 1
ATOM 4141 N N . LEU A 1 515 ? 1.268 -2.381 0.362 1 94.62 515 LEU A N 1
ATOM 4142 C CA . LEU A 1 515 ? 0.123 -2.402 -0.542 1 94.62 515 LEU A CA 1
ATOM 4143 C C . LEU A 1 515 ? -0.099 -3.805 -1.102 1 94.62 515 LEU A C 1
ATOM 4145 O O . LEU A 1 515 ? -1.242 -4.238 -1.264 1 94.62 515 LEU A O 1
ATOM 4149 N N . PHE A 1 516 ? 1.024 -4.551 -1.432 1 97.12 516 PHE A N 1
ATOM 4150 C CA . PHE A 1 516 ? 0.889 -5.953 -1.803 1 97.12 516 PHE A CA 1
ATOM 4151 C C . PHE A 1 516 ? 0.163 -6.734 -0.714 1 97.12 516 PHE A C 1
ATOM 4153 O O . PHE A 1 516 ? -0.762 -7.5 -1.002 1 97.12 516 PHE A O 1
ATOM 4160 N N . GLU A 1 517 ? 0.584 -6.488 0.498 1 96.75 517 GLU A N 1
ATOM 4161 C CA . GLU A 1 517 ? 0.006 -7.219 1.625 1 96.75 517 GLU A CA 1
ATOM 4162 C C . GLU A 1 517 ? -1.482 -6.914 1.771 1 96.75 517 GLU A C 1
ATOM 4164 O O . GLU A 1 517 ? -2.281 -7.816 2.031 1 96.75 517 GLU A O 1
ATOM 4169 N N . GLU A 1 518 ? -1.825 -5.684 1.617 1 95.19 518 GLU A N 1
ATOM 4170 C CA . GLU A 1 518 ? -3.221 -5.285 1.771 1 95.19 518 GLU A CA 1
ATOM 4171 C C . GLU A 1 518 ? -4.105 -5.945 0.717 1 95.19 518 GLU A C 1
ATOM 4173 O O . GLU A 1 518 ? -5.164 -6.492 1.039 1 95.19 518 GLU A O 1
ATOM 4178 N N . ILE A 1 519 ? -3.717 -5.887 -0.525 1 96.38 519 ILE A N 1
ATOM 4179 C CA . ILE A 1 519 ? -4.488 -6.477 -1.616 1 96.38 519 ILE A CA 1
ATOM 4180 C C . ILE A 1 519 ? -4.637 -7.977 -1.392 1 96.38 519 ILE A C 1
ATOM 4182 O O . ILE A 1 519 ? -5.742 -8.523 -1.498 1 96.38 519 ILE A O 1
ATOM 4186 N N . LEU A 1 520 ? -3.537 -8.641 -0.989 1 98.06 520 LEU A N 1
ATOM 4187 C CA . LEU A 1 520 ? -3.555 -10.086 -0.763 1 98.06 520 LEU A CA 1
ATOM 4188 C C . LEU A 1 520 ? -4.434 -10.438 0.434 1 98.06 520 LEU A C 1
ATOM 4190 O O . LEU A 1 520 ? -5.188 -11.406 0.391 1 98.06 520 LEU A O 1
ATOM 4194 N N . LEU A 1 521 ? -4.312 -9.656 1.49 1 96.44 521 LEU A N 1
ATOM 4195 C CA . LEU A 1 521 ? -5.133 -9.891 2.672 1 96.44 521 LEU A CA 1
ATOM 4196 C C . LEU A 1 521 ? -6.617 -9.758 2.338 1 96.44 521 LEU A C 1
ATOM 4198 O O . LEU A 1 521 ? -7.43 -10.57 2.789 1 96.44 521 LEU A O 1
ATOM 4202 N N . GLU A 1 522 ? -6.949 -8.742 1.562 1 94.25 522 GLU A N 1
ATOM 4203 C CA . GLU A 1 522 ? -8.336 -8.531 1.168 1 94.25 522 GLU A CA 1
ATOM 4204 C C . GLU A 1 522 ? -8.852 -9.688 0.315 1 94.25 522 GLU A C 1
ATOM 4206 O O . GLU A 1 522 ? -10.008 -10.109 0.452 1 94.25 522 GLU A O 1
ATOM 4211 N N . MET A 1 523 ? -8.062 -10.211 -0.548 1 96.69 523 MET A N 1
ATOM 4212 C CA . MET A 1 523 ? -8.445 -11.391 -1.317 1 96.69 523 MET A CA 1
ATOM 4213 C C . MET A 1 523 ? -8.703 -12.578 -0.398 1 96.69 523 MET A C 1
ATOM 4215 O O . MET A 1 523 ? -9.672 -13.312 -0.585 1 96.69 523 MET A O 1
ATOM 4219 N N . GLY A 1 524 ? -7.809 -12.727 0.583 1 97.06 524 GLY A N 1
ATOM 4220 C CA . GLY A 1 524 ? -7.988 -13.805 1.548 1 97.06 524 GLY A CA 1
ATOM 4221 C C . GLY A 1 524 ? -9.289 -13.695 2.326 1 97.06 524 GLY A C 1
ATOM 4222 O O . GLY A 1 524 ? -9.961 -14.695 2.564 1 97.06 524 GLY A O 1
ATOM 4223 N N . GLN A 1 525 ? -9.578 -12.523 2.682 1 93.94 525 GLN A N 1
ATOM 4224 C CA . GLN A 1 525 ? -10.828 -12.281 3.393 1 93.94 525 GLN A CA 1
ATOM 4225 C C . GLN A 1 525 ? -12.031 -12.641 2.523 1 93.94 525 GLN A C 1
ATOM 4227 O O . GLN A 1 525 ? -12.992 -13.242 3.004 1 93.94 525 GLN A O 1
ATOM 4232 N N . TRP A 1 526 ? -11.992 -12.289 1.275 1 94.75 526 TRP A N 1
ATOM 4233 C CA . TRP A 1 526 ? -13.055 -12.664 0.354 1 94.75 526 TRP A CA 1
ATOM 4234 C C . TRP A 1 526 ? -13.148 -14.188 0.214 1 94.75 526 TRP A C 1
ATOM 4236 O O . TRP A 1 526 ? -14.242 -14.75 0.232 1 94.75 526 TRP A O 1
ATOM 4246 N N . LEU A 1 527 ? -12.039 -14.844 0.199 1 96.81 527 LEU A N 1
ATOM 4247 C CA . LEU A 1 527 ? -11.984 -16.281 -0.012 1 96.81 527 LEU A CA 1
ATOM 4248 C C . LEU A 1 527 ? -12.43 -17.031 1.238 1 96.81 527 LEU A C 1
ATOM 4250 O O . LEU A 1 527 ? -12.875 -18.188 1.153 1 96.81 527 LEU A O 1
ATOM 4254 N N . THR A 1 528 ? -12.312 -16.406 2.357 1 94.38 528 THR A N 1
ATOM 4255 C CA . THR A 1 528 ? -12.836 -17.016 3.576 1 94.38 528 THR A CA 1
ATOM 4256 C C . THR A 1 528 ? -14.352 -17.172 3.496 1 94.38 528 THR A C 1
ATOM 4258 O O . THR A 1 528 ? -14.906 -18.172 3.982 1 94.38 528 THR A O 1
ATOM 4261 N N . VAL A 1 529 ? -14.961 -16.297 2.773 1 92.69 529 VAL A N 1
ATOM 4262 C CA . VAL A 1 529 ? -16.406 -16.281 2.65 1 92.69 529 VAL A CA 1
ATOM 4263 C C . VAL A 1 529 ? -16.828 -17.062 1.405 1 92.69 529 VAL A C 1
ATOM 4265 O O . VAL A 1 529 ? -17.766 -17.859 1.449 1 92.69 529 VAL A O 1
ATOM 4268 N N . ASN A 1 530 ? -16.062 -16.891 0.354 1 95.12 530 ASN A N 1
ATOM 4269 C CA . ASN A 1 530 ? -16.516 -17.359 -0.956 1 95.12 530 ASN A CA 1
ATOM 4270 C C . ASN A 1 530 ? -15.672 -18.531 -1.444 1 95.12 530 ASN A C 1
ATOM 4272 O O . ASN A 1 530 ? -15.812 -18.969 -2.59 1 95.12 530 ASN A O 1
ATOM 4276 N N . GLY A 1 531 ? -14.844 -19.109 -0.597 1 96.62 531 GLY A N 1
ATOM 4277 C CA . GLY A 1 531 ? -13.875 -20.125 -0.977 1 96.62 531 GLY A CA 1
ATOM 4278 C C . GLY A 1 531 ? -14.516 -21.375 -1.564 1 96.62 531 GLY A C 1
ATOM 4279 O O . GLY A 1 531 ? -13.914 -22.047 -2.408 1 96.62 531 GLY A O 1
ATOM 4280 N N . GLU A 1 532 ? -15.719 -21.719 -1.155 1 96.38 532 GLU A N 1
ATOM 4281 C CA . GLU A 1 532 ? -16.359 -22.938 -1.649 1 96.38 532 GLU A CA 1
ATOM 4282 C C . GLU A 1 532 ? -16.672 -22.828 -3.141 1 96.38 532 GLU A C 1
ATOM 4284 O O . GLU A 1 532 ? -16.781 -23.844 -3.83 1 96.38 532 GLU A O 1
ATOM 4289 N N . ALA A 1 533 ? -16.766 -21.562 -3.604 1 97.75 533 ALA A N 1
ATOM 4290 C CA . ALA A 1 533 ? -17.031 -21.359 -5.027 1 97.75 533 ALA A CA 1
ATOM 4291 C C . ALA A 1 533 ? -15.734 -21.406 -5.832 1 97.75 533 ALA A C 1
ATOM 4293 O O . ALA A 1 533 ? -15.758 -21.422 -7.066 1 97.75 533 ALA A O 1
ATOM 4294 N N . ILE A 1 534 ? -14.633 -21.422 -5.168 1 98.44 534 ILE A N 1
ATOM 4295 C CA . ILE A 1 534 ? -13.336 -21.359 -5.828 1 98.44 534 ILE A CA 1
ATOM 4296 C C . ILE A 1 534 ? -12.578 -22.672 -5.617 1 98.44 534 ILE A C 1
ATOM 4298 O O . ILE A 1 534 ? -12.453 -23.484 -6.539 1 98.44 534 ILE A O 1
ATOM 4302 N N . TYR A 1 535 ? -12.32 -22.984 -4.406 1 98.25 535 TYR A N 1
ATOM 4303 C CA . TYR A 1 535 ? -11.555 -24.188 -4.109 1 98.25 535 TYR A CA 1
ATOM 4304 C C . TYR A 1 535 ? -12.367 -25.438 -4.441 1 98.25 535 TYR A C 1
ATOM 4306 O O . TYR A 1 535 ? -13.578 -25.469 -4.223 1 98.25 535 TYR A O 1
ATOM 4314 N N . ASN A 1 536 ? -11.703 -26.438 -5.016 1 96.31 536 ASN A N 1
ATOM 4315 C CA . ASN A 1 536 ? -12.281 -27.734 -5.328 1 96.31 536 ASN A CA 1
ATOM 4316 C C . ASN A 1 536 ? -13.422 -27.625 -6.34 1 96.31 536 ASN A C 1
ATOM 4318 O O . ASN A 1 536 ? -14.102 -28.594 -6.633 1 96.31 536 ASN A O 1
ATOM 4322 N N . SER A 1 537 ? -13.633 -26.422 -6.871 1 96.69 537 SER A N 1
ATOM 4323 C CA . SER A 1 537 ? -14.695 -26.234 -7.852 1 96.69 537 SER A CA 1
ATOM 4324 C C . SER A 1 537 ? -14.273 -26.75 -9.227 1 96.69 537 SER A C 1
ATOM 4326 O O . SER A 1 537 ? -13.102 -27.047 -9.445 1 96.69 537 SER A O 1
ATOM 4328 N N . ILE A 1 538 ? -15.227 -26.938 -10.156 1 93.12 538 ILE A N 1
ATOM 4329 C CA . ILE A 1 538 ? -15.016 -27.281 -11.555 1 93.12 538 ILE A CA 1
ATOM 4330 C C . ILE A 1 538 ? -15.781 -26.312 -12.461 1 93.12 538 ILE A C 1
ATOM 4332 O O . ILE A 1 538 ? -16.688 -25.609 -12 1 93.12 538 ILE A O 1
ATOM 4336 N N . PRO A 1 539 ? -15.336 -26.172 -13.734 1 94.31 539 PRO A N 1
ATOM 4337 C CA . PRO A 1 539 ? -16.141 -25.359 -14.656 1 94.31 539 PRO A CA 1
ATOM 4338 C C . PRO A 1 539 ? -17.578 -25.875 -14.773 1 94.31 539 PRO A C 1
ATOM 4340 O O . PRO A 1 539 ? -17.812 -27.094 -14.797 1 94.31 539 PRO A O 1
ATOM 4343 N N . TRP A 1 540 ? -18.516 -24.984 -14.758 1 94.69 540 TRP A N 1
ATOM 4344 C CA . TRP A 1 540 ? -19.906 -25.359 -15 1 94.69 540 TRP A CA 1
ATOM 4345 C C . TRP A 1 540 ? -20.188 -25.484 -16.5 1 94.69 540 TRP A C 1
ATOM 4347 O O . TRP A 1 540 ? -19.281 -25.312 -17.312 1 94.69 540 TRP A O 1
ATOM 4357 N N . THR A 1 541 ? -21.453 -25.734 -16.844 1 89 541 THR A N 1
ATOM 4358 C CA . THR A 1 541 ? -21.828 -25.875 -18.234 1 89 541 THR A CA 1
ATOM 4359 C C . THR A 1 541 ? -21.703 -24.547 -18.969 1 89 541 THR A C 1
ATOM 4361 O O . THR A 1 541 ? -21.484 -24.516 -20.188 1 89 541 THR A O 1
ATOM 4364 N N . HIS A 1 542 ? -21.797 -23.422 -18.203 1 90.88 542 HIS A N 1
ATOM 4365 C CA . HIS A 1 542 ? -21.594 -22.062 -18.688 1 90.88 542 HIS A CA 1
ATOM 4366 C C . HIS A 1 542 ? -20.547 -21.344 -17.844 1 90.88 542 HIS A C 1
ATOM 4368 O O . HIS A 1 542 ? -20.531 -21.438 -16.625 1 90.88 542 HIS A O 1
ATOM 4374 N N . GLN A 1 543 ? -19.703 -20.625 -18.516 1 93.38 543 GLN A N 1
ATOM 4375 C CA . GLN A 1 543 ? -18.672 -19.906 -17.781 1 93.38 543 GLN A CA 1
ATOM 4376 C C . GLN A 1 543 ? -19.172 -18.547 -17.297 1 93.38 543 GLN A C 1
ATOM 4378 O O . GLN A 1 543 ? -18.828 -18.094 -16.203 1 93.38 543 GLN A O 1
ATOM 4383 N N . ASN A 1 544 ? -20 -17.891 -18.062 1 93.12 544 ASN A N 1
ATOM 4384 C CA . ASN A 1 544 ? -20.547 -16.594 -17.703 1 93.12 544 ASN A CA 1
ATOM 4385 C C . ASN A 1 544 ? -22.016 -16.469 -18.078 1 93.12 544 ASN A C 1
ATOM 4387 O O . ASN A 1 544 ? -22.547 -17.344 -18.766 1 93.12 544 ASN A O 1
ATOM 4391 N N . ASP A 1 545 ? -22.672 -15.492 -17.297 1 87.69 545 ASP A N 1
ATOM 4392 C CA . ASP A 1 545 ? -24.094 -15.234 -17.562 1 87.69 545 ASP A CA 1
ATOM 4393 C C . ASP A 1 545 ? -24.266 -14.242 -18.703 1 87.69 545 ASP A C 1
ATOM 4395 O O . ASP A 1 545 ? -23.641 -13.172 -18.703 1 87.69 545 ASP A O 1
ATOM 4399 N N . THR A 1 546 ? -24.953 -14.133 -19.812 1 66.88 546 THR A N 1
ATOM 4400 C CA . THR A 1 546 ? -25.25 -13.305 -20.969 1 66.88 546 THR A CA 1
ATOM 4401 C C . THR A 1 546 ? -24.016 -12.5 -21.391 1 66.88 546 THR A C 1
ATOM 44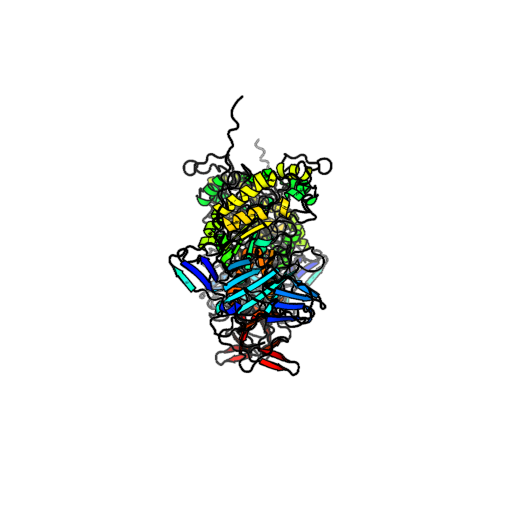03 O O . THR A 1 546 ? -23.078 -12.352 -20.594 1 66.88 546 THR A O 1
ATOM 4406 N N . PRO A 1 547 ? -24.141 -11.883 -22.359 1 57.38 547 PRO A N 1
ATOM 4407 C CA . PRO A 1 547 ? -23 -11.031 -22.688 1 57.38 547 PRO A CA 1
ATOM 4408 C C . PRO A 1 547 ? -22.656 -10.055 -21.562 1 57.38 547 PRO A C 1
ATOM 4410 O O . PRO A 1 547 ? -21.719 -9.258 -21.703 1 57.38 547 PRO A O 1
ATOM 4413 N N . ALA A 1 548 ? -23.484 -10.367 -20.469 1 56.75 548 ALA A N 1
ATOM 4414 C CA . ALA A 1 548 ? -23.141 -9.414 -19.406 1 56.75 548 ALA A CA 1
ATOM 4415 C C . ALA A 1 548 ? -21.828 -9.797 -18.734 1 56.75 548 ALA A C 1
ATOM 4417 O O . ALA A 1 548 ? -21.719 -10.875 -18.141 1 56.75 548 ALA A O 1
ATOM 4418 N N . GLU A 1 549 ? -20.828 -9.117 -18.875 1 64.88 549 GLU A N 1
ATOM 4419 C CA . GLU A 1 549 ? -19.406 -9.281 -18.578 1 64.88 549 GLU A CA 1
ATOM 4420 C C . GLU A 1 549 ? -19.141 -9.234 -17.078 1 64.88 549 GLU A C 1
ATOM 4422 O O . GLU A 1 549 ? -18 -9.414 -16.625 1 64.88 549 GLU A O 1
ATOM 4427 N N . ASP A 1 550 ? -20.266 -9.469 -16.125 1 88 550 ASP A N 1
ATOM 4428 C CA . ASP A 1 550 ? -19.891 -9.234 -14.734 1 88 550 ASP A CA 1
ATOM 4429 C C . ASP A 1 550 ? -20.344 -10.391 -13.844 1 88 550 ASP A C 1
ATOM 4431 O O . ASP A 1 550 ? -20.297 -10.281 -12.617 1 88 550 ASP A O 1
ATOM 4435 N N . ILE A 1 551 ? -20.875 -11.57 -14.438 1 94.56 551 ILE A N 1
ATOM 4436 C CA . ILE A 1 551 ? -21.25 -12.734 -13.641 1 94.56 551 ILE A CA 1
ATOM 4437 C C . ILE A 1 551 ? -20.562 -13.984 -14.203 1 94.56 551 ILE A C 1
ATOM 4439 O O . ILE A 1 551 ? -20.688 -14.281 -15.391 1 94.56 551 ILE A O 1
ATOM 4443 N N . TRP A 1 552 ? -19.891 -14.719 -13.375 1 96.56 552 TRP A N 1
ATOM 4444 C CA . TRP A 1 552 ? -19.172 -15.93 -13.773 1 96.56 552 TRP A CA 1
ATOM 4445 C C . TRP A 1 552 ? -19.578 -17.109 -12.898 1 96.56 552 TRP A C 1
ATOM 4447 O O . TRP A 1 552 ? -20 -16.938 -11.75 1 96.56 552 TRP A O 1
ATOM 4457 N N . TYR A 1 553 ? -19.484 -18.312 -13.477 1 96.5 553 TYR A N 1
ATOM 4458 C CA . TYR A 1 553 ? -20.031 -19.484 -12.789 1 96.5 553 TYR A CA 1
ATOM 4459 C C . TYR A 1 553 ? -18.922 -20.484 -12.484 1 96.5 553 TYR A C 1
ATOM 4461 O O . TYR A 1 553 ? -17.984 -20.641 -13.266 1 96.5 553 TYR A O 1
ATOM 4469 N N . THR A 1 554 ? -19.016 -21.156 -11.344 1 97.75 554 THR A N 1
ATOM 4470 C CA . THR A 1 554 ? -18.328 -22.391 -11.008 1 97.75 554 THR A CA 1
ATOM 4471 C C . THR A 1 554 ? -19.297 -23.422 -10.43 1 97.75 554 THR A C 1
ATOM 4473 O O . THR A 1 554 ? -20.469 -23.109 -10.195 1 97.75 554 THR A O 1
ATOM 4476 N N . ALA A 1 555 ? -18.844 -24.641 -10.32 1 96.44 555 ALA A N 1
ATOM 4477 C CA . ALA A 1 555 ? -19.688 -25.703 -9.766 1 96.44 555 ALA A CA 1
ATOM 4478 C C . ALA A 1 555 ? -18.906 -26.594 -8.82 1 96.44 555 ALA A C 1
ATOM 4480 O O . ALA A 1 555 ? -17.672 -26.672 -8.898 1 96.44 555 ALA A O 1
ATOM 4481 N N . SER A 1 556 ? -19.672 -27.125 -7.906 1 93.69 556 SER A N 1
ATOM 4482 C CA . SER A 1 556 ? -19.047 -28.156 -7.074 1 93.69 556 SER A CA 1
ATOM 4483 C C . SER A 1 556 ? -18.75 -29.406 -7.883 1 93.69 556 SER A C 1
ATOM 4485 O O . SER A 1 556 ? -19.344 -29.641 -8.938 1 93.69 556 SER A O 1
ATOM 4487 N N . GLU A 1 557 ? -17.875 -30.219 -7.383 1 85.25 557 GLU A N 1
ATOM 4488 C CA . GLU A 1 557 ? -17.406 -31.406 -8.102 1 85.25 557 GLU A CA 1
ATOM 4489 C C . GLU A 1 557 ? -18.562 -32.375 -8.383 1 85.25 557 GLU A C 1
ATOM 4491 O O . GLU A 1 557 ? -18.562 -33.031 -9.414 1 85.25 557 GLU A O 1
ATOM 4496 N N . ASP A 1 558 ? -19.516 -32.344 -7.453 1 81.25 558 ASP A N 1
ATOM 4497 C CA . ASP A 1 558 ? -20.625 -33.25 -7.609 1 81.25 558 ASP A CA 1
ATOM 4498 C C . ASP A 1 558 ? -21.766 -32.625 -8.414 1 81.25 558 ASP A C 1
ATOM 4500 O O . ASP A 1 558 ? -22.844 -33.188 -8.555 1 81.25 558 ASP A O 1
ATOM 4504 N N . TRP A 1 559 ? -21.609 -31.375 -8.836 1 85.94 559 TRP A N 1
ATOM 4505 C CA . TRP A 1 559 ? -22.531 -30.641 -9.695 1 85.94 559 TRP A CA 1
ATOM 4506 C C . TRP A 1 559 ? -23.812 -30.281 -8.938 1 85.94 559 TRP A C 1
ATOM 4508 O O . TRP A 1 559 ? -24.766 -29.797 -9.531 1 85.94 559 TRP A O 1
ATOM 4518 N N . GLN A 1 560 ? -23.812 -30.516 -7.684 1 89.62 560 GLN A N 1
ATOM 4519 C CA . GLN A 1 560 ? -25.016 -30.234 -6.898 1 89.62 560 GLN A CA 1
ATOM 4520 C C . GLN A 1 560 ? -25.156 -28.75 -6.629 1 89.62 560 GLN A C 1
ATOM 4522 O O . GLN A 1 560 ? -26.266 -28.234 -6.449 1 89.62 560 GLN A O 1
ATOM 4527 N N . ASN A 1 561 ? -24.031 -28.156 -6.512 1 96.12 561 ASN A N 1
ATOM 4528 C CA . ASN A 1 561 ? -24 -26.719 -6.262 1 96.12 561 ASN A CA 1
ATOM 4529 C C . ASN A 1 561 ? -23.422 -25.953 -7.441 1 96.12 561 ASN A C 1
ATOM 4531 O O . ASN A 1 561 ? -22.359 -26.328 -7.961 1 96.12 561 ASN A O 1
ATOM 4535 N N . VAL A 1 562 ? -24.141 -24.969 -7.891 1 96.94 562 VAL A N 1
ATOM 4536 C CA . VAL A 1 562 ? -23.656 -24.016 -8.875 1 96.94 562 VAL A CA 1
ATOM 4537 C C . VAL A 1 562 ? -23.516 -22.641 -8.242 1 96.94 562 VAL A C 1
ATOM 4539 O O . VAL A 1 562 ? -24.391 -22.219 -7.473 1 96.94 562 VAL A O 1
ATOM 4542 N N . TYR A 1 563 ? -22.438 -21.984 -8.484 1 97.69 563 TYR A N 1
ATOM 4543 C CA . TYR A 1 563 ? -22.156 -20.672 -7.895 1 97.69 563 TYR A CA 1
ATOM 4544 C C . TYR A 1 563 ? -22.172 -19.594 -8.961 1 97.69 563 TYR A C 1
ATOM 4546 O O . TYR A 1 563 ? -21.453 -19.688 -9.961 1 97.69 563 TYR A O 1
ATOM 4554 N N . ALA A 1 564 ? -22.969 -18.594 -8.781 1 96.44 564 ALA A N 1
ATOM 4555 C CA . ALA A 1 564 ? -22.922 -17.359 -9.578 1 96.44 564 ALA A CA 1
ATOM 4556 C C . ALA A 1 564 ? -22.156 -16.266 -8.852 1 96.44 564 ALA A C 1
ATOM 4558 O O . ALA A 1 564 ? -22.625 -15.742 -7.832 1 96.44 564 ALA A O 1
ATOM 4559 N N . ILE A 1 565 ? -21 -15.922 -9.312 1 96.06 565 ILE A N 1
ATOM 4560 C CA . ILE A 1 565 ? -20.188 -14.867 -8.719 1 96.06 565 ILE A CA 1
ATOM 4561 C C . ILE A 1 565 ? -20.391 -13.562 -9.477 1 96.06 565 ILE A C 1
ATOM 4563 O O . ILE A 1 565 ? -20 -13.445 -10.641 1 96.06 565 ILE A O 1
ATOM 4567 N N . SER A 1 566 ? -20.984 -12.586 -8.805 1 92.69 566 SER A N 1
ATOM 4568 C CA . SER A 1 566 ? -21.344 -11.312 -9.422 1 92.69 566 SER A CA 1
ATOM 4569 C C . SER A 1 566 ? -20.406 -10.195 -8.992 1 92.69 566 SER A C 1
ATOM 4571 O O . SER A 1 566 ? -20.062 -10.086 -7.812 1 92.69 566 SER A O 1
ATOM 4573 N N . PHE A 1 567 ? -19.969 -9.375 -9.977 1 91.12 567 PHE A N 1
ATOM 4574 C CA . PHE A 1 567 ? -19.172 -8.195 -9.672 1 91.12 567 PHE A CA 1
ATOM 4575 C C . PHE A 1 567 ? -20.047 -6.945 -9.633 1 91.12 567 PHE A C 1
ATOM 4577 O O . PHE A 1 567 ? -19.531 -5.824 -9.617 1 91.12 567 PHE A O 1
ATOM 4584 N N . ARG A 1 568 ? -21.328 -7.223 -9.562 1 83.44 568 ARG A N 1
ATOM 4585 C CA . ARG A 1 568 ? -22.312 -6.191 -9.258 1 83.44 568 ARG A CA 1
ATOM 4586 C C . ARG A 1 568 ? -22.828 -6.336 -7.824 1 83.44 568 ARG A C 1
ATOM 4588 O O . ARG A 1 568 ? -23.297 -7.41 -7.434 1 83.44 568 ARG A O 1
ATOM 4595 N N . ALA A 1 569 ? -22.781 -5.293 -7.141 1 80 569 ALA A N 1
ATOM 4596 C CA . ALA A 1 569 ? -23.203 -5.336 -5.746 1 80 569 ALA A CA 1
ATOM 4597 C C . ALA A 1 569 ? -24.719 -5.547 -5.645 1 80 569 ALA A C 1
ATOM 4599 O O . ALA A 1 569 ? -25.484 -4.961 -6.41 1 80 569 ALA A O 1
ATOM 4600 N N . PRO A 1 570 ? -25.109 -6.457 -4.754 1 80.69 570 PRO A N 1
ATOM 4601 C CA . PRO A 1 570 ? -26.547 -6.578 -4.52 1 80.69 570 PRO A CA 1
ATOM 4602 C C . PRO A 1 570 ? -27.156 -5.336 -3.865 1 80.69 570 PRO A C 1
ATOM 4604 O O . PRO A 1 570 ? -26.5 -4.707 -3.021 1 80.69 570 PRO A O 1
ATOM 4607 N N . THR A 1 571 ? -28.25 -4.98 -4.398 1 76.56 571 THR A N 1
ATOM 4608 C CA . THR A 1 571 ? -29 -3.885 -3.791 1 76.56 571 THR A CA 1
ATOM 4609 C C . THR A 1 571 ? -30.156 -4.414 -2.955 1 76.56 571 THR A C 1
ATOM 4611 O O . THR A 1 571 ? -30.953 -5.234 -3.428 1 76.56 571 THR A O 1
ATOM 4614 N N . PRO A 1 572 ? -30.203 -3.984 -1.684 1 75.44 572 PRO A N 1
ATOM 4615 C CA . PRO A 1 572 ? -31.359 -4.418 -0.893 1 75.44 572 PRO A CA 1
ATOM 4616 C C . PRO A 1 572 ? -32.688 -4.109 -1.573 1 75.44 572 PRO A C 1
ATOM 4618 O O . PRO A 1 572 ? -32.938 -2.973 -1.988 1 75.44 572 PRO A O 1
ATOM 4621 N N . GLY A 1 573 ? -33.469 -5.07 -1.624 1 79.25 573 GLY A N 1
ATOM 4622 C CA . GLY A 1 573 ? -34.781 -4.926 -2.285 1 79.25 573 GLY A CA 1
ATOM 4623 C C . GLY A 1 573 ? -34.688 -5.004 -3.797 1 79.25 573 GLY A C 1
ATOM 4624 O O . GLY A 1 573 ? -35.688 -4.957 -4.492 1 79.25 573 GLY A O 1
ATOM 4625 N N . GLY A 1 574 ? -33.5 -5.156 -4.297 1 83.62 574 GLY A N 1
ATOM 4626 C CA . GLY A 1 574 ? -33.281 -5.25 -5.73 1 83.62 574 GLY A CA 1
ATOM 4627 C C . GLY A 1 574 ? -33.281 -6.676 -6.242 1 83.62 574 GLY A C 1
ATOM 4628 O O . GLY A 1 574 ? -33.781 -7.582 -5.57 1 83.62 574 GLY A O 1
ATOM 4629 N N . GLU A 1 575 ? -32.875 -6.793 -7.512 1 89.56 575 GLU A N 1
ATOM 4630 C CA . GLU A 1 575 ? -32.875 -8.133 -8.094 1 89.56 575 GLU A CA 1
ATOM 4631 C C . GLU A 1 575 ? -31.609 -8.352 -8.945 1 89.56 575 GLU A C 1
ATOM 4633 O O . GLU A 1 575 ? -30.953 -7.391 -9.344 1 89.56 575 GLU A O 1
ATOM 4638 N N . LEU A 1 576 ? -31.234 -9.539 -9.047 1 90.88 576 LEU A N 1
ATOM 4639 C CA . LEU A 1 576 ? -30.234 -10.016 -9.984 1 90.88 576 LEU A CA 1
ATOM 4640 C C . LEU A 1 576 ? -30.828 -11.016 -10.969 1 90.88 576 LEU A C 1
ATOM 4642 O O . LEU A 1 576 ? -31.547 -11.938 -10.562 1 90.88 576 LEU A O 1
ATOM 4646 N N . VAL A 1 577 ? -30.625 -10.789 -12.234 1 91.81 577 VAL A N 1
ATOM 4647 C CA . VAL A 1 577 ? -31.203 -11.664 -13.242 1 91.81 577 VAL A CA 1
ATOM 4648 C C . VAL A 1 577 ? -30.109 -12.562 -13.828 1 91.81 577 VAL A C 1
ATOM 4650 O O . VAL A 1 577 ? -29.062 -12.086 -14.266 1 91.81 577 VAL A O 1
ATOM 4653 N N . LEU A 1 578 ? -30.391 -13.844 -13.766 1 93.94 578 LEU A N 1
ATOM 4654 C CA . LEU A 1 578 ? -29.516 -14.844 -14.383 1 93.94 578 LEU A CA 1
ATOM 4655 C C . LEU A 1 578 ? -30.203 -15.523 -15.555 1 93.94 578 LEU A C 1
ATOM 4657 O O . LEU A 1 578 ? -31.375 -15.914 -15.453 1 93.94 578 LEU A O 1
ATOM 4661 N N . GLN A 1 579 ? -29.453 -15.711 -16.625 1 91.94 579 GLN A N 1
ATOM 4662 C CA . GLN A 1 579 ? -30.062 -16.25 -17.828 1 91.94 579 GLN A CA 1
ATOM 4663 C C . GLN A 1 579 ? -29.719 -17.719 -18.016 1 91.94 579 GLN A C 1
ATOM 4665 O O . GLN A 1 579 ? -30.438 -18.453 -18.703 1 91.94 579 GLN A O 1
ATOM 4670 N N . GLN A 1 580 ? -28.703 -18.203 -17.359 1 92.31 580 GLN A N 1
ATOM 4671 C CA . GLN A 1 580 ? -28.172 -19.516 -17.734 1 92.31 580 GLN A CA 1
ATOM 4672 C C . GLN A 1 580 ? -28.75 -20.609 -16.844 1 92.31 580 GLN A C 1
ATOM 4674 O O . GLN A 1 580 ? -29.109 -21.688 -17.328 1 92.31 580 GLN A O 1
ATOM 4679 N N . PRO A 1 581 ? -28.891 -20.391 -15.547 1 94.25 581 PRO A N 1
ATOM 4680 C CA . PRO A 1 581 ? -29.375 -21.484 -14.695 1 94.25 581 PRO A CA 1
ATOM 4681 C C . PRO A 1 581 ? -30.844 -21.812 -14.938 1 94.25 581 PRO A C 1
ATOM 4683 O O . PRO A 1 581 ? -31.656 -20.906 -15.172 1 94.25 581 PRO A O 1
ATOM 4686 N N . LYS A 1 582 ? -31.188 -23.016 -14.898 1 94.44 582 LYS A N 1
ATOM 4687 C CA . LYS A 1 582 ? -32.531 -23.547 -14.945 1 94.44 582 LYS A CA 1
ATOM 4688 C C . LYS A 1 582 ? -32.906 -24.234 -13.641 1 94.44 582 LYS A C 1
ATOM 4690 O O . LYS A 1 582 ? -32.562 -25.391 -13.414 1 94.44 582 LYS A O 1
ATOM 4695 N N . PRO A 1 583 ? -33.719 -23.531 -12.836 1 95.88 583 PRO A N 1
ATOM 4696 C CA . PRO A 1 583 ? -34.062 -24.078 -11.523 1 95.88 583 PRO A CA 1
ATOM 4697 C C . PRO A 1 583 ? -35.031 -25.25 -11.609 1 95.88 583 PRO A C 1
ATOM 4699 O O . PRO A 1 583 ? -35.812 -25.359 -12.57 1 95.88 583 PRO A O 1
ATOM 4702 N N . SER A 1 584 ? -34.938 -26.094 -10.656 1 93.12 584 SER A N 1
ATOM 4703 C CA . SER A 1 584 ? -35.906 -27.172 -10.43 1 93.12 584 SER A CA 1
ATOM 4704 C C . SER A 1 584 ? -36.781 -26.875 -9.227 1 93.12 584 SER A C 1
ATOM 4706 O O . SER A 1 584 ? -36.656 -25.812 -8.609 1 93.12 584 SER A O 1
ATOM 4708 N N . LYS A 1 585 ? -37.688 -27.797 -8.898 1 93.06 585 LYS A N 1
ATOM 4709 C CA . LYS A 1 585 ? -38.562 -27.641 -7.742 1 93.06 585 LYS A CA 1
ATOM 4710 C C . LYS A 1 585 ? -37.781 -27.688 -6.438 1 93.06 585 LYS A C 1
ATOM 4712 O O . LYS A 1 585 ? -38.219 -27.172 -5.41 1 93.06 585 LYS A O 1
ATOM 4717 N N . GLN A 1 586 ? -36.594 -28.219 -6.508 1 94.62 586 GLN A N 1
ATOM 4718 C CA . GLN A 1 586 ? -35.781 -28.406 -5.305 1 94.62 586 GLN A CA 1
ATOM 4719 C C . GLN A 1 586 ? -34.719 -27.312 -5.176 1 94.62 586 GLN A C 1
ATOM 4721 O O . GLN A 1 586 ? -33.969 -27.281 -4.191 1 94.62 586 GLN A O 1
ATOM 4726 N N . THR A 1 587 ? -34.719 -26.391 -6.133 1 96.38 587 THR A N 1
ATOM 4727 C CA . THR A 1 587 ? -33.688 -25.359 -6.168 1 96.38 587 THR A CA 1
ATOM 4728 C C . THR A 1 587 ? -33.781 -24.438 -4.969 1 96.38 587 THR A C 1
ATOM 4730 O O . THR A 1 587 ? -34.906 -23.969 -4.637 1 96.38 587 THR A O 1
ATOM 4733 N N . THR A 1 588 ? -32.656 -24.25 -4.254 1 96.38 588 THR A N 1
ATOM 4734 C CA . THR A 1 588 ? -32.531 -23.203 -3.252 1 96.38 588 THR A CA 1
ATOM 4735 C C . THR A 1 588 ? -31.375 -22.266 -3.604 1 96.38 588 THR A C 1
ATOM 4737 O O . THR A 1 588 ? -30.406 -22.688 -4.23 1 96.38 588 THR A O 1
ATOM 4740 N N . MET A 1 589 ? -31.547 -21.031 -3.248 1 96.31 589 MET A N 1
ATOM 4741 C CA . MET A 1 589 ? -30.5 -20.047 -3.516 1 96.31 589 MET A CA 1
ATOM 4742 C C . MET A 1 589 ? -30.156 -19.266 -2.25 1 96.31 589 MET A C 1
ATOM 4744 O O . MET A 1 589 ? -31.031 -18.906 -1.472 1 96.31 589 MET A O 1
ATOM 4748 N N . THR A 1 590 ? -28.875 -19.172 -1.993 1 94.56 590 THR A N 1
ATOM 4749 C CA . THR A 1 590 ? -28.375 -18.406 -0.852 1 94.56 590 THR A CA 1
ATOM 4750 C C . THR A 1 590 ? -27.219 -17.5 -1.27 1 94.56 590 THR A C 1
ATOM 4752 O O . THR A 1 590 ? -26.547 -17.766 -2.275 1 94.56 590 THR A O 1
ATOM 4755 N N . LEU A 1 591 ? -27.047 -16.391 -0.615 1 92.44 591 LEU A N 1
ATOM 4756 C CA . LEU A 1 591 ? -25.891 -15.523 -0.77 1 92.44 591 LEU A CA 1
ATOM 4757 C C . LEU A 1 591 ? -24.797 -15.898 0.23 1 92.44 591 LEU A C 1
ATOM 4759 O O . LEU A 1 591 ? -25.016 -15.852 1.441 1 92.44 591 LEU A O 1
ATOM 4763 N N . LEU A 1 592 ? -23.594 -16.266 -0.301 1 92.06 592 LEU A N 1
ATOM 4764 C CA . LEU A 1 592 ? -22.516 -16.625 0.612 1 92.06 592 LEU A CA 1
ATOM 4765 C C . LEU A 1 592 ? -22.141 -15.438 1.483 1 92.06 592 LEU A C 1
ATOM 4767 O O . LEU A 1 592 ? -22.016 -14.312 0.988 1 92.06 592 LEU A O 1
ATOM 4771 N N . GLY A 1 593 ? -21.922 -15.68 2.789 1 87.69 593 GLY A N 1
ATOM 4772 C CA . GLY A 1 593 ? -21.609 -14.633 3.74 1 87.69 593 GLY A CA 1
ATOM 4773 C C . GLY A 1 593 ? -22.844 -14.062 4.43 1 87.69 593 GLY A C 1
ATOM 4774 O O . GLY A 1 593 ? -22.719 -13.344 5.422 1 87.69 593 GLY A O 1
ATOM 4775 N N . ALA A 1 594 ? -24 -14.281 3.816 1 84.81 594 ALA A N 1
ATOM 4776 C CA . ALA A 1 594 ? -25.25 -13.891 4.453 1 84.81 594 ALA A CA 1
ATOM 4777 C C . ALA A 1 594 ? -25.938 -15.094 5.086 1 84.81 594 ALA A C 1
ATOM 4779 O O . ALA A 1 594 ? -27.016 -15.516 4.637 1 84.81 594 ALA A O 1
ATOM 4780 N N . ASP A 1 595 ? -25.406 -15.555 6.145 1 75.88 595 ASP A N 1
ATOM 4781 C CA . ASP A 1 595 ? -25.859 -16.797 6.762 1 75.88 595 ASP A CA 1
ATOM 4782 C C . ASP A 1 595 ? -27.344 -16.703 7.145 1 75.88 595 ASP A C 1
ATOM 4784 O O . ASP A 1 595 ? -27.781 -15.688 7.699 1 75.88 595 ASP A O 1
ATOM 4788 N N . GLY A 1 596 ? -28.031 -17.641 6.797 1 73.75 596 GLY A N 1
ATOM 4789 C CA . GLY A 1 596 ? -29.406 -17.781 7.246 1 73.75 596 GLY A CA 1
ATOM 4790 C C . GLY A 1 596 ? -30.406 -17.141 6.305 1 73.75 596 GLY A C 1
ATOM 4791 O O . GLY A 1 596 ? -31.625 -17.234 6.523 1 73.75 596 GLY A O 1
ATOM 4792 N N . ILE A 1 597 ? -29.922 -16.609 5.23 1 80.69 597 ILE A N 1
ATOM 4793 C CA . ILE A 1 597 ? -30.859 -15.93 4.34 1 80.69 597 ILE A CA 1
ATOM 4794 C C . ILE A 1 597 ? -31 -16.719 3.045 1 80.69 597 ILE A C 1
ATOM 4796 O O . ILE A 1 597 ? -30.031 -16.891 2.303 1 80.69 597 ILE A O 1
ATOM 4800 N N . THR A 1 598 ? -32.156 -17.234 2.836 1 91.69 598 THR A N 1
ATOM 4801 C CA . THR A 1 598 ? -32.5 -17.844 1.555 1 91.69 598 THR A CA 1
ATOM 4802 C C . THR A 1 598 ? -33.094 -16.797 0.609 1 91.69 598 THR A C 1
ATOM 4804 O O . THR A 1 598 ? -33.906 -15.953 1.026 1 91.69 598 THR A O 1
ATOM 4807 N N . LEU A 1 599 ? -32.719 -16.875 -0.606 1 94.62 599 LEU A N 1
ATOM 4808 C CA . LEU A 1 599 ? -33.156 -15.891 -1.591 1 94.62 599 LEU A CA 1
ATOM 4809 C C . LEU A 1 599 ? -34.344 -16.406 -2.381 1 94.62 599 LEU A C 1
ATOM 4811 O O . LEU A 1 599 ? -34.375 -17.562 -2.812 1 94.62 599 LEU A O 1
ATOM 4815 N N . ASP A 1 600 ? -35.375 -15.531 -2.447 1 95.19 600 ASP A N 1
ATOM 4816 C CA . ASP A 1 600 ? -36.5 -15.844 -3.32 1 95.19 600 ASP A CA 1
ATOM 4817 C C . ASP A 1 600 ? -36.156 -15.602 -4.785 1 95.19 600 ASP A C 1
ATOM 4819 O O . ASP A 1 600 ? -35.312 -14.75 -5.094 1 95.19 600 ASP A O 1
ATOM 4823 N N . PHE A 1 601 ? -36.781 -16.422 -5.676 1 96.69 601 PHE A N 1
ATOM 4824 C CA . PHE A 1 601 ? -36.562 -16.188 -7.098 1 96.69 601 PHE A CA 1
ATOM 4825 C C . PHE A 1 601 ? -37.781 -16.547 -7.902 1 96.69 601 PHE A C 1
ATOM 4827 O O . PHE A 1 601 ? -38.656 -17.297 -7.434 1 96.69 601 PHE A O 1
ATOM 4834 N N . THR A 1 602 ? -37.906 -15.914 -9.055 1 96.44 602 THR A N 1
ATOM 4835 C CA . THR A 1 602 ? -38.938 -16.203 -10.047 1 96.44 602 THR A CA 1
ATOM 4836 C C . THR A 1 602 ? -38.312 -16.453 -11.422 1 96.44 602 THR A C 1
ATOM 4838 O O . THR A 1 602 ? -37.188 -15.984 -11.688 1 96.44 602 THR A O 1
ATOM 4841 N N . VAL A 1 603 ? -39.031 -17.25 -12.211 1 95.38 603 VAL A N 1
ATOM 4842 C CA . VAL A 1 603 ? -38.562 -17.516 -13.562 1 95.38 603 VAL A CA 1
ATOM 4843 C C . VAL A 1 603 ? -39.5 -16.859 -14.578 1 95.38 603 VAL A C 1
ATOM 4845 O O . VAL A 1 603 ? -40.719 -17.016 -14.508 1 95.38 603 VAL A O 1
ATOM 4848 N N . ASP A 1 604 ? -38.812 -16.125 -15.391 1 93.44 604 ASP A N 1
ATOM 4849 C CA . ASP A 1 604 ? -39.656 -15.438 -16.359 1 93.44 604 ASP A CA 1
ATOM 4850 C C . ASP A 1 604 ? -39.938 -16.344 -17.578 1 93.44 604 ASP A C 1
ATOM 4852 O O . ASP A 1 604 ? -39.531 -17.5 -17.594 1 93.44 604 ASP A O 1
ATOM 4856 N N . SER A 1 605 ? -40.719 -15.781 -18.531 1 91.44 605 SER A N 1
ATOM 4857 C CA . SER A 1 605 ? -41.219 -16.562 -19.672 1 91.44 605 SER A CA 1
ATOM 4858 C C . SER A 1 605 ? -40.062 -17 -20.562 1 91.44 605 SER A C 1
ATOM 4860 O O . SER A 1 605 ? -40.156 -18.031 -21.25 1 91.44 605 SER A O 1
ATOM 4862 N N . ASP A 1 606 ? -39.031 -16.281 -20.531 1 89.38 606 ASP A N 1
ATOM 4863 C CA . ASP A 1 606 ? -37.875 -16.578 -21.375 1 89.38 606 ASP A CA 1
ATOM 4864 C C . ASP A 1 606 ? -36.875 -17.469 -20.656 1 89.38 606 ASP A C 1
ATOM 4866 O O . ASP A 1 606 ? -35.812 -17.828 -21.203 1 89.38 606 ASP A O 1
ATOM 4870 N N . GLY A 1 607 ? -37.156 -17.828 -19.406 1 88.25 607 GLY A N 1
ATOM 4871 C CA . GLY A 1 607 ? -36.312 -18.719 -18.641 1 88.25 607 GLY A CA 1
ATOM 4872 C C . GLY A 1 607 ? -35.344 -17.984 -17.734 1 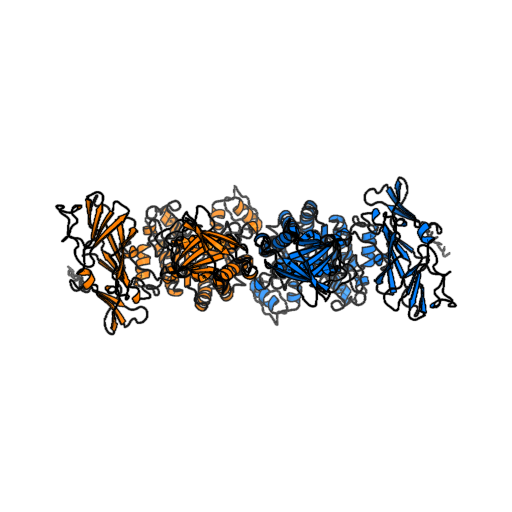88.25 607 GLY A C 1
ATOM 4873 O O . GLY A 1 607 ? -34.531 -18.625 -17.031 1 88.25 607 GLY A O 1
ATOM 4874 N N . GLY A 1 608 ? -35.406 -16.734 -17.781 1 92.06 608 GLY A N 1
ATOM 4875 C CA . GLY A 1 608 ? -34.562 -15.938 -16.906 1 92.06 608 GLY A CA 1
ATOM 4876 C C . GLY A 1 608 ? -34.938 -16.047 -15.445 1 92.06 608 GLY A C 1
ATOM 4877 O O . GLY A 1 608 ? -36.094 -16.047 -15.102 1 92.06 608 GLY A O 1
ATOM 4878 N N . VAL A 1 609 ? -33.938 -16.25 -14.625 1 95 609 VAL A N 1
ATOM 4879 C CA . VAL A 1 609 ? -34.156 -16.375 -13.195 1 95 609 VAL A CA 1
ATOM 4880 C C . VAL A 1 609 ? -33.969 -15.023 -12.516 1 95 609 VAL A C 1
ATOM 4882 O O . VAL A 1 609 ? -32.875 -14.461 -12.539 1 95 609 VAL A O 1
ATOM 4885 N N . HIS A 1 610 ? -34.969 -14.5 -11.953 1 95.75 610 HIS A N 1
ATOM 4886 C CA . HIS A 1 610 ? -34.906 -13.258 -11.195 1 95.75 610 HIS A CA 1
ATOM 4887 C C . HIS A 1 610 ? -34.719 -13.531 -9.703 1 95.75 610 HIS A C 1
ATOM 4889 O O . HIS A 1 610 ? -35.656 -13.977 -9.031 1 95.75 610 HIS A O 1
ATOM 4895 N N . ILE A 1 611 ? -33.562 -13.266 -9.18 1 95.5 611 ILE A N 1
ATOM 4896 C CA . ILE A 1 611 ? -33.25 -13.438 -7.762 1 95.5 611 ILE A CA 1
ATOM 4897 C C . ILE A 1 611 ? -33.625 -12.156 -7.004 1 95.5 611 ILE A C 1
ATOM 4899 O O . ILE A 1 611 ? -33.094 -11.078 -7.32 1 95.5 611 ILE A O 1
ATOM 4903 N N . HIS A 1 612 ? -34.469 -12.258 -6.035 1 93.56 612 HIS A N 1
ATOM 4904 C CA . HIS A 1 612 ? -34.906 -11.102 -5.27 1 93.56 612 HIS A CA 1
ATOM 4905 C C . HIS A 1 612 ? -34.156 -10.984 -3.949 1 93.56 612 HIS A C 1
ATOM 4907 O O . HIS A 1 612 ? -34.25 -11.867 -3.094 1 93.56 612 HIS A O 1
ATOM 4913 N N . PHE A 1 613 ? -33.438 -9.875 -3.807 1 88.88 613 PHE A N 1
ATOM 4914 C CA . PHE A 1 613 ? -32.719 -9.648 -2.557 1 88.88 613 PHE A CA 1
ATOM 4915 C C . PHE A 1 613 ? -33.656 -9.086 -1.491 1 88.88 613 PHE A C 1
ATOM 4917 O O . PHE A 1 613 ? -34.469 -8.195 -1.771 1 88.88 613 PHE A O 1
ATOM 4924 N N . PRO A 1 614 ? -33.5 -9.625 -0.336 1 84.75 614 PRO A N 1
ATOM 4925 C CA . PRO A 1 614 ? -34.344 -9.062 0.726 1 84.75 614 PRO A CA 1
ATOM 4926 C C . PRO A 1 614 ? -33.906 -7.656 1.14 1 84.75 614 PRO A C 1
ATOM 4928 O O . PRO A 1 614 ? -32.75 -7.289 0.96 1 84.75 614 PRO A O 1
ATOM 4931 N N . THR A 1 615 ? -34.781 -6.949 1.664 1 76.94 615 THR A N 1
ATOM 4932 C CA . THR A 1 615 ? -34.5 -5.578 2.086 1 76.94 615 THR A CA 1
ATOM 4933 C C . THR A 1 615 ? -33.562 -5.559 3.289 1 76.94 615 THR A C 1
ATOM 4935 O O . THR A 1 615 ? -32.906 -4.555 3.545 1 76.94 615 THR A O 1
ATOM 4938 N N . ASN A 1 616 ? -33.5 -6.645 3.969 1 73.62 616 ASN A N 1
ATOM 4939 C CA . ASN A 1 616 ? -32.688 -6.699 5.18 1 73.62 616 ASN A CA 1
ATOM 4940 C C . ASN A 1 616 ? -31.328 -7.375 4.922 1 73.62 616 ASN A C 1
ATOM 4942 O O . ASN A 1 616 ? -30.719 -7.918 5.844 1 73.62 616 ASN A O 1
ATOM 4946 N N . LEU A 1 617 ? -30.969 -7.367 3.719 1 76.06 617 LEU A N 1
ATOM 4947 C CA . LEU A 1 617 ? -29.656 -7.914 3.412 1 76.06 617 LEU A CA 1
ATOM 4948 C C . LEU A 1 617 ? -28.562 -7.211 4.223 1 76.06 617 LEU A C 1
ATOM 4950 O O . LEU A 1 617 ? -28.547 -5.98 4.289 1 76.06 617 LEU A O 1
ATOM 4954 N N . PRO A 1 618 ? -27.75 -8.039 5.023 1 71.44 618 PRO A N 1
ATOM 4955 C CA . PRO A 1 618 ? -26.688 -7.422 5.812 1 71.44 618 PRO A CA 1
ATOM 4956 C C . PRO A 1 618 ? -25.578 -6.828 4.945 1 71.44 618 PRO A C 1
ATOM 4958 O O . PRO A 1 618 ? -24.469 -7.367 4.895 1 71.44 618 PRO A O 1
ATOM 4961 N N . PHE A 1 619 ? -25.719 -5.711 4.539 1 63.12 619 PHE A N 1
ATOM 4962 C CA . PHE A 1 619 ? -24.859 -5.109 3.527 1 63.12 619 PHE A CA 1
ATOM 4963 C C . PHE A 1 619 ? -23.516 -4.703 4.129 1 63.12 619 PHE A C 1
ATOM 4965 O O . PHE A 1 619 ? -22.469 -4.797 3.467 1 63.12 619 PHE A O 1
ATOM 4972 N N . ALA A 1 620 ? -23.578 -4.25 5.281 1 60.78 620 ALA A N 1
ATOM 4973 C CA . ALA A 1 620 ? -22.328 -3.801 5.902 1 60.78 620 ALA A CA 1
ATOM 4974 C C . ALA A 1 620 ? -21.297 -4.922 5.938 1 60.78 620 ALA A C 1
ATOM 4976 O O . ALA A 1 620 ? -20.094 -4.68 5.762 1 60.78 620 ALA A O 1
ATOM 4977 N N . LYS A 1 621 ? -21.844 -6.07 6.07 1 63.09 621 LYS A N 1
ATOM 4978 C CA . LYS A 1 621 ? -20.953 -7.227 6.145 1 63.09 621 LYS A CA 1
ATOM 4979 C C . LYS A 1 621 ? -20.516 -7.672 4.754 1 63.09 621 LYS A C 1
ATOM 4981 O O . LYS A 1 621 ? -19.453 -8.297 4.598 1 63.09 621 LYS A O 1
ATOM 4986 N N . LEU A 1 622 ? -21.359 -7.238 3.902 1 60.44 622 LEU A N 1
ATOM 4987 C CA . LEU A 1 622 ? -21.125 -7.727 2.547 1 60.44 622 LEU A CA 1
ATOM 4988 C C . LEU A 1 622 ? -20.391 -6.688 1.713 1 60.44 622 LEU A C 1
ATOM 4990 O O . LEU A 1 622 ? -19.75 -7.027 0.708 1 60.44 622 LEU A O 1
ATOM 4994 N N . ALA A 1 623 ? -20.469 -5.434 2.262 1 55.91 623 ALA A N 1
ATOM 4995 C CA . ALA A 1 623 ? -19.953 -4.32 1.468 1 55.91 623 ALA A CA 1
ATOM 4996 C C . ALA A 1 623 ? -18.422 -4.316 1.451 1 55.91 623 ALA A C 1
ATOM 4998 O O . ALA A 1 623 ? -17.781 -4.789 2.395 1 55.91 623 ALA A O 1
ATOM 4999 N N . GLY A 1 624 ? -17.781 -4.066 0.293 1 57.16 624 GLY A N 1
ATOM 5000 C CA . GLY A 1 624 ? -16.359 -3.824 0.113 1 57.16 624 GLY A CA 1
ATOM 5001 C C . GLY A 1 624 ? -15.609 -5.039 -0.389 1 57.16 624 GLY A C 1
ATOM 5002 O O . GLY A 1 624 ? -14.383 -5.023 -0.47 1 57.16 624 GLY A O 1
ATOM 5003 N N . LYS A 1 625 ? -16.484 -5.941 -0.708 1 63.03 625 LYS A N 1
ATOM 5004 C CA . LYS A 1 625 ? -15.773 -7.199 -0.914 1 63.03 625 LYS A CA 1
ATOM 5005 C C . LYS A 1 625 ? -15.477 -7.43 -2.393 1 63.03 625 LYS A C 1
ATOM 5007 O O . LYS A 1 625 ? -14.805 -8.398 -2.756 1 63.03 625 LYS A O 1
ATOM 5012 N N . GLY A 1 626 ? -15.82 -6.645 -3.174 1 77 626 GLY A N 1
ATOM 5013 C CA . GLY A 1 626 ? -15.414 -6.637 -4.57 1 77 626 GLY A CA 1
ATOM 5014 C C . GLY A 1 626 ? -16.234 -7.566 -5.438 1 77 626 GLY A C 1
ATOM 5015 O O . GLY A 1 626 ? -16.453 -7.293 -6.621 1 77 626 GLY A O 1
ATOM 5016 N N . ALA A 1 627 ? -16.766 -8.672 -4.895 1 91 627 ALA A N 1
ATOM 5017 C CA . ALA A 1 627 ? -17.609 -9.633 -5.605 1 91 627 ALA A CA 1
ATOM 5018 C C . ALA A 1 627 ? -18.531 -10.375 -4.641 1 91 627 ALA A C 1
ATOM 5020 O O . ALA A 1 627 ? -18.25 -10.445 -3.441 1 91 627 ALA A O 1
ATOM 5021 N N . TRP A 1 628 ? -19.719 -10.906 -5.152 1 91.06 628 TRP A N 1
ATOM 5022 C CA . TRP A 1 628 ? -20.734 -11.578 -4.352 1 91.06 628 TRP A CA 1
ATOM 5023 C C . TRP A 1 628 ? -21.156 -12.891 -5 1 91.06 628 TRP A C 1
ATOM 5025 O O . TRP A 1 628 ? -21.375 -12.953 -6.211 1 91.06 628 TRP A O 1
ATOM 5035 N N . THR A 1 629 ? -21.266 -13.93 -4.16 1 94.5 629 THR A N 1
ATOM 5036 C CA . THR A 1 629 ? -21.5 -15.266 -4.707 1 94.5 629 THR A CA 1
ATOM 5037 C C . THR A 1 629 ? -22.859 -15.789 -4.281 1 94.5 629 THR A C 1
ATOM 5039 O O . THR A 1 629 ? -23.172 -15.859 -3.09 1 94.5 629 THR A O 1
ATOM 5042 N N . ILE A 1 630 ? -23.672 -16.188 -5.262 1 95.06 630 ILE A N 1
ATOM 5043 C CA . ILE A 1 630 ? -24.938 -16.891 -5.023 1 95.06 630 ILE A CA 1
ATOM 5044 C C . ILE A 1 630 ? -24.734 -18.391 -5.227 1 95.06 630 ILE A C 1
ATOM 5046 O O . ILE A 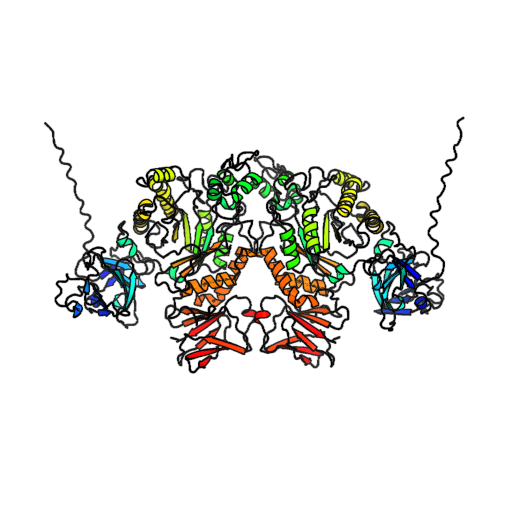1 630 ? -24.328 -18.828 -6.301 1 95.06 630 ILE A O 1
ATOM 5050 N N . LYS A 1 631 ? -25.031 -19.109 -4.211 1 96.75 631 LYS A N 1
ATOM 5051 C CA . LYS A 1 631 ? -25.016 -20.562 -4.285 1 96.75 631 LYS A CA 1
ATOM 5052 C C . LYS A 1 631 ? -26.391 -21.094 -4.691 1 96.75 631 LYS A C 1
ATOM 5054 O O . LYS A 1 631 ? -27.391 -20.797 -4.047 1 96.75 631 LYS A O 1
ATOM 5059 N N . MET A 1 632 ? -26.438 -21.812 -5.73 1 97.44 632 MET A N 1
ATOM 5060 C CA . MET A 1 632 ? -27.656 -22.422 -6.23 1 97.44 632 MET A CA 1
ATOM 5061 C C . MET A 1 632 ? -27.578 -23.938 -6.203 1 97.44 632 MET A C 1
ATOM 5063 O O . MET A 1 632 ? -26.656 -24.531 -6.777 1 97.44 632 MET A O 1
ATOM 5067 N N . THR A 1 633 ? -28.562 -24.562 -5.594 1 96.44 633 THR A N 1
ATOM 5068 C CA . THR A 1 633 ? -28.562 -26.016 -5.555 1 96.44 633 THR A CA 1
ATOM 5069 C C . THR A 1 633 ? -29.531 -26.578 -6.594 1 96.44 633 THR A C 1
ATOM 5071 O O . THR A 1 633 ? -30.547 -25.953 -6.902 1 96.44 633 THR A O 1
ATOM 5074 N N . ASN A 1 634 ? -29.203 -27.672 -7.203 1 93.31 634 ASN A N 1
ATOM 5075 C CA . ASN A 1 634 ? -30.062 -28.438 -8.086 1 93.31 634 ASN A CA 1
ATOM 5076 C C . ASN A 1 634 ? -30.5 -27.625 -9.297 1 93.31 634 ASN A C 1
ATOM 5078 O O . ASN A 1 634 ? -31.688 -27.547 -9.609 1 93.31 634 ASN A O 1
ATOM 5082 N N . VAL A 1 635 ? -29.531 -26.953 -9.859 1 94 635 VAL A N 1
ATOM 5083 C CA . VAL A 1 635 ? -29.797 -26.25 -11.109 1 94 635 VAL A CA 1
ATOM 5084 C C . VAL A 1 635 ? -29.062 -26.938 -12.258 1 94 635 VAL A C 1
ATOM 5086 O O . VAL A 1 635 ? -28.094 -27.672 -12.031 1 94 635 VAL A O 1
ATOM 5089 N N . THR A 1 636 ? -29.594 -26.734 -13.445 1 87.44 636 THR A N 1
ATOM 5090 C CA . THR A 1 636 ? -28.922 -27.266 -14.625 1 87.44 636 THR A CA 1
ATOM 5091 C C . THR A 1 636 ? -28.578 -26.141 -15.594 1 87.44 636 THR A C 1
ATOM 5093 O O . THR A 1 636 ? -29.25 -25.109 -15.625 1 87.44 636 THR A O 1
ATOM 5096 N N . MET B 1 1 ? 44.562 68.938 26.469 1 23.16 1 MET B N 1
ATOM 5097 C CA . MET B 1 1 ? 43.438 69.812 26.859 1 23.16 1 MET B CA 1
ATOM 5098 C C . MET B 1 1 ? 42.188 69.5 26.031 1 23.16 1 MET B C 1
ATOM 5100 O O . MET B 1 1 ? 41.25 70.312 26.031 1 23.16 1 MET B O 1
ATOM 5104 N N . ALA B 1 2 ? 42.344 68.562 25.062 1 25.81 2 ALA B N 1
ATOM 5105 C CA . ALA B 1 2 ? 41.344 68.562 24 1 25.81 2 ALA B CA 1
ATOM 5106 C C . ALA B 1 2 ? 39.938 68.562 24.578 1 25.81 2 ALA B C 1
ATOM 5108 O O . ALA B 1 2 ? 39.719 68.125 25.719 1 25.81 2 ALA B O 1
ATOM 5109 N N . SER B 1 3 ? 39.031 69.25 23.828 1 24.28 3 SER B N 1
ATOM 5110 C CA . SER B 1 3 ? 37.688 69.75 23.719 1 24.28 3 SER B CA 1
ATOM 5111 C C . SER B 1 3 ? 36.656 68.625 23.766 1 24.28 3 SER B C 1
ATOM 5113 O O . SER B 1 3 ? 36.938 67.562 23.25 1 24.28 3 SER B O 1
ATOM 5115 N N . LEU B 1 4 ? 35.688 68.75 24.703 1 26.41 4 LEU B N 1
ATOM 5116 C CA . LEU B 1 4 ? 34.5 68.062 25.266 1 26.41 4 LEU B CA 1
ATOM 5117 C C . LEU B 1 4 ? 33.406 67.938 24.203 1 26.41 4 LEU B C 1
ATOM 5119 O O . LEU B 1 4 ? 32.781 68.938 23.828 1 26.41 4 LEU B O 1
ATOM 5123 N N . CYS B 1 5 ? 33.812 67.562 22.922 1 24.53 5 CYS B N 1
ATOM 5124 C CA . CYS B 1 5 ? 32.719 67.562 21.938 1 24.53 5 CYS B CA 1
ATOM 5125 C C . CYS B 1 5 ? 31.484 66.875 22.453 1 24.53 5 CYS B C 1
ATOM 5127 O O . CYS B 1 5 ? 31.547 65.688 22.781 1 24.53 5 CYS B O 1
ATOM 5129 N N . THR B 1 6 ? 30.547 67.625 23.031 1 24.12 6 THR B N 1
ATOM 5130 C CA . THR B 1 6 ? 29.203 67.375 23.531 1 24.12 6 THR B CA 1
ATOM 5131 C C . THR B 1 6 ? 28.328 66.75 22.453 1 24.12 6 THR B C 1
ATOM 5133 O O . THR B 1 6 ? 28.094 67.375 21.406 1 24.12 6 THR B O 1
ATOM 5136 N N . CYS B 1 7 ? 28.531 65.438 22.109 1 23.97 7 CYS B N 1
ATOM 5137 C CA . CYS B 1 7 ? 27.703 64.75 21.156 1 23.97 7 CYS B CA 1
ATOM 5138 C C . CYS B 1 7 ? 26.219 64.875 21.484 1 23.97 7 CYS B C 1
ATOM 5140 O O . CYS B 1 7 ? 25.781 64.438 22.562 1 23.97 7 CYS B O 1
ATOM 5142 N N . ILE B 1 8 ? 25.578 66 21 1 24.78 8 ILE B N 1
ATOM 5143 C CA . ILE B 1 8 ? 24.156 66.25 21.094 1 24.78 8 ILE B CA 1
ATOM 5144 C C . ILE B 1 8 ? 23.344 65.125 20.531 1 24.78 8 ILE B C 1
ATOM 5146 O O . ILE B 1 8 ? 23.438 64.812 19.344 1 24.78 8 ILE B O 1
ATOM 5150 N N . LEU B 1 9 ? 23.156 64.062 21.312 1 23.94 9 LEU B N 1
ATOM 5151 C CA . LEU B 1 9 ? 22.266 62.938 21.016 1 23.94 9 LEU B CA 1
ATOM 5152 C C . LEU B 1 9 ? 20.859 63.469 20.656 1 23.94 9 LEU B C 1
ATOM 5154 O O . LEU B 1 9 ? 20.172 64.062 21.5 1 23.94 9 LEU B O 1
ATOM 5158 N N . ALA B 1 10 ? 20.672 64 19.438 1 26.36 10 ALA B N 1
ATOM 5159 C CA . ALA B 1 10 ? 19.344 64.438 18.969 1 26.36 10 ALA B CA 1
ATOM 5160 C C . ALA B 1 10 ? 18.344 63.312 19.062 1 26.36 10 ALA B C 1
ATOM 5162 O O . ALA B 1 10 ? 18.531 62.25 18.438 1 26.36 10 ALA B O 1
ATOM 5163 N N . ALA B 1 11 ? 17.656 63.188 20.172 1 26.95 11 ALA B N 1
ATOM 5164 C CA . ALA B 1 11 ? 16.469 62.375 20.406 1 26.95 11 ALA B CA 1
ATOM 5165 C C . ALA B 1 11 ? 15.43 62.594 19.312 1 26.95 11 ALA B C 1
ATOM 5167 O O . ALA B 1 11 ? 14.844 63.688 19.203 1 26.95 11 ALA B O 1
ATOM 5168 N N . ILE B 1 12 ? 15.766 62.156 18.156 1 27.05 12 ILE B N 1
ATOM 5169 C CA . ILE B 1 12 ? 14.672 62.219 17.203 1 27.05 12 ILE B CA 1
ATOM 5170 C C . ILE B 1 12 ? 13.406 61.625 17.812 1 27.05 12 ILE B C 1
ATOM 5172 O O . ILE B 1 12 ? 13.391 60.438 18.172 1 27.05 12 ILE B O 1
ATOM 5176 N N . ALA B 1 13 ? 12.648 62.469 18.5 1 25.83 13 ALA B N 1
ATOM 5177 C CA . ALA B 1 13 ? 11.312 62.156 19 1 25.83 13 ALA B CA 1
ATOM 5178 C C . ALA B 1 13 ? 10.445 61.562 17.891 1 25.83 13 ALA B C 1
ATOM 5180 O O . ALA B 1 13 ? 10.078 62.25 16.938 1 25.83 13 ALA B O 1
ATOM 5181 N N . LEU B 1 14 ? 10.836 60.375 17.562 1 27.67 14 LEU B N 1
ATOM 5182 C CA . LEU B 1 14 ? 9.82 59.719 16.75 1 27.67 14 LEU B CA 1
ATOM 5183 C C . LEU B 1 14 ? 8.422 60 17.297 1 27.67 14 LEU B C 1
ATOM 5185 O O . LEU B 1 14 ? 8.109 59.625 18.422 1 27.67 14 LEU B O 1
ATOM 5189 N N . SER B 1 15 ? 7.953 61.188 16.953 1 25.09 15 SER B N 1
ATOM 5190 C CA . SER B 1 15 ? 6.562 61.469 17.281 1 25.09 15 SER B CA 1
ATOM 5191 C C . SER B 1 15 ? 5.672 60.25 17.062 1 25.09 15 SER B C 1
ATOM 5193 O O . SER B 1 15 ? 5.617 59.719 15.945 1 25.09 15 SER B O 1
ATOM 5195 N N . LEU B 1 16 ? 5.562 59.438 18.031 1 28.53 16 LEU B N 1
ATOM 5196 C CA . LEU B 1 16 ? 4.477 58.469 17.953 1 28.53 16 LEU B CA 1
ATOM 5197 C C . LEU B 1 16 ? 3.217 59.094 17.375 1 28.53 16 LEU B C 1
ATOM 5199 O O . LEU B 1 16 ? 2.861 60.219 17.734 1 28.53 16 LEU B O 1
ATOM 5203 N N . PRO B 1 17 ? 2.941 58.875 16.141 1 30.94 17 PRO B N 1
ATOM 5204 C CA . PRO B 1 17 ? 1.682 59.5 15.711 1 30.94 17 PRO B CA 1
ATOM 5205 C C . PRO B 1 17 ? 0.663 59.594 16.844 1 30.94 17 PRO B C 1
ATOM 5207 O O . PRO B 1 17 ? 0.598 58.688 17.703 1 30.94 17 PRO B O 1
ATOM 5210 N N . THR B 1 18 ? 0.451 60.812 17.344 1 27.66 18 THR B N 1
ATOM 5211 C CA . THR B 1 18 ? -0.621 61.125 18.281 1 27.66 18 THR B CA 1
ATOM 5212 C C . THR B 1 18 ? -1.915 60.438 17.875 1 27.66 18 THR B C 1
ATOM 5214 O O . THR B 1 18 ? -2.43 60.625 16.781 1 27.66 18 THR B O 1
ATOM 5217 N N . VAL B 1 19 ? -2.121 59.219 18.328 1 32.38 19 VAL B N 1
ATOM 5218 C CA . VAL B 1 19 ? -3.516 58.781 18.344 1 32.38 19 VAL B CA 1
ATOM 5219 C C . VAL B 1 19 ? -4.414 59.938 18.781 1 32.38 19 VAL B C 1
ATOM 5221 O O . VAL B 1 19 ? -4.266 60.469 19.875 1 32.38 19 VAL B O 1
ATOM 5224 N N . ASP B 1 20 ? -4.711 60.875 17.906 1 30.89 20 ASP B N 1
ATOM 5225 C CA . ASP B 1 20 ? -5.75 61.812 18.281 1 30.89 20 ASP B CA 1
ATOM 5226 C C . ASP B 1 20 ? -6.664 61.25 19.359 1 30.89 20 ASP B C 1
ATOM 5228 O O . ASP B 1 20 ? -6.883 60.031 19.422 1 30.89 20 ASP B O 1
ATOM 5232 N N . SER B 1 21 ? -6.996 61.969 20.391 1 32.84 21 SER B N 1
ATOM 5233 C CA . SER B 1 21 ? -7.922 61.75 21.5 1 32.84 21 SER B CA 1
ATOM 5234 C C . SER B 1 21 ? -9.047 60.781 21.109 1 32.84 21 SER B C 1
ATOM 5236 O O . SER B 1 21 ? -9.18 60.438 19.938 1 32.84 21 SER B O 1
ATOM 5238 N N . LEU B 1 22 ? -10.453 60.938 21.531 1 42.22 22 LEU B N 1
ATOM 5239 C CA . LEU B 1 22 ? -11.555 60.062 21.906 1 42.22 22 LEU B CA 1
ATOM 5240 C C . LEU B 1 22 ? -12.047 59.281 20.703 1 42.22 22 LEU B C 1
ATOM 5242 O O . LEU B 1 22 ? -13.156 58.75 20.703 1 42.22 22 LEU B O 1
ATOM 5246 N N . ALA B 1 23 ? -11.641 59.406 19.5 1 58.88 23 ALA B N 1
ATOM 5247 C CA . ALA B 1 23 ? -12.43 58.844 18.406 1 58.88 23 ALA B CA 1
ATOM 5248 C C . ALA B 1 23 ? -12.305 57.344 18.359 1 58.88 23 ALA B C 1
ATOM 5250 O O . ALA B 1 23 ? -11.195 56.781 18.406 1 58.88 23 ALA B O 1
ATOM 5251 N N . CYS B 1 24 ? -13.156 56.656 18.938 1 80.56 24 CYS B N 1
ATOM 5252 C CA . CYS B 1 24 ? -13.391 55.188 18.891 1 80.56 24 CYS B CA 1
ATOM 5253 C C . CYS B 1 24 ? -13.43 54.688 17.453 1 80.56 24 CYS B C 1
ATOM 5255 O O . CYS B 1 24 ? -14.383 54.031 17.047 1 80.56 24 CYS B O 1
ATOM 5257 N N . SER B 1 25 ? -12.391 55.219 16.688 1 87.88 25 SER B N 1
ATOM 5258 C CA . SER B 1 25 ? -12.289 54.75 15.32 1 87.88 25 SER B CA 1
ATOM 5259 C C . SER B 1 25 ? -10.883 54.25 15 1 87.88 25 SER B C 1
ATOM 5261 O O . SER B 1 25 ? -9.898 54.844 15.484 1 87.88 25 SER B O 1
ATOM 5263 N N . TYR B 1 26 ? -10.703 53.281 14.266 1 88.19 26 TYR B N 1
ATOM 5264 C CA . TYR B 1 26 ? -9.461 52.625 13.859 1 88.19 26 TYR B CA 1
ATOM 5265 C C . TYR B 1 26 ? -9.406 52.438 12.344 1 88.19 26 TYR B C 1
ATOM 5267 O O . TYR B 1 26 ? -10.422 52.156 11.711 1 88.19 26 TYR B O 1
ATOM 5275 N N . SER B 1 27 ? -8.203 52.719 11.758 1 88.62 27 SER B N 1
ATOM 5276 C CA . SER B 1 27 ? -8.023 52.562 10.32 1 88.62 27 SER B CA 1
ATOM 5277 C C . SER B 1 27 ? -6.812 51.688 10.016 1 88.62 27 SER B C 1
ATOM 5279 O O . SER B 1 27 ? -5.734 51.875 10.57 1 88.62 27 SER B O 1
ATOM 5281 N N . PHE B 1 28 ? -7.027 50.688 9.164 1 87.44 28 PHE B N 1
ATOM 5282 C CA . PHE B 1 28 ? -5.984 49.75 8.75 1 87.44 28 PHE B CA 1
ATOM 5283 C C . PHE B 1 28 ? -5.965 49.594 7.23 1 87.44 28 PHE B C 1
ATOM 5285 O O . PHE B 1 28 ? -6.992 49.781 6.57 1 87.44 28 PHE B O 1
ATOM 5292 N N . PRO B 1 29 ? -4.75 49.25 6.688 1 84.56 29 PRO B N 1
ATOM 5293 C CA . PRO B 1 29 ? -4.723 48.969 5.246 1 84.56 29 PRO B CA 1
ATOM 5294 C C . PRO B 1 29 ? -5.547 47.75 4.863 1 84.56 29 PRO B C 1
ATOM 5296 O O . PRO B 1 29 ? -5.555 46.75 5.59 1 84.56 29 PRO B O 1
ATOM 5299 N N . ASP B 1 30 ? -6.207 47.875 3.723 1 83.69 30 ASP B N 1
ATOM 5300 C CA . ASP B 1 30 ? -6.914 46.719 3.172 1 83.69 30 ASP B CA 1
ATOM 5301 C C . ASP B 1 30 ? -5.945 45.75 2.488 1 83.69 30 ASP B C 1
ATOM 5303 O O . ASP B 1 30 ? -5.059 46.188 1.749 1 83.69 30 ASP B O 1
ATOM 5307 N N . TYR B 1 31 ? -6.102 44.469 2.781 1 78.88 31 TYR B N 1
ATOM 5308 C CA . TYR B 1 31 ? -5.203 43.438 2.25 1 78.88 31 TYR B CA 1
ATOM 5309 C C . TYR B 1 31 ? -5.254 43.406 0.728 1 78.88 31 TYR B C 1
ATOM 5311 O O . TYR B 1 31 ? -4.219 43.281 0.069 1 78.88 31 TYR B O 1
ATOM 5319 N N . HIS B 1 32 ? -6.387 43.531 0.132 1 77.06 32 HIS B N 1
ATOM 5320 C CA . HIS B 1 32 ? -6.555 43.406 -1.311 1 77.06 32 HIS B CA 1
ATOM 5321 C C . HIS B 1 32 ? -6.184 44.688 -2.027 1 77.06 32 HIS B C 1
ATOM 5323 O O . HIS B 1 32 ? -5.84 44.656 -3.213 1 77.06 32 HIS B O 1
ATOM 5329 N N . ASN B 1 33 ? -6.414 45.844 -1.397 1 79.06 33 ASN B N 1
ATOM 5330 C CA . ASN B 1 33 ? -6.074 47.156 -1.954 1 79.06 33 ASN B CA 1
ATOM 5331 C C . ASN B 1 33 ? -5.316 48.031 -0.947 1 79.06 33 ASN B C 1
ATOM 5333 O O . ASN B 1 33 ? -5.906 48.875 -0.275 1 79.06 33 ASN B O 1
ATOM 5337 N N . PRO B 1 34 ? -4.035 47.906 -1.01 1 77.62 34 PRO B N 1
ATOM 5338 C CA . PRO B 1 34 ? -3.24 48.594 0.03 1 77.62 34 PRO B CA 1
ATOM 5339 C C . PRO B 1 34 ? -3.322 50.094 -0.04 1 77.62 34 PRO B C 1
ATOM 5341 O O . PRO B 1 34 ? -2.941 50.781 0.91 1 77.62 34 PRO B O 1
ATOM 5344 N N . GLN B 1 35 ? -3.857 50.625 -1.118 1 80.88 35 GLN B N 1
ATOM 5345 C CA . GLN B 1 35 ? -4.02 52.062 -1.227 1 80.88 35 GLN B CA 1
ATOM 5346 C C . GLN B 1 35 ? -5.305 52.531 -0.547 1 80.88 35 GLN B C 1
ATOM 5348 O O . GLN B 1 35 ? -5.582 53.719 -0.484 1 80.88 35 GLN B O 1
ATOM 5353 N N . THR B 1 36 ? -5.969 51.531 -0.043 1 88.94 36 THR B N 1
ATOM 5354 C CA . THR B 1 36 ? -7.242 51.812 0.617 1 88.94 36 THR B CA 1
ATOM 5355 C C . THR B 1 36 ? -7.16 51.469 2.105 1 88.94 36 THR B C 1
ATOM 5357 O O . THR B 1 36 ? -6.527 50.5 2.494 1 88.94 36 THR B O 1
ATOM 5360 N N . CYS B 1 37 ? -7.676 52.375 2.873 1 91.31 37 CYS B N 1
ATOM 5361 C CA . CYS B 1 37 ? -7.758 52.125 4.305 1 91.31 37 CYS B CA 1
ATOM 5362 C C . CYS B 1 37 ? -9.164 51.656 4.703 1 91.31 37 CYS B C 1
ATOM 5364 O O . CYS B 1 37 ? -10.148 52.281 4.285 1 91.31 37 CYS B O 1
ATOM 5366 N N . ALA B 1 38 ? -9.25 50.594 5.402 1 90.56 38 ALA B N 1
ATOM 5367 C CA . ALA B 1 38 ? -10.484 50.219 6.062 1 90.56 38 ALA B CA 1
ATOM 5368 C C . ALA B 1 38 ? -10.641 50.906 7.41 1 90.56 38 ALA B C 1
ATOM 5370 O O . ALA B 1 38 ? -9.852 50.688 8.328 1 90.56 38 ALA B O 1
ATOM 5371 N N . ARG B 1 39 ? -11.672 51.688 7.527 1 91.62 39 ARG B N 1
ATOM 5372 C CA . ARG B 1 39 ? -11.898 52.469 8.75 1 91.62 39 ARG B CA 1
ATOM 5373 C C . ARG B 1 39 ? -13.055 51.875 9.555 1 91.62 39 ARG B C 1
ATOM 5375 O O . ARG B 1 39 ? -14.156 51.688 9.031 1 91.62 39 ARG B O 1
ATOM 5382 N N . TYR B 1 40 ? -12.797 51.562 10.789 1 91.94 40 TYR B N 1
ATOM 5383 C CA . TYR B 1 40 ? -13.797 51.094 11.742 1 91.94 40 TYR B CA 1
ATOM 5384 C C . TYR B 1 40 ? -14.195 52.219 12.703 1 91.94 40 TYR B C 1
ATOM 5386 O O . TYR B 1 40 ? -13.383 52.656 13.523 1 91.94 40 TYR B O 1
ATOM 5394 N N . ASP B 1 41 ? -15.438 52.625 12.578 1 90.81 41 ASP B N 1
ATOM 5395 C CA . ASP B 1 41 ? -15.945 53.656 13.484 1 90.81 41 ASP B CA 1
ATOM 5396 C C . ASP B 1 41 ? -16.812 53.031 14.586 1 90.81 41 ASP B C 1
ATOM 5398 O O . ASP B 1 41 ? -17.969 52.719 14.359 1 90.81 41 ASP B O 1
ATOM 5402 N N . LEU B 1 42 ? -16.234 53.031 15.836 1 89.75 42 LEU B N 1
ATOM 5403 C CA . LEU B 1 42 ? -16.922 52.375 16.938 1 89.75 42 LEU B CA 1
ATOM 5404 C C . LEU B 1 42 ? -17.547 53.375 17.875 1 89.75 42 LEU B C 1
ATOM 5406 O O . LEU B 1 42 ? -17.922 53.062 19.016 1 89.75 42 LEU B O 1
ATOM 5410 N N . THR B 1 43 ? -17.766 54.531 17.484 1 86.19 43 THR B N 1
ATOM 5411 C CA . THR B 1 43 ? -18.266 55.594 18.312 1 86.19 43 THR B CA 1
ATOM 5412 C C . THR B 1 43 ? -19.641 55.281 18.859 1 86.19 43 THR B C 1
ATOM 5414 O O . THR B 1 43 ? -19.906 55.5 20.047 1 86.19 43 THR B O 1
ATOM 5417 N N . GLU B 1 44 ? -20.438 54.719 18.016 1 82.94 44 GLU B N 1
ATOM 5418 C CA . GLU B 1 44 ? -21.797 54.438 18.469 1 82.94 44 GLU B CA 1
ATOM 5419 C C . GLU B 1 44 ? -21.797 53.312 19.516 1 82.94 44 GLU B C 1
ATOM 5421 O O . GLU B 1 44 ? -22.641 53.312 20.422 1 82.94 44 GLU B O 1
ATOM 5426 N N . LEU B 1 45 ? -20.969 52.438 19.391 1 82.88 45 LEU B N 1
ATOM 5427 C CA . LEU B 1 45 ? -20.859 51.375 20.391 1 82.88 45 LEU B CA 1
ATOM 5428 C C . LEU B 1 45 ? -20.391 51.938 21.734 1 82.88 45 LEU B C 1
ATOM 5430 O O . LEU B 1 45 ? -20.797 51.438 22.781 1 82.88 45 LEU B O 1
ATOM 5434 N N . SER B 1 46 ? -19.547 52.875 21.688 1 79 46 SER B N 1
ATOM 5435 C CA . SER B 1 46 ? -19.016 53.5 22.891 1 79 46 SER B CA 1
ATOM 5436 C C . SER B 1 46 ? -20.109 54.25 23.641 1 79 46 SER B C 1
ATOM 5438 O O . SER B 1 46 ? -20.062 54.344 24.875 1 79 46 SER B O 1
ATOM 5440 N N . LEU B 1 47 ? -20.969 54.625 22.891 1 74.88 47 LEU B N 1
ATOM 5441 C CA . LEU B 1 47 ? -22.062 55.406 23.5 1 74.88 47 LEU B CA 1
ATOM 5442 C C . LEU B 1 47 ? -23.094 54.469 24.109 1 74.88 47 LEU B C 1
ATOM 5444 O O . LEU B 1 47 ? -23.875 54.875 24.969 1 74.88 47 LEU B O 1
ATOM 5448 N N . ARG B 1 48 ? -22.844 53.312 23.625 1 74.19 48 ARG B N 1
ATOM 5449 C CA . ARG B 1 48 ? -23.797 52.312 24.125 1 74.19 48 ARG B CA 1
ATOM 5450 C C . ARG B 1 48 ? -23.188 51.531 25.281 1 74.19 48 ARG B C 1
ATOM 5452 O O . ARG B 1 48 ? -21.969 51.406 25.391 1 74.19 48 ARG B O 1
ATOM 5459 N N . GLY B 1 49 ? -24.016 51.094 26.328 1 66.19 49 GLY B N 1
ATOM 5460 C CA . GLY B 1 49 ? -23.547 50.344 27.469 1 66.19 49 GLY B CA 1
ATOM 5461 C C . GLY B 1 49 ? -23.484 51.156 28.75 1 66.19 49 GLY B C 1
ATOM 5462 O O . GLY B 1 49 ? -23.969 52.312 28.781 1 66.19 49 GLY B O 1
ATOM 5463 N N . PRO B 1 50 ? -22.797 50.594 29.594 1 78.31 50 PRO B N 1
ATOM 5464 C CA . PRO B 1 50 ? -22.125 49.312 29.734 1 78.31 50 PRO B CA 1
ATOM 5465 C C . PRO B 1 50 ? -23.094 48.125 29.656 1 78.31 50 PRO B C 1
ATOM 5467 O O . PRO B 1 50 ? -24.297 48.312 29.812 1 78.31 50 PRO B O 1
ATOM 5470 N N . TYR B 1 51 ? -22.438 47 29.219 1 79.12 51 TYR B N 1
ATOM 5471 C CA . TYR B 1 51 ? -23.188 45.75 29.141 1 79.12 51 TYR B CA 1
ATOM 5472 C C . TYR B 1 51 ? -22.75 44.781 30.219 1 79.12 51 TYR B C 1
ATOM 5474 O O . TYR B 1 51 ? -21.562 44.656 30.516 1 79.12 51 TYR B O 1
ATOM 5482 N N . ASN B 1 52 ? -23.719 44.219 30.859 1 76.88 52 ASN B N 1
ATOM 5483 C CA . ASN B 1 52 ? -23.453 43.125 31.781 1 76.88 52 ASN B CA 1
ATOM 5484 C C . ASN B 1 52 ? -23.484 41.75 31.062 1 76.88 52 ASN B C 1
ATOM 5486 O O . ASN B 1 52 ? -24.453 41.438 30.359 1 76.88 52 ASN B O 1
ATOM 5490 N N . ILE B 1 53 ? -22.328 41.125 31.109 1 79.69 53 ILE B N 1
ATOM 5491 C CA . ILE B 1 53 ? -22.25 39.781 30.547 1 79.69 53 ILE B CA 1
ATOM 5492 C C . ILE B 1 53 ? -22.188 38.75 31.656 1 79.69 53 ILE B C 1
ATOM 5494 O O . ILE B 1 53 ? -21.312 38.812 32.531 1 79.69 53 ILE B O 1
ATOM 5498 N N . THR B 1 54 ? -23.141 37.812 31.781 1 63.44 54 THR B N 1
ATOM 5499 C CA . THR B 1 54 ? -23.141 36.781 32.812 1 63.44 54 THR B CA 1
ATOM 5500 C C . THR B 1 54 ? -22.656 35.469 32.25 1 63.44 54 THR B C 1
ATOM 5502 O O . THR B 1 54 ? -23.203 34.938 31.281 1 63.44 54 THR B O 1
ATOM 5505 N N . PRO B 1 55 ? -21.344 35.062 32.25 1 62.84 55 PRO B N 1
ATOM 5506 C CA . PRO B 1 55 ? -21.016 33.688 31.891 1 62.84 55 PRO B CA 1
ATOM 5507 C C . PRO B 1 55 ? -21.688 32.656 32.812 1 62.84 55 PRO B C 1
ATOM 5509 O O . PRO B 1 55 ? -22.25 33.031 33.844 1 62.84 55 PRO B O 1
ATOM 5512 N N . PRO B 1 56 ? -21.594 31.234 32.625 1 49.66 56 PRO B N 1
ATOM 5513 C CA . PRO B 1 56 ? -21.922 30.438 33.812 1 49.66 56 PRO B CA 1
ATOM 5514 C C . PRO B 1 56 ? -21.297 31 35.094 1 49.66 56 PRO B C 1
ATOM 5516 O O . PRO B 1 56 ? -20.25 31.641 35.062 1 49.66 56 PRO B O 1
ATOM 5519 N N . TYR B 1 57 ? -21.938 30.859 36.219 1 48.12 57 TYR B N 1
ATOM 5520 C CA . TYR B 1 57 ? -21.516 31.203 37.562 1 48.12 57 TYR B CA 1
ATOM 5521 C C . TYR B 1 57 ? -20.094 30.75 37.844 1 48.12 57 TYR B C 1
ATOM 5523 O O . TYR B 1 57 ? -19.672 29.688 37.375 1 48.12 57 TYR B O 1
ATOM 5531 N N . PRO B 1 58 ? -19.281 31.906 38.438 1 52.75 58 PRO B N 1
ATOM 5532 C CA . PRO B 1 58 ? -19.422 33.094 39.312 1 52.75 58 PRO B CA 1
ATOM 5533 C C . PRO B 1 58 ? -18.953 34.375 38.625 1 52.75 58 PRO B C 1
ATOM 5535 O O . PRO B 1 58 ? -18.906 35.406 39.281 1 52.75 58 PRO B O 1
ATOM 5538 N N . TYR B 1 59 ? -18.625 34.375 37.344 1 62.06 59 TYR B N 1
ATOM 5539 C CA . TYR B 1 59 ? -18.031 35.594 36.781 1 62.06 59 TYR B CA 1
ATOM 5540 C C . TYR B 1 59 ? -19.078 36.469 36.094 1 62.06 59 TYR B C 1
ATOM 5542 O O . TYR B 1 59 ? -19.984 35.938 35.438 1 62.06 59 TYR B O 1
ATOM 5550 N N . ARG B 1 60 ? -19.094 37.719 36.562 1 75.56 60 ARG B N 1
ATOM 5551 C CA . ARG B 1 60 ? -19.828 38.75 35.844 1 75.56 60 ARG B CA 1
ATOM 5552 C C . ARG B 1 60 ? -18.891 39.781 35.25 1 75.56 60 ARG B C 1
ATOM 5554 O O . ARG B 1 60 ? -17.844 40.062 35.844 1 75.56 60 ARG B O 1
ATOM 5561 N N . PHE B 1 61 ? -19.266 40.188 34.031 1 81.62 61 PHE B N 1
ATOM 5562 C CA . PHE B 1 61 ? -18.438 41.219 33.406 1 81.62 61 PHE B CA 1
ATOM 5563 C C . PHE B 1 61 ? -19.234 42.469 33.125 1 81.62 61 PHE B C 1
ATOM 5565 O O . PHE B 1 61 ? -20.422 42.406 32.781 1 81.62 61 PHE B O 1
ATOM 5572 N N . LEU B 1 62 ? -18.656 43.562 33.5 1 80.62 62 LEU B N 1
ATOM 5573 C CA . LEU B 1 62 ? -19.094 44.844 33.031 1 80.62 62 LEU B CA 1
ATOM 5574 C C . LEU B 1 62 ? -18.172 45.375 31.938 1 80.62 62 LEU B C 1
ATOM 5576 O O . LEU B 1 62 ? -16.984 45.594 32.188 1 80.62 62 LEU B O 1
ATOM 5580 N N . VAL B 1 63 ? -18.781 45.531 30.734 1 83.56 63 VAL B N 1
ATOM 5581 C CA . VAL B 1 63 ? -17.875 45.812 29.641 1 83.56 63 VAL B CA 1
ATOM 5582 C C . VAL B 1 63 ? -18.359 47.062 28.891 1 83.56 63 VAL B C 1
ATOM 5584 O O . VAL B 1 63 ? -19.578 47.25 28.75 1 83.56 63 VAL B O 1
ATOM 5587 N N . LYS B 1 64 ? -17.469 47.844 28.422 1 81.19 64 LYS B N 1
ATOM 5588 C CA . LYS B 1 64 ? -17.703 49 27.562 1 81.19 64 LYS B CA 1
ATOM 5589 C C . LYS B 1 64 ? -16.547 49.188 26.578 1 81.19 64 LYS B C 1
ATOM 5591 O O . LYS B 1 64 ? -15.375 49.125 26.953 1 81.19 64 LYS B O 1
ATOM 5596 N N . VAL B 1 65 ? -17.016 49.406 25.359 1 83.25 65 VAL B N 1
ATOM 5597 C CA . VAL B 1 65 ? -16 49.562 24.312 1 83.25 65 VAL B CA 1
ATOM 5598 C C . VAL B 1 65 ? -15.641 51.031 24.172 1 83.25 65 VAL B C 1
ATOM 5600 O O . VAL B 1 65 ? -16.531 51.906 24.047 1 83.25 65 VAL B O 1
ATOM 5603 N N . CYS B 1 66 ? -14.43 51.375 24.156 1 78.12 66 CYS B N 1
ATOM 5604 C CA . CYS B 1 66 ? -13.836 52.688 23.859 1 78.12 66 CYS B CA 1
ATOM 5605 C C . CYS B 1 66 ? -14.227 53.719 24.906 1 78.12 66 CYS B C 1
ATOM 5607 O O . CYS B 1 66 ? -14.117 54.938 24.672 1 78.12 66 CYS B O 1
ATOM 5609 N N . ASP B 1 67 ? -14.828 53.281 25.922 1 74.69 67 ASP B N 1
ATOM 5610 C CA . ASP B 1 67 ? -15.188 54.188 27 1 74.69 67 ASP B CA 1
ATOM 5611 C C . ASP B 1 67 ? -15.07 53.5 28.359 1 74.69 67 ASP B C 1
ATOM 5613 O O . ASP B 1 67 ? -15.023 52.25 28.438 1 74.69 67 ASP B O 1
ATOM 5617 N N . LEU B 1 68 ? -14.922 54.344 29.406 1 70.31 68 LEU B N 1
ATOM 5618 C CA . LEU B 1 68 ? -14.789 53.812 30.766 1 70.31 68 LEU B CA 1
ATOM 5619 C C . LEU B 1 68 ? -16.094 53.188 31.234 1 70.31 68 LEU B C 1
ATOM 5621 O O . LEU B 1 68 ? -17.172 53.781 31.047 1 70.31 68 LEU B O 1
ATOM 5625 N N . ALA B 1 69 ? -15.984 51.969 31.766 1 65.19 69 ALA B N 1
ATOM 5626 C CA . ALA B 1 69 ? -17.141 51.25 32.312 1 65.19 69 ALA B CA 1
ATOM 5627 C C . ALA B 1 69 ? -17.547 51.844 33.688 1 65.19 69 ALA B C 1
ATOM 5629 O O . ALA B 1 69 ? -18.672 51.656 34.125 1 65.19 69 ALA B O 1
ATOM 5630 N N . ALA B 1 70 ? -16.734 52.406 34.531 1 60.59 70 ALA B N 1
ATOM 5631 C CA . ALA B 1 70 ? -16.812 52.781 35.938 1 60.59 70 ALA B CA 1
ATOM 5632 C C . ALA B 1 70 ? -18 53.719 36.188 1 60.59 70 ALA B C 1
ATOM 5634 O O . ALA B 1 70 ? -18.5 53.781 37.312 1 60.59 70 ALA B O 1
ATOM 5635 N N . THR B 1 71 ? -18.547 54.406 35.219 1 53.72 71 THR B N 1
ATOM 5636 C CA . THR B 1 71 ? -19.609 55.281 35.719 1 53.72 71 THR B CA 1
ATOM 5637 C C . THR B 1 71 ? -20.844 54.469 36.094 1 53.72 71 THR B C 1
ATOM 5639 O O . THR B 1 71 ? -21.75 55 36.781 1 53.72 71 THR B O 1
ATOM 5642 N N . ASP B 1 72 ? -20.859 53.25 35.719 1 53.44 72 ASP B N 1
ATOM 5643 C CA . ASP B 1 72 ? -22.016 52.438 36.062 1 53.44 72 ASP B CA 1
ATOM 5644 C C . ASP B 1 72 ? -21.594 51.125 36.688 1 53.44 72 ASP B C 1
ATOM 5646 O O . ASP B 1 72 ? -21.844 50.062 36.125 1 53.44 72 ASP B O 1
ATOM 5650 N N . LEU B 1 73 ? -20.875 51.156 37.781 1 57.12 73 LEU B N 1
ATOM 5651 C CA . LEU B 1 73 ? -20.312 50 38.438 1 57.12 73 LEU B CA 1
ATOM 5652 C C . LEU B 1 73 ? -21.406 49.094 38.969 1 57.12 73 LEU B C 1
ATOM 5654 O O . LEU B 1 73 ? -22.438 49.562 39.438 1 57.12 73 LEU B O 1
ATOM 5658 N N . PRO B 1 74 ? -21.203 47.812 38.719 1 57.16 74 PRO B N 1
ATOM 5659 C CA . PRO B 1 74 ? -22.109 46.906 39.438 1 57.16 74 PRO B CA 1
ATOM 5660 C C . PRO B 1 74 ? -22.047 47.094 40.938 1 57.16 74 PRO B C 1
ATOM 5662 O O . PRO B 1 74 ? -21.047 47.594 41.469 1 57.16 74 PRO B O 1
ATOM 5665 N N . TRP B 1 75 ? -23.188 46.781 41.531 1 57.03 75 TRP B N 1
ATOM 5666 C CA . TRP B 1 75 ? -23.344 46.938 42.969 1 57.03 75 TRP B CA 1
ATOM 5667 C C . TRP B 1 75 ? -22.156 46.375 43.719 1 57.03 75 TRP B C 1
ATOM 5669 O O . TRP B 1 75 ? -21.703 46.969 44.688 1 57.03 75 TRP B O 1
ATOM 5679 N N . ALA B 1 76 ? -21.609 45.188 43.156 1 59.44 76 ALA B N 1
ATOM 5680 C CA . ALA B 1 76 ? -20.5 44.531 43.875 1 59.44 76 ALA B CA 1
ATOM 5681 C C . ALA B 1 76 ? -19.234 45.375 43.812 1 59.44 76 ALA B C 1
ATOM 5683 O O . ALA B 1 76 ? -18.328 45.188 44.625 1 59.44 76 ALA B O 1
ATOM 5684 N N . CYS B 1 77 ? -19.281 46.312 42.938 1 63.22 77 CYS B N 1
ATOM 5685 C CA . CYS B 1 77 ? -18.094 47.125 42.781 1 63.22 77 CYS B CA 1
ATOM 5686 C C . CYS B 1 77 ? -18.312 48.5 43.406 1 63.22 77 CYS B C 1
ATOM 5688 O O . CYS B 1 77 ? -17.375 49.312 43.469 1 63.22 77 CYS B O 1
ATOM 5690 N N . GLU B 1 78 ? -19.469 48.688 43.812 1 61.53 78 GLU B N 1
ATOM 5691 C CA . GLU B 1 78 ? -19.797 50 44.375 1 61.53 78 GLU B CA 1
ATOM 5692 C C . GLU B 1 78 ? -19.047 50.219 45.688 1 61.53 78 GLU B C 1
ATOM 5694 O O . GLU B 1 78 ? -18.969 49.344 46.531 1 61.53 78 GLU B O 1
ATOM 5699 N N . GLY B 1 79 ? -18.5 51.438 45.875 1 59.19 79 GLY B N 1
ATOM 5700 C CA . GLY B 1 79 ? -17.797 51.844 47.094 1 59.19 79 GLY B CA 1
ATOM 5701 C C . GLY B 1 79 ? -16.328 51.469 47.062 1 59.19 79 GLY B C 1
ATOM 5702 O O . GLY B 1 79 ? -15.578 51.844 47.969 1 59.19 79 GLY B O 1
ATOM 5703 N N . LYS B 1 80 ? -16.031 50.562 46.094 1 63.41 80 LYS B N 1
ATOM 5704 C CA . LYS B 1 80 ? -14.617 50.188 46.062 1 63.41 80 LYS B CA 1
ATOM 5705 C C . LYS B 1 80 ? -13.797 51.219 45.281 1 63.41 80 LYS B C 1
ATOM 5707 O O . LYS B 1 80 ? -14.305 51.875 44.375 1 63.41 80 LYS B O 1
ATOM 5712 N N . ASP B 1 81 ? -12.781 51.656 45.875 1 62.5 81 ASP B N 1
ATOM 5713 C CA . ASP B 1 81 ? -11.859 52.594 45.219 1 62.5 81 ASP B CA 1
ATOM 5714 C C . ASP B 1 81 ? -11.188 51.938 44.031 1 62.5 81 ASP B C 1
ATOM 5716 O O . ASP B 1 81 ? -10.07 51.438 44.125 1 62.5 81 ASP B O 1
ATOM 5720 N N . LEU B 1 82 ? -12 51.781 42.938 1 67.62 82 LEU B N 1
ATOM 5721 C CA . LEU B 1 82 ? -11.43 51.188 41.719 1 67.62 82 LEU B CA 1
ATOM 5722 C C . LEU B 1 82 ? -11.047 52.281 40.719 1 67.62 82 LEU B C 1
ATOM 5724 O O . LEU B 1 82 ? -11.766 53.25 40.562 1 67.62 82 LEU B O 1
ATOM 5728 N N . ALA B 1 83 ? -9.922 52.094 40.25 1 70.19 83 ALA B N 1
ATOM 5729 C CA . ALA B 1 83 ? -9.523 53 39.188 1 70.19 83 ALA B CA 1
ATOM 5730 C C . ALA B 1 83 ? -10.391 52.812 37.938 1 70.19 83 ALA B C 1
ATOM 5732 O O . ALA B 1 83 ? -10.891 51.688 37.688 1 70.19 83 ALA B O 1
ATOM 5733 N N . PRO B 1 84 ? -10.781 53.875 37.281 1 70.38 84 PRO B N 1
ATOM 5734 C CA . PRO B 1 84 ? -11.57 53.75 36.062 1 70.38 84 PRO B CA 1
ATOM 5735 C C . PRO B 1 84 ? -10.961 52.781 35.031 1 70.38 84 PRO B C 1
ATOM 5737 O O . PRO B 1 84 ? -9.734 52.75 34.875 1 70.38 84 PRO B O 1
ATOM 5740 N N . ALA B 1 85 ? -11.812 51.844 34.562 1 76 85 ALA B N 1
ATOM 5741 C CA . ALA B 1 85 ? -11.383 50.875 33.562 1 76 85 ALA B CA 1
ATOM 5742 C C . ALA B 1 85 ? -12.438 50.688 32.469 1 76 85 ALA B C 1
ATOM 5744 O O . ALA B 1 85 ? -13.586 51.062 32.656 1 76 85 ALA B O 1
ATOM 5745 N N . TYR B 1 86 ? -12.047 50.094 31.375 1 76.69 86 TYR B N 1
ATOM 5746 C CA . TYR B 1 86 ? -12.938 49.875 30.234 1 76.69 86 TYR B CA 1
ATOM 5747 C C . TYR B 1 86 ? -13.781 48.625 30.453 1 76.69 86 TYR B C 1
ATOM 5749 O O . TYR B 1 86 ? -14.781 48.406 29.766 1 76.69 86 TYR B O 1
ATOM 5757 N N . ALA B 1 87 ? -13.25 47.781 31.344 1 80.81 87 ALA B N 1
ATOM 5758 C CA . ALA B 1 87 ? -14.023 46.594 31.703 1 80.81 87 ALA B CA 1
ATOM 5759 C C . ALA B 1 87 ? -13.672 46.125 33.094 1 80.81 87 ALA B C 1
ATOM 5761 O O . ALA B 1 87 ? -12.578 46.406 33.594 1 80.81 87 ALA B O 1
ATOM 5762 N N . TYR B 1 88 ? -14.625 45.531 33.688 1 79.75 88 TYR B N 1
ATOM 5763 C CA . TYR B 1 88 ? -14.438 44.938 35 1 79.75 88 TYR B CA 1
ATOM 5764 C C . TYR B 1 88 ? -14.938 43.5 35.031 1 79.75 88 TYR B C 1
ATOM 5766 O O . TYR B 1 88 ? -15.891 43.156 34.312 1 79.75 88 TYR B O 1
ATOM 5774 N N . SER B 1 89 ? -14.25 42.75 35.781 1 80.56 89 SER B N 1
ATOM 5775 C CA . SER B 1 89 ? -14.781 41.438 36.188 1 80.56 89 SER B CA 1
ATOM 5776 C C . SER B 1 89 ? -15.211 41.406 37.656 1 80.56 89 SER B C 1
ATOM 5778 O O . SER B 1 89 ? -14.555 42.031 38.5 1 80.56 89 SER B O 1
ATOM 5780 N N . VAL B 1 90 ? -16.344 40.844 37.875 1 75.12 90 VAL B N 1
ATOM 5781 C CA . VAL B 1 90 ? -16.844 40.688 39.25 1 75.12 90 VAL B CA 1
ATOM 5782 C C . VAL B 1 90 ? -16.766 39.219 39.656 1 75.12 90 VAL B C 1
ATOM 5784 O O . VAL B 1 90 ? -17.375 38.344 39.031 1 75.12 90 VAL B O 1
ATOM 5787 N N . GLU B 1 91 ? -15.828 38.906 40.625 1 72.56 91 GLU B N 1
ATOM 5788 C CA . GLU B 1 91 ? -15.641 37.562 41.156 1 72.56 91 GLU B CA 1
ATOM 5789 C C . GLU B 1 91 ? -15.961 37.5 42.656 1 72.56 91 GLU B C 1
ATOM 5791 O O . GLU B 1 91 ? -15.266 38.094 43.469 1 72.56 91 GLU B O 1
ATOM 5796 N N . THR B 1 92 ? -16.781 36.625 43.094 1 67.25 92 THR B N 1
ATOM 5797 C CA . THR B 1 92 ? -17.188 36.438 44.5 1 67.25 92 THR B CA 1
ATOM 5798 C C . THR B 1 92 ? -17.25 37.781 45.219 1 67.25 92 THR B C 1
ATOM 5800 O O . THR B 1 92 ? -16.656 37.938 46.281 1 67.25 92 THR B O 1
ATOM 5803 N N . ASP B 1 93 ? -17.828 38.844 44.625 1 67.62 93 ASP B N 1
ATOM 5804 C CA . ASP B 1 93 ? -18.125 40.125 45.219 1 67.62 93 ASP B CA 1
ATOM 5805 C C . ASP B 1 93 ? -16.891 41.031 45.188 1 67.62 93 ASP B C 1
ATOM 5807 O O . ASP B 1 93 ? -16.844 42.062 45.875 1 67.62 93 ASP B O 1
ATOM 5811 N N . GLU B 1 94 ? -15.82 40.531 44.562 1 75.12 94 GLU B N 1
ATOM 5812 C CA . GLU B 1 94 ? -14.672 41.406 44.312 1 75.12 94 GLU B CA 1
ATOM 5813 C C . GLU B 1 94 ? -14.641 41.875 42.844 1 75.12 94 GLU B C 1
ATOM 5815 O O . GLU B 1 94 ? -15.008 41.125 41.938 1 75.12 94 GLU B O 1
ATOM 5820 N N . CYS B 1 95 ? -14.211 43.094 42.75 1 76.75 95 CYS B N 1
ATOM 5821 C CA . CYS B 1 95 ? -14.148 43.688 41.406 1 76.75 95 CYS B CA 1
ATOM 5822 C C . CYS B 1 95 ? -12.703 43.875 40.969 1 76.75 95 CYS B C 1
ATOM 5824 O O . CYS B 1 95 ? -11.859 44.344 41.75 1 76.75 95 CYS B O 1
ATOM 5826 N N . TYR B 1 96 ? -12.5 43.5 39.688 1 80.88 96 TYR B N 1
ATOM 5827 C CA . TYR B 1 96 ? -11.164 43.625 39.125 1 80.88 96 TYR B CA 1
ATOM 5828 C C . TYR B 1 96 ? -11.188 44.438 37.844 1 80.88 96 TYR B C 1
ATOM 5830 O O . TYR B 1 96 ? -12.102 44.25 37 1 80.88 96 TYR B O 1
ATOM 5838 N N . GLN B 1 97 ? -10.141 45.219 37.625 1 79.5 97 GLN B N 1
ATOM 5839 C CA . GLN B 1 97 ? -9.977 46 36.375 1 79.5 97 GLN B CA 1
ATOM 5840 C C . GLN B 1 97 ? -9.367 45.125 35.281 1 79.5 97 GLN B C 1
ATOM 5842 O O . GLN B 1 97 ? -8.344 44.469 35.5 1 79.5 97 GLN B O 1
ATOM 5847 N N . LEU B 1 98 ? -10.008 45.031 34.094 1 79.38 98 LEU B N 1
ATOM 5848 C CA . LEU B 1 98 ? -9.5 44.219 33 1 79.38 98 LEU B CA 1
ATOM 5849 C C . LEU B 1 98 ? -8.734 45.062 32 1 79.38 98 LEU B C 1
ATOM 5851 O O . LEU B 1 98 ? -8.07 44.531 31.094 1 79.38 98 LEU B O 1
ATOM 5855 N N . GLY B 1 99 ? -8.281 46.156 32.188 1 76.19 99 GLY B N 1
ATOM 5856 C CA . GLY B 1 99 ? -7.523 46.938 31.234 1 76.19 99 GLY B CA 1
ATOM 5857 C C . GLY B 1 99 ? -7.562 48.438 31.516 1 76.19 99 GLY B C 1
ATOM 5858 O O . GLY B 1 99 ? -8.492 48.938 32.156 1 76.19 99 GLY B O 1
ATOM 5859 N N . ASN B 1 100 ? -6.398 49.031 31.047 1 64.62 100 ASN B N 1
ATOM 5860 C CA . ASN B 1 100 ? -6.355 50.5 31.125 1 64.62 100 ASN B CA 1
ATOM 5861 C C . ASN B 1 100 ? -6.215 51.125 29.734 1 64.62 100 ASN B C 1
ATOM 5863 O O . ASN B 1 100 ? -5.789 50.438 28.781 1 64.62 100 ASN B O 1
ATOM 5867 N N . LEU B 1 101 ? -6.848 52.312 29.469 1 55.94 101 LEU B N 1
ATOM 5868 C CA . LEU B 1 101 ? -6.926 52.969 28.172 1 55.94 101 LEU B CA 1
ATOM 5869 C C . LEU B 1 101 ? -5.531 53.219 27.594 1 55.94 101 LEU B C 1
ATOM 5871 O O . LEU B 1 101 ? -5.367 53.344 26.391 1 55.94 101 LEU B O 1
ATOM 5875 N N . GLU B 1 102 ? -4.602 53.281 28.422 1 55.59 102 GLU B N 1
ATOM 5876 C CA . GLU B 1 102 ? -3.281 53.656 27.938 1 55.59 102 GLU B CA 1
ATOM 5877 C C . GLU B 1 102 ? -2.678 52.562 27.062 1 55.59 102 GLU B C 1
ATOM 5879 O O . GLU B 1 102 ? -1.772 52.812 26.266 1 55.59 102 GLU B O 1
ATOM 5884 N N . ASN B 1 103 ? -3.303 51.406 27.188 1 56.56 103 ASN B N 1
ATOM 5885 C CA . ASN B 1 103 ? -2.666 50.312 26.484 1 56.56 103 ASN B CA 1
ATOM 5886 C C . ASN B 1 103 ? -3.674 49.531 25.656 1 56.56 103 ASN B C 1
ATOM 5888 O O . ASN B 1 103 ? -3.986 48.375 25.984 1 56.56 103 ASN B O 1
ATOM 5892 N N . ASP B 1 104 ? -4.227 50.188 24.562 1 65.5 104 ASP B N 1
ATOM 5893 C CA . ASP B 1 104 ? -5.215 49.531 23.703 1 65.5 104 ASP B CA 1
ATOM 5894 C C . ASP B 1 104 ? -4.602 49.125 22.375 1 65.5 104 ASP B C 1
ATOM 5896 O O . ASP B 1 104 ? -3.625 49.719 21.922 1 65.5 104 ASP B O 1
ATOM 5900 N N . PHE B 1 105 ? -4.945 47.875 22.031 1 76.31 105 PHE B N 1
ATOM 5901 C CA . PHE B 1 105 ? -4.59 47.406 20.703 1 76.31 105 PHE B CA 1
ATOM 5902 C C . PHE B 1 105 ? -5.844 47.062 19.891 1 76.31 105 PHE B C 1
ATOM 5904 O O . PHE B 1 105 ? -6.867 46.688 20.469 1 76.31 105 PHE B O 1
ATOM 5911 N N . ALA B 1 106 ? -5.738 47.469 18.578 1 81.19 106 ALA B N 1
ATOM 5912 C CA . ALA B 1 106 ? -6.805 47.062 17.656 1 81.19 106 ALA B CA 1
ATOM 5913 C C . ALA B 1 106 ? -6.234 46.5 16.375 1 81.19 106 ALA B C 1
ATOM 5915 O O . ALA B 1 106 ? -5.18 46.906 15.906 1 81.19 106 ALA B O 1
ATOM 5916 N N . TYR B 1 107 ? -6.859 45.438 15.914 1 83.5 107 TYR B N 1
ATOM 5917 C CA . TYR B 1 107 ? -6.492 44.781 14.664 1 83.5 107 TYR B CA 1
ATOM 5918 C C . TYR B 1 107 ? -7.727 44.281 13.93 1 83.5 107 TYR B C 1
ATOM 5920 O O . TYR B 1 107 ? -8.758 44 14.547 1 83.5 107 TYR B O 1
ATOM 5928 N N . PRO B 1 108 ? -7.555 44.25 12.5 1 83.81 108 PRO B N 1
ATOM 5929 C CA . PRO B 1 108 ? -8.625 43.531 11.828 1 83.81 108 PRO B CA 1
ATOM 5930 C C . PRO B 1 108 ? -8.75 42.094 12.312 1 83.81 108 PRO B C 1
ATOM 5932 O O . PRO B 1 108 ? -7.738 41.438 12.578 1 83.81 108 PRO B O 1
ATOM 5935 N N . LEU B 1 109 ? -9.969 41.594 12.484 1 86.69 109 LEU B N 1
ATOM 5936 C CA . LEU B 1 109 ? -10.211 40.219 12.93 1 86.69 109 LEU B CA 1
ATOM 5937 C C . LEU B 1 109 ? -9.617 39.219 11.938 1 86.69 109 LEU B C 1
ATOM 5939 O O . LEU B 1 109 ? -9.234 38.094 12.328 1 86.69 109 LEU B O 1
ATOM 5943 N N . ASP B 1 110 ? -9.586 39.562 10.648 1 83.56 110 ASP B N 1
ATOM 5944 C CA . ASP B 1 110 ? -8.93 38.812 9.57 1 83.56 110 ASP B CA 1
ATOM 5945 C C . ASP B 1 110 ? -8.023 39.719 8.75 1 83.56 110 ASP B C 1
ATOM 5947 O O . ASP B 1 110 ? -8.508 40.562 7.98 1 83.56 110 ASP B O 1
ATOM 5951 N N . PRO B 1 111 ? -6.723 39.438 8.93 1 78.69 111 PRO B N 1
ATOM 5952 C CA . PRO B 1 111 ? -5.809 40.344 8.211 1 78.69 111 PRO B CA 1
ATOM 5953 C C . PRO B 1 111 ? -5.941 40.219 6.695 1 78.69 111 PRO B C 1
ATOM 5955 O O . PRO B 1 111 ? -5.535 41.125 5.965 1 78.69 111 PRO B O 1
ATOM 5958 N N . MET B 1 112 ? -6.539 39.125 6.25 1 78.81 112 MET B N 1
ATOM 5959 C CA . MET B 1 112 ? -6.672 38.938 4.809 1 78.81 112 MET B CA 1
ATOM 5960 C C . MET B 1 112 ? -8.031 39.406 4.32 1 78.81 112 MET B C 1
ATOM 5962 O O . MET B 1 112 ? -8.312 39.375 3.121 1 78.81 112 MET B O 1
ATOM 5966 N N . ASN B 1 113 ? -8.93 39.844 5.176 1 84.75 113 ASN B N 1
ATOM 5967 C CA . ASN B 1 113 ? -10.273 40.312 4.84 1 84.75 113 ASN B CA 1
ATOM 5968 C C . ASN B 1 113 ? -10.812 41.281 5.879 1 84.75 113 ASN B C 1
ATOM 5970 O O . ASN B 1 113 ? -11.445 40.875 6.855 1 84.75 113 ASN B O 1
ATOM 5974 N N . SER B 1 114 ? -10.781 42.562 5.586 1 86.62 114 SER B N 1
ATOM 5975 C CA . SER B 1 114 ? -11.148 43.625 6.523 1 86.62 114 SER B CA 1
ATOM 5976 C C . SER B 1 114 ? -12.641 43.625 6.809 1 86.62 114 SER B C 1
ATOM 5978 O O . SER B 1 114 ? -13.094 44.188 7.816 1 86.62 114 SER B O 1
ATOM 5980 N N . SER B 1 115 ? -13.383 42.938 5.996 1 88.75 115 SER B N 1
ATOM 5981 C CA . SER B 1 115 ? -14.836 43 6.137 1 88.75 115 SER B CA 1
ATOM 5982 C C . SER B 1 115 ? -15.32 42.031 7.223 1 88.75 115 SER B C 1
ATOM 5984 O O . SER B 1 115 ? -16.516 42 7.539 1 88.75 115 SER B O 1
ATOM 5986 N N . VAL B 1 116 ? -14.445 41.344 7.82 1 89.19 116 VAL B N 1
ATOM 5987 C CA . VAL B 1 116 ? -14.836 40.375 8.859 1 89.19 116 VAL B CA 1
ATOM 5988 C C . VAL B 1 116 ? -15.117 41.125 10.164 1 89.19 116 VAL B C 1
ATOM 5990 O O . VAL B 1 116 ? -16.031 40.781 10.906 1 89.19 116 VAL B O 1
ATOM 5993 N N . GLY B 1 117 ? -14.367 42.125 10.445 1 92.19 117 GLY B N 1
ATOM 5994 C CA . GLY B 1 117 ? -14.547 42.875 11.672 1 92.19 117 GLY B CA 1
ATOM 5995 C C . GLY B 1 117 ? -13.234 43.344 12.281 1 92.19 117 GLY B C 1
ATOM 5996 O O . GLY B 1 117 ? -12.219 43.438 11.594 1 92.19 117 GLY B O 1
ATOM 5997 N N . ILE B 1 118 ? -13.305 43.688 13.57 1 90.31 118 ILE B N 1
ATOM 5998 C CA . ILE B 1 118 ? -12.148 44.281 14.234 1 90.31 118 ILE B CA 1
ATOM 5999 C C . ILE B 1 118 ? -12 43.688 15.633 1 90.31 118 ILE B C 1
ATOM 6001 O O . ILE B 1 118 ? -13 43.344 16.281 1 90.31 118 ILE B O 1
ATOM 6005 N N . ARG B 1 119 ? -10.773 43.469 16.047 1 90.5 119 ARG B N 1
ATOM 6006 C CA . ARG B 1 119 ? -10.445 43.125 17.438 1 90.5 119 ARG B CA 1
ATOM 6007 C C . ARG B 1 119 ? -9.914 44.344 18.188 1 90.5 119 ARG B C 1
ATOM 6009 O O . ARG B 1 119 ? -9.062 45.062 17.672 1 90.5 119 ARG B O 1
ATOM 6016 N N . VAL B 1 120 ? -10.469 44.594 19.359 1 85.62 120 VAL B N 1
ATOM 6017 C CA . VAL B 1 120 ? -9.969 45.625 20.266 1 85.62 120 VAL B CA 1
ATOM 6018 C C . VAL B 1 120 ? -9.594 45 21.609 1 85.62 120 VAL B C 1
ATOM 6020 O O . VAL B 1 120 ? -10.375 44.25 22.172 1 85.62 120 VAL B O 1
ATOM 6023 N N . ALA B 1 121 ? -8.391 45.344 22.078 1 83.25 121 ALA B N 1
ATOM 6024 C CA . ALA B 1 121 ? -7.957 44.781 23.344 1 83.25 121 ALA B CA 1
ATOM 6025 C C . ALA B 1 121 ? -7.449 45.875 24.281 1 83.25 121 ALA B C 1
ATOM 6027 O O . ALA B 1 121 ? -6.82 46.812 23.844 1 83.25 121 ALA B O 1
ATOM 6028 N N . TYR B 1 122 ? -7.812 45.688 25.469 1 80.25 122 TYR B N 1
ATOM 6029 C CA . TYR B 1 122 ? -7.312 46.562 26.547 1 80.25 122 TYR B CA 1
ATOM 6030 C C . TYR B 1 122 ? -6.496 45.75 27.547 1 80.25 122 TYR B C 1
ATOM 6032 O O . TYR B 1 122 ? -6.969 44.719 28.062 1 80.25 122 TYR B O 1
ATOM 6040 N N . THR B 1 123 ? -5.25 46.188 27.75 1 78.56 123 THR B N 1
ATOM 6041 C CA . THR B 1 123 ? -4.359 45.406 28.609 1 78.56 123 THR B CA 1
ATOM 6042 C C . THR B 1 123 ? -3.986 46.219 29.859 1 78.56 123 THR B C 1
ATOM 6044 O O . THR B 1 123 ? -4.5 47.312 30.062 1 78.56 123 THR B O 1
ATOM 6047 N N . ASN B 1 124 ? -3.229 45.625 30.781 1 75.38 124 ASN B N 1
ATOM 6048 C CA . ASN B 1 124 ? -2.666 46.25 31.984 1 75.38 124 ASN B CA 1
ATOM 6049 C C . ASN B 1 124 ? -3.75 46.562 33 1 75.38 124 ASN B C 1
ATOM 6051 O O . ASN B 1 124 ? -3.742 47.625 33.594 1 75.38 124 ASN B O 1
ATOM 6055 N N . GLY B 1 125 ? -4.773 45.781 33.094 1 73.62 125 GLY B N 1
ATOM 6056 C CA . GLY B 1 125 ? -5.734 45.875 34.188 1 73.62 125 GLY B CA 1
ATOM 6057 C C . GLY B 1 125 ? -5.148 45.5 35.531 1 73.62 125 GLY B C 1
ATOM 6058 O O . GLY B 1 125 ? -4.043 44.969 35.625 1 73.62 125 GLY B O 1
ATOM 6059 N N . VAL B 1 126 ? -5.73 46.156 36.625 1 67.25 126 VAL B N 1
ATOM 6060 C CA . VAL B 1 126 ? -5.234 45.969 37.969 1 67.25 126 VAL B CA 1
ATOM 6061 C C . VAL B 1 126 ? -6.328 45.312 38.844 1 67.25 126 VAL B C 1
ATOM 6063 O O . VAL B 1 126 ? -7.508 45.656 38.688 1 67.25 126 VAL B O 1
ATOM 6066 N N . GLY B 1 127 ? -6.012 44.188 39.719 1 57.5 127 GLY B N 1
ATOM 6067 C CA . GLY B 1 127 ? -6.926 43.719 40.75 1 57.5 127 GLY B CA 1
ATOM 6068 C C . GLY B 1 127 ? -6.238 42.875 41.812 1 57.5 127 GLY B C 1
ATOM 6069 O O . GLY B 1 127 ? -5.043 43.062 42.062 1 57.5 127 GLY B O 1
ATOM 6070 N N . GLY B 1 128 ? -6.785 41.562 42.25 1 49.78 128 GLY B N 1
ATOM 6071 C CA . GLY B 1 128 ? -6.371 41.031 43.531 1 49.78 128 GLY B CA 1
ATOM 6072 C C . GLY B 1 128 ? -4.875 41.125 43.781 1 49.78 128 GLY B C 1
ATOM 6073 O O . GLY B 1 128 ? -4.238 42.094 43.406 1 49.78 128 GLY B O 1
ATOM 6074 N N . ASN B 1 129 ? -4.129 39.938 43.875 1 48.34 129 ASN B N 1
ATOM 6075 C CA . ASN B 1 129 ? -2.789 39.906 44.438 1 48.34 129 ASN B CA 1
ATOM 6076 C C . ASN B 1 129 ? -1.756 40.531 43.531 1 48.34 129 ASN B C 1
ATOM 6078 O O . ASN B 1 129 ? -0.558 40.5 43.812 1 48.34 129 ASN B O 1
ATOM 6082 N N . GLY B 1 130 ? -2.115 41.531 42.562 1 49.16 130 GLY B N 1
ATOM 6083 C CA . GLY B 1 130 ? -1.174 42.344 41.812 1 49.16 130 GLY B CA 1
ATOM 6084 C C . GLY B 1 130 ? -0.291 41.562 40.875 1 49.16 130 GLY B C 1
ATOM 6085 O O . GLY B 1 130 ? 0.684 42.062 40.344 1 49.16 130 GLY B O 1
ATOM 6086 N N . VAL B 1 131 ? -0.399 40.281 40.719 1 50.16 131 VAL B N 1
ATOM 6087 C CA . VAL B 1 131 ? 0.651 39.469 40.125 1 50.16 131 VAL B CA 1
ATOM 6088 C C . VAL B 1 131 ? 0.498 39.469 38.594 1 50.16 131 VAL B C 1
ATOM 6090 O O . VAL B 1 131 ? 1.49 39.531 37.875 1 50.16 131 VAL B O 1
ATOM 6093 N N . TRP B 1 132 ? -0.71 39.406 38 1 57.38 132 TRP B N 1
ATOM 6094 C CA . TRP B 1 132 ? -0.777 39.312 36.562 1 57.38 132 TRP B CA 1
ATOM 6095 C C . TRP B 1 132 ? -1.676 40.406 36 1 57.38 132 TRP B C 1
ATOM 6097 O O . TRP B 1 132 ? -2.791 40.625 36.469 1 57.38 132 TRP B O 1
ATOM 6107 N N . PRO B 1 133 ? -1.144 41.156 35.062 1 69.25 133 PRO B N 1
ATOM 6108 C CA . PRO B 1 133 ? -2.016 42.156 34.438 1 69.25 133 PRO B CA 1
ATOM 6109 C C . PRO B 1 133 ? -3.205 41.531 33.719 1 69.25 133 PRO B C 1
ATOM 6111 O O . PRO B 1 133 ? -3.031 40.656 32.906 1 69.25 133 PRO B O 1
ATOM 6114 N N . ARG B 1 134 ? -4.422 41.906 34.062 1 78.31 134 ARG B N 1
ATOM 6115 C CA . ARG B 1 134 ? -5.672 41.406 33.5 1 78.31 134 ARG B CA 1
ATOM 6116 C C . ARG B 1 134 ? -6.023 42.156 32.219 1 78.31 134 ARG B C 1
ATOM 6118 O O . ARG B 1 134 ? -5.652 43.312 32.031 1 78.31 134 ARG B O 1
ATOM 6125 N N . ALA B 1 135 ? -6.605 41.406 31.266 1 80.12 135 ALA B N 1
ATOM 6126 C CA . ALA B 1 135 ? -6.922 42 29.984 1 80.12 135 ALA B CA 1
ATOM 6127 C C . ALA B 1 135 ? -8.289 41.562 29.484 1 80.12 135 ALA B C 1
ATOM 6129 O O . ALA B 1 135 ? -8.828 40.562 29.938 1 80.12 135 ALA B O 1
ATOM 6130 N N . VAL B 1 136 ? -8.852 42.406 28.656 1 82.75 136 VAL B N 1
ATOM 6131 C CA . VAL B 1 136 ? -10.078 42.062 27.953 1 82.75 136 VAL B CA 1
ATOM 6132 C C . VAL B 1 136 ? -9.875 42.219 26.438 1 82.75 136 VAL B C 1
ATOM 6134 O O . VAL B 1 136 ? -9.242 43.188 26 1 82.75 136 VAL B O 1
ATOM 6137 N N . ILE B 1 137 ? -10.352 41.219 25.672 1 85.25 137 ILE B N 1
ATOM 6138 C CA . ILE B 1 137 ? -10.32 41.25 24.219 1 85.25 137 ILE B CA 1
ATOM 6139 C C . ILE B 1 137 ? -11.742 41.25 23.672 1 85.25 137 ILE B C 1
ATOM 6141 O O . ILE B 1 137 ? -12.547 40.375 24.016 1 85.25 137 ILE B O 1
ATOM 6145 N N . TYR B 1 138 ? -12.031 42.219 22.812 1 87.94 138 TYR B N 1
ATOM 6146 C CA . TYR B 1 138 ? -13.297 42.25 22.094 1 87.94 138 TYR B CA 1
ATOM 6147 C C . TYR B 1 138 ? -13.125 41.844 20.641 1 87.94 138 TYR B C 1
ATOM 6149 O O . TYR B 1 138 ? -12.453 42.531 19.875 1 87.94 138 TYR B O 1
ATOM 6157 N N . ASP B 1 139 ? -13.664 40.75 20.344 1 90.19 139 ASP B N 1
ATOM 6158 C CA . ASP B 1 139 ? -13.82 40.406 18.938 1 90.19 139 ASP B CA 1
ATOM 6159 C C . ASP B 1 139 ? -15.156 40.875 18.391 1 90.19 139 ASP B C 1
ATOM 6161 O O . ASP B 1 139 ? -16.188 40.25 18.609 1 90.19 139 ASP B O 1
ATOM 6165 N N . LEU B 1 140 ? -15.109 41.938 17.641 1 91.31 140 LEU B N 1
ATOM 6166 C CA . LEU B 1 140 ? -16.297 42.562 17.062 1 91.31 140 LEU B CA 1
ATOM 6167 C C . LEU B 1 140 ? -16.469 42.125 15.617 1 91.31 140 LEU B C 1
ATOM 6169 O O . LEU B 1 140 ? -15.695 42.531 14.75 1 91.31 140 LEU B O 1
ATOM 6173 N N . TYR B 1 141 ? -17.531 41.375 15.367 1 91.62 141 TYR B N 1
ATOM 6174 C CA . TYR B 1 141 ? -17.812 40.875 14.031 1 91.62 141 TYR B CA 1
ATOM 6175 C C . TYR B 1 141 ? -18.766 41.812 13.289 1 91.62 141 TYR B C 1
ATOM 6177 O O . TYR B 1 141 ? -19.75 42.281 13.852 1 91.62 141 TYR B O 1
ATOM 6185 N N . CYS B 1 142 ? -18.438 42.062 12 1 92.62 142 CYS B N 1
ATOM 6186 C CA . CYS B 1 142 ? -19.312 42.875 11.148 1 92.62 142 CYS B CA 1
ATOM 6187 C C . CYS B 1 142 ? -20.609 42.125 10.844 1 92.62 142 CYS B C 1
ATOM 6189 O O . CYS B 1 142 ? -20.578 41.031 10.273 1 92.62 142 CYS B O 1
ATOM 6191 N N . ASP B 1 143 ? -21.625 42.656 11.305 1 89.69 143 ASP B N 1
ATOM 6192 C CA . ASP B 1 143 ? -22.953 42.125 11.039 1 89.69 143 ASP B CA 1
ATOM 6193 C C . ASP B 1 143 ? -23.859 43.188 10.43 1 89.69 143 ASP B C 1
ATOM 6195 O O . ASP B 1 143 ? -24.281 44.125 11.117 1 89.69 143 ASP B O 1
ATOM 6199 N N . THR B 1 144 ? -24.219 43.062 9.133 1 85.75 144 THR B N 1
ATOM 6200 C CA . THR B 1 144 ? -24.984 44.062 8.422 1 85.75 144 THR B CA 1
ATOM 6201 C C . THR B 1 144 ? -26.484 43.781 8.531 1 85.75 144 THR B C 1
ATOM 6203 O O . THR B 1 144 ? -27.281 44.438 7.859 1 85.75 144 THR B O 1
ATOM 6206 N N . SER B 1 145 ? -26.828 42.812 9.266 1 77.69 145 SER B N 1
ATOM 6207 C CA . SER B 1 145 ? -28.219 42.406 9.336 1 77.69 145 SER B CA 1
ATOM 6208 C C . SER B 1 145 ? -29.062 43.438 10.094 1 77.69 145 SER B C 1
ATOM 6210 O O . SER B 1 145 ? -30.297 43.406 10.008 1 77.69 145 SER B O 1
ATOM 6212 N N . GLY B 1 146 ? -28.5 44.406 10.742 1 73 146 GLY B N 1
ATOM 6213 C CA . GLY B 1 146 ? -29.219 45.406 11.531 1 73 146 GLY B CA 1
ATOM 6214 C C . GLY B 1 146 ? -29.484 44.938 12.953 1 73 146 GLY B C 1
ATOM 6215 O O . GLY B 1 146 ? -29.828 45.75 13.82 1 73 146 GLY B O 1
ATOM 6216 N N . PHE B 1 147 ? -29.344 43.656 13.211 1 69.38 147 PHE B N 1
ATOM 6217 C CA . PHE B 1 147 ? -29.484 43.094 14.555 1 69.38 147 PHE B CA 1
ATOM 6218 C C . PHE B 1 147 ? -28.203 43.281 15.359 1 69.38 147 PHE B C 1
ATOM 6220 O O . PHE B 1 147 ? -27.109 43.094 14.836 1 69.38 147 PHE B O 1
ATOM 6227 N N . ASN B 1 148 ? -28.312 43.969 16.516 1 72.56 148 ASN B N 1
ATOM 6228 C CA . ASN B 1 148 ? -27.172 44.156 17.406 1 72.56 148 ASN B CA 1
ATOM 6229 C C . ASN B 1 148 ? -27.359 43.406 18.719 1 72.56 148 ASN B C 1
ATOM 6231 O O . ASN B 1 148 ? -27.688 44 19.75 1 72.56 148 ASN B O 1
ATOM 6235 N N . PRO B 1 149 ? -27.078 42.125 18.672 1 77.94 149 PRO B N 1
ATOM 6236 C CA . PRO B 1 149 ? -27.203 41.375 19.938 1 77.94 149 PRO B CA 1
ATOM 6237 C C . PRO B 1 149 ? -26.188 41.844 20.984 1 77.94 149 PRO B C 1
ATOM 6239 O O . PRO B 1 149 ? -25.188 42.469 20.625 1 77.94 149 PRO B O 1
ATOM 6242 N N . PRO B 1 150 ? -26.531 41.5 22.25 1 79.19 150 PRO B N 1
ATOM 6243 C CA . PRO B 1 150 ? -25.547 41.844 23.266 1 79.19 150 PRO B CA 1
ATOM 6244 C C . PRO B 1 150 ? -24.25 41.031 23.109 1 79.19 150 PRO B C 1
ATOM 6246 O O . PRO B 1 150 ? -24.25 39.969 22.484 1 79.19 150 PRO B O 1
ATOM 6249 N N . PRO B 1 151 ? -23.156 41.656 23.641 1 86.25 151 PRO B N 1
ATOM 6250 C CA . PRO B 1 151 ? -21.891 40.906 23.609 1 86.25 151 PRO B CA 1
ATOM 6251 C C . PRO B 1 151 ? -21.953 39.625 24.438 1 86.25 151 PRO B C 1
ATOM 6253 O O . PRO B 1 151 ? -22.734 39.531 25.375 1 86.25 151 PRO B O 1
ATOM 6256 N N . GLU B 1 152 ? -21.109 38.656 24.062 1 84.12 152 GLU B N 1
ATOM 6257 C CA . GLU B 1 152 ? -21.062 37.344 24.75 1 84.12 152 GLU B CA 1
ATOM 6258 C C . GLU B 1 152 ? -19.641 37.031 25.203 1 84.12 152 GLU B C 1
ATOM 6260 O O . GLU B 1 152 ? -18.672 37.344 24.5 1 84.12 152 GLU B O 1
ATOM 6265 N N . PHE B 1 153 ? -19.578 36.438 26.438 1 81.06 153 PHE B N 1
ATOM 6266 C CA . PHE B 1 153 ? -18.312 35.906 26.891 1 81.06 153 PHE B CA 1
ATOM 6267 C C . PHE B 1 153 ? -17.875 34.719 26.016 1 81.06 153 PHE B C 1
ATOM 6269 O O . PHE B 1 153 ? -18.672 33.812 25.75 1 81.06 153 PHE B O 1
ATOM 6276 N N . ALA B 1 154 ? -16.688 34.844 25.5 1 72.75 154 ALA B N 1
ATOM 6277 C CA . ALA B 1 154 ? -16.203 33.812 24.594 1 72.75 154 ALA B CA 1
ATOM 6278 C C . ALA B 1 154 ? -15.227 32.875 25.312 1 72.75 154 ALA B C 1
ATOM 6280 O O . ALA B 1 154 ? -15.422 31.656 25.312 1 72.75 154 ALA B O 1
ATOM 6281 N N . TYR B 1 155 ? -14.133 33.5 25.891 1 71.88 155 TYR B N 1
ATOM 6282 C CA . TYR B 1 155 ? -13.086 32.625 26.422 1 71.88 155 TYR B CA 1
ATOM 6283 C C . TYR B 1 155 ? -12.25 33.344 27.469 1 71.88 155 TYR B C 1
ATOM 6285 O O . TYR B 1 155 ? -12.117 34.594 27.422 1 71.88 155 TYR B O 1
ATOM 6293 N N . GLU B 1 156 ? -11.797 32.594 28.406 1 67.06 156 GLU B N 1
ATOM 6294 C CA . GLU B 1 156 ? -10.805 33.062 29.359 1 67.06 156 GLU B CA 1
ATOM 6295 C C . GLU B 1 156 ? -9.422 32.5 29.062 1 67.06 156 GLU B C 1
ATOM 6297 O O . GLU B 1 156 ? -9.25 31.266 29.062 1 67.06 156 GLU B O 1
ATOM 6302 N N . TYR B 1 157 ? -8.547 33.312 28.641 1 64.94 157 TYR B N 1
ATOM 6303 C CA . TYR B 1 157 ? -7.156 32.875 28.484 1 64.94 157 TYR B CA 1
ATOM 6304 C C . TYR B 1 157 ? -6.461 32.781 29.828 1 64.94 157 TYR B C 1
ATOM 6306 O O . TYR B 1 157 ? -6.957 33.281 30.844 1 64.94 157 TYR B O 1
ATOM 6314 N N . PRO B 1 158 ? -5.305 32.125 29.766 1 61.03 158 PRO B N 1
ATOM 6315 C CA . PRO B 1 158 ? -4.508 32.188 31 1 61.03 158 PRO B CA 1
ATOM 6316 C C . PRO B 1 158 ? -4.125 33.594 31.391 1 61.03 158 PRO B C 1
ATOM 6318 O O . PRO B 1 158 ? -4.031 34.469 30.531 1 61.03 158 PRO B O 1
ATOM 6321 N N . GLU B 1 159 ? -4.039 33.844 32.688 1 62.56 159 GLU B N 1
ATOM 6322 C CA . GLU B 1 159 ? -3.592 35.125 33.281 1 62.56 159 GLU B CA 1
ATOM 6323 C C . GLU B 1 159 ? -4.707 36.156 33.25 1 62.56 159 GLU B C 1
ATOM 6325 O O . GLU B 1 159 ? -4.461 37.344 33 1 62.56 159 GLU B O 1
ATOM 6330 N N . TYR B 1 160 ? -5.914 35.688 33.312 1 73.31 160 TYR B N 1
ATOM 6331 C CA . TYR B 1 160 ? -7.086 36.531 33.562 1 73.31 160 TYR B CA 1
ATOM 6332 C C . TYR B 1 160 ? -7.379 37.406 32.375 1 73.31 160 TYR B C 1
ATOM 6334 O O . TYR B 1 160 ? -7.633 38.625 32.531 1 73.31 160 TYR B O 1
ATOM 6342 N N . THR B 1 161 ? -7.102 36.906 31.188 1 76.38 161 THR B N 1
ATOM 6343 C CA . THR B 1 161 ? -7.508 37.562 29.953 1 76.38 161 THR B CA 1
ATOM 6344 C C . THR B 1 161 ? -8.828 36.969 29.438 1 76.38 161 THR B C 1
ATOM 6346 O O . THR B 1 161 ? -8.969 35.75 29.312 1 76.38 161 THR B O 1
ATOM 6349 N N . TYR B 1 162 ? -9.758 37.875 29.234 1 80.38 162 TYR B N 1
ATOM 6350 C CA . TYR B 1 162 ? -11.094 37.438 28.859 1 80.38 162 TYR B CA 1
ATOM 6351 C C . TYR B 1 162 ? -11.445 37.875 27.453 1 80.38 162 TYR B C 1
ATOM 6353 O O . TYR B 1 162 ? -11.219 39.062 27.094 1 80.38 162 TYR B O 1
ATOM 6361 N N . ARG B 1 163 ? -11.961 36.938 26.719 1 83.12 163 ARG B N 1
ATOM 6362 C CA . ARG B 1 163 ? -12.391 37.25 25.359 1 83.12 163 ARG B CA 1
ATOM 6363 C C . ARG B 1 163 ? -13.906 37.375 25.266 1 83.12 163 ARG B C 1
ATOM 6365 O O . ARG B 1 163 ? -14.633 36.469 25.703 1 83.12 163 ARG B O 1
ATOM 6372 N N . ILE B 1 164 ? -14.312 38.469 24.734 1 85.06 164 ILE B N 1
ATOM 6373 C CA . ILE B 1 164 ? -15.727 38.781 24.516 1 85.06 164 ILE B CA 1
ATOM 6374 C C . ILE B 1 164 ? -15.992 38.906 23.016 1 85.06 164 ILE B C 1
ATOM 6376 O O . ILE B 1 164 ? -15.211 39.531 22.297 1 85.06 164 ILE B O 1
ATOM 6380 N N . THR B 1 165 ? -17.047 38.25 22.547 1 88.81 165 THR B N 1
ATOM 6381 C CA . THR B 1 165 ? -17.438 38.375 21.141 1 88.81 165 THR B CA 1
ATOM 6382 C C . THR B 1 165 ? -18.719 39.188 21 1 88.81 165 THR B C 1
ATOM 6384 O O . THR B 1 165 ? -19.578 39.156 21.875 1 88.81 165 THR B O 1
ATOM 6387 N N . TRP B 1 166 ? -18.75 40 19.953 1 87.69 166 TRP B N 1
ATOM 6388 C CA . TRP B 1 166 ? -19.906 40.844 19.688 1 87.69 166 TRP B CA 1
ATOM 6389 C C . TRP B 1 166 ? -20.141 41 18.188 1 87.69 166 TRP B C 1
ATOM 6391 O O . TRP B 1 166 ? -19.234 41.312 17.438 1 87.69 166 TRP B O 1
ATOM 6401 N N . ARG B 1 167 ? -21.375 40.656 17.75 1 89.38 167 ARG B N 1
ATOM 6402 C CA . ARG B 1 167 ? -21.781 40.938 16.375 1 89.38 167 ARG B CA 1
ATOM 6403 C C . ARG B 1 167 ? -22.531 42.25 16.266 1 89.38 167 ARG B C 1
ATOM 6405 O O . ARG B 1 167 ? -23.562 42.438 16.938 1 89.38 167 ARG B O 1
ATOM 6412 N N . THR B 1 168 ? -22.078 43.156 15.367 1 89.25 168 THR B N 1
ATOM 6413 C CA . THR B 1 168 ? -22.672 44.469 15.273 1 89.25 168 THR B CA 1
ATOM 6414 C C . THR B 1 168 ? -22.344 45.125 13.938 1 89.25 168 THR B C 1
ATOM 6416 O O . THR B 1 168 ? -21.281 44.906 13.367 1 89.25 168 THR B O 1
ATOM 6419 N N . GLY B 1 169 ? -23.203 45.938 13.492 1 90 169 GLY B N 1
ATOM 6420 C CA . GLY B 1 169 ? -22.953 46.688 12.273 1 90 169 GLY B CA 1
ATOM 6421 C C . GLY B 1 169 ? -21.859 47.719 12.43 1 90 169 GLY B C 1
ATOM 6422 O O . GLY B 1 169 ? -21.25 48.156 11.445 1 90 169 GLY B O 1
ATOM 6423 N N . TYR B 1 170 ? -21.594 48.125 13.594 1 89.88 170 TYR B N 1
ATOM 6424 C CA . TYR B 1 170 ? -20.609 49.156 13.852 1 89.88 170 TYR B CA 1
ATOM 6425 C C . TYR B 1 170 ? -19.188 48.625 13.641 1 89.88 170 TYR B C 1
ATOM 6427 O O . TYR B 1 170 ? -18.234 49.406 13.57 1 89.88 170 TYR B O 1
ATOM 6435 N N . ALA B 1 171 ? -19.094 47.375 13.586 1 92.81 171 ALA B N 1
ATOM 6436 C CA . ALA B 1 171 ? -17.781 46.75 13.359 1 92.81 171 ALA B CA 1
ATOM 6437 C C . ALA B 1 171 ? -17.5 46.594 11.867 1 92.81 171 ALA B C 1
ATOM 6439 O O . ALA B 1 171 ? -16.469 46.062 11.477 1 92.81 171 ALA B O 1
ATOM 6440 N N . CYS B 1 172 ? -18.453 47.031 11.008 1 93.75 172 CYS B N 1
ATOM 6441 C CA . CYS B 1 172 ? -18.25 47 9.562 1 93.75 172 CYS B CA 1
ATOM 6442 C C . CYS B 1 172 ? -17.406 48.188 9.109 1 93.75 172 CYS B C 1
ATOM 6444 O O . CYS B 1 172 ? -17.734 49.344 9.414 1 93.75 172 CYS B O 1
ATOM 6446 N N . PRO B 1 173 ? -16.422 47.906 8.266 1 93.62 173 PRO B N 1
ATOM 6447 C CA . PRO B 1 173 ? -15.547 49 7.879 1 93.62 173 PRO B CA 1
ATOM 6448 C C . PRO B 1 173 ? -16.094 49.812 6.703 1 93.62 173 PRO B C 1
ATOM 6450 O O . PRO B 1 173 ? -16.875 49.281 5.906 1 93.62 173 PRO B O 1
ATOM 6453 N N . SER B 1 174 ? -15.75 51.062 6.672 1 92.31 174 SER B N 1
ATOM 6454 C CA . SER B 1 174 ? -15.82 51.875 5.473 1 92.31 174 SER B CA 1
ATOM 6455 C C . SER B 1 174 ? -14.453 52.031 4.816 1 92.31 174 SER B C 1
ATOM 6457 O O . SER B 1 174 ? -13.43 52.031 5.5 1 92.31 174 SER B O 1
ATOM 6459 N N . PHE B 1 175 ? -14.469 52.094 3.473 1 91.25 175 PHE B N 1
ATOM 6460 C CA . PHE B 1 175 ? -13.203 52.094 2.748 1 91.25 175 PHE B CA 1
ATOM 6461 C C . PHE B 1 175 ? -12.914 53.5 2.195 1 91.25 175 PHE B C 1
ATOM 6463 O O . PHE B 1 175 ? -13.789 54.125 1.587 1 91.25 175 PHE B O 1
ATOM 6470 N N . GLN B 1 176 ? -11.766 53.938 2.586 1 89.19 176 GLN B N 1
ATOM 6471 C CA . GLN B 1 176 ? -11.352 55.281 2.146 1 89.19 176 GLN B CA 1
ATOM 6472 C C . GLN B 1 176 ? -10.023 55.219 1.392 1 89.19 176 GLN B C 1
ATOM 6474 O O . GLN B 1 176 ? -9.062 54.625 1.87 1 89.19 176 GLN B O 1
ATOM 6479 N N . THR B 1 177 ? -10 55.875 0.245 1 85.75 177 THR B N 1
ATOM 6480 C CA . THR B 1 177 ? -8.789 55.875 -0.565 1 85.75 177 THR B CA 1
ATOM 6481 C C . THR B 1 177 ? -7.965 57.125 -0.281 1 85.75 177 THR B C 1
ATOM 6483 O O . THR B 1 177 ? -8.516 58.188 -0.008 1 85.75 177 THR B O 1
ATOM 6486 N N . GLY B 1 178 ? -6.719 57.125 -0.341 1 74.88 178 GLY B N 1
ATOM 6487 C CA . GLY B 1 178 ? -5.832 58.281 -0.267 1 74.88 178 GLY B CA 1
ATOM 6488 C C . GLY B 1 178 ? -5.387 58.594 1.147 1 74.88 178 GLY B C 1
ATOM 6489 O O . GLY B 1 178 ? -4.781 59.656 1.391 1 74.88 178 GLY B O 1
ATOM 6490 N N . GLN B 1 179 ? -5.832 57.812 2.115 1 75.88 179 GLN B N 1
ATOM 6491 C CA . GLN B 1 179 ? -5.398 58.031 3.492 1 75.88 179 GLN B CA 1
ATOM 6492 C C . GLN B 1 179 ? -4.215 57.156 3.846 1 75.88 179 GLN B C 1
ATOM 6494 O O . GLN B 1 179 ? -4.016 56.094 3.234 1 75.88 179 GLN B O 1
ATOM 6499 N N . ASN B 1 180 ? -3.414 57.781 4.734 1 79.44 180 ASN B N 1
ATOM 6500 C CA . ASN B 1 180 ? -2.299 56.969 5.242 1 79.44 180 ASN B CA 1
ATOM 6501 C C . ASN B 1 180 ? -2.707 56.156 6.457 1 79.44 180 ASN B C 1
ATOM 6503 O O . ASN B 1 180 ? -3.254 56.688 7.422 1 79.44 180 ASN B O 1
ATOM 6507 N N . CYS B 1 181 ? -2.705 54.875 6.289 1 81.5 181 CYS B N 1
ATOM 6508 C CA . CYS B 1 181 ? -2.98 53.938 7.391 1 81.5 181 CYS B CA 1
ATOM 6509 C C . CYS B 1 181 ? -1.938 52.844 7.445 1 81.5 181 CYS B C 1
ATOM 6511 O O . CYS B 1 181 ? -1.272 52.562 6.449 1 81.5 181 CYS B O 1
ATOM 6513 N N . SER B 1 182 ? -1.627 52.438 8.734 1 74.62 182 SER B N 1
ATOM 6514 C CA . SER B 1 182 ? -0.663 51.375 8.945 1 74.62 182 SER B CA 1
ATOM 6515 C C . SER B 1 182 ? -1.167 50.375 9.984 1 74.62 182 SER B C 1
ATOM 6517 O O . SER B 1 182 ? -2.014 50.719 10.82 1 74.62 182 SER B O 1
ATOM 6519 N N . LEU B 1 183 ? -0.681 49.125 9.914 1 71.69 183 LEU B N 1
ATOM 6520 C CA . LEU B 1 183 ? -0.947 48.156 10.969 1 71.69 183 LEU B CA 1
ATOM 6521 C C . LEU B 1 183 ? -0.1 48.438 12.203 1 71.69 183 LEU B C 1
ATOM 6523 O O . LEU B 1 183 ? 1.028 48.938 12.086 1 71.69 183 LEU B O 1
ATOM 6527 N N . PRO B 1 184 ? -0.714 48.188 13.398 1 68.75 184 PRO B N 1
ATOM 6528 C CA . PRO B 1 184 ? 0.104 48.344 14.602 1 68.75 184 PRO B CA 1
ATOM 6529 C C . PRO B 1 184 ? 1.329 47.438 14.609 1 68.75 184 PRO B C 1
ATOM 6531 O O . PRO B 1 184 ? 1.266 46.312 14.109 1 68.75 184 PRO B O 1
ATOM 6534 N N . LYS B 1 185 ? 2.416 48 15.117 1 71.62 185 LYS B N 1
ATOM 6535 C CA . LYS B 1 185 ? 3.646 47.219 15.219 1 71.62 185 LYS B CA 1
ATOM 6536 C C . LYS B 1 185 ? 3.643 46.344 16.453 1 71.62 185 LYS B C 1
ATOM 6538 O O . LYS B 1 185 ? 3.193 46.75 17.531 1 71.62 185 LYS B O 1
ATOM 6543 N N . PHE B 1 186 ? 3.963 45.094 16.266 1 68.12 186 PHE B N 1
ATOM 6544 C CA . PHE B 1 186 ? 4.078 44.156 17.375 1 68.12 186 PHE B CA 1
ATOM 6545 C C . PHE B 1 186 ? 5.449 44.25 18.031 1 68.12 186 PHE B C 1
ATOM 6547 O O . PHE B 1 186 ? 6.477 44.219 17.359 1 68.12 186 PHE B O 1
ATOM 6554 N N . GLU B 1 187 ? 5.348 44.688 19.344 1 65.44 187 GLU B N 1
ATOM 6555 C CA . GLU B 1 187 ? 6.59 44.656 20.109 1 65.44 187 GLU B CA 1
ATOM 6556 C C . GLU B 1 187 ? 7.016 43.25 20.453 1 65.44 187 GLU B C 1
ATOM 6558 O O . GLU B 1 187 ? 6.207 42.312 20.391 1 65.44 187 GLU B O 1
ATOM 6563 N N . SER B 1 188 ? 8.219 43.094 20.672 1 60.75 188 SER B N 1
ATOM 6564 C CA . SER B 1 188 ? 8.773 41.812 21.031 1 60.75 188 SER B CA 1
ATOM 6565 C C . SER B 1 188 ? 8.273 41.344 22.406 1 60.75 188 SER B C 1
ATOM 6567 O O . SER B 1 188 ? 9.078 41.094 23.297 1 60.75 188 SER B O 1
ATOM 6569 N N . SER B 1 189 ? 7.07 41.688 22.656 1 60.28 189 SER B N 1
ATOM 6570 C CA . SER B 1 189 ? 6.477 41.219 23.906 1 60.28 189 SER B CA 1
ATOM 6571 C C . SER B 1 189 ? 5.309 40.281 23.656 1 60.28 189 SER B C 1
ATOM 6573 O O . SER B 1 189 ? 4.547 40.469 22.703 1 60.28 189 SER B O 1
ATOM 6575 N N . TRP B 1 190 ? 5.297 39.156 24.484 1 62.5 190 TRP B N 1
ATOM 6576 C CA . TRP B 1 190 ? 4.277 38.125 24.359 1 62.5 190 TRP B CA 1
ATOM 6577 C C . TRP B 1 190 ? 2.881 38.719 24.5 1 62.5 190 TRP B C 1
ATOM 6579 O O . TRP B 1 190 ? 1.923 38.219 23.922 1 62.5 190 TRP B O 1
ATOM 6589 N N . ASP B 1 191 ? 2.863 39.781 25.219 1 58.91 191 ASP B N 1
ATOM 6590 C CA . ASP B 1 191 ? 1.543 40.344 25.484 1 58.91 191 ASP B CA 1
ATOM 6591 C C . ASP B 1 191 ? 0.888 40.812 24.203 1 58.91 191 ASP B C 1
ATOM 6593 O O . ASP B 1 191 ? -0.325 40.688 24.016 1 58.91 191 ASP B O 1
ATOM 6597 N N . TYR B 1 192 ? 1.684 41.281 23.344 1 59.94 192 TYR B N 1
ATOM 6598 C CA . TYR B 1 192 ? 1.141 41.781 22.094 1 59.94 192 TYR B CA 1
ATOM 6599 C C . TYR B 1 192 ? 0.879 40.656 21.109 1 59.94 192 TYR B C 1
ATOM 6601 O O . TYR B 1 192 ? -0.14 40.656 20.406 1 59.94 192 TYR B O 1
ATOM 6609 N N . LEU B 1 193 ? 1.638 39.719 21.172 1 64.44 193 LEU B N 1
ATOM 6610 C CA . LEU B 1 193 ? 1.589 38.625 20.203 1 64.44 193 LEU B CA 1
ATOM 6611 C C . LEU B 1 193 ? 0.372 37.719 20.438 1 64.44 193 LEU B C 1
ATOM 6613 O O . LEU B 1 193 ? -0.16 37.125 19.5 1 64.44 193 LEU B O 1
ATOM 6617 N N . ARG B 1 194 ? -0.05 37.812 21.656 1 65.5 194 ARG B N 1
ATOM 6618 C CA . ARG B 1 194 ? -1.196 36.969 22.016 1 65.5 194 ARG B CA 1
ATOM 6619 C C . ARG B 1 194 ? -2.484 37.531 21.422 1 65.5 194 ARG B C 1
ATOM 6621 O O . ARG B 1 194 ? -3.49 36.844 21.328 1 65.5 194 ARG B O 1
ATOM 6628 N N . PHE B 1 195 ? -2.395 38.75 20.984 1 67 195 PHE B N 1
ATOM 6629 C CA . PHE B 1 195 ? -3.611 39.406 20.531 1 67 195 PHE B CA 1
ATOM 6630 C C . PHE B 1 195 ? -3.676 39.438 19 1 67 195 PHE B C 1
ATOM 6632 O O . PHE B 1 195 ? -4.668 39.906 18.438 1 67 195 PHE B O 1
ATOM 6639 N N . ARG B 1 196 ? -2.684 38.938 18.438 1 73.56 196 ARG B N 1
ATOM 6640 C CA . ARG B 1 196 ? -2.674 38.969 16.984 1 73.56 196 ARG B CA 1
ATOM 6641 C C . ARG B 1 196 ? -3.801 38.094 16.422 1 73.56 196 ARG B C 1
ATOM 6643 O O . ARG B 1 196 ? -4.066 37 16.938 1 73.56 196 ARG B O 1
ATOM 6650 N N . THR B 1 197 ? -4.484 38.719 15.422 1 77.38 197 THR B N 1
ATOM 6651 C CA . THR B 1 197 ? -5.477 37.938 14.711 1 77.38 197 THR B CA 1
ATOM 6652 C C . THR B 1 197 ? -4.824 37.156 13.578 1 77.38 197 THR B C 1
ATOM 6654 O O . THR B 1 197 ? -3.732 37.5 13.125 1 77.38 197 THR B O 1
ATOM 6657 N N . VAL B 1 198 ? -5.461 36.062 13.32 1 80.5 198 VAL B N 1
ATOM 6658 C CA . VAL B 1 198 ? -4.859 35.125 12.359 1 80.5 198 VAL B CA 1
ATOM 6659 C C . VAL B 1 198 ? -5.773 35 11.141 1 80.5 198 VAL B C 1
ATOM 6661 O O . VAL B 1 198 ? -6.992 35.125 11.258 1 80.5 198 VAL B O 1
ATOM 6664 N N . PRO B 1 199 ? -5.082 34.719 9.93 1 83.75 199 PRO B N 1
ATOM 6665 C CA . PRO B 1 199 ? -5.891 34.438 8.742 1 83.75 199 PRO B CA 1
ATOM 6666 C C . PRO B 1 199 ? -6.895 33.281 8.977 1 83.75 199 PRO B C 1
ATOM 6668 O O . PRO B 1 199 ? -6.574 32.312 9.648 1 83.75 199 PRO B O 1
ATOM 6671 N N . LYS B 1 200 ? -8.023 33.406 8.336 1 87.88 200 LYS B N 1
ATOM 6672 C CA . LYS B 1 200 ? -9.125 32.5 8.633 1 87.88 200 LYS B CA 1
ATOM 6673 C C . LYS B 1 200 ? -9.039 31.234 7.793 1 87.88 200 LYS B C 1
ATOM 6675 O O . LYS B 1 200 ? -9.766 30.281 8.039 1 87.88 200 LYS B O 1
ATOM 6680 N N . TRP B 1 201 ? -8.125 31.203 6.828 1 92.06 201 TRP B N 1
ATOM 6681 C CA . TRP B 1 201 ? -8.047 30.031 5.957 1 92.06 201 TRP B CA 1
ATOM 6682 C C . TRP B 1 201 ? -7.742 28.766 6.762 1 92.06 201 TRP B C 1
ATOM 6684 O O . TRP B 1 201 ? -8.219 27.688 6.426 1 92.06 201 TRP B O 1
ATOM 6694 N N . PHE B 1 202 ? -6.988 28.906 7.816 1 94.06 202 PHE B N 1
ATOM 6695 C CA . PHE B 1 202 ? -6.578 27.766 8.617 1 94.06 202 PHE B CA 1
ATOM 6696 C C . PHE B 1 202 ? -7.777 27.125 9.312 1 94.06 202 PHE B C 1
ATOM 6698 O O . PHE B 1 202 ? -7.934 25.906 9.297 1 94.06 202 PHE B O 1
ATOM 6705 N N . GLU B 1 203 ? -8.625 27.922 9.883 1 92.12 203 GLU B N 1
ATOM 6706 C CA . GLU B 1 203 ? -9.828 27.422 10.555 1 92.12 203 GLU B CA 1
ATOM 6707 C C . GLU B 1 203 ? -10.781 26.766 9.555 1 92.12 203 GLU B C 1
ATOM 6709 O O . GLU B 1 203 ? -11.539 25.875 9.922 1 92.12 203 GLU B O 1
ATOM 6714 N N . LYS B 1 204 ? -10.719 27.188 8.344 1 95.06 204 LYS B N 1
ATOM 6715 C CA . LYS B 1 204 ? -11.633 26.688 7.316 1 95.06 204 LYS B CA 1
ATOM 6716 C C . LYS B 1 204 ? -11.07 25.422 6.652 1 95.06 204 LYS B C 1
ATOM 6718 O O . LYS B 1 204 ? -11.836 24.578 6.195 1 95.06 204 LYS B O 1
ATOM 6723 N N . ALA B 1 205 ? -9.797 25.25 6.641 1 97.44 205 ALA B N 1
ATOM 6724 C CA . ALA B 1 205 ? -9.117 24.188 5.898 1 97.44 205 ALA B CA 1
ATOM 6725 C C . ALA B 1 205 ? -9.32 22.844 6.566 1 97.44 205 ALA B C 1
ATOM 6727 O O . ALA B 1 205 ? -9.633 21.844 5.898 1 97.44 205 ALA B O 1
ATOM 6728 N N . LYS B 1 206 ? -9.102 22.672 7.832 1 98.31 206 LYS B N 1
ATOM 6729 C CA . LYS B 1 206 ? -9.383 21.547 8.711 1 98.31 206 LYS B CA 1
ATOM 6730 C C . LYS B 1 206 ? -8.359 20.438 8.516 1 98.31 206 LYS B C 1
ATOM 6732 O O . LYS B 1 206 ? -8.117 19.641 9.43 1 98.31 206 LYS B O 1
ATOM 6737 N N . PHE B 1 207 ? -7.777 20.281 7.328 1 98.69 207 PHE B N 1
ATOM 6738 C CA . PHE B 1 207 ? -7.012 19.078 7.02 1 98.69 207 PHE B CA 1
ATOM 6739 C C . PHE B 1 207 ? -5.738 19.422 6.262 1 98.69 207 PHE B C 1
ATOM 6741 O O . PHE B 1 207 ? -5.789 20.062 5.203 1 98.69 207 PHE B O 1
ATOM 6748 N N . GLY B 1 208 ? -4.566 19.016 6.781 1 98.81 208 GLY B N 1
ATOM 6749 C CA . GLY B 1 208 ? -3.26 19.156 6.156 1 98.81 208 GLY B CA 1
ATOM 6750 C C . GLY B 1 208 ? -2.459 17.859 6.164 1 98.81 208 GLY B C 1
ATOM 6751 O O . GLY B 1 208 ? -2.814 16.906 6.859 1 98.81 208 GLY B O 1
ATOM 6752 N N . ILE B 1 209 ? -1.401 17.844 5.332 1 98.88 209 ILE B N 1
ATOM 6753 C CA . ILE B 1 209 ? -0.51 16.688 5.27 1 98.88 209 ILE B CA 1
ATOM 6754 C C . ILE B 1 209 ? 0.871 17.078 5.797 1 98.88 209 ILE B C 1
ATOM 6756 O O . ILE B 1 209 ? 1.446 18.078 5.371 1 98.88 209 ILE B O 1
ATOM 6760 N N . PHE B 1 210 ? 1.339 16.297 6.793 1 98.69 210 PHE B N 1
ATOM 6761 C CA . PHE B 1 210 ? 2.697 16.391 7.312 1 98.69 210 PHE B CA 1
ATOM 6762 C C . PHE B 1 210 ? 3.635 15.461 6.547 1 98.69 210 PHE B C 1
ATOM 6764 O O . PHE B 1 210 ? 3.277 14.32 6.238 1 98.69 210 PHE B O 1
ATOM 6771 N N . VAL B 1 211 ? 4.805 15.938 6.121 1 98.75 211 VAL B N 1
ATOM 6772 C CA . VAL B 1 211 ? 5.777 15.117 5.406 1 98.75 211 VAL B CA 1
ATOM 6773 C C . VAL B 1 211 ? 7.113 15.141 6.141 1 98.75 211 VAL B C 1
ATOM 6775 O O . VAL B 1 211 ? 7.75 16.188 6.25 1 98.75 211 VAL B O 1
ATOM 6778 N N . CYS B 1 212 ? 7.52 14.008 6.598 1 98.5 212 CYS B N 1
ATOM 6779 C CA . CYS B 1 212 ? 8.789 13.883 7.305 1 98.5 212 CYS B CA 1
ATOM 6780 C C . CYS B 1 212 ? 9.828 13.172 6.441 1 98.5 212 CYS B C 1
ATOM 6782 O O . CYS B 1 212 ? 9.703 11.977 6.168 1 98.5 212 CYS B O 1
ATOM 6784 N N . LEU B 1 213 ? 10.812 13.914 6.023 1 98.44 213 LEU B N 1
ATOM 6785 C CA . LEU B 1 213 ? 11.914 13.438 5.199 1 98.44 213 LEU B CA 1
ATOM 6786 C C . LEU B 1 213 ? 13.242 13.977 5.699 1 98.44 213 LEU B C 1
ATOM 6788 O O . LEU B 1 213 ? 13.352 15.164 6.039 1 98.44 213 LEU B O 1
ATOM 6792 N N . GLY B 1 214 ? 14.227 13.18 5.824 1 97.81 214 GLY B N 1
ATOM 6793 C CA . GLY B 1 214 ? 15.578 13.531 6.215 1 97.81 214 GLY B CA 1
ATOM 6794 C C . GLY B 1 214 ? 16.562 12.383 6.074 1 97.81 214 GLY B C 1
ATOM 6795 O O . GLY B 1 214 ? 16.25 11.375 5.43 1 97.81 214 GLY B O 1
ATOM 6796 N N . LEU B 1 215 ? 17.719 12.5 6.637 1 97.81 215 LEU B N 1
ATOM 6797 C CA . LEU B 1 215 ? 18.766 11.492 6.492 1 97.81 215 LEU B CA 1
ATOM 6798 C C . LEU B 1 215 ? 18.328 10.164 7.094 1 97.81 215 LEU B C 1
ATOM 6800 O O . LEU B 1 215 ? 18.781 9.102 6.66 1 97.81 215 LEU B O 1
ATOM 6804 N N . TYR B 1 216 ? 17.469 10.227 8.086 1 98.06 216 TYR B N 1
ATOM 6805 C CA . TYR B 1 216 ? 16.953 9.008 8.719 1 98.06 216 TYR B CA 1
ATOM 6806 C C . TYR B 1 216 ? 16.156 8.18 7.723 1 98.06 216 TYR B C 1
ATOM 6808 O O . TYR B 1 216 ? 15.875 7.004 7.977 1 98.06 216 TYR B O 1
ATOM 6816 N N . SER B 1 217 ? 15.766 8.727 6.566 1 98.06 217 SER B N 1
ATOM 6817 C CA . SER B 1 217 ? 15.016 8 5.547 1 98.06 217 SER B CA 1
ATOM 6818 C C . SER B 1 217 ? 15.914 7.027 4.785 1 98.06 217 SER B C 1
ATOM 6820 O O . SER B 1 217 ? 15.422 6.156 4.066 1 98.06 217 SER B O 1
ATOM 6822 N N . VAL B 1 218 ? 17.25 7.188 4.887 1 97.94 218 VAL B N 1
ATOM 6823 C CA . VAL B 1 218 ? 18.203 6.316 4.195 1 97.94 218 VAL B CA 1
ATOM 6824 C C . VAL B 1 218 ? 18.219 4.941 4.863 1 97.94 218 VAL B C 1
ATOM 6826 O O . VAL B 1 218 ? 17.844 3.939 4.246 1 97.94 218 VAL B O 1
ATOM 6829 N N . PRO B 1 219 ? 18.578 4.914 6.227 1 97.44 219 PRO B N 1
ATOM 6830 C CA . PRO B 1 219 ? 18.453 3.596 6.855 1 97.44 219 PRO B CA 1
ATOM 6831 C C . PRO B 1 219 ? 17 3.162 7.035 1 97.44 219 PRO B C 1
ATOM 6833 O O . PRO B 1 219 ? 16.703 1.963 7.062 1 97.44 219 PRO B O 1
ATOM 6836 N N . ALA B 1 220 ? 16.062 4.223 7.164 1 97.38 220 ALA B N 1
ATOM 6837 C CA . ALA B 1 220 ? 14.625 3.977 7.297 1 97.38 220 ALA B CA 1
ATOM 6838 C C . ALA B 1 220 ? 14.359 2.828 8.266 1 97.38 220 ALA B C 1
ATOM 6840 O O . ALA B 1 220 ? 13.648 1.874 7.922 1 97.38 220 ALA B O 1
ATOM 6841 N N . TYR B 1 221 ? 14.898 2.932 9.484 1 97.06 221 TYR B N 1
ATOM 6842 C CA . TYR B 1 221 ? 14.836 1.849 10.461 1 97.06 221 TYR B CA 1
ATOM 6843 C C . TYR B 1 221 ? 14.211 2.326 11.766 1 97.06 221 TYR B C 1
ATOM 6845 O O . TYR B 1 221 ? 14.797 3.15 12.469 1 97.06 221 TYR B O 1
ATOM 6853 N N . LEU B 1 222 ? 13.008 1.89 12.062 1 93.81 222 LEU B N 1
ATOM 6854 C CA . LEU B 1 222 ? 12.227 2.023 13.281 1 93.81 222 LEU B CA 1
ATOM 6855 C C . LEU B 1 222 ? 11.672 3.438 13.43 1 93.81 222 LEU B C 1
ATOM 6857 O O . LEU B 1 222 ? 10.469 3.623 13.625 1 93.81 222 LEU B O 1
ATOM 6861 N N . ASN B 1 223 ? 12.555 4.535 13.406 1 92.81 223 ASN B N 1
ATOM 6862 C CA . ASN B 1 223 ? 11.961 5.867 13.469 1 92.81 223 ASN B CA 1
ATOM 6863 C C . ASN B 1 223 ? 12.961 6.941 13.031 1 92.81 223 ASN B C 1
ATOM 6865 O O . ASN B 1 223 ? 14.094 6.629 12.672 1 92.81 223 ASN B O 1
ATOM 6869 N N . GLU B 1 224 ? 12.555 8.266 13.07 1 95.25 224 GLU B N 1
ATOM 6870 C CA . GLU B 1 224 ? 13.297 9.414 12.547 1 95.25 224 GLU B CA 1
ATOM 6871 C C . GLU B 1 224 ? 14.328 9.906 13.555 1 95.25 224 GLU B C 1
ATOM 6873 O O . GLU B 1 224 ? 15.133 10.781 13.242 1 95.25 224 GLU B O 1
ATOM 6878 N N . TRP B 1 225 ? 14.391 9.281 14.727 1 96.81 225 TRP B N 1
ATOM 6879 C CA . TRP B 1 225 ? 15.406 9.625 15.727 1 96.81 225 TRP B CA 1
ATOM 6880 C C . TRP B 1 225 ? 16.594 8.68 15.633 1 96.81 225 TRP B C 1
ATOM 6882 O O . TRP B 1 225 ? 17.25 8.398 16.641 1 96.81 225 TRP B O 1
ATOM 6892 N N . TYR B 1 226 ? 16.906 8.211 14.516 1 97.5 226 TYR B N 1
ATOM 6893 C CA . TYR B 1 226 ? 17.922 7.195 14.266 1 97.5 226 TYR B CA 1
ATOM 6894 C C . TYR B 1 226 ? 19.266 7.605 14.859 1 97.5 226 TYR B C 1
ATOM 6896 O O . TYR B 1 226 ? 19.906 6.824 15.57 1 97.5 226 TYR B O 1
ATOM 6904 N N . TRP B 1 227 ? 19.703 8.859 14.594 1 97.31 227 TRP B N 1
ATOM 6905 C CA . TRP B 1 227 ? 21.016 9.297 15.039 1 97.31 227 TRP B CA 1
ATOM 6906 C C . TRP B 1 227 ? 21.094 9.344 16.562 1 97.31 227 TRP B C 1
ATOM 6908 O O . TRP B 1 227 ? 22.078 8.898 17.156 1 97.31 227 TRP B O 1
ATOM 6918 N N . GLU B 1 228 ? 20.094 9.945 17.141 1 96.31 228 GLU B N 1
ATOM 6919 C CA . GLU B 1 228 ? 20.062 10.023 18.594 1 96.31 228 GLU B CA 1
ATOM 6920 C C . GLU B 1 228 ? 20.078 8.633 19.219 1 96.31 228 GLU B C 1
ATOM 6922 O O . GLU B 1 228 ? 20.797 8.391 20.188 1 96.31 228 GLU B O 1
ATOM 6927 N N . LYS B 1 229 ? 19.266 7.691 18.672 1 97.38 229 LYS B N 1
ATOM 6928 C CA . LYS B 1 229 ? 19.203 6.328 19.188 1 97.38 229 LYS B CA 1
ATOM 6929 C C . LYS B 1 229 ? 20.531 5.605 19 1 97.38 229 LYS B C 1
ATOM 6931 O O . LYS B 1 229 ? 20.953 4.816 19.844 1 97.38 229 LYS B O 1
ATOM 6936 N N . LEU B 1 230 ? 21.125 5.879 17.875 1 97.12 230 LEU B N 1
ATOM 6937 C CA . LEU B 1 230 ? 22.453 5.328 17.609 1 97.12 230 LEU B CA 1
ATOM 6938 C C . LEU B 1 230 ? 23.469 5.836 18.625 1 97.12 230 LEU B C 1
ATOM 6940 O O . LEU B 1 230 ? 24.156 5.039 19.281 1 97.12 230 LEU B O 1
ATOM 6944 N N . MET B 1 231 ? 23.5 7.113 18.891 1 95.81 231 MET B N 1
ATOM 6945 C CA . MET B 1 231 ? 24.531 7.758 19.719 1 95.81 231 MET B CA 1
ATOM 6946 C C . MET B 1 231 ? 24.312 7.438 21.188 1 95.81 231 MET B C 1
ATOM 6948 O O . MET B 1 231 ? 25.266 7.383 21.969 1 95.81 231 MET B O 1
ATOM 6952 N N . THR B 1 232 ? 23.094 7.16 21.578 1 95.56 232 THR B N 1
ATOM 6953 C CA . THR B 1 232 ? 22.797 6.852 22.969 1 95.56 232 THR B CA 1
ATOM 6954 C C . THR B 1 232 ? 23.016 5.371 23.266 1 95.56 232 THR B C 1
ATOM 6956 O O . THR B 1 232 ? 22.906 4.934 24.406 1 95.56 232 THR B O 1
ATOM 6959 N N . GLY B 1 233 ? 23.266 4.602 22.25 1 96.06 233 GLY B N 1
ATOM 6960 C CA . GLY B 1 233 ? 23.656 3.215 22.438 1 96.06 233 GLY B CA 1
ATOM 6961 C C . GLY B 1 233 ? 22.484 2.254 22.469 1 96.06 233 GLY B C 1
ATOM 6962 O O . GLY B 1 233 ? 22.562 1.199 23.109 1 96.06 233 GLY B O 1
ATOM 6963 N N . ASP B 1 234 ? 21.344 2.623 21.984 1 97.12 234 ASP B N 1
ATOM 6964 C CA . ASP B 1 234 ? 20.266 1.66 21.828 1 97.12 234 ASP B CA 1
ATOM 6965 C C . ASP B 1 234 ? 20.703 0.448 21.016 1 97.12 234 ASP B C 1
ATOM 6967 O O . ASP B 1 234 ? 21.094 0.582 19.859 1 97.12 234 ASP B O 1
ATOM 6971 N N . PRO B 1 235 ? 20.672 -0.759 21.594 1 97.12 235 PRO B N 1
ATOM 6972 C CA . PRO B 1 235 ? 21.266 -1.929 20.938 1 97.12 235 PRO B CA 1
ATOM 6973 C C . PRO B 1 235 ? 20.625 -2.229 19.578 1 97.12 235 PRO B C 1
ATOM 6975 O O . PRO B 1 235 ? 21.297 -2.697 18.672 1 97.12 235 PRO B O 1
ATOM 6978 N N . ARG B 1 236 ? 19.344 -2.086 19.453 1 96.56 236 ARG B N 1
ATOM 6979 C CA . ARG B 1 236 ? 18.672 -2.344 18.172 1 96.56 236 ARG B CA 1
ATOM 6980 C C . ARG B 1 236 ? 19.312 -1.539 17.047 1 96.56 236 ARG B C 1
ATOM 6982 O O . ARG B 1 236 ? 19.531 -2.064 15.953 1 96.56 236 ARG B O 1
ATOM 6989 N N . TYR B 1 237 ? 19.562 -0.252 17.266 1 97.69 237 TYR B N 1
ATOM 6990 C CA . TYR B 1 237 ? 20.125 0.649 16.25 1 97.69 237 TYR B CA 1
ATOM 6991 C C . TYR B 1 237 ? 21.609 0.384 16.031 1 97.69 237 TYR B C 1
ATOM 6993 O O . TYR B 1 237 ? 22.062 0.308 14.891 1 97.69 237 TYR B O 1
ATOM 7001 N N . VAL B 1 238 ? 22.391 0.201 17.125 1 97.44 238 VAL B N 1
ATOM 7002 C CA . VAL B 1 238 ? 23.828 0.017 17.016 1 97.44 238 VAL B CA 1
ATOM 7003 C C . VAL B 1 238 ? 24.125 -1.293 16.281 1 97.44 238 VAL B C 1
ATOM 7005 O O . VAL B 1 238 ? 24.953 -1.327 15.367 1 97.44 238 VAL B O 1
ATOM 7008 N N . GLU B 1 239 ? 23.469 -2.354 16.656 1 96.69 239 GLU B N 1
ATOM 7009 C CA . GLU B 1 239 ? 23.688 -3.656 16.047 1 96.69 239 GLU B CA 1
ATOM 7010 C C . GLU B 1 239 ? 23.266 -3.654 14.578 1 96.69 239 GLU B C 1
ATOM 7012 O O . GLU B 1 239 ? 23.984 -4.168 13.719 1 96.69 239 GLU B O 1
ATOM 7017 N N . PHE B 1 240 ? 22.125 -3.105 14.328 1 96.88 240 PHE B N 1
ATOM 7018 C CA . PHE B 1 240 ? 21.641 -3 12.953 1 96.88 240 PHE B CA 1
ATOM 7019 C C . PHE B 1 240 ? 22.609 -2.188 12.102 1 96.88 240 PHE B C 1
ATOM 7021 O O . PHE B 1 240 ? 22.953 -2.588 10.992 1 96.88 240 PHE B O 1
ATOM 7028 N N . HIS B 1 241 ? 23 -1.034 12.625 1 97.38 241 HIS B N 1
ATOM 7029 C CA . HIS B 1 241 ? 23.906 -0.13 11.922 1 97.38 241 HIS B CA 1
ATOM 7030 C C . HIS B 1 241 ? 25.234 -0.804 11.625 1 97.38 241 HIS B C 1
ATOM 7032 O O . HIS B 1 241 ? 25.719 -0.782 10.492 1 97.38 241 HIS B O 1
ATOM 7038 N N . ASN B 1 242 ? 25.875 -1.423 12.68 1 96.56 242 ASN B N 1
ATOM 7039 C CA . ASN B 1 242 ? 27.172 -2.061 12.539 1 96.56 242 ASN B CA 1
ATOM 7040 C C . ASN B 1 242 ? 27.125 -3.23 11.562 1 96.56 242 ASN B C 1
ATOM 7042 O O . ASN B 1 242 ? 28.062 -3.445 10.797 1 96.56 242 ASN B O 1
ATOM 7046 N N . LYS B 1 243 ? 26.047 -3.922 11.539 1 94.12 243 LYS B N 1
ATOM 7047 C CA . LYS B 1 243 ? 25.891 -5.109 10.703 1 94.12 243 LYS B CA 1
ATOM 7048 C C . LYS B 1 243 ? 25.688 -4.723 9.242 1 94.12 243 LYS B C 1
ATOM 7050 O O . LYS B 1 243 ? 26.203 -5.391 8.336 1 94.12 243 LYS B O 1
ATOM 7055 N N . ASN B 1 244 ? 25 -3.645 8.992 1 93.94 244 ASN B N 1
ATOM 7056 C CA . ASN B 1 244 ? 24.5 -3.426 7.637 1 93.94 244 ASN B CA 1
ATOM 7057 C C . ASN B 1 244 ? 25.25 -2.293 6.938 1 93.94 244 ASN B C 1
ATOM 7059 O O . ASN B 1 244 ? 25.234 -2.195 5.711 1 93.94 244 ASN B O 1
ATOM 7063 N N . TYR B 1 245 ?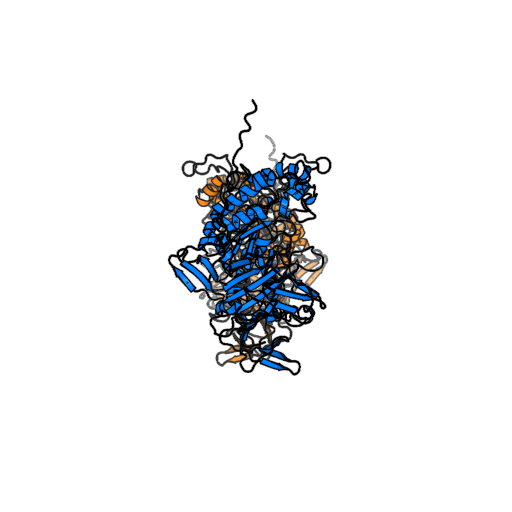 25.891 -1.448 7.648 1 94.88 245 TYR B N 1
ATOM 7064 C CA . TYR B 1 245 ? 26.547 -0.309 7.023 1 94.88 245 TYR B CA 1
ATOM 7065 C C . TYR B 1 245 ? 28.031 -0.289 7.367 1 94.88 245 TYR B C 1
ATOM 7067 O O . TYR B 1 245 ? 28.875 -0.103 6.488 1 94.88 245 TYR B O 1
ATOM 7075 N N . GLY B 1 246 ? 28.391 -0.528 8.594 1 96 246 GLY B N 1
ATOM 7076 C CA . GLY B 1 246 ? 29.75 -0.473 9.109 1 96 246 GLY B CA 1
ATOM 7077 C C . GLY B 1 246 ? 29.828 -0.046 10.562 1 96 246 GLY B C 1
ATOM 7078 O O . GLY B 1 246 ? 28.797 0.238 11.18 1 96 246 GLY B O 1
ATOM 7079 N N . CYS B 1 247 ? 31.047 0.056 11.094 1 96.12 247 CYS B N 1
ATOM 7080 C CA . CYS B 1 247 ? 31.25 0.318 12.516 1 96.12 247 CYS B CA 1
ATOM 7081 C C . CYS B 1 247 ? 30.922 1.769 12.852 1 96.12 247 CYS B C 1
ATOM 7083 O O . CYS B 1 247 ? 31.625 2.684 12.406 1 96.12 247 CYS B O 1
ATOM 7085 N N . SER B 1 248 ? 29.859 1.985 13.648 1 96.25 248 SER B N 1
ATOM 7086 C CA . SER B 1 248 ? 29.422 3.322 14.039 1 96.25 248 SER B CA 1
ATOM 7087 C C . SER B 1 248 ? 30.422 3.971 14.992 1 96.25 248 SER B C 1
ATOM 7089 O O . SER B 1 248 ? 30.484 5.195 15.102 1 96.25 248 SER B O 1
ATOM 7091 N N . GLY B 1 249 ? 31.188 3.137 15.727 1 94.44 249 GLY B N 1
ATOM 7092 C CA . GLY B 1 249 ? 32.125 3.613 16.719 1 94.44 249 GLY B CA 1
ATOM 7093 C C . GLY B 1 249 ? 31.484 3.938 18.047 1 94.44 249 GLY B C 1
ATOM 7094 O O . GLY B 1 249 ? 32.156 4.34 19 1 94.44 249 GLY B O 1
ATOM 7095 N N . VAL B 1 250 ? 30.156 3.715 18.156 1 95.81 250 VAL B N 1
ATOM 7096 C CA . VAL B 1 250 ? 29.422 4.027 19.391 1 95.81 250 VAL B CA 1
ATOM 7097 C C . VAL B 1 250 ? 29.656 2.932 20.422 1 95.81 250 VAL B C 1
ATOM 7099 O O . VAL B 1 250 ? 29.469 1.746 20.141 1 95.81 250 VAL B O 1
ATOM 7102 N N . GLN B 1 251 ? 30.141 3.277 21.594 1 95.69 251 GLN B N 1
ATOM 7103 C CA . GLN B 1 251 ? 30.391 2.389 22.719 1 95.69 251 GLN B CA 1
ATOM 7104 C C . GLN B 1 251 ? 31.078 1.107 22.281 1 95.69 251 GLN B C 1
ATOM 7106 O O . GLN B 1 251 ? 30.562 0.007 22.484 1 95.69 251 GLN B O 1
ATOM 7111 N N . PRO B 1 252 ? 32.25 1.181 21.797 1 94.19 252 PRO B N 1
ATOM 7112 C CA . PRO B 1 252 ? 32.969 0.051 21.172 1 94.19 252 PRO B CA 1
ATOM 7113 C C . PRO B 1 252 ? 33.188 -1.104 22.156 1 94.19 252 PRO B C 1
ATOM 7115 O O . PRO B 1 252 ? 33.312 -2.256 21.734 1 94.19 252 PRO B O 1
ATOM 7118 N N . ASP B 1 253 ? 33.25 -0.9 23.484 1 94.25 253 ASP B N 1
ATOM 7119 C CA . ASP B 1 253 ? 33.406 -1.974 24.469 1 94.25 253 ASP B CA 1
ATOM 7120 C C . ASP B 1 253 ? 32.156 -2.828 24.531 1 94.25 253 ASP B C 1
ATOM 7122 O O . ASP B 1 253 ? 32.219 -4.047 24.703 1 94.25 253 ASP B O 1
ATOM 7126 N N . LYS B 1 254 ? 31.062 -2.184 24.391 1 95.81 254 LYS B N 1
ATOM 7127 C CA . LYS B 1 254 ? 29.766 -2.855 24.484 1 95.81 254 LYS B CA 1
ATOM 7128 C C . LYS B 1 254 ? 29.359 -3.471 23.141 1 95.81 254 LYS B C 1
ATOM 7130 O O . LYS B 1 254 ? 28.703 -4.516 23.109 1 95.81 254 LYS B O 1
ATOM 7135 N N . PHE B 1 255 ? 29.734 -2.754 22.062 1 96.81 255 PHE B N 1
ATOM 7136 C CA . PHE B 1 255 ? 29.359 -3.205 20.719 1 96.81 255 PHE B CA 1
ATOM 7137 C C . PHE B 1 255 ? 30.594 -3.367 19.844 1 96.81 255 PHE B C 1
ATOM 7139 O O . PHE B 1 255 ? 30.844 -2.551 18.953 1 96.81 255 PHE B O 1
ATOM 7146 N N . PRO B 1 256 ? 31.328 -4.426 20 1 94.25 256 PRO B N 1
ATOM 7147 C CA . PRO B 1 256 ? 32.531 -4.629 19.188 1 94.25 256 PRO B CA 1
ATOM 7148 C C . PRO B 1 256 ? 32.188 -4.785 17.703 1 94.25 256 PRO B C 1
ATOM 7150 O O . PRO B 1 256 ? 31.203 -5.406 17.344 1 94.25 256 PRO B O 1
ATOM 7153 N N . CYS B 1 257 ? 32.969 -4.141 16.875 1 93.56 257 CYS B N 1
ATOM 7154 C CA . CYS B 1 257 ? 32.75 -4.098 15.438 1 93.56 257 CYS B CA 1
ATOM 7155 C C . CYS B 1 257 ? 34.062 -4.141 14.688 1 93.56 257 CYS B C 1
ATOM 7157 O O . CYS B 1 257 ? 35.031 -3.484 15.086 1 93.56 257 CYS B O 1
ATOM 7159 N N . THR B 1 258 ? 34.25 -5.008 13.656 1 90.88 258 THR B N 1
ATOM 7160 C CA . THR B 1 258 ? 35.5 -5.145 12.906 1 90.88 258 THR B CA 1
ATOM 7161 C C . THR B 1 258 ? 35.344 -4.625 11.484 1 90.88 258 THR B C 1
ATOM 7163 O O . THR B 1 258 ? 36.281 -4.629 10.695 1 90.88 258 THR B O 1
ATOM 7166 N N . GLY B 1 259 ? 34.281 -4.148 11.109 1 90.81 259 GLY B N 1
ATOM 7167 C CA . GLY B 1 259 ? 34.062 -3.6 9.781 1 90.81 259 GLY B CA 1
ATOM 7168 C C . GLY B 1 259 ? 34.562 -2.178 9.625 1 90.81 259 GLY B C 1
ATOM 7169 O O . GLY B 1 259 ? 35.156 -1.624 10.555 1 90.81 259 GLY B O 1
ATOM 7170 N N . PRO B 1 260 ? 34.531 -1.632 8.375 1 94.19 260 PRO B N 1
ATOM 7171 C CA . PRO B 1 260 ? 34.938 -0.24 8.164 1 94.19 260 PRO B CA 1
ATOM 7172 C C . PRO B 1 260 ? 34.094 0.75 8.953 1 94.19 260 PRO B C 1
ATOM 7174 O O . PRO B 1 260 ? 32.938 0.456 9.273 1 94.19 260 PRO B O 1
ATOM 7177 N N . PRO B 1 261 ? 34.719 1.888 9.281 1 95.19 261 PRO B N 1
ATOM 7178 C CA . PRO B 1 261 ? 33.906 2.9 9.969 1 95.19 261 PRO B CA 1
ATOM 7179 C C . PRO B 1 261 ? 32.781 3.439 9.102 1 95.19 261 PRO B C 1
ATOM 7181 O O . PRO B 1 261 ? 32.938 3.611 7.891 1 95.19 261 PRO B O 1
ATOM 7184 N N . PHE B 1 262 ? 31.672 3.684 9.703 1 97.81 262 PHE B N 1
ATOM 7185 C CA . PHE B 1 262 ? 30.5 4.297 9.062 1 97.81 262 PHE B CA 1
ATOM 7186 C C . PHE B 1 262 ? 29.672 5.055 10.086 1 97.81 262 PHE B C 1
ATOM 7188 O O . PHE B 1 262 ? 29.016 4.445 10.938 1 97.81 262 PHE B O 1
ATOM 7195 N N . THR B 1 263 ? 29.703 6.375 9.906 1 95.88 263 THR B N 1
ATOM 7196 C CA . THR B 1 263 ? 28.953 7.207 10.844 1 95.88 263 THR B CA 1
ATOM 7197 C C . THR B 1 263 ? 27.609 7.629 10.242 1 95.88 263 THR B C 1
ATOM 7199 O O . THR B 1 263 ? 27.344 7.367 9.07 1 95.88 263 THR B O 1
ATOM 7202 N N . PHE B 1 264 ? 26.734 8.234 11.07 1 96.5 264 PHE B N 1
ATOM 7203 C CA . PHE B 1 264 ? 25.438 8.727 10.602 1 96.5 264 PHE B CA 1
ATOM 7204 C C . PHE B 1 264 ? 25.625 9.711 9.445 1 96.5 264 PHE B C 1
ATOM 7206 O O . PHE B 1 264 ? 24.844 9.719 8.5 1 96.5 264 PHE B O 1
ATOM 721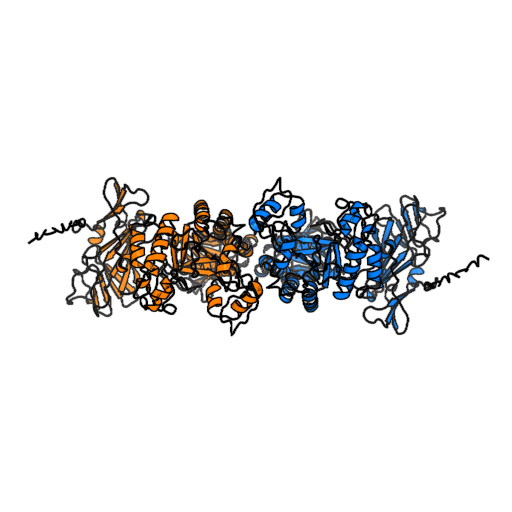3 N N . GLN B 1 265 ? 26.703 10.5 9.5 1 95.44 265 GLN B N 1
ATOM 7214 C CA . GLN B 1 265 ? 26.969 11.523 8.492 1 95.44 265 GLN B CA 1
ATOM 7215 C C . GLN B 1 265 ? 27.219 10.898 7.125 1 95.44 265 GLN B C 1
ATOM 7217 O O . GLN B 1 265 ? 26.953 11.523 6.094 1 95.44 265 GLN B O 1
ATOM 7222 N N . ASP B 1 266 ? 27.594 9.672 7.18 1 96.5 266 ASP B N 1
ATOM 7223 C CA . ASP B 1 266 ? 27.922 8.977 5.941 1 96.5 266 ASP B CA 1
ATOM 7224 C C . ASP B 1 266 ? 26.656 8.633 5.152 1 96.5 266 ASP B C 1
ATOM 7226 O O . ASP B 1 266 ? 26.734 8.266 3.979 1 96.5 266 ASP B O 1
ATOM 7230 N N . PHE B 1 267 ? 25.484 8.836 5.754 1 97.62 267 PHE B N 1
ATOM 7231 C CA . PHE B 1 267 ? 24.219 8.633 5.055 1 97.62 267 PHE B CA 1
ATOM 7232 C C . PHE B 1 267 ? 23.938 9.773 4.086 1 97.62 267 PHE B C 1
ATOM 7234 O O . PHE B 1 267 ? 23.125 9.641 3.182 1 97.62 267 PHE B O 1
ATOM 7241 N N . ALA B 1 268 ? 24.562 10.922 4.23 1 97.06 268 ALA B N 1
ATOM 7242 C CA . ALA B 1 268 ? 24.234 12.148 3.514 1 97.06 268 ALA B CA 1
ATOM 7243 C C . ALA B 1 268 ? 24.25 11.922 2.004 1 97.06 268 ALA B C 1
ATOM 7245 O O . ALA B 1 268 ? 23.281 12.219 1.308 1 97.06 268 ALA B O 1
ATOM 7246 N N . PRO B 1 269 ? 25.375 11.281 1.438 1 95.94 269 PRO B N 1
ATOM 7247 C CA . PRO B 1 269 ? 25.391 11.062 -0.01 1 95.94 269 PRO B CA 1
ATOM 7248 C C . PRO B 1 269 ? 24.375 10.016 -0.463 1 95.94 269 PRO B C 1
ATOM 7250 O O . PRO B 1 269 ? 24.109 9.891 -1.661 1 95.94 269 PRO B O 1
ATOM 7253 N N . MET B 1 270 ? 23.859 9.289 0.516 1 96.75 270 MET B N 1
ATOM 7254 C CA . MET B 1 270 ? 22.953 8.188 0.189 1 96.75 270 MET B CA 1
ATOM 7255 C C . MET B 1 270 ? 21.516 8.672 0.096 1 96.75 270 MET B C 1
ATOM 7257 O O . MET B 1 270 ? 20.641 7.957 -0.414 1 96.75 270 MET B O 1
ATOM 7261 N N . LEU B 1 271 ? 21.219 9.867 0.627 1 97.75 271 LEU B N 1
ATOM 7262 C CA . LEU B 1 271 ? 19.938 10.508 0.339 1 97.75 271 LEU B CA 1
ATOM 7263 C C . LEU B 1 271 ? 19.953 11.125 -1.055 1 97.75 271 LEU B C 1
ATOM 7265 O O . LEU B 1 271 ? 20.266 12.305 -1.213 1 97.75 271 LEU B O 1
ATOM 7269 N N . LYS B 1 272 ? 19.484 10.352 -2.031 1 95.75 272 LYS B N 1
ATOM 7270 C CA . LYS B 1 272 ? 19.719 10.727 -3.422 1 95.75 272 LYS B CA 1
ATOM 7271 C C . LYS B 1 272 ? 18.5 11.43 -4.008 1 95.75 272 LYS B C 1
ATOM 7273 O O . LYS B 1 272 ? 18.625 12.242 -4.926 1 95.75 272 LYS B O 1
ATOM 7278 N N . MET B 1 273 ? 17.359 11.086 -3.566 1 97.38 273 MET B N 1
ATOM 7279 C CA . MET B 1 273 ? 16.125 11.648 -4.102 1 97.38 273 MET B CA 1
ATOM 7280 C C . MET B 1 273 ? 16.062 11.492 -5.617 1 97.38 273 MET B C 1
ATOM 7282 O O . MET B 1 273 ? 15.602 12.391 -6.324 1 97.38 273 MET B O 1
ATOM 7286 N N . GLU B 1 274 ? 16.531 10.344 -6.172 1 96.31 274 GLU B N 1
ATOM 7287 C CA . GLU B 1 274 ? 16.75 10.188 -7.605 1 96.31 274 GLU B CA 1
ATOM 7288 C C . GLU B 1 274 ? 15.422 10.023 -8.352 1 96.31 274 GLU B C 1
ATOM 7290 O O . GLU B 1 274 ? 15.375 10.164 -9.57 1 96.31 274 GLU B O 1
ATOM 7295 N N . LEU B 1 275 ? 14.359 9.75 -7.645 1 96.94 275 LEU B N 1
ATOM 7296 C CA . LEU B 1 275 ? 13.047 9.617 -8.266 1 96.94 275 LEU B CA 1
ATOM 7297 C C . LEU B 1 275 ? 12.078 10.672 -7.738 1 96.94 275 LEU B C 1
ATOM 7299 O O . LEU B 1 275 ? 10.859 10.523 -7.871 1 96.94 275 LEU B O 1
ATOM 7303 N N . PHE B 1 276 ? 12.594 11.742 -7.18 1 97.19 276 PHE B N 1
ATOM 7304 C CA . PHE B 1 276 ? 11.805 12.836 -6.633 1 97.19 276 PHE B CA 1
ATOM 7305 C C . PHE B 1 276 ? 11.031 13.547 -7.734 1 97.19 276 PHE B C 1
ATOM 7307 O O . PHE B 1 276 ? 11.609 13.992 -8.727 1 97.19 276 PHE B O 1
ATOM 7314 N N . ASP B 1 277 ? 9.688 13.539 -7.559 1 97.62 277 ASP B N 1
ATOM 7315 C CA . ASP B 1 277 ? 8.766 14.281 -8.414 1 97.62 277 ASP B CA 1
ATOM 7316 C C . ASP B 1 277 ? 7.836 15.164 -7.59 1 97.62 277 ASP B C 1
ATOM 7318 O O . ASP B 1 277 ? 6.805 14.703 -7.094 1 97.62 277 ASP B O 1
ATOM 7322 N N . PRO B 1 278 ? 8.234 16.453 -7.434 1 98.19 278 PRO B N 1
ATOM 7323 C CA . PRO B 1 278 ? 7.445 17.344 -6.574 1 98.19 278 PRO B CA 1
ATOM 7324 C C . PRO B 1 278 ? 6.012 17.531 -7.07 1 98.19 278 PRO B C 1
ATOM 7326 O O . PRO B 1 278 ? 5.098 17.734 -6.27 1 98.19 278 PRO B O 1
ATOM 7329 N N . ASP B 1 279 ? 5.762 17.422 -8.391 1 98.12 279 ASP B N 1
ATOM 7330 C CA . ASP B 1 279 ? 4.402 17.531 -8.898 1 98.12 279 ASP B CA 1
ATOM 7331 C C . ASP B 1 279 ? 3.559 16.328 -8.469 1 98.12 279 ASP B C 1
ATOM 7333 O O . ASP B 1 279 ? 2.373 16.469 -8.164 1 98.12 279 ASP B O 1
ATOM 7337 N N . HIS B 1 280 ? 4.199 15.164 -8.438 1 97.81 280 HIS B N 1
ATOM 7338 C CA . HIS B 1 280 ? 3.496 13.984 -7.945 1 97.81 280 HIS B CA 1
ATOM 7339 C C . HIS B 1 280 ? 3.146 14.133 -6.469 1 97.81 280 HIS B C 1
ATOM 7341 O O . HIS B 1 280 ? 2.025 13.828 -6.059 1 97.81 280 HIS B O 1
ATOM 7347 N N . TRP B 1 281 ? 4.16 14.609 -5.645 1 98.5 281 TRP B N 1
ATOM 7348 C CA . TRP B 1 281 ? 3.887 14.852 -4.23 1 98.5 281 TRP B CA 1
ATOM 7349 C C . TRP B 1 281 ? 2.678 15.766 -4.055 1 98.5 281 TRP B C 1
ATOM 7351 O O . TRP B 1 281 ? 1.767 15.453 -3.283 1 98.5 281 TRP B O 1
ATOM 7361 N N . ALA B 1 282 ? 2.676 16.859 -4.824 1 98.62 282 ALA B N 1
ATOM 7362 C CA . ALA B 1 282 ? 1.607 17.844 -4.719 1 98.62 282 ALA B CA 1
ATOM 7363 C C . ALA B 1 282 ? 0.259 17.25 -5.102 1 98.62 282 ALA B C 1
ATOM 7365 O O . ALA B 1 282 ? -0.758 17.531 -4.465 1 98.62 282 ALA B O 1
ATOM 7366 N N . SER B 1 283 ? 0.267 16.422 -6.117 1 98.19 283 SER B N 1
ATOM 7367 C CA . SER B 1 283 ? -0.977 15.789 -6.551 1 98.19 283 SER B CA 1
ATOM 7368 C C . SER B 1 283 ? -1.514 14.836 -5.496 1 98.19 283 SER B C 1
ATOM 7370 O O . SER B 1 283 ? -2.727 14.734 -5.293 1 98.19 283 SER B O 1
ATOM 7372 N N . VAL B 1 284 ? -0.613 14.086 -4.855 1 98.31 284 VAL B N 1
ATOM 7373 C CA . VAL B 1 284 ? -1.005 13.164 -3.793 1 98.31 284 VAL B CA 1
ATOM 7374 C C . VAL B 1 284 ? -1.675 13.938 -2.66 1 98.31 284 VAL B C 1
ATOM 7376 O O . VAL B 1 284 ? -2.717 13.523 -2.146 1 98.31 284 VAL B O 1
ATOM 7379 N N . ILE B 1 285 ? -1.145 15.102 -2.324 1 98.56 285 ILE B N 1
ATOM 7380 C CA . ILE B 1 285 ? -1.653 15.922 -1.235 1 98.56 285 ILE B CA 1
ATOM 7381 C C . ILE B 1 285 ? -3.006 16.516 -1.626 1 98.56 285 ILE B C 1
ATOM 7383 O O . ILE B 1 285 ? -3.961 16.469 -0.849 1 98.56 285 ILE B O 1
ATOM 7387 N N . LYS B 1 286 ? -3.111 17.016 -2.807 1 98.25 286 LYS B N 1
ATOM 7388 C CA . LYS B 1 286 ? -4.359 17.594 -3.299 1 98.25 286 LYS B CA 1
ATOM 7389 C C . LYS B 1 286 ? -5.461 16.531 -3.363 1 98.25 286 LYS B C 1
ATOM 7391 O O . LYS B 1 286 ? -6.59 16.781 -2.932 1 98.25 286 LYS B O 1
ATOM 7396 N N . ASN B 1 287 ? -5.121 15.398 -3.861 1 97.38 287 ASN B N 1
ATOM 7397 C CA . ASN B 1 287 ? -6.094 14.32 -4.035 1 97.38 287 ASN B CA 1
ATOM 7398 C C . ASN B 1 287 ? -6.559 13.766 -2.693 1 97.38 287 ASN B C 1
ATOM 7400 O O . ASN B 1 287 ? -7.625 13.148 -2.607 1 97.38 287 ASN B O 1
ATOM 7404 N N . ALA B 1 288 ? -5.824 13.984 -1.644 1 98.25 288 ALA B N 1
ATOM 7405 C CA . ALA B 1 288 ? -6.211 13.57 -0.297 1 98.25 288 ALA B CA 1
ATOM 7406 C C . ALA B 1 288 ? -7.336 14.453 0.241 1 98.25 288 ALA B C 1
ATOM 7408 O O . ALA B 1 288 ? -7.977 14.117 1.239 1 98.25 288 ALA B O 1
ATOM 7409 N N . GLY B 1 289 ? -7.539 15.641 -0.427 1 98.38 289 GLY B N 1
ATOM 7410 C CA . GLY B 1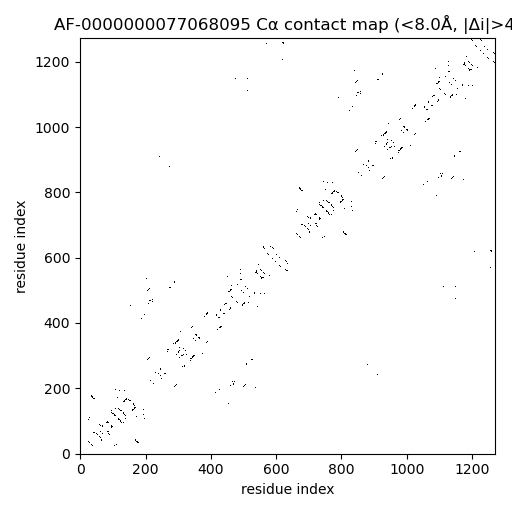 289 ? -8.484 16.641 0.063 1 98.38 289 GLY B CA 1
ATOM 7411 C C . GLY B 1 289 ? -7.863 17.609 1.048 1 98.38 289 GLY B C 1
ATOM 7412 O O . GLY B 1 289 ? -8.562 18.453 1.619 1 98.38 289 GLY B O 1
ATOM 7413 N N . ALA B 1 290 ? -6.555 17.516 1.287 1 98.75 290 ALA B N 1
ATOM 7414 C CA . ALA B 1 290 ? -5.863 18.438 2.184 1 98.75 290 ALA B CA 1
ATOM 7415 C C . ALA B 1 290 ? -5.773 19.828 1.573 1 98.75 290 ALA B C 1
ATOM 7417 O O . ALA B 1 290 ? -5.797 19.984 0.349 1 98.75 290 ALA B O 1
ATOM 7418 N N . LYS B 1 291 ? -5.715 20.812 2.422 1 98.69 291 LYS B N 1
ATOM 7419 C CA . LYS B 1 291 ? -5.66 22.188 1.946 1 98.69 291 LYS B CA 1
ATOM 7420 C C . LYS B 1 291 ? -4.281 22.797 2.197 1 98.69 291 LYS B C 1
ATOM 7422 O O . LYS B 1 291 ? -3.984 23.891 1.707 1 98.69 291 LYS B O 1
ATOM 7427 N N . TYR B 1 292 ? -3.453 22.078 2.949 1 98.69 292 TYR B N 1
ATOM 7428 C CA . TYR B 1 292 ? -2.104 22.578 3.207 1 98.69 292 TYR B CA 1
ATOM 7429 C C . TYR B 1 292 ? -1.151 21.422 3.502 1 98.69 292 TYR B C 1
ATOM 7431 O O . TYR B 1 292 ? -1.586 20.281 3.691 1 98.69 292 TYR B O 1
ATOM 7439 N N . ILE B 1 293 ? 0.106 21.734 3.428 1 98.81 293 ILE B N 1
ATOM 7440 C CA . ILE B 1 293 ? 1.188 20.812 3.73 1 98.81 293 ILE B CA 1
ATOM 7441 C C . ILE B 1 293 ? 2.117 21.422 4.777 1 98.81 293 ILE B C 1
ATOM 7443 O O . ILE B 1 293 ? 2.25 22.641 4.859 1 98.81 293 ILE B O 1
ATOM 7447 N N . VAL B 1 294 ? 2.652 20.609 5.641 1 98.81 294 VAL B N 1
ATOM 7448 C CA . VAL B 1 294 ? 3.797 20.984 6.465 1 98.81 294 VAL B CA 1
ATOM 7449 C C . VAL B 1 294 ? 4.977 20.062 6.16 1 98.81 294 VAL B C 1
ATOM 7451 O O . VAL B 1 294 ? 4.938 18.875 6.469 1 98.81 294 VAL B O 1
ATOM 7454 N N . PHE B 1 295 ? 5.984 20.625 5.539 1 98.81 295 PHE B N 1
ATOM 7455 C CA . PHE B 1 295 ? 7.141 19.844 5.098 1 98.81 295 PHE B CA 1
ATOM 7456 C C . PHE B 1 295 ? 8.328 20.078 6.027 1 98.81 295 PHE B C 1
ATOM 7458 O O . PHE B 1 295 ? 8.594 21.203 6.434 1 98.81 295 PHE B O 1
ATOM 7465 N N . THR B 1 296 ? 9.078 19.016 6.289 1 98.62 296 THR B N 1
ATOM 7466 C CA . THR B 1 296 ? 10.234 19.094 7.172 1 98.62 296 THR B CA 1
ATOM 7467 C C . THR B 1 296 ? 11.414 19.75 6.461 1 98.62 296 THR B C 1
ATOM 7469 O O . THR B 1 296 ? 12.031 19.141 5.586 1 98.62 296 THR B O 1
ATOM 7472 N N . THR B 1 297 ? 11.766 20.891 6.879 1 98.69 297 THR B N 1
ATOM 7473 C CA . THR B 1 297 ? 12.938 21.562 6.324 1 98.69 297 THR B CA 1
ATOM 7474 C C . THR B 1 297 ? 14.203 21.141 7.059 1 98.69 297 THR B C 1
ATOM 7476 O O . THR B 1 297 ? 15.281 21.094 6.469 1 98.69 297 THR B O 1
ATOM 7479 N N . LYS B 1 298 ? 14.016 20.891 8.336 1 98.44 298 LYS B N 1
ATOM 7480 C CA . LYS B 1 298 ? 15.125 20.469 9.188 1 98.44 298 LYS B CA 1
ATOM 7481 C C . LYS B 1 298 ? 14.617 19.703 10.406 1 98.44 298 LYS B C 1
ATOM 7483 O O . LYS B 1 298 ? 13.695 20.141 11.094 1 98.44 298 LYS B O 1
ATOM 7488 N N . HIS B 1 299 ? 15.164 18.562 10.586 1 97.12 299 HIS B N 1
ATOM 7489 C CA . HIS B 1 299 ? 14.93 17.797 11.812 1 97.12 299 HIS B CA 1
ATOM 7490 C C . HIS B 1 299 ? 16.062 17.984 12.805 1 97.12 299 HIS B C 1
ATOM 7492 O O . HIS B 1 299 ? 16.922 18.844 12.617 1 97.12 299 HIS B O 1
ATOM 7498 N N . CYS B 1 300 ? 16.141 17.234 13.852 1 95.56 300 CYS B N 1
ATOM 7499 C CA . CYS B 1 300 ? 17.047 17.438 14.977 1 95.56 300 CYS B CA 1
ATOM 7500 C C . CYS B 1 300 ? 18.484 17.109 14.594 1 95.56 300 CYS B C 1
ATOM 7502 O O . CYS B 1 300 ? 19.422 17.453 15.305 1 95.56 300 CYS B O 1
ATOM 7504 N N . SER B 1 301 ? 18.703 16.516 13.445 1 95.69 301 SER B N 1
ATOM 7505 C CA . SER B 1 301 ? 20.047 16.188 12.984 1 95.69 301 SER B CA 1
ATOM 7506 C C . SER B 1 301 ? 20.766 17.422 12.453 1 95.69 301 SER B C 1
ATOM 7508 O O . SER B 1 301 ? 21.984 17.391 12.266 1 95.69 301 SER B O 1
ATOM 7510 N N . GLY B 1 302 ? 19.984 18.422 12.156 1 97.12 302 GLY B N 1
ATOM 7511 C CA . GLY B 1 302 ? 20.547 19.656 11.609 1 97.12 302 GLY B CA 1
ATOM 7512 C C . GLY B 1 302 ? 20.578 19.656 10.094 1 97.12 302 GLY B C 1
ATOM 7513 O O . GLY B 1 302 ? 20.812 20.703 9.477 1 97.12 302 GLY B O 1
ATOM 7514 N N . TRP B 1 303 ? 20.328 18.484 9.461 1 97.69 303 TRP B N 1
ATOM 7515 C CA . TRP B 1 303 ? 20.266 18.406 8.008 1 97.69 303 TRP B CA 1
ATOM 7516 C C . TRP B 1 303 ? 19.125 19.25 7.449 1 97.69 303 TRP B C 1
ATOM 7518 O O . TRP B 1 303 ? 17.984 19.109 7.879 1 97.69 303 TRP B O 1
ATOM 7528 N N . THR B 1 304 ? 19.453 20.109 6.492 1 98.5 304 THR B N 1
ATOM 7529 C CA . THR B 1 304 ? 18.375 20.906 5.922 1 98.5 304 THR B CA 1
ATOM 7530 C C . THR B 1 304 ? 18 20.391 4.535 1 98.5 304 THR B C 1
ATOM 7532 O O . THR B 1 304 ? 18.875 20.078 3.723 1 98.5 304 THR B O 1
ATOM 7535 N N . ASN B 1 305 ? 16.75 20.281 4.258 1 98.75 305 ASN B N 1
ATOM 7536 C CA . ASN B 1 305 ? 16.234 19.891 2.951 1 98.75 305 ASN B CA 1
ATOM 7537 C C . ASN B 1 305 ? 16.156 21.078 2 1 98.75 305 ASN B C 1
ATOM 7539 O O . ASN B 1 305 ? 15.227 21.188 1.201 1 98.75 305 ASN B O 1
ATOM 7543 N N . PHE B 1 306 ? 17.031 22.062 2.158 1 98.5 306 PHE B N 1
ATOM 7544 C CA . PHE B 1 306 ? 17.219 23.25 1.322 1 98.5 306 PHE B CA 1
ATOM 7545 C C . PHE B 1 306 ? 18.609 23.828 1.51 1 98.5 306 PHE B C 1
ATOM 7547 O O . PHE B 1 306 ? 19.297 23.516 2.486 1 98.5 306 PHE B O 1
ATOM 7554 N N . PRO B 1 307 ? 19.094 24.625 0.549 1 97.38 307 PRO B N 1
ATOM 7555 C CA . PRO B 1 307 ? 20.406 25.25 0.745 1 97.38 307 PRO B CA 1
ATOM 7556 C C . PRO B 1 307 ? 20.422 26.234 1.923 1 97.38 307 PRO B C 1
ATOM 7558 O O . PRO B 1 307 ? 19.516 27.062 2.051 1 97.38 307 PRO B O 1
ATOM 7561 N N . SER B 1 308 ? 21.359 26.062 2.793 1 96.81 308 SER B N 1
ATOM 7562 C CA . SER B 1 308 ? 21.484 26.922 3.973 1 96.81 308 SER B CA 1
ATOM 7563 C C . SER B 1 308 ? 22.953 27.266 4.25 1 96.81 308 SER B C 1
ATOM 7565 O O . SER B 1 308 ? 23.766 26.375 4.516 1 96.81 308 SER B O 1
ATOM 7567 N N . PRO B 1 309 ? 23.297 28.516 4.23 1 94.25 309 PRO B N 1
ATOM 7568 C CA . PRO B 1 309 ? 24.672 28.906 4.562 1 94.25 309 PRO B CA 1
ATOM 7569 C C . PRO B 1 309 ? 25.047 28.547 5.996 1 94.25 309 PRO B C 1
ATOM 7571 O O . PRO B 1 309 ? 26.219 28.312 6.285 1 94.25 309 PRO B O 1
ATOM 7574 N N . GLN B 1 310 ? 24.094 28.5 6.906 1 95.5 310 GLN B N 1
ATOM 7575 C CA . GLN B 1 310 ? 24.328 28.156 8.297 1 95.5 310 GLN B CA 1
ATOM 7576 C C . GLN B 1 310 ? 24.656 26.672 8.445 1 95.5 310 GLN B C 1
ATOM 7578 O O . GLN B 1 310 ? 25.266 26.266 9.438 1 95.5 310 GLN B O 1
ATOM 7583 N N . HIS B 1 311 ? 24.219 25.906 7.492 1 96.12 311 HIS B N 1
ATOM 7584 C CA . HIS B 1 311 ? 24.453 24.469 7.48 1 96.12 311 HIS B CA 1
ATOM 7585 C C . HIS B 1 311 ? 25.297 24.047 6.277 1 96.12 311 HIS B C 1
ATOM 7587 O O . HIS B 1 311 ? 24.953 23.109 5.566 1 96.12 311 HIS B O 1
ATOM 7593 N N . TRP B 1 312 ? 26.359 24.734 6.164 1 90.31 312 TRP B N 1
ATOM 7594 C CA . TRP B 1 312 ? 27.266 24.547 5.031 1 90.31 312 TRP B CA 1
ATOM 7595 C C . TRP B 1 312 ? 27.766 23.109 4.953 1 90.31 312 TRP B C 1
ATOM 7597 O O . TRP B 1 312 ? 28.188 22.531 5.957 1 90.31 312 TRP B O 1
ATOM 7607 N N . ASN B 1 313 ? 27.641 22.5 3.787 1 91.25 313 ASN B N 1
ATOM 7608 C CA . ASN B 1 313 ? 28.031 21.125 3.49 1 91.25 313 ASN B CA 1
ATOM 7609 C C . ASN B 1 313 ? 27.125 20.125 4.195 1 91.25 313 ASN B C 1
ATOM 7611 O O . ASN B 1 313 ? 27.406 18.922 4.195 1 91.25 313 ASN B O 1
ATOM 7615 N N . TRP B 1 314 ? 26.078 20.516 4.926 1 96.44 314 TRP B N 1
ATOM 7616 C CA . TRP B 1 314 ? 25.125 19.672 5.652 1 96.44 314 TRP B CA 1
ATOM 7617 C C . TRP B 1 314 ? 23.688 20 5.27 1 96.44 314 TRP B C 1
ATOM 7619 O O . TRP B 1 314 ? 22.875 20.344 6.133 1 96.44 314 TRP B O 1
ATOM 7629 N N . ASN B 1 315 ? 23.438 19.906 3.945 1 97.69 315 ASN B N 1
ATOM 7630 C CA . ASN B 1 315 ? 22.125 20.219 3.363 1 97.69 315 ASN B CA 1
ATOM 7631 C C . ASN B 1 315 ? 21.938 19.516 2.021 1 97.69 315 ASN B C 1
ATOM 7633 O O . ASN B 1 315 ? 22.891 19.031 1.426 1 97.69 315 ASN B O 1
ATOM 7637 N N . SER B 1 316 ? 20.797 19.516 1.526 1 98.12 316 SER B N 1
ATOM 7638 C CA . SER B 1 316 ? 20.391 18.703 0.385 1 98.12 316 SER B CA 1
ATOM 7639 C C . SER B 1 316 ? 20.969 19.266 -0.917 1 98.12 316 SER B C 1
ATOM 7641 O O . SER B 1 316 ? 20.969 18.578 -1.942 1 98.12 316 SER B O 1
ATOM 7643 N N . MET B 1 317 ? 21.438 20.531 -0.952 1 97.31 317 MET B N 1
ATOM 7644 C CA . MET B 1 317 ? 22.031 21.125 -2.15 1 97.31 317 MET B CA 1
ATOM 7645 C C . MET B 1 317 ? 23.516 20.766 -2.264 1 97.31 317 MET B C 1
ATOM 7647 O O . MET B 1 317 ? 24 20.484 -3.355 1 97.31 317 MET B O 1
ATOM 7651 N N . ASP B 1 318 ? 24.188 20.734 -1.145 1 95.94 318 ASP B N 1
ATOM 7652 C CA . ASP B 1 318 ? 25.641 20.562 -1.133 1 95.94 318 ASP B CA 1
ATOM 7653 C C . ASP B 1 318 ? 26.016 19.094 -1.288 1 95.94 318 ASP B C 1
ATOM 7655 O O . ASP B 1 318 ? 27.047 18.766 -1.874 1 95.94 318 ASP B O 1
ATOM 7659 N N . VAL B 1 319 ? 25.25 18.188 -0.717 1 95.75 319 VAL B N 1
ATOM 7660 C CA . VAL B 1 319 ? 25.562 16.75 -0.7 1 95.75 319 VAL B CA 1
ATOM 7661 C C . VAL B 1 319 ? 24.297 15.945 -0.966 1 95.75 319 VAL B C 1
ATOM 7663 O O . VAL B 1 319 ? 23.188 16.406 -0.682 1 95.75 319 VAL B O 1
ATOM 7666 N N . GLY B 1 320 ? 24.453 14.758 -1.544 1 94.62 320 GLY B N 1
ATOM 7667 C CA . GLY B 1 320 ? 23.312 13.875 -1.737 1 94.62 320 GLY B CA 1
ATOM 7668 C C . GLY B 1 320 ? 22.5 14.195 -2.98 1 94.62 320 GLY B C 1
ATOM 7669 O O . GLY B 1 320 ? 22.969 14 -4.102 1 94.62 320 GLY B O 1
ATOM 7670 N N . PRO B 1 321 ? 21.344 14.797 -2.812 1 96 321 PRO B N 1
ATOM 7671 C CA . PRO B 1 321 ? 20.484 15.016 -3.973 1 96 321 PRO B CA 1
ATOM 7672 C C . PRO B 1 321 ? 20.938 16.172 -4.848 1 96 321 PRO B C 1
ATOM 7674 O O . PRO B 1 321 ? 20.562 16.266 -6.02 1 96 321 PRO B O 1
ATOM 7677 N N . HIS B 1 322 ? 21.688 17.156 -4.266 1 96.5 322 HIS B N 1
ATOM 7678 C CA . HIS B 1 322 ? 22.047 18.391 -4.949 1 96.5 322 HIS B CA 1
ATOM 7679 C C . HIS B 1 322 ? 20.828 19.094 -5.504 1 96.5 322 HIS B C 1
ATOM 7681 O O . HIS B 1 322 ? 20.797 19.484 -6.672 1 96.5 322 HIS B O 1
ATOM 7687 N N . LEU B 1 323 ? 19.75 19.141 -4.637 1 97.19 323 LEU B N 1
ATOM 7688 C CA . LEU B 1 323 ? 18.453 19.719 -4.949 1 97.19 323 LEU B CA 1
ATOM 7689 C C . LEU B 1 323 ? 17.969 20.609 -3.807 1 97.19 323 LEU B C 1
ATOM 7691 O O . LEU B 1 323 ? 18.125 20.266 -2.635 1 97.19 323 LEU B O 1
ATOM 7695 N N . ASP B 1 324 ? 17.438 21.75 -4.18 1 98.38 324 ASP B N 1
ATOM 7696 C CA . ASP B 1 324 ? 16.594 22.469 -3.25 1 98.38 324 ASP B CA 1
ATOM 7697 C C . ASP B 1 324 ? 15.211 21.828 -3.131 1 98.38 324 ASP B C 1
ATOM 7699 O O . ASP B 1 324 ? 14.258 22.25 -3.791 1 98.38 324 ASP B O 1
ATOM 7703 N N . ILE B 1 325 ? 15.125 20.797 -2.297 1 98.69 325 ILE B N 1
ATOM 7704 C CA . ILE B 1 325 ? 13.906 20 -2.182 1 98.69 325 ILE B CA 1
ATOM 7705 C C . ILE B 1 325 ? 12.742 20.906 -1.763 1 98.69 325 ILE B C 1
ATOM 7707 O O . ILE B 1 325 ? 11.656 20.828 -2.34 1 98.69 325 ILE B O 1
ATOM 7711 N N . THR B 1 326 ? 12.977 21.766 -0.783 1 98.81 326 THR B N 1
ATOM 7712 C CA . THR B 1 326 ? 11.938 22.656 -0.264 1 98.81 326 THR B CA 1
ATOM 7713 C C . THR B 1 326 ? 11.445 23.609 -1.352 1 98.81 326 THR B C 1
ATOM 7715 O O . THR B 1 326 ? 10.234 23.766 -1.532 1 98.81 326 THR B O 1
ATOM 7718 N N . GLY B 1 327 ? 12.359 24.203 -2.051 1 98.75 327 GLY B N 1
ATOM 7719 C CA . GLY B 1 327 ? 11.984 25.109 -3.115 1 98.75 327 GLY B CA 1
ATOM 7720 C C . GLY B 1 327 ? 11.188 24.453 -4.223 1 98.75 327 GLY B C 1
ATOM 7721 O O . GLY B 1 327 ? 10.172 24.984 -4.668 1 98.75 327 GLY B O 1
ATOM 7722 N N . ASN B 1 328 ? 11.641 23.281 -4.672 1 98.5 328 ASN B N 1
ATOM 7723 C CA . ASN B 1 328 ? 10.938 22.562 -5.719 1 98.5 328 ASN B CA 1
ATOM 7724 C C . ASN B 1 328 ? 9.539 22.141 -5.273 1 98.5 328 ASN B C 1
ATOM 7726 O O . ASN B 1 328 ? 8.578 22.266 -6.035 1 98.5 328 ASN B O 1
ATOM 7730 N N . LEU B 1 329 ? 9.43 21.688 -4.086 1 98.69 329 LEU B N 1
ATOM 7731 C CA . LEU B 1 329 ? 8.125 21.297 -3.562 1 98.69 329 LEU B CA 1
ATOM 7732 C C . LEU B 1 329 ? 7.211 22.5 -3.41 1 98.69 329 LEU B C 1
ATOM 7734 O O . LEU B 1 329 ? 6.023 22.438 -3.73 1 98.69 329 LEU B O 1
ATOM 7738 N N . THR B 1 330 ? 7.789 23.641 -2.951 1 98.62 330 THR B N 1
ATOM 7739 C CA . THR B 1 330 ? 7.035 24.875 -2.789 1 98.62 330 THR B CA 1
ATOM 7740 C C . THR B 1 330 ? 6.375 25.281 -4.102 1 98.62 330 THR B C 1
ATOM 7742 O O . THR B 1 330 ? 5.188 25.609 -4.133 1 98.62 330 THR B O 1
ATOM 7745 N N . ALA B 1 331 ? 7.109 25.203 -5.16 1 98.38 331 ALA B N 1
ATOM 7746 C CA . ALA B 1 331 ? 6.594 25.594 -6.469 1 98.38 331 ALA B CA 1
ATOM 7747 C C . ALA B 1 331 ? 5.418 24.719 -6.879 1 98.38 331 ALA B C 1
ATOM 7749 O O . ALA B 1 331 ? 4.391 25.219 -7.34 1 98.38 331 ALA B O 1
ATOM 7750 N N . SER B 1 332 ? 5.543 23.438 -6.656 1 98.62 332 SER B N 1
ATOM 7751 C CA . SER B 1 332 ? 4.496 22.5 -7.039 1 98.62 332 SER B CA 1
ATOM 7752 C C . SER B 1 332 ? 3.262 22.656 -6.156 1 98.62 332 SER B C 1
ATOM 7754 O O . SER B 1 332 ? 2.131 22.531 -6.637 1 98.62 332 SER B O 1
ATOM 7756 N N . ILE B 1 333 ? 3.488 22.922 -4.891 1 98.5 333 ILE B N 1
ATOM 7757 C CA . ILE B 1 333 ? 2.4 23.109 -3.936 1 98.5 333 ILE B CA 1
ATOM 7758 C C . ILE B 1 333 ? 1.589 24.344 -4.309 1 98.5 333 ILE B C 1
ATOM 7760 O O . ILE B 1 333 ? 0.356 24.312 -4.336 1 98.5 333 ILE B O 1
ATOM 7764 N N . ARG B 1 334 ? 2.219 25.422 -4.629 1 98 334 ARG B N 1
ATOM 7765 C CA . ARG B 1 334 ? 1.556 26.672 -4.992 1 98 334 ARG B CA 1
ATOM 7766 C C . ARG B 1 334 ? 0.794 26.516 -6.309 1 98 334 ARG B C 1
ATOM 7768 O O . ARG B 1 334 ? -0.301 27.062 -6.461 1 98 334 ARG B O 1
ATOM 7775 N N . LYS B 1 335 ? 1.384 25.719 -7.18 1 97.56 335 LYS B N 1
ATOM 7776 C CA . LYS B 1 335 ? 0.727 25.453 -8.453 1 97.56 335 LYS B CA 1
ATOM 7777 C C . LYS B 1 335 ? -0.623 24.781 -8.242 1 97.56 335 LYS B C 1
ATOM 7779 O O . LYS B 1 335 ? -1.554 24.969 -9.031 1 97.56 335 LYS B O 1
ATOM 7784 N N . GLN B 1 336 ? -0.743 24.062 -7.168 1 97.12 336 GLN B N 1
ATOM 7785 C CA . GLN B 1 336 ? -1.968 23.312 -6.895 1 97.12 336 GLN B CA 1
ATOM 7786 C C . GLN B 1 336 ? -2.914 24.125 -6.012 1 97.12 336 GLN B C 1
ATOM 7788 O O . GLN B 1 336 ? -3.982 23.641 -5.633 1 97.12 336 GLN B O 1
ATOM 7793 N N . GLY B 1 337 ? -2.516 25.328 -5.637 1 97.12 337 GLY B N 1
ATOM 7794 C CA . GLY B 1 337 ? -3.367 26.172 -4.812 1 97.12 337 GLY B CA 1
ATOM 7795 C C . GLY B 1 337 ? -3.404 25.734 -3.359 1 97.12 337 GLY B C 1
ATOM 7796 O O . GLY B 1 337 ? -4.379 26.016 -2.652 1 97.12 337 GLY B O 1
ATOM 7797 N N . LEU B 1 338 ? -2.42 25.062 -2.852 1 98.38 338 LEU B N 1
ATOM 7798 C CA . LEU B 1 338 ? -2.32 24.609 -1.47 1 98.38 338 LEU B CA 1
ATOM 7799 C C . LEU B 1 338 ? -1.485 25.578 -0.635 1 98.38 338 LEU B C 1
ATOM 7801 O O . LEU B 1 338 ? -0.594 26.25 -1.16 1 98.38 338 LEU B O 1
ATOM 7805 N N . TYR B 1 339 ? -1.798 25.656 0.64 1 98.06 339 TYR B N 1
ATOM 7806 C CA . TYR B 1 339 ? -0.981 26.453 1.552 1 98.06 339 TYR B CA 1
ATOM 7807 C C . TYR B 1 339 ? 0.271 25.688 1.966 1 98.06 339 TYR B C 1
ATOM 7809 O O . TYR B 1 339 ? 0.245 24.453 2.088 1 98.06 339 TYR B O 1
ATOM 7817 N N . LEU B 1 340 ? 1.348 26.406 2.168 1 98.62 340 LEU B N 1
ATOM 7818 C CA . LEU B 1 340 ? 2.648 25.828 2.477 1 98.62 340 LEU B CA 1
ATOM 7819 C C . LEU B 1 340 ? 3.02 26.062 3.936 1 98.62 340 LEU B C 1
ATOM 7821 O O . LEU B 1 340 ? 3.137 27.219 4.371 1 98.62 340 LEU B O 1
ATOM 7825 N N . GLY B 1 341 ? 3.152 25.047 4.672 1 98.81 341 GLY B N 1
ATOM 7826 C CA . GLY B 1 341 ? 3.803 25.078 5.969 1 98.81 341 GLY B CA 1
ATOM 7827 C C . GLY B 1 341 ? 5.188 24.469 5.961 1 98.81 341 GLY B C 1
ATOM 7828 O O . GLY B 1 341 ? 5.445 23.516 5.215 1 98.81 341 GLY B O 1
ATOM 7829 N N . LEU B 1 342 ? 6.062 24.969 6.82 1 98.81 342 LEU B N 1
ATOM 7830 C CA . LEU B 1 342 ? 7.426 24.469 6.922 1 98.81 342 LEU B CA 1
ATOM 7831 C C . LEU B 1 342 ? 7.773 24.125 8.367 1 98.81 342 LEU B C 1
ATOM 7833 O O . LEU B 1 342 ? 7.797 25 9.234 1 98.81 342 LEU B O 1
ATOM 7837 N N . TYR B 1 343 ? 7.969 22.859 8.562 1 98.5 343 TYR B N 1
ATOM 7838 C CA . TYR B 1 343 ? 8.461 22.359 9.836 1 98.5 343 TYR B CA 1
ATOM 7839 C C . TYR B 1 343 ? 9.953 22.625 9.984 1 98.5 343 TYR B C 1
ATOM 7841 O O . TYR B 1 343 ? 10.734 22.344 9.07 1 98.5 343 TYR B O 1
ATOM 7849 N N . HIS B 1 344 ? 10.352 23.125 11.164 1 98.19 344 HIS B N 1
ATOM 7850 C CA . HIS B 1 344 ? 11.758 23.375 11.469 1 98.19 344 HIS B CA 1
ATOM 7851 C C . HIS B 1 344 ? 12.062 23.062 12.93 1 98.19 344 HIS B C 1
ATOM 7853 O O . HIS B 1 344 ? 11.57 23.734 13.836 1 98.19 344 HIS B O 1
ATOM 7859 N N . SER B 1 345 ? 12.867 22.062 13.148 1 96.62 345 SER B N 1
ATOM 7860 C CA . SER B 1 345 ? 13.328 21.781 14.508 1 96.62 345 SER B CA 1
ATOM 7861 C C . SER B 1 345 ? 14.258 22.891 15.008 1 96.62 345 SER B C 1
ATOM 7863 O O . SER B 1 345 ? 15.211 23.266 14.32 1 96.62 345 SER B O 1
ATOM 7865 N N . LEU B 1 346 ? 13.977 23.375 16.188 1 94.94 346 LEU B N 1
ATOM 7866 C CA . LEU B 1 346 ? 14.828 24.438 16.719 1 94.94 346 LEU B CA 1
ATOM 7867 C C . LEU B 1 346 ? 16.109 23.844 17.312 1 94.94 346 LEU B C 1
ATOM 7869 O O . LEU B 1 346 ? 17.156 24.5 17.266 1 94.94 346 LEU B O 1
ATOM 7873 N N . ASN B 1 347 ? 16.047 22.703 17.812 1 91.94 347 ASN B N 1
ATOM 7874 C CA . ASN B 1 347 ? 17.266 22.094 18.344 1 91.94 347 ASN B CA 1
ATOM 7875 C C . ASN B 1 347 ? 18 21.281 17.266 1 91.94 347 ASN B C 1
ATOM 7877 O O . ASN B 1 347 ? 17.406 20.891 16.266 1 91.94 347 ASN B O 1
ATOM 7881 N N . GLU B 1 348 ? 19.25 21.141 17.469 1 94.38 348 GLU B N 1
ATOM 7882 C CA . GLU B 1 348 ? 20.156 20.219 16.797 1 94.38 348 GLU B CA 1
ATOM 7883 C C . GLU B 1 348 ? 20.953 19.406 17.812 1 94.38 348 GLU B C 1
ATOM 7885 O O . GLU B 1 348 ? 21.859 19.953 18.469 1 94.38 348 GLU B O 1
ATOM 7890 N N . TRP B 1 349 ? 20.688 18.172 17.875 1 92.69 349 TRP B N 1
ATOM 7891 C CA . TRP B 1 349 ? 21.109 17.328 19 1 92.69 349 TRP B CA 1
ATOM 7892 C C . TRP B 1 349 ? 22.578 17.562 19.328 1 92.69 349 TRP B C 1
ATOM 7894 O O . TRP B 1 349 ? 22.938 17.688 20.5 1 92.69 349 TRP B O 1
ATOM 7904 N N . TYR B 1 350 ? 23.422 17.703 18.328 1 92.75 350 TYR B N 1
ATOM 7905 C CA . TYR B 1 350 ? 24.844 17.609 18.641 1 92.75 350 TYR B CA 1
ATOM 7906 C C . TYR B 1 350 ? 25.625 18.766 18.031 1 92.75 350 TYR B C 1
ATOM 7908 O O . TYR B 1 350 ? 26.828 18.688 17.828 1 92.75 350 TYR B O 1
ATOM 7916 N N . HIS B 1 351 ? 24.906 19.766 17.625 1 93.94 351 HIS B N 1
ATOM 7917 C CA . HIS B 1 351 ? 25.609 20.938 17.141 1 93.94 351 HIS B CA 1
ATOM 7918 C C . HIS B 1 351 ? 26.531 21.516 18.219 1 93.94 351 HIS B C 1
ATOM 7920 O O . HIS B 1 351 ? 26.094 21.734 19.344 1 93.94 351 HIS B O 1
ATOM 7926 N N . PRO B 1 352 ? 27.75 21.812 17.828 1 94 352 PRO B N 1
ATOM 7927 C CA . PRO B 1 352 ? 28.703 22.219 18.844 1 94 352 PRO B CA 1
ATOM 7928 C C . PRO B 1 352 ? 28.281 23.5 19.578 1 94 352 PRO B C 1
ATOM 7930 O O . PRO B 1 352 ? 28.453 23.609 20.797 1 94 352 PRO B O 1
ATOM 7933 N N . LEU B 1 353 ? 27.688 24.438 18.875 1 94.69 353 LEU B N 1
ATOM 7934 C CA . LEU B 1 353 ? 27.266 25.688 19.5 1 94.69 353 LEU B CA 1
ATOM 7935 C C . LEU B 1 353 ? 26.094 25.438 20.453 1 94.69 353 LEU B C 1
ATOM 7937 O O . LEU B 1 353 ? 25.969 26.109 21.484 1 94.69 353 LEU B O 1
ATOM 7941 N N . TYR B 1 354 ? 25.172 24.531 20.141 1 93.31 354 TYR B N 1
ATOM 7942 C CA . TYR B 1 354 ? 24.062 24.188 21.031 1 93.31 354 TYR B CA 1
ATOM 7943 C C . TYR B 1 354 ? 24.562 23.5 22.297 1 93.31 354 TYR B C 1
ATOM 7945 O O . TYR B 1 354 ? 24.109 23.828 23.391 1 93.31 354 TYR B O 1
ATOM 7953 N N . LEU B 1 355 ? 25.547 22.625 22.094 1 92.75 355 LEU B N 1
ATOM 7954 C CA . LEU B 1 355 ? 26.141 21.938 23.219 1 92.75 355 LEU B CA 1
ATOM 7955 C C . LEU B 1 355 ? 26.859 22.922 24.141 1 92.75 355 LEU B C 1
ATOM 7957 O O . LEU B 1 355 ? 26.812 22.781 25.359 1 92.75 355 LEU B O 1
ATOM 7961 N N . GLU B 1 356 ? 27.531 23.828 23.516 1 93 356 GLU B N 1
ATOM 7962 C CA . GLU B 1 356 ? 28.219 24.859 24.312 1 93 356 GLU B CA 1
ATOM 7963 C C . GLU B 1 356 ? 27.234 25.703 25.109 1 93 356 GLU B C 1
ATOM 7965 O O . GLU B 1 356 ? 27.469 26 26.281 1 93 356 GLU B O 1
ATOM 7970 N N . ASP B 1 357 ? 26.094 26.141 24.453 1 92.69 357 ASP B N 1
ATOM 7971 C CA . ASP B 1 357 ? 25.047 26.875 25.172 1 92.69 357 ASP B CA 1
ATOM 7972 C C . ASP B 1 357 ? 24.516 26.062 26.344 1 92.69 357 ASP B C 1
ATOM 7974 O O . ASP B 1 357 ? 24.281 26.609 27.422 1 92.69 357 ASP B O 1
ATOM 7978 N N . GLN B 1 358 ? 24.344 24.797 26.156 1 89.12 358 GLN B N 1
ATOM 7979 C CA . GLN B 1 358 ? 23.844 23.938 27.219 1 89.12 358 GLN B CA 1
ATOM 7980 C C . GLN B 1 358 ? 24.844 23.844 28.375 1 89.12 358 GLN B C 1
ATOM 7982 O O . GLN B 1 358 ? 24.453 23.859 29.547 1 89.12 358 GLN B O 1
ATOM 7987 N N . LYS B 1 359 ? 26.078 23.75 28.016 1 90.62 359 LYS B N 1
ATOM 7988 C CA . LYS B 1 359 ? 27.125 23.688 29.047 1 90.62 359 LYS B CA 1
ATOM 7989 C C . LYS B 1 359 ? 27.125 24.953 29.891 1 90.62 359 LYS B C 1
ATOM 7991 O O . LYS B 1 359 ? 27.453 24.906 31.078 1 90.62 359 LYS B O 1
ATOM 7996 N N . ASN B 1 360 ? 26.719 25.984 29.219 1 91.38 360 ASN B N 1
ATOM 7997 C CA . ASN B 1 360 ? 26.672 27.266 29.906 1 91.38 360 ASN B CA 1
ATOM 7998 C C . ASN B 1 360 ? 25.297 27.516 30.531 1 91.38 360 ASN B C 1
ATOM 8000 O O . ASN B 1 360 ? 24.922 28.656 30.781 1 91.38 360 ASN B O 1
ATOM 8004 N N . ASN B 1 361 ? 24.5 26.516 30.719 1 86.69 361 ASN B N 1
ATOM 8005 C CA . ASN B 1 361 ? 23.172 26.547 31.328 1 86.69 361 ASN B CA 1
ATOM 8006 C C . ASN B 1 361 ? 22.234 27.5 30.594 1 86.69 361 ASN B C 1
ATOM 8008 O O . ASN B 1 361 ? 21.438 28.203 31.219 1 86.69 361 ASN B O 1
ATOM 8012 N N . CYS B 1 362 ? 22.562 27.688 29.297 1 88.38 362 CYS B N 1
ATOM 8013 C CA . CYS B 1 362 ? 21.734 28.469 28.359 1 88.38 362 CYS B CA 1
ATOM 8014 C C . CYS B 1 362 ? 21.797 29.953 28.703 1 88.38 362 CYS B C 1
ATOM 8016 O O . CYS B 1 362 ? 20.844 30.688 28.422 1 88.38 362 CYS B O 1
ATOM 8018 N N . SER B 1 363 ? 22.766 30.328 29.375 1 87.88 363 SER B N 1
ATOM 8019 C CA . SER B 1 363 ? 22.984 31.75 29.594 1 87.88 363 SER B CA 1
ATOM 8020 C C . SER B 1 363 ? 23.547 32.406 28.344 1 87.88 363 SER B C 1
ATOM 8022 O O . SER B 1 363 ? 23.5 33.656 28.219 1 87.88 363 SER B O 1
ATOM 8024 N N . THR B 1 364 ? 24.172 31.656 27.5 1 91.5 364 THR B N 1
ATOM 8025 C CA . THR B 1 364 ? 24.562 32.094 26.172 1 91.5 364 THR B CA 1
ATOM 8026 C C . THR B 1 364 ? 23.578 31.578 25.125 1 91.5 364 THR B C 1
ATOM 8028 O O . THR B 1 364 ? 22.859 30.594 25.359 1 91.5 364 THR B O 1
ATOM 8031 N N . THR B 1 365 ? 23.469 32.344 24 1 94.12 365 THR B N 1
ATOM 8032 C CA . THR B 1 365 ? 22.516 31.969 22.969 1 94.12 365 THR B CA 1
ATOM 8033 C C . THR B 1 365 ? 23.172 31.938 21.594 1 94.12 365 THR B C 1
ATOM 8035 O O . THR B 1 365 ? 22.547 32.281 20.594 1 94.12 365 THR B O 1
ATOM 8038 N N . SER B 1 366 ? 24.469 31.594 21.5 1 94.88 366 SER B N 1
ATOM 8039 C CA . SER B 1 366 ? 25.219 31.625 20.25 1 94.88 366 SER B CA 1
ATOM 8040 C C . SER B 1 366 ? 24.562 30.75 19.188 1 94.88 366 SER B C 1
ATOM 8042 O O . SER B 1 366 ? 24.516 31.125 18.016 1 94.88 366 SER B O 1
ATOM 8044 N N . PHE B 1 367 ? 24.094 29.562 19.562 1 95.62 367 PHE B N 1
ATOM 8045 C CA . PHE B 1 367 ? 23.438 28.656 18.625 1 95.62 367 PHE B CA 1
ATOM 8046 C C . PHE B 1 367 ? 22.203 29.312 18.016 1 95.62 367 PHE B C 1
ATOM 8048 O O . PHE B 1 367 ? 22.016 29.281 16.797 1 95.62 367 PHE B O 1
ATOM 8055 N N . VAL B 1 368 ? 21.391 29.938 18.844 1 95.75 368 VAL B N 1
ATOM 8056 C CA . VAL B 1 368 ? 20.156 30.562 18.359 1 95.75 368 VAL B CA 1
ATOM 8057 C C . VAL B 1 368 ? 20.5 31.781 17.5 1 95.75 368 VAL B C 1
ATOM 8059 O O . VAL B 1 368 ? 19.922 31.953 16.422 1 95.75 368 VAL B O 1
ATOM 8062 N N . ASP B 1 369 ? 21.469 32.562 17.922 1 96.38 369 ASP B N 1
ATOM 8063 C CA . ASP B 1 369 ? 21.812 33.812 17.266 1 96.38 369 ASP B CA 1
ATOM 8064 C C . ASP B 1 369 ? 22.5 33.562 15.914 1 96.38 369 ASP B C 1
ATOM 8066 O O . ASP B 1 369 ? 22.281 34.312 14.953 1 96.38 369 ASP B O 1
ATOM 8070 N N . GLU B 1 370 ? 23.25 32.531 15.867 1 95.56 370 GLU B N 1
ATOM 8071 C CA . GLU B 1 370 ? 24.125 32.344 14.703 1 95.56 370 GLU B CA 1
ATOM 8072 C C . GLU B 1 370 ? 23.531 31.328 13.727 1 95.56 370 GLU B C 1
ATOM 8074 O O . GLU B 1 370 ? 23.844 31.359 12.531 1 95.56 370 GLU B O 1
ATOM 8079 N N . ILE B 1 371 ? 22.766 30.422 14.227 1 97 371 ILE B N 1
ATOM 8080 C CA . ILE B 1 371 ? 22.312 29.328 13.375 1 97 371 ILE B CA 1
ATOM 8081 C C . ILE B 1 371 ? 20.797 29.406 13.18 1 97 371 ILE B C 1
ATOM 8083 O O . ILE B 1 371 ? 20.328 29.594 12.055 1 97 371 ILE B O 1
ATOM 8087 N N . ILE B 1 372 ? 20.047 29.375 14.234 1 97.19 372 ILE B N 1
ATOM 8088 C CA . ILE B 1 372 ? 18.609 29.172 14.148 1 97.19 372 ILE B CA 1
ATOM 8089 C C . ILE B 1 372 ? 17.922 30.422 13.617 1 97.19 372 ILE B C 1
ATOM 8091 O O . ILE B 1 372 ? 17.188 30.375 12.633 1 97.19 372 ILE B O 1
ATOM 8095 N N . MET B 1 373 ? 18.203 31.641 14.219 1 97.25 373 MET B N 1
ATOM 8096 C CA . MET B 1 373 ? 17.547 32.906 13.844 1 97.25 373 MET B CA 1
ATOM 8097 C C . MET B 1 373 ? 17.797 33.219 12.375 1 97.25 373 MET B C 1
ATOM 8099 O O . MET B 1 373 ? 16.859 33.438 11.609 1 97.25 373 MET B O 1
ATOM 8103 N N . PRO B 1 374 ? 19.031 33.188 11.961 1 97.06 374 PRO B N 1
ATOM 8104 C CA . PRO B 1 374 ? 19.25 33.469 10.539 1 97.06 374 PRO B CA 1
ATOM 8105 C C . PRO B 1 374 ? 18.625 32.438 9.609 1 97.06 374 PRO B C 1
ATOM 8107 O O . PRO B 1 374 ? 18.141 32.781 8.531 1 97.06 374 PRO B O 1
ATOM 8110 N N . THR B 1 375 ? 18.688 31.125 9.969 1 98.12 375 THR B N 1
ATOM 8111 C CA . THR B 1 375 ? 18.094 30.078 9.133 1 98.12 375 THR B CA 1
ATOM 8112 C C . THR B 1 375 ? 16.594 30.297 8.977 1 98.12 375 THR B C 1
ATOM 8114 O O . THR B 1 375 ? 16.062 30.172 7.875 1 98.12 375 THR B O 1
ATOM 8117 N N . LEU B 1 376 ? 15.922 30.594 10.039 1 98.44 376 LEU B N 1
ATOM 8118 C CA . LEU B 1 376 ? 14.484 30.828 10.023 1 98.44 376 LEU B CA 1
ATOM 8119 C C . LEU B 1 376 ? 14.133 32.031 9.148 1 98.44 376 LEU B C 1
ATOM 8121 O O . LEU B 1 376 ? 13.18 31.984 8.367 1 98.44 376 LEU B O 1
ATOM 8125 N N . LYS B 1 377 ? 14.898 33.094 9.305 1 97.88 377 LYS B N 1
ATOM 8126 C CA . LYS B 1 377 ? 14.641 34.281 8.5 1 97.88 377 LYS B CA 1
ATOM 8127 C C . LYS B 1 377 ? 14.867 34 7.02 1 97.88 377 LYS B C 1
ATOM 8129 O O . LYS B 1 377 ? 14.047 34.375 6.176 1 97.88 377 LYS B O 1
ATOM 8134 N N . ASP B 1 378 ? 15.953 33.312 6.715 1 97.56 378 ASP B N 1
ATOM 8135 C CA . ASP B 1 378 ? 16.266 32.969 5.328 1 97.56 378 ASP B CA 1
ATOM 8136 C C . ASP B 1 378 ? 15.164 32.125 4.707 1 97.56 378 ASP B C 1
ATOM 8138 O O . ASP B 1 378 ? 14.711 32.406 3.59 1 97.56 378 ASP B O 1
ATOM 8142 N N . MET B 1 379 ? 14.742 31.109 5.422 1 98.12 379 MET B N 1
ATOM 8143 C CA . MET B 1 379 ? 13.695 30.203 4.941 1 98.12 379 MET B CA 1
ATOM 8144 C C . MET B 1 379 ? 12.391 30.953 4.715 1 98.12 379 MET B C 1
ATOM 8146 O O . MET B 1 379 ? 11.688 30.703 3.73 1 98.12 379 MET B O 1
ATOM 8150 N N . THR B 1 380 ? 12.094 31.891 5.602 1 98.5 380 THR B N 1
ATOM 8151 C CA . THR B 1 380 ? 10.867 32.688 5.512 1 98.5 380 THR B CA 1
ATOM 8152 C C . THR B 1 380 ? 10.906 33.594 4.297 1 98.5 380 THR B C 1
ATOM 8154 O O . THR B 1 380 ? 9.93 33.688 3.553 1 98.5 380 THR B O 1
ATOM 8157 N N . ILE B 1 381 ? 12.016 34.25 4.09 1 98.31 381 ILE B N 1
ATOM 8158 C CA . ILE B 1 381 ? 12.172 35.188 2.986 1 98.31 381 ILE B CA 1
ATOM 8159 C C . ILE B 1 381 ? 12.133 34.438 1.658 1 98.31 381 ILE B C 1
ATOM 8161 O O . ILE B 1 381 ? 11.469 34.875 0.711 1 98.31 381 ILE B O 1
ATOM 8165 N N . LYS B 1 382 ? 12.75 33.344 1.637 1 97.94 382 LYS B N 1
ATOM 8166 C CA . LYS B 1 382 ? 12.945 32.625 0.378 1 97.94 382 LYS B CA 1
ATOM 8167 C C . LYS B 1 382 ? 11.672 31.906 -0.042 1 97.94 382 LYS B C 1
ATOM 8169 O O . LYS B 1 382 ? 11.281 31.953 -1.21 1 97.94 382 LYS B O 1
ATOM 8174 N N . TYR B 1 383 ? 11.047 31.219 0.827 1 98.56 383 TYR B N 1
ATOM 8175 C CA . TYR B 1 383 ? 9.984 30.297 0.442 1 98.56 383 TYR B CA 1
ATOM 8176 C C . TYR B 1 383 ? 8.609 30.875 0.782 1 98.56 383 TYR B C 1
ATOM 8178 O O . TYR B 1 383 ? 7.586 30.344 0.336 1 98.56 383 TYR B O 1
ATOM 8186 N N . LYS B 1 384 ? 8.516 31.906 1.646 1 98.38 384 LYS B N 1
ATOM 8187 C CA . LYS B 1 384 ? 7.293 32.625 1.977 1 98.38 384 LYS B CA 1
ATOM 8188 C C . LYS B 1 384 ? 6.199 31.672 2.443 1 98.38 384 LYS B C 1
ATOM 8190 O O . LYS B 1 384 ? 5.102 31.656 1.883 1 98.38 384 LYS B O 1
ATOM 8195 N N . PRO B 1 385 ? 6.449 30.922 3.529 1 98.5 385 PRO B N 1
ATOM 8196 C CA . PRO B 1 385 ? 5.473 29.938 4 1 98.5 385 PRO B CA 1
ATOM 8197 C C . PRO B 1 385 ? 4.219 30.578 4.586 1 98.5 385 PRO B C 1
ATOM 8199 O O . PRO B 1 385 ? 4.262 31.734 5.02 1 98.5 385 PRO B O 1
ATOM 8202 N N . ASP B 1 386 ? 3.143 29.828 4.574 1 97.62 386 ASP B N 1
ATOM 8203 C CA . ASP B 1 386 ? 1.896 30.219 5.223 1 97.62 386 ASP B CA 1
ATOM 8204 C C . ASP B 1 386 ? 1.88 29.781 6.688 1 97.62 386 ASP B C 1
ATOM 8206 O O . ASP B 1 386 ? 1.079 30.281 7.48 1 97.62 386 ASP B O 1
ATOM 8210 N N . ILE B 1 387 ? 2.678 28.812 7.047 1 98 387 ILE B N 1
ATOM 8211 C CA . ILE B 1 387 ? 2.844 28.344 8.422 1 98 387 ILE B CA 1
ATOM 8212 C C . ILE B 1 387 ? 4.328 28.141 8.719 1 98 387 ILE B C 1
ATOM 8214 O O . ILE B 1 387 ? 5.043 27.5 7.945 1 98 387 ILE B O 1
ATOM 8218 N N . ILE B 1 388 ? 4.805 28.719 9.734 1 97.88 388 ILE B N 1
ATOM 8219 C CA . ILE B 1 388 ? 6.074 28.312 10.328 1 97.88 388 ILE B CA 1
ATOM 8220 C C . ILE B 1 388 ? 5.812 27.359 11.492 1 97.88 388 ILE B C 1
ATOM 8222 O O . ILE B 1 388 ? 5.309 27.781 12.539 1 97.88 388 ILE B O 1
ATOM 8226 N N . TRP B 1 389 ? 6.09 26.125 11.273 1 97.56 389 TRP B N 1
ATOM 8227 C CA . TRP B 1 389 ? 5.82 25.031 12.211 1 97.56 389 TRP B CA 1
ATOM 8228 C C . TRP B 1 389 ? 7.086 24.641 12.961 1 97.56 389 TRP B C 1
ATOM 8230 O O . TRP B 1 389 ? 7.84 23.766 12.523 1 97.56 389 TRP B O 1
ATOM 8240 N N . ALA B 1 390 ? 7.316 25.281 14.148 1 95.69 390 ALA B N 1
ATOM 8241 C CA . ALA B 1 390 ? 8.539 25.062 14.922 1 95.69 390 ALA B CA 1
ATOM 8242 C C . ALA B 1 390 ? 8.375 23.875 15.867 1 95.69 390 ALA B C 1
ATOM 8244 O O . ALA B 1 390 ? 7.254 23.531 16.25 1 95.69 390 ALA B O 1
ATOM 8245 N N . ASP B 1 391 ? 9.43 23.25 16.141 1 93.75 391 ASP B N 1
ATOM 8246 C CA . ASP B 1 391 ? 9.484 22.172 17.141 1 93.75 391 ASP B CA 1
ATOM 8247 C C . ASP B 1 391 ? 10.664 22.344 18.078 1 93.75 391 ASP B C 1
ATOM 8249 O O . ASP B 1 391 ? 11.789 21.953 17.75 1 93.75 391 ASP B O 1
ATOM 8253 N N . ALA B 1 392 ? 10.414 22.953 19.172 1 90.38 392 ALA B N 1
ATOM 8254 C CA . ALA B 1 392 ? 11.398 23.094 20.234 1 90.38 392 ALA B CA 1
ATOM 8255 C C . ALA B 1 392 ? 11.211 22.016 21.297 1 90.38 392 ALA B C 1
ATOM 8257 O O . ALA B 1 392 ? 10.094 21.562 21.547 1 90.38 392 ALA B O 1
ATOM 8258 N N . PRO B 1 393 ? 12.344 21.531 21.828 1 80.19 393 PRO B N 1
ATOM 8259 C CA . PRO B 1 393 ? 12.188 20.516 22.875 1 80.19 393 PRO B CA 1
ATOM 8260 C C . PRO B 1 393 ? 11.391 21.016 24.078 1 80.19 393 PRO B C 1
ATOM 8262 O O . PRO B 1 393 ? 11.492 22.188 24.438 1 80.19 393 PRO B O 1
ATOM 8265 N N . GLY B 1 394 ? 10.484 20.188 24.609 1 65 394 GLY B N 1
ATOM 8266 C CA . GLY B 1 394 ? 9.703 20.531 25.781 1 65 394 GLY B CA 1
ATOM 8267 C C . GLY B 1 394 ? 10.539 20.625 27.047 1 65 394 GLY B C 1
ATOM 8268 O O . GLY B 1 394 ? 11.734 20.328 27.031 1 65 394 GLY B O 1
ATOM 8269 N N . GLU B 1 395 ? 9.984 21.125 28.125 1 54.28 395 GLU B N 1
ATOM 8270 C CA . GLU B 1 395 ? 10.609 21.453 29.406 1 54.28 395 GLU B CA 1
ATOM 8271 C C . GLU B 1 395 ? 11.492 20.297 29.891 1 54.28 395 GLU B C 1
ATOM 8273 O O . GLU B 1 395 ? 12.578 20.531 30.422 1 54.28 395 GLU B O 1
ATOM 8278 N N . ASN B 1 396 ? 11.102 19.062 29.703 1 50.56 396 ASN B N 1
ATOM 8279 C CA . ASN B 1 396 ? 11.805 17.969 30.375 1 50.56 396 ASN B CA 1
ATOM 8280 C C . ASN B 1 396 ? 12.914 17.391 29.5 1 50.56 396 ASN B C 1
ATOM 8282 O O . ASN B 1 396 ? 13.609 16.469 29.906 1 50.56 396 ASN B O 1
ATOM 8286 N N . LYS B 1 397 ? 13.188 18.109 28.469 1 55.84 397 LYS B N 1
ATOM 8287 C CA . LYS B 1 397 ? 14.125 17.391 27.625 1 55.84 397 LYS B CA 1
ATOM 8288 C C . LYS B 1 397 ? 15.359 18.234 27.312 1 55.84 397 LYS B C 1
ATOM 8290 O O . LYS B 1 397 ? 16.312 17.766 26.688 1 55.84 397 LYS B O 1
ATOM 8295 N N . SER B 1 398 ? 15.336 19.547 27.703 1 61.12 398 SER B N 1
ATOM 8296 C CA . SER B 1 398 ? 16.516 20.375 27.5 1 61.12 398 SER B CA 1
ATOM 8297 C C . SER B 1 398 ? 16.828 21.219 28.719 1 61.12 398 SER B C 1
ATOM 8299 O O . SER B 1 398 ? 15.914 21.625 29.453 1 61.12 398 SER B O 1
ATOM 8301 N N . PRO B 1 399 ? 18.141 21.203 29.141 1 60.12 399 PRO B N 1
ATOM 8302 C CA . PRO B 1 399 ? 18.531 22.047 30.281 1 60.12 399 PRO B CA 1
ATOM 8303 C C . PRO B 1 399 ? 18.141 23.516 30.094 1 60.12 399 PRO B C 1
ATOM 8305 O O . PRO B 1 399 ? 18.078 24.266 31.062 1 60.12 399 PRO B O 1
ATOM 8308 N N . CYS B 1 400 ? 17.984 23.875 28.875 1 64.25 400 CYS B N 1
ATOM 8309 C CA . CYS B 1 400 ? 17.625 25.266 28.656 1 64.25 400 CYS B CA 1
ATOM 8310 C C . CYS B 1 400 ? 16.125 25.469 28.766 1 64.25 400 CYS B C 1
ATOM 8312 O O . CYS B 1 400 ? 15.586 26.484 28.312 1 64.25 400 CYS B O 1
ATOM 8314 N N . THR B 1 401 ? 15.391 24.547 29.453 1 59.12 401 THR B N 1
ATOM 8315 C CA . THR B 1 401 ? 13.953 24.406 29.281 1 59.12 401 THR B CA 1
ATOM 8316 C C . THR B 1 401 ? 13.203 25.297 30.266 1 59.12 401 THR B C 1
ATOM 8318 O O . THR B 1 401 ? 12.023 25.594 30.078 1 59.12 401 THR B O 1
ATOM 8321 N N . HIS B 1 402 ? 13.719 25.812 31.359 1 53.31 402 HIS B N 1
ATOM 8322 C CA . HIS B 1 402 ? 12.891 26.531 32.344 1 53.31 402 HIS B CA 1
ATOM 8323 C C . HIS B 1 402 ? 12.336 27.812 31.734 1 53.31 402 HIS B C 1
ATOM 8325 O O . HIS B 1 402 ? 11.227 28.234 32.062 1 53.31 402 HIS B O 1
ATOM 8331 N N . ASP B 1 403 ? 13.055 28.391 30.781 1 66.56 403 ASP B N 1
ATOM 8332 C CA . ASP B 1 403 ? 12.641 29.578 30.047 1 66.56 403 ASP B CA 1
ATOM 8333 C C . ASP B 1 403 ? 13.023 29.469 28.562 1 66.56 403 ASP B C 1
ATOM 8335 O O . ASP B 1 403 ? 13.648 30.359 28.016 1 66.56 403 ASP B O 1
ATOM 8339 N N . SER B 1 404 ? 12.453 28.359 28.125 1 80.19 404 SER B N 1
ATOM 8340 C CA . SER B 1 404 ? 12.953 27.953 26.812 1 80.19 404 SER B CA 1
ATOM 8341 C C . SER B 1 404 ? 12.461 28.891 25.719 1 80.19 404 SER B C 1
ATOM 8343 O O . SER B 1 404 ? 13.141 29.094 24.703 1 80.19 404 SER B O 1
ATOM 8345 N N . VAL B 1 405 ? 11.367 29.562 25.953 1 79.81 405 VAL B N 1
ATOM 8346 C CA . VAL B 1 405 ? 10.859 30.516 24.969 1 79.81 405 VAL B CA 1
ATOM 8347 C C . VAL B 1 405 ? 11.844 31.672 24.812 1 79.81 405 VAL B C 1
ATOM 8349 O O . VAL B 1 405 ? 12.008 32.188 23.703 1 79.81 405 VAL B O 1
ATOM 8352 N N . LYS B 1 406 ? 12.453 32.031 25.906 1 80.31 406 LYS B N 1
ATOM 8353 C CA . LYS B 1 406 ? 13.461 33.094 25.875 1 80.31 406 LYS B CA 1
ATOM 8354 C C . LYS B 1 406 ? 14.742 32.625 25.203 1 80.31 406 LYS B C 1
ATOM 8356 O O . LYS B 1 406 ? 15.344 33.344 24.422 1 80.31 406 LYS B O 1
ATOM 8361 N N . TYR B 1 407 ? 15.117 31.438 25.562 1 88 407 TYR B N 1
ATOM 8362 C CA . TYR B 1 407 ? 16.328 30.906 24.953 1 88 407 TYR B CA 1
ATOM 8363 C C . TYR B 1 407 ? 16.203 30.859 23.438 1 88 407 TYR B C 1
ATOM 8365 O O . TYR B 1 407 ? 17.094 31.281 22.703 1 88 407 TYR B O 1
ATOM 8373 N N . TRP B 1 408 ? 15.094 30.422 22.984 1 91.38 408 TRP B N 1
ATOM 8374 C CA . TRP B 1 408 ? 14.883 30.266 21.547 1 91.38 408 TRP B CA 1
ATOM 8375 C C . TRP B 1 408 ? 14.594 31.594 20.875 1 91.38 408 TRP B C 1
ATOM 8377 O O . TRP B 1 408 ? 14.469 31.672 19.656 1 91.38 408 TRP B O 1
ATOM 8387 N N . LYS B 1 409 ? 14.406 32.688 21.703 1 89.44 409 LYS B N 1
ATOM 8388 C CA . LYS B 1 409 ? 14.188 34.031 21.219 1 89.44 409 LYS B CA 1
ATOM 8389 C C . LYS B 1 409 ? 12.945 34.125 20.328 1 89.44 409 LYS B C 1
ATOM 8391 O O . LYS B 1 409 ? 12.953 34.812 19.312 1 89.44 409 LYS B O 1
ATOM 8396 N N . ALA B 1 410 ? 11.922 33.344 20.734 1 89.44 410 ALA B N 1
ATOM 8397 C CA . ALA B 1 410 ? 10.68 33.281 19.969 1 89.44 410 ALA B CA 1
ATOM 8398 C C . ALA B 1 410 ? 10.031 34.656 19.859 1 89.44 410 ALA B C 1
ATOM 8400 O O . ALA B 1 410 ? 9.633 35.062 18.766 1 89.44 410 ALA B O 1
ATOM 8401 N N . PRO B 1 411 ? 9.945 35.5 20.891 1 84.31 411 PRO B N 1
ATOM 8402 C CA . PRO B 1 411 ? 9.328 36.812 20.766 1 84.31 411 PRO B CA 1
ATOM 8403 C C . PRO B 1 411 ? 10.055 37.719 19.766 1 84.31 411 PRO B C 1
ATOM 8405 O O . PRO B 1 411 ? 9.414 38.469 19.047 1 84.31 411 PRO B O 1
ATOM 8408 N N . GLU B 1 412 ? 11.383 37.594 19.766 1 87.5 412 GLU B N 1
ATOM 8409 C CA . GLU B 1 412 ? 12.164 38.375 18.812 1 87.5 412 GLU B CA 1
ATOM 8410 C C . GLU B 1 412 ? 11.859 37.969 17.375 1 87.5 412 GLU B C 1
ATOM 8412 O O . GLU B 1 412 ? 11.672 38.844 16.516 1 87.5 412 GLU B O 1
ATOM 8417 N N . PHE B 1 413 ? 11.867 36.75 17.141 1 93.12 413 PHE B N 1
ATOM 8418 C CA . PHE B 1 413 ? 11.555 36.25 15.797 1 93.12 413 PHE B CA 1
ATOM 8419 C C . PHE B 1 413 ? 10.141 36.656 15.391 1 93.12 413 PHE B C 1
ATOM 8421 O O . PHE B 1 413 ? 9.914 37.125 14.266 1 93.12 413 PHE B O 1
ATOM 8428 N N . PHE B 1 414 ? 9.18 36.5 16.281 1 90.62 414 PHE B N 1
ATOM 8429 C CA . PHE B 1 414 ? 7.789 36.844 15.984 1 90.62 414 PHE B CA 1
ATOM 8430 C C . PHE B 1 414 ? 7.645 38.344 15.68 1 90.62 414 PHE B C 1
ATOM 8432 O O . PHE B 1 414 ? 6.867 38.719 14.805 1 90.62 414 PHE B O 1
ATOM 8439 N N . SER B 1 415 ? 8.359 39.094 16.438 1 86.75 415 SER B N 1
ATOM 8440 C CA . SER B 1 415 ? 8.328 40.531 16.156 1 86.75 415 SER B CA 1
ATOM 8441 C C . SER B 1 415 ? 8.758 40.844 14.734 1 86.75 415 SER B C 1
ATOM 8443 O O . SER B 1 415 ? 8.102 41.594 14.031 1 86.75 415 SER B O 1
ATOM 8445 N N . TRP B 1 416 ? 9.82 40.219 14.359 1 91.81 416 TRP B N 1
ATOM 8446 C CA . TRP B 1 416 ? 10.273 40.406 12.984 1 91.81 416 TRP B CA 1
ATOM 8447 C C . TRP B 1 416 ? 9.266 39.812 12 1 91.81 416 TRP B C 1
ATOM 8449 O O . TRP B 1 416 ? 8.938 40.469 10.992 1 91.81 416 TRP B O 1
ATOM 8459 N N . LEU B 1 417 ? 8.797 38.625 12.25 1 93.88 417 LEU B N 1
ATOM 8460 C CA . LEU B 1 417 ? 7.906 37.875 11.375 1 93.88 417 LEU B CA 1
ATOM 8461 C C . LEU B 1 417 ? 6.637 38.688 11.078 1 93.88 417 LEU B C 1
ATOM 8463 O O . LEU B 1 417 ? 6.215 38.75 9.922 1 93.88 417 LEU B O 1
ATOM 8467 N N . TYR B 1 418 ? 6.086 39.312 12.062 1 87.12 418 TYR B N 1
ATOM 8468 C CA . TYR B 1 418 ? 4.77 39.938 11.945 1 87.12 418 TYR B CA 1
ATOM 8469 C C . TYR B 1 418 ? 4.883 41.406 11.562 1 87.12 418 TYR B C 1
ATOM 8471 O O . TYR B 1 418 ? 3.889 42.031 11.219 1 87.12 418 TYR B O 1
ATOM 8479 N N . ASN B 1 419 ? 6.129 41.938 11.617 1 84.25 419 ASN B N 1
ATOM 8480 C CA . ASN B 1 419 ? 6.277 43.344 11.297 1 84.25 419 ASN B CA 1
ATOM 8481 C C . ASN B 1 419 ? 7.023 43.562 9.977 1 84.25 419 ASN B C 1
ATOM 8483 O O . ASN B 1 419 ? 6.758 44.5 9.25 1 84.25 419 ASN B O 1
ATOM 8487 N N . GLU B 1 420 ? 7.93 42.688 9.734 1 91.38 420 GLU B N 1
ATOM 8488 C CA . GLU B 1 420 ? 8.898 43.031 8.695 1 91.38 420 GLU B CA 1
ATOM 8489 C C . GLU B 1 420 ? 8.93 41.969 7.598 1 91.38 420 GLU B C 1
ATOM 8491 O O . GLU B 1 420 ? 9.336 42.25 6.469 1 91.38 420 GLU B O 1
ATOM 8496 N N . SER B 1 421 ? 8.609 40.781 7.922 1 94.75 421 SER B N 1
ATOM 8497 C CA . SER B 1 421 ? 8.766 39.688 6.961 1 94.75 421 SER B CA 1
ATOM 8498 C C . SER B 1 421 ? 7.867 39.875 5.746 1 94.75 421 SER B C 1
ATOM 8500 O O . SER B 1 421 ? 6.898 40.656 5.809 1 94.75 421 SER B O 1
ATOM 8502 N N . PRO B 1 422 ? 8.188 39.188 4.617 1 95.12 422 PRO B N 1
ATOM 8503 C CA . PRO B 1 422 ? 7.344 39.281 3.426 1 95.12 422 PRO B CA 1
ATOM 8504 C C . PRO B 1 422 ? 5.977 38.625 3.605 1 95.12 422 PRO B C 1
ATOM 8506 O O . PRO B 1 422 ? 5.086 38.812 2.77 1 95.12 422 PRO B O 1
ATOM 8509 N N . VAL B 1 423 ? 5.75 37.875 4.676 1 94 423 VAL B N 1
ATOM 8510 C CA . VAL B 1 423 ? 4.5 37.156 4.855 1 94 423 VAL B CA 1
ATOM 8511 C C . VAL B 1 423 ? 3.779 37.656 6.102 1 94 423 VAL B C 1
ATOM 8513 O O . VAL B 1 423 ? 2.932 36.969 6.664 1 94 423 VAL B O 1
ATOM 8516 N N . LYS B 1 424 ? 4.016 38.75 6.594 1 85.81 424 LYS B N 1
ATOM 8517 C CA . LYS B 1 424 ? 3.586 39.281 7.879 1 85.81 424 LYS B CA 1
ATOM 8518 C C . LYS B 1 424 ? 2.064 39.281 7.996 1 85.81 424 LYS B C 1
ATOM 8520 O O . LYS B 1 424 ? 1.521 39.188 9.102 1 85.81 424 LYS B O 1
ATOM 8525 N N . GLU B 1 425 ? 1.319 39.312 6.93 1 80.06 425 GLU B N 1
ATOM 8526 C CA . GLU B 1 425 ? -0.137 39.406 6.988 1 80.06 425 GLU B CA 1
ATOM 8527 C C . GLU B 1 425 ? -0.778 38.031 6.891 1 80.06 425 GLU B C 1
ATOM 8529 O O . GLU B 1 425 ? -1.954 37.844 7.219 1 80.06 425 GLU B O 1
ATOM 8534 N N . THR B 1 426 ? 0.056 37 6.5 1 87.56 426 THR B N 1
ATOM 8535 C CA . THR B 1 426 ? -0.585 35.75 6.125 1 87.56 426 THR B CA 1
ATOM 8536 C C . THR B 1 426 ? -0.067 34.594 6.984 1 87.56 426 THR B C 1
ATOM 8538 O O . THR B 1 426 ? -0.728 33.562 7.113 1 87.56 426 THR B O 1
ATOM 8541 N N . VAL B 1 427 ? 1.019 34.75 7.602 1 93.5 427 VAL B N 1
ATOM 8542 C CA . VAL B 1 427 ? 1.744 33.625 8.18 1 93.5 427 VAL B CA 1
ATOM 8543 C C . VAL B 1 427 ? 1.127 33.25 9.523 1 93.5 427 VAL B C 1
ATOM 8545 O O . VAL B 1 427 ? 0.687 34.125 10.281 1 93.5 427 VAL B O 1
ATOM 8548 N N . LEU B 1 428 ? 1.059 31.953 9.75 1 93.62 428 LEU B N 1
ATOM 8549 C CA . LEU B 1 428 ? 0.667 31.375 11.031 1 93.62 428 LEU B CA 1
ATOM 8550 C C . LEU B 1 428 ? 1.857 30.719 11.719 1 93.62 428 LEU B C 1
ATOM 8552 O O . LEU B 1 428 ? 2.818 30.328 11.055 1 93.62 428 LEU B O 1
ATOM 8556 N N . THR B 1 429 ? 1.845 30.656 13.055 1 93.31 429 THR B N 1
ATOM 8557 C CA . THR B 1 429 ? 2.834 29.922 13.852 1 93.31 429 THR B CA 1
ATOM 8558 C C . THR B 1 429 ? 2.154 28.984 14.836 1 93.31 429 THR B C 1
ATOM 8560 O O . THR B 1 429 ? 1.106 29.312 15.398 1 93.31 429 THR B O 1
ATOM 8563 N N . ASN B 1 430 ? 2.75 27.812 15.039 1 93.25 430 ASN B N 1
ATOM 8564 C CA . ASN B 1 430 ? 2.264 26.938 16.094 1 93.25 430 ASN B CA 1
ATOM 8565 C C . ASN B 1 430 ? 2.777 27.359 17.469 1 93.25 430 ASN B C 1
ATOM 8567 O O . ASN B 1 430 ? 3.309 28.453 17.625 1 93.25 430 ASN B O 1
ATOM 8571 N N . THR B 1 431 ? 2.652 26.469 18.5 1 88.38 431 THR B N 1
ATOM 8572 C CA . THR B 1 431 ? 3 26.859 19.859 1 88.38 431 THR B CA 1
ATOM 8573 C C . THR B 1 431 ? 4.281 26.156 20.312 1 88.38 431 THR B C 1
ATOM 8575 O O . THR B 1 431 ? 4.711 26.328 21.453 1 88.38 431 THR B O 1
ATOM 8578 N N . ARG B 1 432 ? 4.945 25.406 19.5 1 90.56 432 ARG B N 1
ATOM 8579 C CA . ARG B 1 432 ? 6.098 24.625 19.922 1 90.56 432 ARG B CA 1
ATOM 8580 C C . ARG B 1 432 ? 7.383 25.438 19.812 1 90.56 432 ARG B C 1
ATOM 8582 O O . ARG B 1 432 ? 8.367 24.969 19.234 1 90.56 432 ARG B O 1
ATOM 8589 N N . TRP B 1 433 ? 7.387 26.625 20.359 1 89.62 433 TRP B N 1
ATOM 8590 C CA . TRP B 1 433 ? 8.531 27.531 20.344 1 89.62 433 TRP B CA 1
ATOM 8591 C C . TRP B 1 433 ? 9.18 27.609 21.719 1 89.62 433 TRP B C 1
ATOM 8593 O O . TRP B 1 433 ? 9.891 28.578 22.031 1 89.62 433 TRP B O 1
ATOM 8603 N N . GLY B 1 434 ? 8.898 26.641 22.578 1 82.06 434 GLY B N 1
ATOM 8604 C CA . GLY B 1 434 ? 9.352 26.641 23.969 1 82.06 434 GLY B CA 1
ATOM 8605 C C . GLY B 1 434 ? 8.219 26.656 24.969 1 82.06 434 GLY B C 1
ATOM 8606 O O . GLY B 1 434 ? 7.047 26.688 24.594 1 82.06 434 GLY B O 1
ATOM 8607 N N . SER B 1 435 ? 8.609 26.609 26.219 1 73.94 435 SER B N 1
ATOM 8608 C CA . SER B 1 435 ? 7.613 26.547 27.281 1 73.94 435 SER B CA 1
ATOM 8609 C C . SER B 1 435 ? 6.758 27.812 27.297 1 73.94 435 SER B C 1
ATOM 8611 O O . SER B 1 435 ? 7.273 28.922 27.156 1 73.94 435 SER B O 1
ATOM 8613 N N . ASN B 1 436 ? 5.434 27.703 27.344 1 68.25 436 ASN B N 1
ATOM 8614 C CA . ASN B 1 436 ? 4.434 28.75 27.484 1 68.25 436 ASN B CA 1
ATOM 8615 C C . ASN B 1 436 ? 4.375 29.656 26.25 1 68.25 436 ASN B C 1
ATOM 8617 O O . ASN B 1 436 ? 3.922 30.797 26.344 1 68.25 436 ASN B O 1
ATOM 8621 N N . ALA B 1 437 ? 4.93 29.156 25.188 1 74.19 437 ALA B N 1
ATOM 8622 C CA . ALA B 1 437 ? 4.859 29.938 23.953 1 74.19 437 ALA B CA 1
ATOM 8623 C C . ALA B 1 437 ? 3.422 30.062 23.453 1 74.19 437 ALA B C 1
ATOM 8625 O O . ALA B 1 437 ? 2.605 29.172 23.688 1 74.19 437 ALA B O 1
ATOM 8626 N N . VAL B 1 438 ? 3.176 31.219 22.891 1 75.31 438 VAL B N 1
ATOM 8627 C CA . VAL B 1 438 ? 1.882 31.453 22.25 1 75.31 438 VAL B CA 1
ATOM 8628 C C . VAL B 1 438 ? 2.051 31.484 20.734 1 75.31 438 VAL B C 1
ATOM 8630 O O . VAL B 1 438 ? 3.078 31.938 20.234 1 75.31 438 VAL B O 1
ATOM 8633 N N . GLY B 1 439 ? 1.132 30.797 20.016 1 84.31 439 GLY B N 1
ATOM 8634 C CA . GLY B 1 439 ? 1.11 30.797 18.562 1 84.31 439 GLY B CA 1
ATOM 8635 C C . GLY B 1 439 ? -0.26 31.094 17.984 1 84.31 439 GLY B C 1
ATOM 8636 O O . GLY B 1 439 ? -1.176 31.484 18.703 1 84.31 439 GLY B O 1
ATOM 8637 N N . SER B 1 440 ? -0.32 31.109 16.641 1 86.19 440 SER B N 1
ATOM 8638 C CA . SER B 1 440 ? -1.571 31.359 15.93 1 86.19 440 SER B CA 1
ATOM 8639 C C . SER B 1 440 ? -2.607 30.281 16.25 1 86.19 440 SER B C 1
ATOM 8641 O O . SER B 1 440 ? -3.812 30.547 16.172 1 86.19 440 SER B O 1
ATOM 8643 N N . PHE B 1 441 ? -2.166 29.109 16.547 1 89.06 441 PHE B N 1
ATOM 8644 C CA . PHE B 1 441 ? -3.01 28 16.953 1 89.06 441 PHE B CA 1
ATOM 8645 C C . PHE B 1 441 ? -2.275 27.094 17.938 1 89.06 441 PHE B C 1
ATOM 8647 O O . PHE B 1 441 ? -1.045 27.031 17.938 1 89.06 441 PHE B O 1
ATOM 8654 N N . MET B 1 442 ? -3.082 26.438 18.75 1 86.81 442 MET B N 1
ATOM 8655 C CA . MET B 1 442 ? -2.51 25.5 19.719 1 86.81 442 MET B CA 1
ATOM 8656 C C . MET B 1 442 ? -2.113 24.188 19.047 1 86.81 442 MET B C 1
ATOM 8658 O O . MET B 1 442 ? -2.885 23.641 18.266 1 86.81 442 MET B O 1
ATOM 8662 N N . GLU B 1 443 ? -0.942 23.844 19.188 1 85.94 443 GLU B N 1
ATOM 8663 C CA . GLU B 1 443 ? -0.517 22.5 18.781 1 85.94 443 GLU B CA 1
ATOM 8664 C C . GLU B 1 443 ? -0.528 21.547 19.969 1 85.94 443 GLU B C 1
ATOM 8666 O O . GLU B 1 443 ? 0.133 21.797 20.984 1 85.94 443 GLU B O 1
ATOM 8671 N N . GLY B 1 444 ? -1.33 20.578 19.719 1 77.81 444 GLY B N 1
ATOM 8672 C CA . GLY B 1 444 ? -1.333 19.547 20.75 1 77.81 444 GLY B CA 1
ATOM 8673 C C . GLY B 1 444 ? -0.132 18.625 20.672 1 77.81 444 GLY B C 1
ATOM 8674 O O . GLY B 1 444 ? 0.739 18.797 19.812 1 77.81 444 GLY B O 1
ATOM 8675 N N . GLY B 1 445 ? 0.295 17.906 21.594 1 86.81 445 GLY B N 1
ATOM 8676 C CA . GLY B 1 445 ? 1.31 16.859 21.594 1 86.81 445 GLY B CA 1
ATOM 8677 C C . GLY B 1 445 ? 1.109 15.836 20.484 1 86.81 445 GLY B C 1
ATOM 8678 O O . GLY B 1 445 ? 0.06 15.812 19.844 1 86.81 445 GLY B O 1
ATOM 8679 N N . ASP B 1 446 ? 2.104 15.227 20.062 1 90.38 446 ASP B N 1
ATOM 8680 C CA . ASP B 1 446 ? 2.045 14.172 19.047 1 90.38 446 ASP B CA 1
ATOM 8681 C C . ASP B 1 446 ? 0.843 13.258 19.281 1 90.38 446 ASP B C 1
ATOM 8683 O O . ASP B 1 446 ? 0.658 12.727 20.375 1 90.38 446 ASP B O 1
ATOM 8687 N N . ARG B 1 447 ? -0.014 13.164 18.219 1 94.06 447 ARG B N 1
ATOM 8688 C CA . ARG B 1 447 ? -1.169 12.273 18.219 1 94.06 447 ARG B CA 1
ATOM 8689 C C . ARG B 1 447 ? -2.182 12.688 19.281 1 94.06 447 ARG B C 1
ATOM 8691 O O . ARG B 1 447 ? -2.764 11.836 19.969 1 94.06 447 ARG B O 1
ATOM 8698 N N . PHE B 1 448 ? -2.246 14 19.484 1 91.88 448 PHE B N 1
ATOM 8699 C CA . PHE B 1 448 ? -3.178 14.602 20.422 1 91.88 448 PHE B CA 1
ATOM 8700 C C . PHE B 1 448 ? -4.617 14.398 19.969 1 91.88 448 PHE B C 1
ATOM 8702 O O . PHE B 1 448 ? -4.992 14.836 18.875 1 91.88 448 PHE B O 1
ATOM 8709 N N . THR B 1 449 ? -5.48 13.656 20.766 1 91.69 449 THR B N 1
ATOM 8710 C CA . THR B 1 449 ? -6.891 13.414 20.484 1 91.69 449 THR B CA 1
ATOM 8711 C C . THR B 1 449 ? -7.738 13.617 21.734 1 91.69 449 THR B C 1
ATOM 8713 O O . THR B 1 449 ? -8.055 12.656 22.438 1 91.69 449 THR B O 1
ATOM 8716 N N . PRO B 1 450 ? -8.164 14.828 22 1 90.62 450 PRO B N 1
ATOM 8717 C CA . PRO B 1 450 ? -8.859 15.117 23.25 1 90.62 450 PRO B CA 1
ATOM 8718 C C . PRO B 1 450 ? -10.297 14.594 23.266 1 90.62 450 PRO B C 1
ATOM 8720 O O . PRO B 1 450 ? -10.844 14.32 24.344 1 90.62 450 PRO B O 1
ATOM 8723 N N . TYR B 1 451 ? -10.977 14.562 22.203 1 90.12 451 TYR B N 1
ATOM 8724 C CA . TYR B 1 451 ? -12.352 14.102 22.047 1 90.12 451 TYR B CA 1
ATOM 8725 C C . TYR B 1 451 ? -13.32 14.992 22.812 1 90.12 451 TYR B C 1
ATOM 8727 O O . TYR B 1 451 ? -14.406 14.555 23.188 1 90.12 451 TYR B O 1
ATOM 8735 N N . THR B 1 452 ? -12.812 16.141 23.188 1 90.06 452 THR B N 1
ATOM 8736 C CA . THR B 1 452 ? -13.609 17.188 23.797 1 90.06 452 THR B CA 1
ATOM 8737 C C . THR B 1 452 ? -13.336 18.531 23.141 1 90.06 452 THR B C 1
ATOM 8739 O O . THR B 1 452 ? -12.258 18.75 22.578 1 90.06 452 THR B O 1
ATOM 8742 N N . LEU B 1 453 ? -14.312 19.344 23.297 1 92.38 453 LEU B N 1
ATOM 8743 C CA . LEU B 1 453 ? -14.195 20.656 22.656 1 92.38 453 LEU B CA 1
ATOM 8744 C C . LEU B 1 453 ? -13.102 21.484 23.312 1 92.38 453 LEU B C 1
ATOM 8746 O O . LEU B 1 453 ? -13.055 21.594 24.547 1 92.38 453 LEU B O 1
ATOM 8750 N N . ILE B 1 454 ? -12.25 21.953 22.484 1 88.5 454 ILE B N 1
ATOM 8751 C CA . ILE B 1 454 ? -11.281 22.984 22.875 1 88.5 454 ILE B CA 1
ATOM 8752 C C . ILE B 1 454 ? -11.641 24.297 22.203 1 88.5 454 ILE B C 1
ATOM 8754 O O . ILE B 1 454 ? -11.719 24.391 20.984 1 88.5 454 ILE B O 1
ATOM 8758 N N . LYS B 1 455 ? -11.797 25.219 22.922 1 78.62 455 LYS B N 1
ATOM 8759 C CA . LYS B 1 455 ? -12.344 26.484 22.422 1 78.62 455 LYS B CA 1
ATOM 8760 C C . LYS B 1 455 ? -11.359 27.172 21.469 1 78.62 455 LYS B C 1
ATOM 8762 O O . LYS B 1 455 ? -11.766 27.734 20.453 1 78.62 455 LYS B O 1
ATOM 8767 N N . ASN B 1 456 ? -10.07 27.156 21.875 1 80.25 456 ASN B N 1
ATOM 8768 C CA . ASN B 1 456 ? -9.07 27.719 20.969 1 80.25 456 ASN B CA 1
ATOM 8769 C C . ASN B 1 456 ? -8.766 26.766 19.812 1 80.25 456 ASN B C 1
ATOM 8771 O O . ASN B 1 456 ? -8.711 25.547 20.016 1 80.25 456 ASN B O 1
ATOM 8775 N N . LYS B 1 457 ? -8.555 27.375 18.672 1 89.38 457 LYS B N 1
ATOM 8776 C CA . LYS B 1 457 ? -8.195 26.547 17.531 1 89.38 457 LYS B CA 1
ATOM 8777 C C . LYS B 1 457 ? -6.898 25.781 17.781 1 89.38 457 LYS B C 1
ATOM 8779 O O . LYS B 1 457 ? -5.945 26.328 18.344 1 89.38 457 LYS B O 1
ATOM 8784 N N . TRP B 1 458 ? -6.934 24.516 17.406 1 93.19 458 TRP B N 1
ATOM 8785 C CA . TRP B 1 458 ? -5.766 23.672 17.656 1 93.19 458 TRP B CA 1
ATOM 8786 C C . TRP B 1 458 ? -5.527 22.719 16.484 1 93.19 458 TRP B C 1
ATOM 8788 O O . TRP B 1 458 ? -6.344 22.641 15.562 1 93.19 458 TRP B O 1
ATOM 8798 N N . GLU B 1 459 ? -4.352 22.172 16.438 1 96.62 459 GLU B N 1
ATOM 8799 C CA . GLU B 1 459 ? -3.949 21.188 15.438 1 96.62 459 GLU B CA 1
ATOM 8800 C C . GLU B 1 459 ? -3.322 19.953 16.078 1 96.62 459 GLU B C 1
ATOM 8802 O O . GLU B 1 459 ? -2.629 20.062 17.094 1 96.62 459 GLU B O 1
ATOM 8807 N N . THR B 1 460 ? -3.643 18.797 15.508 1 97.5 460 THR B N 1
ATOM 8808 C CA . THR B 1 460 ? -2.963 17.578 15.945 1 97.5 460 THR B CA 1
ATOM 8809 C C . THR B 1 460 ? -2.123 17 14.805 1 97.5 460 THR B C 1
ATOM 8811 O O . THR B 1 460 ? -2.65 16.688 13.742 1 97.5 460 THR B O 1
ATOM 8814 N N . PRO B 1 461 ? -0.847 16.953 15.016 1 97.44 461 PRO B N 1
ATOM 8815 C CA . PRO B 1 461 ? -0.084 16.062 14.133 1 97.44 461 PRO B CA 1
ATOM 8816 C C . PRO B 1 461 ? -0.354 14.586 14.414 1 97.44 461 PRO B C 1
ATOM 8818 O O . PRO B 1 461 ? -0.334 14.156 15.57 1 97.44 461 PRO B O 1
ATOM 8821 N N . TYR B 1 462 ? -0.681 13.883 13.43 1 97.31 462 TYR B N 1
ATOM 8822 C CA . TYR B 1 462 ? -0.975 12.461 13.5 1 97.31 462 TYR B CA 1
ATOM 8823 C C . TYR B 1 462 ? -0.301 11.711 12.352 1 97.31 462 TYR B C 1
ATOM 8825 O O . TYR B 1 462 ? 0.154 12.328 11.383 1 97.31 462 TYR B O 1
ATOM 8833 N N . THR B 1 463 ? -0.052 10.414 12.539 1 96.81 463 THR B N 1
ATOM 8834 C CA . THR B 1 463 ? 0.685 9.703 11.492 1 96.81 463 THR B CA 1
ATOM 8835 C C . THR B 1 463 ? -0.061 8.445 11.062 1 96.81 463 THR B C 1
ATOM 8837 O O . THR B 1 463 ? -0.686 7.777 11.891 1 96.81 463 THR B O 1
ATOM 8840 N N . ILE B 1 464 ? 0.038 8.148 9.766 1 96.94 464 ILE B N 1
ATOM 8841 C CA . ILE B 1 464 ? -0.566 6.941 9.219 1 96.94 464 ILE B CA 1
ATOM 8842 C C . ILE B 1 464 ? 0.193 5.715 9.719 1 96.94 464 ILE B C 1
ATOM 8844 O O . ILE B 1 464 ? -0.416 4.707 10.086 1 96.94 464 ILE B O 1
ATOM 8848 N N . GLN B 1 465 ? 1.536 5.793 9.703 1 94.81 465 GLN B N 1
ATOM 8849 C CA . GLN B 1 465 ? 2.334 4.773 10.367 1 94.81 465 GLN B CA 1
ATOM 8850 C C . GLN B 1 465 ? 2.227 4.895 11.891 1 94.81 465 GLN B C 1
ATOM 8852 O O . GLN B 1 465 ? 2.453 5.973 12.445 1 94.81 465 GLN B O 1
ATOM 8857 N N . LYS B 1 466 ? 1.999 3.904 12.531 1 92.94 466 LYS B N 1
ATOM 8858 C CA . LYS B 1 466 ? 1.629 3.939 13.945 1 92.94 466 LYS B CA 1
ATOM 8859 C C . LYS B 1 466 ? 2.814 4.352 14.812 1 92.94 466 LYS B C 1
ATOM 8861 O O . LYS B 1 466 ? 2.635 4.98 15.859 1 92.94 466 LYS B O 1
ATOM 8866 N N . SER B 1 467 ? 4.035 4.059 14.344 1 92.12 467 SER B N 1
ATOM 8867 C CA . SER B 1 467 ? 5.125 4.211 15.305 1 92.12 467 SER B CA 1
ATOM 8868 C C . SER B 1 467 ? 6.184 5.18 14.781 1 92.12 467 SER B C 1
ATOM 8870 O O . SER B 1 467 ? 7.086 5.574 15.516 1 92.12 467 SER B O 1
ATOM 8872 N N . SER B 1 468 ? 6.109 5.57 13.547 1 94.69 468 SER B N 1
ATOM 8873 C CA . SER B 1 468 ? 7.18 6.379 12.969 1 94.69 468 SER B CA 1
ATOM 8874 C C . SER B 1 468 ? 6.621 7.543 12.164 1 94.69 468 SER B C 1
ATOM 8876 O O . SER B 1 468 ? 5.602 7.402 11.484 1 94.69 468 SER B O 1
ATOM 8878 N N . TRP B 1 469 ? 7.309 8.68 12.266 1 96.69 469 TRP B N 1
ATOM 8879 C CA . TRP B 1 469 ? 6.977 9.828 11.43 1 96.69 469 TRP B CA 1
ATOM 8880 C C . TRP B 1 469 ? 7.66 9.734 10.07 1 96.69 469 TRP B C 1
ATOM 8882 O O . TRP B 1 469 ? 7.094 10.133 9.055 1 96.69 469 TRP B O 1
ATOM 8892 N N . GLY B 1 470 ? 8.906 9.281 10.086 1 97.12 470 GLY B N 1
ATOM 8893 C CA . GLY B 1 470 ? 9.617 9 8.844 1 97.12 470 GLY B CA 1
ATOM 8894 C C . GLY B 1 470 ? 9.344 7.609 8.312 1 97.12 470 GLY B C 1
ATOM 8895 O O . GLY B 1 470 ? 8.773 6.77 9.008 1 97.12 470 GLY B O 1
ATOM 8896 N N . TYR B 1 471 ? 9.734 7.395 7.043 1 95.44 471 TYR B N 1
ATOM 8897 C CA . TYR B 1 471 ? 9.578 6.078 6.434 1 95.44 471 TYR B CA 1
ATOM 8898 C C . TYR B 1 471 ? 10.312 5.016 7.242 1 95.44 471 TYR B C 1
ATOM 8900 O O . TYR B 1 471 ? 11.453 5.223 7.668 1 95.44 471 TYR B O 1
ATOM 8908 N N . ASP B 1 472 ? 9.648 3.895 7.535 1 96.06 472 ASP B N 1
ATOM 8909 C CA . ASP B 1 472 ? 10.203 2.766 8.266 1 96.06 472 ASP B CA 1
ATOM 8910 C C . ASP B 1 472 ? 10.039 1.464 7.488 1 96.06 472 ASP B C 1
ATOM 8912 O O . ASP B 1 472 ? 8.93 0.946 7.367 1 96.06 472 ASP B O 1
ATOM 8916 N N . ARG B 1 473 ? 11.148 0.88 7.055 1 93.81 473 ARG B N 1
ATOM 8917 C CA . ARG B 1 473 ? 11.133 -0.323 6.23 1 93.81 473 ARG B CA 1
ATOM 8918 C C . ARG B 1 473 ? 10.711 -1.541 7.047 1 93.81 473 ARG B C 1
ATOM 8920 O O . ARG B 1 473 ? 10.32 -2.568 6.484 1 93.81 473 ARG B O 1
ATOM 8927 N N . VAL B 1 474 ? 10.789 -1.424 8.328 1 92.75 474 VAL B N 1
ATOM 8928 C CA . VAL B 1 474 ? 10.516 -2.555 9.203 1 92.75 474 VAL B CA 1
ATOM 8929 C C . VAL B 1 474 ? 9 -2.752 9.328 1 92.75 474 VAL B C 1
ATOM 8931 O O . VAL B 1 474 ? 8.539 -3.855 9.617 1 92.75 474 VAL B O 1
ATOM 8934 N N . GLU B 1 475 ? 8.289 -1.753 9.047 1 90.38 475 GLU B N 1
ATOM 8935 C CA . GLU B 1 475 ? 6.84 -1.777 9.242 1 90.38 475 GLU B CA 1
ATOM 8936 C C . GLU B 1 475 ? 6.145 -2.555 8.133 1 90.38 475 GLU B C 1
ATOM 8938 O O . GLU B 1 475 ? 6.535 -2.463 6.965 1 90.38 475 GLU B O 1
ATOM 8943 N N . ASP B 1 476 ? 5.207 -3.428 8.578 1 91.44 476 ASP B N 1
ATOM 8944 C CA . ASP B 1 476 ? 4.332 -4.148 7.656 1 91.44 476 ASP B CA 1
ATOM 8945 C C . ASP B 1 476 ? 2.906 -3.604 7.715 1 91.44 476 ASP B C 1
ATOM 8947 O O . ASP B 1 476 ? 2.656 -2.57 8.344 1 91.44 476 ASP B O 1
ATOM 8951 N N . LEU B 1 477 ? 2.002 -4.203 6.992 1 91.69 477 LEU B N 1
ATOM 8952 C CA . LEU B 1 477 ? 0.641 -3.697 6.855 1 91.69 477 LEU B CA 1
ATOM 8953 C C . LEU B 1 477 ? 0.017 -3.438 8.219 1 91.69 477 LEU B C 1
ATOM 8955 O O . LEU B 1 477 ? -0.729 -2.471 8.391 1 91.69 477 LEU B O 1
ATOM 8959 N N . SER B 1 478 ? 0.344 -4.27 9.203 1 92.5 478 SER B N 1
ATOM 8960 C CA . SER B 1 478 ? -0.267 -4.148 10.523 1 92.5 478 SER B CA 1
ATOM 8961 C C . SER B 1 478 ? 0.185 -2.871 11.227 1 92.5 478 SER B C 1
ATOM 8963 O O . SER B 1 478 ? -0.426 -2.449 12.211 1 92.5 478 SER B O 1
ATOM 8965 N N . SER B 1 479 ? 1.188 -2.244 10.719 1 94.19 479 SER B N 1
ATOM 8966 C CA . SER B 1 479 ? 1.752 -1.04 11.32 1 94.19 479 SER B CA 1
ATOM 8967 C C . SER B 1 479 ? 1.132 0.219 10.727 1 94.19 479 SER B C 1
ATOM 8969 O O . SER B 1 479 ? 1.548 1.334 11.047 1 94.19 479 SER B O 1
ATOM 8971 N N . PHE B 1 480 ? 0.149 0.079 9.914 1 95.06 480 PHE B N 1
ATOM 8972 C CA . PHE B 1 480 ? -0.521 1.219 9.297 1 95.06 480 PHE B CA 1
ATOM 8973 C C . PHE B 1 480 ? -1.959 1.332 9.789 1 95.06 480 PHE B C 1
ATOM 8975 O O . PHE B 1 480 ? -2.635 0.32 9.984 1 95.06 480 PHE B O 1
ATOM 8982 N N . TRP B 1 481 ? -2.393 2.514 10.031 1 95.31 481 TRP B N 1
ATOM 8983 C CA . TRP B 1 481 ? -3.824 2.742 10.188 1 95.31 481 TRP B CA 1
ATOM 8984 C C . TRP B 1 481 ? -4.535 2.656 8.836 1 95.31 481 TRP B C 1
ATOM 8986 O O . TRP B 1 481 ? -3.955 2.975 7.801 1 95.31 481 TRP B O 1
ATOM 8996 N N . ASN B 1 482 ? -5.746 2.213 8.859 1 93.06 482 ASN B N 1
ATOM 8997 C CA . ASN B 1 482 ? -6.527 2.18 7.629 1 93.06 482 ASN B CA 1
ATOM 8998 C C . ASN B 1 482 ? -7.281 3.488 7.41 1 93.06 482 ASN B C 1
ATOM 9000 O O . ASN B 1 482 ? -7.223 4.395 8.242 1 93.06 482 ASN B O 1
ATOM 9004 N N . THR B 1 483 ? -7.918 3.633 6.297 1 94.38 483 THR B N 1
ATOM 9005 C CA . THR B 1 483 ? -8.609 4.855 5.906 1 94.38 483 THR B CA 1
ATOM 9006 C C . THR B 1 483 ? -9.68 5.227 6.926 1 94.38 483 THR B C 1
ATOM 9008 O O . THR B 1 483 ? -9.812 6.391 7.305 1 94.38 483 THR B O 1
ATOM 9011 N N . THR B 1 484 ? -10.414 4.234 7.438 1 93.19 484 THR B N 1
ATOM 9012 C CA . THR B 1 484 ? -11.5 4.488 8.375 1 93.19 484 THR B CA 1
ATOM 9013 C C . THR B 1 484 ? -10.969 5.121 9.664 1 93.19 484 THR B C 1
ATOM 9015 O O . THR B 1 484 ? -11.562 6.066 10.188 1 93.19 484 THR B O 1
ATOM 9018 N N . HIS B 1 485 ? -9.891 4.605 10.141 1 95.19 485 HIS B N 1
ATOM 9019 C CA . HIS B 1 485 ? -9.281 5.18 11.336 1 95.19 485 HIS B CA 1
ATOM 9020 C C . HIS B 1 485 ? -8.844 6.617 11.094 1 95.19 485 HIS B C 1
ATOM 9022 O O . HIS B 1 485 ? -9.055 7.488 11.945 1 95.19 485 HIS B O 1
ATOM 9028 N N . CYS B 1 486 ? -8.227 6.867 9.953 1 97.38 486 CYS B N 1
ATOM 9029 C CA . CYS B 1 486 ? -7.762 8.211 9.641 1 97.38 486 CYS B CA 1
ATOM 9030 C C . CYS B 1 486 ? -8.93 9.18 9.539 1 97.38 486 CYS B C 1
ATOM 9032 O O . CYS B 1 486 ? -8.844 10.32 10.008 1 97.38 486 CYS B O 1
ATOM 9034 N N . LEU B 1 487 ? -10.039 8.719 8.977 1 97.06 487 LEU B N 1
ATOM 9035 C CA . LEU B 1 487 ? -11.242 9.539 8.906 1 97.06 487 LEU B CA 1
ATOM 9036 C C . LEU B 1 487 ? -11.797 9.812 10.297 1 97.06 487 LEU B C 1
ATOM 9038 O O . LEU B 1 487 ? -12.281 10.914 10.578 1 97.06 487 LEU B O 1
ATOM 9042 N N . TYR B 1 488 ? -11.742 8.773 11.109 1 96.19 488 TYR B N 1
ATOM 9043 C CA . TYR B 1 488 ? -12.219 8.938 12.477 1 96.19 488 TYR B CA 1
ATOM 9044 C C . TYR B 1 488 ? -11.445 10.039 13.195 1 96.19 488 TYR B C 1
ATOM 9046 O O . TYR B 1 488 ? -12.031 10.875 13.875 1 96.19 488 TYR B O 1
ATOM 9054 N N . ILE B 1 489 ? -10.18 10.047 12.992 1 97.5 489 ILE B N 1
ATOM 9055 C CA . ILE B 1 489 ? -9.352 11.07 13.625 1 97.5 489 ILE B CA 1
ATOM 9056 C C . ILE B 1 489 ? -9.68 12.438 13.031 1 97.5 489 ILE B C 1
ATOM 9058 O O . ILE B 1 489 ? -9.781 13.43 13.766 1 97.5 489 ILE B O 1
ATOM 9062 N N . LEU B 1 490 ? -9.859 12.508 11.742 1 98.25 490 LEU B N 1
ATOM 9063 C CA . LEU B 1 490 ? -10.203 13.766 11.094 1 98.25 490 LEU B CA 1
ATOM 9064 C C . LEU B 1 490 ? -11.516 14.32 11.648 1 98.25 490 LEU B C 1
ATOM 9066 O O . LEU B 1 490 ? -11.578 15.469 12.086 1 98.25 490 LEU B O 1
ATOM 9070 N N . VAL B 1 491 ? -12.531 13.469 11.68 1 97.56 491 VAL B N 1
ATOM 9071 C CA . VAL B 1 491 ? -13.883 13.883 12.047 1 97.56 491 VAL B CA 1
ATOM 9072 C C . VAL B 1 491 ? -13.914 14.305 13.516 1 97.56 491 VAL B C 1
ATOM 9074 O O . VAL B 1 491 ? -14.461 15.359 13.852 1 97.56 491 VAL B O 1
ATOM 9077 N N . THR B 1 492 ? -13.32 13.523 14.375 1 96.62 492 THR B N 1
ATOM 9078 C CA . THR B 1 492 ? -13.336 13.844 15.797 1 96.62 492 THR B CA 1
ATOM 9079 C C . THR B 1 492 ? -12.539 15.109 16.078 1 96.62 492 THR B C 1
ATOM 9081 O O . THR B 1 492 ? -12.922 15.914 16.938 1 96.62 492 THR B O 1
ATOM 9084 N N . THR B 1 493 ? -11.445 15.273 15.367 1 97.69 493 THR B N 1
ATOM 9085 C CA . THR B 1 493 ? -10.617 16.469 15.516 1 97.69 493 THR B CA 1
ATOM 9086 C C . THR B 1 493 ? -11.383 17.719 15.102 1 97.69 493 THR B C 1
ATOM 9088 O O . THR B 1 493 ? -11.406 18.703 15.836 1 97.69 493 THR B O 1
ATOM 9091 N N . VAL B 1 494 ? -12.07 17.625 14.008 1 98.12 494 VAL B N 1
ATOM 9092 C CA . VAL B 1 494 ? -12.805 18.781 13.484 1 98.12 494 VAL B CA 1
ATOM 9093 C C . VAL B 1 494 ? -14 19.078 14.391 1 98.12 494 VAL B C 1
ATOM 9095 O O . VAL B 1 494 ? -14.281 20.234 14.688 1 98.12 494 VAL B O 1
ATOM 9098 N N . SER B 1 495 ? -14.648 18.031 14.844 1 97 495 SER B N 1
ATOM 9099 C CA . SER B 1 495 ? -15.781 18.203 15.75 1 97 495 SER B CA 1
ATOM 9100 C C . SER B 1 495 ? -15.375 18.938 17.031 1 97 495 SER B C 1
ATOM 9102 O O . SER B 1 495 ? -16.188 19.594 17.656 1 97 495 SER B O 1
ATOM 9104 N N . CYS B 1 496 ? -14.156 18.812 17.344 1 95.62 496 CYS B N 1
ATOM 9105 C CA . CYS B 1 496 ? -13.664 19.375 18.594 1 95.62 496 CYS B CA 1
ATOM 9106 C C . CYS B 1 496 ? -12.805 20.609 18.328 1 95.62 496 CYS B C 1
ATOM 9108 O O . CYS B 1 496 ? -11.961 20.969 19.156 1 95.62 496 CYS B O 1
ATOM 9110 N N . ASN B 1 497 ? -12.914 21.219 17.203 1 95.62 497 ASN B N 1
ATOM 9111 C CA . ASN B 1 497 ? -12.375 22.531 16.828 1 95.62 497 ASN B CA 1
ATOM 9112 C C . ASN B 1 497 ? -10.922 22.438 16.391 1 95.62 497 ASN B C 1
ATOM 9114 O O . ASN B 1 497 ? -10.188 23.422 16.453 1 95.62 497 ASN B O 1
ATOM 9118 N N . GLY B 1 498 ? -10.477 21.234 16 1 96.94 498 GLY B N 1
ATOM 9119 C CA . GLY B 1 498 ? -9.086 21.047 15.617 1 96.94 498 GLY B CA 1
ATOM 9120 C C . GLY B 1 498 ? -8.898 20.859 14.125 1 96.94 498 GLY B C 1
ATOM 9121 O O . GLY B 1 498 ? -9.867 20.688 13.391 1 96.94 498 GLY B O 1
ATOM 9122 N N . ASN B 1 499 ? -7.695 21.031 13.617 1 98 499 ASN B N 1
ATOM 9123 C CA . ASN B 1 499 ? -7.223 20.578 12.32 1 98 499 ASN B CA 1
ATOM 9124 C C . ASN B 1 499 ? -6.398 19.297 12.438 1 98 499 ASN B C 1
ATOM 9126 O O . ASN B 1 499 ? -5.66 19.125 13.406 1 98 499 ASN B O 1
ATOM 9130 N N . LEU B 1 500 ? -6.559 18.438 11.508 1 98.56 500 LEU B N 1
ATOM 9131 C CA . LEU B 1 500 ? -5.711 17.25 11.43 1 98.56 500 LEU B CA 1
ATOM 9132 C C . LEU B 1 500 ? -4.523 17.484 10.508 1 98.56 500 LEU B C 1
ATOM 9134 O O . LEU B 1 500 ? -4.699 17.891 9.352 1 98.56 500 LEU B O 1
ATOM 9138 N N . LEU B 1 501 ? -3.338 17.359 11.016 1 98.69 501 LEU B N 1
ATOM 9139 C CA . LEU B 1 501 ? -2.109 17.297 10.227 1 98.69 501 LEU B CA 1
ATOM 9140 C C . LEU B 1 501 ? -1.603 15.867 10.125 1 98.69 501 LEU B C 1
ATOM 9142 O O . LEU B 1 501 ? -0.892 15.383 11.016 1 98.69 501 LEU B O 1
ATOM 9146 N N . LEU B 1 502 ? -1.983 15.141 9.047 1 98.75 502 LEU B N 1
ATOM 9147 C CA . LEU B 1 502 ? -1.722 13.719 8.883 1 98.75 502 LEU B CA 1
ATOM 9148 C C . LEU B 1 502 ? -0.395 13.484 8.172 1 98.75 502 LEU B C 1
ATOM 9150 O O . LEU B 1 502 ? -0.171 14.008 7.078 1 98.75 502 LEU B O 1
ATOM 9154 N N . ASN B 1 503 ? 0.437 12.641 8.742 1 98.62 503 ASN B N 1
ATOM 9155 C CA . ASN B 1 503 ? 1.824 12.523 8.305 1 98.62 503 ASN B CA 1
ATOM 9156 C C . ASN B 1 503 ? 2.027 11.32 7.391 1 98.62 503 ASN B C 1
ATOM 9158 O O . ASN B 1 503 ? 1.462 10.25 7.629 1 98.62 503 ASN B O 1
ATOM 9162 N N . ILE B 1 504 ? 2.875 11.562 6.383 1 98.12 504 ILE B N 1
ATOM 9163 C CA . ILE B 1 504 ? 3.49 10.492 5.602 1 98.12 504 ILE B CA 1
ATOM 9164 C C . ILE B 1 504 ? 5.008 10.656 5.602 1 98.12 504 ILE B C 1
ATOM 9166 O O . ILE B 1 504 ? 5.516 11.773 5.773 1 98.12 504 ILE B O 1
ATOM 9170 N N . GLY B 1 505 ? 5.715 9.578 5.445 1 97.69 505 GLY B N 1
ATOM 9171 C CA . GLY B 1 505 ? 7.164 9.594 5.316 1 97.69 505 GLY B CA 1
ATOM 9172 C C . GLY B 1 505 ? 7.656 9.055 3.986 1 97.69 505 GLY B C 1
ATOM 9173 O O . GLY B 1 505 ? 7.637 7.848 3.752 1 97.69 505 GLY B O 1
ATOM 9174 N N . PRO B 1 506 ? 8.102 9.914 3.074 1 97.69 506 PRO B N 1
ATOM 9175 C CA . PRO B 1 506 ? 8.648 9.445 1.799 1 97.69 506 PRO B CA 1
ATOM 9176 C C . PRO B 1 506 ? 9.961 8.68 1.964 1 97.69 506 PRO B C 1
ATOM 9178 O O . PRO B 1 506 ? 10.594 8.75 3.021 1 97.69 506 PRO B O 1
ATOM 9181 N N . MET B 1 507 ? 10.336 7.914 0.888 1 97.19 507 MET B N 1
ATOM 9182 C CA . MET B 1 507 ? 11.578 7.148 0.88 1 97.19 507 MET B CA 1
ATOM 9183 C C . MET B 1 507 ? 12.758 8.023 0.47 1 97.19 507 MET B C 1
ATOM 9185 O O . MET B 1 507 ? 12.57 9.117 -0.062 1 97.19 507 MET B O 1
ATOM 9189 N N . ALA B 1 508 ? 13.969 7.492 0.699 1 97.88 508 ALA B N 1
ATOM 9190 C CA . ALA B 1 508 ? 15.195 8.242 0.446 1 97.88 508 ALA B CA 1
ATOM 9191 C C . ALA B 1 508 ? 15.359 8.539 -1.042 1 97.88 508 ALA B C 1
ATOM 9193 O O . ALA B 1 508 ? 16.109 9.445 -1.423 1 97.88 508 ALA B O 1
ATOM 9194 N N . ASP B 1 509 ? 14.648 7.789 -1.926 1 97.19 509 ASP B N 1
ATOM 9195 C CA . ASP B 1 509 ? 14.766 8 -3.365 1 97.19 509 ASP B CA 1
ATOM 9196 C C . ASP B 1 509 ? 13.742 9.023 -3.854 1 97.19 509 ASP B C 1
ATOM 9198 O O . ASP B 1 509 ? 13.695 9.344 -5.043 1 97.19 509 ASP B O 1
ATOM 9202 N N . GLY B 1 510 ? 12.852 9.523 -2.932 1 97.75 510 GLY B N 1
ATOM 9203 C CA . GLY B 1 510 ? 11.891 10.57 -3.264 1 97.75 510 GLY B CA 1
ATOM 9204 C C . GLY B 1 510 ? 10.5 10.039 -3.539 1 97.75 510 GLY B C 1
ATOM 9205 O O . GLY B 1 510 ? 9.562 10.812 -3.76 1 97.75 510 GLY B O 1
ATOM 9206 N N . THR B 1 511 ? 10.305 8.703 -3.531 1 97.19 511 THR B N 1
ATOM 9207 C CA . THR B 1 511 ? 8.992 8.141 -3.842 1 97.19 511 THR B CA 1
ATOM 9208 C C . THR B 1 511 ? 8.133 8.047 -2.584 1 97.19 511 THR B C 1
ATOM 9210 O O . THR B 1 511 ? 8.656 8.062 -1.468 1 97.19 511 THR B O 1
ATOM 9213 N N . ILE B 1 512 ? 6.82 8.039 -2.775 1 96.94 512 ILE B N 1
ATOM 9214 C CA . ILE B 1 512 ? 5.836 7.824 -1.721 1 96.94 512 ILE B CA 1
ATOM 9215 C C . ILE B 1 512 ? 5.285 6.402 -1.812 1 96.94 512 ILE B C 1
ATOM 9217 O O . ILE B 1 512 ? 4.867 5.957 -2.883 1 96.94 512 ILE B O 1
ATOM 9221 N N . ASP B 1 513 ? 5.375 5.66 -0.675 1 95.31 513 ASP B N 1
ATOM 9222 C CA . ASP B 1 513 ? 4.805 4.316 -0.634 1 95.31 513 ASP B CA 1
ATOM 9223 C C . ASP B 1 513 ? 3.367 4.316 -1.146 1 95.31 513 ASP B C 1
ATOM 9225 O O . ASP B 1 513 ? 2.555 5.145 -0.733 1 95.31 513 ASP B O 1
ATOM 9229 N N . PRO B 1 514 ? 3.012 3.367 -2.021 1 94.12 514 PRO B N 1
ATOM 9230 C CA . PRO B 1 514 ? 1.676 3.367 -2.623 1 94.12 514 PRO B CA 1
ATOM 9231 C C . PRO B 1 514 ? 0.565 3.186 -1.59 1 94.12 514 PRO B C 1
ATOM 9233 O O . PRO B 1 514 ? -0.569 3.613 -1.816 1 94.12 514 PRO B O 1
ATOM 9236 N N . LEU B 1 515 ? 0.866 2.559 -0.457 1 94.62 515 LEU B N 1
ATOM 9237 C CA . LEU B 1 515 ? -0.171 2.42 0.56 1 94.62 515 LEU B CA 1
ATOM 9238 C C . LEU B 1 515 ? -0.541 3.779 1.147 1 94.62 515 LEU B C 1
ATOM 9240 O O . LEU B 1 515 ? -1.713 4.039 1.426 1 94.62 515 LEU B O 1
ATOM 9244 N N . PHE B 1 516 ? 0.491 4.684 1.364 1 97.06 516 PHE B N 1
ATOM 9245 C CA . PHE B 1 516 ? 0.19 6.055 1.757 1 97.06 516 PHE B CA 1
ATOM 9246 C C . PHE B 1 516 ? -0.748 6.711 0.753 1 97.06 516 PHE B C 1
ATOM 9248 O O . PHE B 1 516 ? -1.741 7.336 1.138 1 97.06 516 PHE B O 1
ATOM 9255 N N . GLU B 1 517 ? -0.426 6.52 -0.499 1 96.75 517 GLU B N 1
ATOM 9256 C CA . GLU B 1 517 ? -1.214 7.148 -1.556 1 96.75 517 GLU B CA 1
ATOM 9257 C C . GLU B 1 517 ? -2.65 6.633 -1.555 1 96.75 517 GLU B C 1
ATOM 9259 O O . GLU B 1 517 ? -3.594 7.402 -1.729 1 96.75 517 GLU B O 1
ATOM 9264 N N . GLU B 1 518 ? -2.793 5.367 -1.371 1 95.19 518 GLU B N 1
ATOM 9265 C CA . GLU B 1 518 ? -4.125 4.77 -1.389 1 95.19 518 GLU B CA 1
ATOM 9266 C C . GLU B 1 518 ? -4.984 5.301 -0.246 1 95.19 518 GLU B C 1
ATOM 9268 O O . GLU B 1 518 ? -6.137 5.684 -0.456 1 95.19 518 GLU B O 1
ATOM 9273 N N . ILE B 1 519 ? -4.465 5.305 0.956 1 96.38 519 ILE B N 1
ATOM 9274 C CA . ILE B 1 519 ? -5.199 5.781 2.123 1 96.38 519 ILE B CA 1
ATOM 9275 C C . ILE B 1 519 ? -5.59 7.246 1.927 1 96.38 519 ILE B C 1
ATOM 9277 O O . ILE B 1 519 ? -6.742 7.621 2.15 1 96.38 519 ILE B O 1
ATOM 9281 N N . LEU B 1 520 ? -4.645 8.055 1.417 1 98.12 520 LEU B N 1
ATOM 9282 C CA . LEU B 1 520 ? -4.895 9.477 1.204 1 98.12 520 LEU B CA 1
ATOM 9283 C C . LEU B 1 520 ? -5.93 9.688 0.104 1 98.12 520 LEU B C 1
ATOM 9285 O O . LEU B 1 520 ? -6.812 10.539 0.232 1 98.12 520 LEU B O 1
ATOM 9289 N N . LEU B 1 521 ? -5.801 8.93 -0.969 1 96.38 521 LEU B N 1
ATOM 9290 C CA . LEU B 1 521 ? -6.762 9.039 -2.061 1 96.38 521 LEU B CA 1
ATOM 9291 C C . LEU B 1 521 ? -8.172 8.695 -1.582 1 96.38 521 LEU B C 1
ATOM 9293 O O . LEU B 1 521 ? -9.133 9.375 -1.945 1 96.38 521 LEU B O 1
ATOM 9297 N N . GLU B 1 522 ? -8.281 7.648 -0.779 1 94.19 522 GLU B N 1
ATOM 9298 C CA . GLU B 1 522 ? -9.578 7.238 -0.249 1 94.19 522 GLU B CA 1
ATOM 9299 C C . GLU B 1 522 ? -10.164 8.312 0.661 1 94.19 522 GLU B C 1
ATOM 9301 O O . GLU B 1 522 ? -11.375 8.555 0.645 1 94.19 522 GLU B O 1
ATOM 9306 N N . MET B 1 523 ? -9.367 8.945 1.444 1 96.62 523 MET B N 1
ATOM 9307 C CA . MET B 1 523 ? -9.844 10.062 2.256 1 96.62 523 MET B CA 1
ATOM 9308 C C . MET B 1 523 ? -10.367 11.188 1.376 1 96.62 523 MET B C 1
ATOM 9310 O O . MET B 1 523 ? -11.414 11.773 1.665 1 96.62 523 MET B O 1
ATOM 9314 N N . GLY B 1 524 ? -9.609 11.469 0.308 1 97 524 GLY B N 1
ATOM 9315 C CA . GLY B 1 524 ? -10.039 12.5 -0.626 1 97 524 GLY B CA 1
ATOM 9316 C C . GLY B 1 524 ? -11.375 12.195 -1.271 1 97 524 GLY B C 1
ATOM 9317 O O . GLY B 1 524 ? -12.211 13.086 -1.432 1 97 524 GLY B O 1
ATOM 9318 N N . GLN B 1 525 ? -11.523 10.984 -1.599 1 93.81 525 GLN B N 1
ATOM 9319 C CA . GLN B 1 525 ? -12.797 10.562 -2.182 1 93.81 525 GLN B CA 1
ATOM 9320 C C . GLN B 1 525 ? -13.945 10.75 -1.192 1 93.81 525 GLN B C 1
ATOM 9322 O O . GLN B 1 525 ? -15.031 11.195 -1.569 1 93.81 525 GLN B O 1
ATOM 9327 N N . TRP B 1 526 ? -13.727 10.422 0.039 1 94.69 526 TRP B N 1
ATOM 9328 C CA . TRP B 1 526 ? -14.742 10.648 1.066 1 94.69 526 TRP B CA 1
ATOM 9329 C C . TRP B 1 526 ? -15.039 12.133 1.226 1 94.69 526 TRP B C 1
ATOM 9331 O O . TRP B 1 526 ? -16.203 12.531 1.322 1 94.69 526 TRP B O 1
ATOM 9341 N N . LEU B 1 527 ? -14.039 12.953 1.134 1 96.75 527 LEU B N 1
ATOM 9342 C CA . LEU B 1 527 ? -14.18 14.391 1.349 1 96.75 527 LEU B CA 1
ATOM 9343 C C . LEU B 1 527 ? -14.852 15.055 0.155 1 96.75 527 LEU B C 1
ATOM 9345 O O . LEU B 1 527 ? -15.445 16.125 0.292 1 96.75 527 LEU B O 1
ATOM 9349 N N . THR B 1 528 ? -14.75 14.438 -0.976 1 94.31 528 THR B N 1
ATOM 9350 C CA . THR B 1 528 ? -15.477 14.953 -2.133 1 94.31 528 THR B CA 1
ATOM 9351 C C . THR B 1 528 ? -16.984 14.891 -1.901 1 94.31 528 THR B C 1
ATOM 9353 O O . THR B 1 528 ? -17.719 15.781 -2.33 1 94.31 528 THR B O 1
ATOM 9356 N N . VAL B 1 529 ? -17.375 13.938 -1.123 1 92.56 529 VAL B N 1
ATOM 9357 C CA . VAL B 1 529 ? -18.797 13.719 -0.854 1 92.56 529 VAL B CA 1
ATOM 9358 C C . VAL B 1 529 ? -19.203 14.438 0.434 1 92.56 529 VAL B C 1
ATOM 9360 O O . VAL B 1 529 ? -20.25 15.078 0.494 1 92.56 529 VAL B O 1
ATOM 9363 N N . ASN B 1 530 ? -18.312 14.391 1.405 1 95.06 530 ASN B N 1
ATOM 9364 C CA . ASN B 1 530 ? -18.688 14.789 2.758 1 95.06 530 ASN B CA 1
ATOM 9365 C C . ASN B 1 530 ? -17.984 16.078 3.17 1 95.06 530 ASN B C 1
ATOM 9367 O O . ASN B 1 530 ? -18.078 16.5 4.328 1 95.06 530 ASN B O 1
ATOM 9371 N N . GLY B 1 531 ? -17.344 16.766 2.244 1 96.56 531 GLY B N 1
ATOM 9372 C CA . GLY B 1 531 ? -16.484 17.922 2.533 1 96.56 531 GLY B CA 1
ATOM 9373 C C . GLY B 1 531 ? -17.234 19.062 3.189 1 96.56 531 GLY B C 1
ATOM 9374 O O . GLY B 1 531 ? -16.656 19.812 3.975 1 96.56 531 GLY B O 1
ATOM 9375 N N . GLU B 1 532 ? -18.516 19.234 2.896 1 96.31 532 GLU B N 1
ATOM 9376 C CA . GLU B 1 532 ? -19.281 20.344 3.459 1 96.31 532 GLU B CA 1
ATOM 9377 C C . GLU B 1 532 ? -19.422 20.203 4.973 1 96.31 532 GLU B C 1
ATOM 9379 O O . GLU B 1 532 ? -19.609 21.203 5.676 1 96.31 532 GLU B O 1
ATOM 9384 N N . ALA B 1 533 ? -19.281 18.938 5.441 1 97.75 533 ALA B N 1
ATOM 9385 C CA . ALA B 1 533 ? -19.375 18.703 6.879 1 97.75 533 ALA B CA 1
ATOM 9386 C C . ALA B 1 533 ? -18.031 18.953 7.555 1 97.75 533 ALA B C 1
ATOM 9388 O O . ALA B 1 533 ? -17.938 18.969 8.781 1 97.75 533 ALA B O 1
ATOM 9389 N N . ILE B 1 534 ? -17 19.125 6.777 1 98.44 534 ILE B N 1
ATOM 9390 C CA . ILE B 1 534 ? -15.656 19.266 7.309 1 98.44 534 ILE B CA 1
ATOM 9391 C C . ILE B 1 534 ? -15.117 20.656 7.027 1 98.44 534 ILE B C 1
ATOM 9393 O O . ILE B 1 534 ? -15.023 21.484 7.941 1 98.44 534 ILE B O 1
ATOM 9397 N N . TYR B 1 535 ? -15.023 21 5.801 1 98.25 535 TYR B N 1
ATOM 9398 C CA . TYR B 1 535 ? -14.477 22.297 5.441 1 98.25 535 TYR B CA 1
ATOM 9399 C C . TYR B 1 535 ? -15.422 23.422 5.859 1 98.25 535 TYR B C 1
ATOM 9401 O O . TYR B 1 535 ? -16.641 23.281 5.754 1 98.25 535 TYR B O 1
ATOM 9409 N N . ASN B 1 536 ? -14.859 24.516 6.371 1 96.31 536 ASN B N 1
ATOM 9410 C CA . ASN B 1 536 ? -15.594 25.719 6.75 1 96.31 536 ASN B CA 1
ATOM 9411 C C . ASN B 1 536 ? -16.594 25.453 7.867 1 96.31 536 ASN B C 1
ATOM 9413 O O . ASN B 1 536 ? -17.375 26.328 8.234 1 96.31 536 ASN B O 1
ATOM 9417 N N . SER B 1 537 ? -16.578 24.234 8.414 1 96.62 537 SER B N 1
ATOM 9418 C CA . SER B 1 537 ? -17.5 23.906 9.5 1 96.62 537 SER B CA 1
ATOM 9419 C C . SER B 1 537 ? -17.016 24.484 10.828 1 96.62 537 SER B C 1
ATOM 9421 O O . SER B 1 537 ? -15.883 24.953 10.93 1 96.62 537 SER B O 1
ATOM 9423 N N . ILE B 1 538 ? -17.891 24.531 11.852 1 93.06 538 ILE B N 1
ATOM 9424 C CA . ILE B 1 538 ? -17.594 24.922 13.227 1 93.06 538 ILE B CA 1
ATOM 9425 C C . ILE B 1 538 ? -18.125 23.859 14.188 1 93.06 538 ILE B C 1
ATOM 9427 O O . ILE B 1 538 ? -18.953 23.031 13.82 1 93.06 538 ILE B O 1
ATOM 9431 N N . PRO B 1 539 ? -17.531 23.781 15.414 1 94.25 539 PRO B N 1
ATOM 9432 C CA . PRO B 1 539 ? -18.125 22.891 16.406 1 94.25 539 PRO B CA 1
ATOM 9433 C C . PRO B 1 539 ? -19.594 23.188 16.672 1 94.25 539 PRO B C 1
ATOM 9435 O O . PRO B 1 539 ? -20 24.344 16.719 1 94.25 539 PRO B O 1
ATOM 9438 N N . TRP B 1 540 ? -20.391 22.156 16.734 1 94.69 540 TRP B N 1
ATOM 9439 C CA . TRP B 1 540 ? -21.797 22.328 17.125 1 94.69 540 TRP B CA 1
ATOM 9440 C C . TRP B 1 540 ? -21.922 22.422 18.641 1 94.69 540 TRP B C 1
ATOM 9442 O O . TRP B 1 540 ? -20.938 22.391 19.359 1 94.69 540 TRP B O 1
ATOM 9452 N N . THR B 1 541 ? -23.172 22.484 19.109 1 88.88 541 THR B N 1
ATOM 9453 C CA . THR B 1 541 ? -23.438 22.578 20.531 1 88.88 541 THR B CA 1
ATOM 9454 C C . THR B 1 541 ? -23.047 21.297 21.25 1 88.88 541 THR B C 1
ATOM 9456 O O . THR B 1 541 ? -22.703 21.297 22.438 1 88.88 541 THR B O 1
ATOM 9459 N N . HIS B 1 542 ? -23.047 20.156 20.484 1 90.81 542 HIS B N 1
ATOM 9460 C CA . HIS B 1 542 ? -22.609 18.844 20.938 1 90.81 542 HIS B CA 1
ATOM 9461 C C . HIS B 1 542 ? -21.562 18.266 20 1 90.81 542 HIS B C 1
ATOM 9463 O O . HIS B 1 542 ? -21.688 18.359 18.781 1 90.81 542 HIS B O 1
ATOM 9469 N N . GLN B 1 543 ? -20.562 17.703 20.578 1 93.38 543 GLN B N 1
ATOM 9470 C CA . GLN B 1 543 ? -19.516 17.141 19.734 1 93.38 543 GLN B CA 1
ATOM 9471 C C . GLN B 1 543 ? -19.875 15.719 19.312 1 93.38 543 GLN B C 1
ATOM 9473 O O . GLN B 1 543 ? -19.578 15.312 18.188 1 93.38 543 GLN B O 1
ATOM 9478 N N . ASN B 1 544 ? -20.531 15.031 20.203 1 93.19 544 ASN B N 1
ATOM 9479 C CA . ASN B 1 544 ? -20.922 13.656 19.906 1 93.19 544 ASN B CA 1
ATOM 9480 C C . ASN B 1 544 ? -22.328 13.344 20.438 1 93.19 544 ASN B C 1
ATOM 9482 O O . ASN B 1 544 ? -22.891 14.133 21.203 1 93.19 544 ASN B O 1
ATOM 9486 N N . ASP B 1 545 ? -23.188 12.516 19.891 1 86.94 545 ASP B N 1
ATOM 9487 C CA . ASP B 1 545 ? -24.547 12.18 20.297 1 86.94 545 ASP B CA 1
ATOM 9488 C C . ASP B 1 545 ? -24.562 11.336 21.562 1 86.94 545 ASP B C 1
ATOM 9490 O O . ASP B 1 545 ? -25.344 11.594 22.484 1 86.94 545 ASP B O 1
ATOM 9494 N N . THR B 1 546 ? -24.453 10.219 21.969 1 67 546 THR B N 1
ATOM 9495 C CA . THR B 1 546 ? -24.484 9.375 23.156 1 67 546 THR B CA 1
ATOM 9496 C C . THR B 1 546 ? -23.078 8.844 23.469 1 67 546 THR B C 1
ATOM 9498 O O . THR B 1 546 ? -22.188 8.875 22.625 1 67 546 THR B O 1
ATOM 9501 N N . PRO B 1 547 ? -23.141 8.375 24.703 1 58.03 547 PRO B N 1
ATOM 9502 C CA . PRO B 1 547 ? -21.844 7.727 24.906 1 58.03 547 PRO B CA 1
ATOM 9503 C C . PRO B 1 547 ? -21.453 6.797 23.766 1 58.03 547 PRO B C 1
ATOM 9505 O O . PRO B 1 547 ? -20.406 6.16 23.812 1 58.03 547 PRO B O 1
ATOM 9508 N N . ALA B 1 548 ? -22.453 6.961 22.781 1 56.94 548 ALA B N 1
ATOM 9509 C CA . ALA B 1 548 ? -22.078 6.066 21.688 1 56.94 548 ALA B CA 1
ATOM 9510 C C . ALA B 1 548 ? -20.922 6.648 20.891 1 56.94 548 ALA B C 1
ATOM 9512 O O . ALA B 1 548 ? -21.031 7.723 20.297 1 56.94 548 ALA B O 1
ATOM 9513 N N . GLU B 1 549 ? -19.844 6.141 20.922 1 65.12 549 GLU B N 1
ATOM 9514 C CA . GLU B 1 549 ? -18.516 6.527 20.453 1 65.12 549 GLU B CA 1
ATOM 9515 C C . GLU B 1 549 ? -18.422 6.508 18.938 1 65.12 549 GLU B C 1
ATOM 9517 O O . GLU B 1 549 ? -17.375 6.84 18.359 1 65.12 549 GLU B O 1
ATOM 9522 N N . ASP B 1 550 ? -19.672 6.566 18.141 1 88.31 550 ASP B N 1
ATOM 9523 C CA . ASP B 1 550 ? -19.438 6.371 16.719 1 88.31 550 ASP B CA 1
ATOM 9524 C C . ASP B 1 550 ? -20.141 7.445 15.891 1 88.31 550 ASP B C 1
ATOM 9526 O O . ASP B 1 550 ? -20.219 7.34 14.664 1 88.31 550 ASP B O 1
ATOM 9530 N N . ILE B 1 551 ? -20.781 8.547 16.562 1 94.56 551 ILE B N 1
ATOM 9531 C CA . ILE B 1 551 ? -21.391 9.633 15.812 1 94.56 551 ILE B CA 1
ATOM 9532 C C . ILE B 1 551 ? -20.859 10.969 16.312 1 94.56 551 ILE B C 1
ATOM 9534 O O . ILE B 1 551 ? -20.891 11.258 17.516 1 94.56 551 ILE B O 1
ATOM 9538 N N . TRP B 1 552 ? -20.375 11.789 15.438 1 96.56 552 TRP B N 1
ATOM 9539 C CA . TRP B 1 552 ? -19.812 13.094 15.758 1 96.56 552 TRP B CA 1
ATOM 9540 C C . TRP B 1 552 ? -20.469 14.203 14.938 1 96.56 552 TRP B C 1
ATOM 9542 O O . TRP B 1 552 ? -20.969 13.945 13.844 1 96.56 552 TRP B O 1
ATOM 9552 N N . TYR B 1 553 ? -20.5 15.406 15.516 1 96.5 553 TYR B N 1
ATOM 9553 C CA . TYR B 1 553 ? -21.266 16.484 14.891 1 96.5 553 TYR B CA 1
ATOM 9554 C C . TYR B 1 553 ? -20.359 17.641 14.484 1 96.5 553 TYR B C 1
ATOM 9556 O O . TYR B 1 553 ? -19.375 17.938 15.164 1 96.5 553 TYR B O 1
ATOM 9564 N N . THR B 1 554 ? -20.672 18.266 13.375 1 97.69 554 THR B N 1
ATOM 9565 C CA . THR B 1 554 ? -20.203 19.594 12.977 1 97.69 554 THR B CA 1
ATOM 9566 C C . THR B 1 554 ? -21.359 20.469 12.508 1 97.69 554 THR B C 1
ATOM 9568 O O . THR B 1 554 ? -22.484 19.984 12.391 1 97.69 554 THR B O 1
ATOM 9571 N N . ALA B 1 555 ? -21.109 21.75 12.359 1 96.25 555 ALA B N 1
ATOM 9572 C CA . ALA B 1 555 ? -22.156 22.656 11.906 1 96.25 555 ALA B CA 1
ATOM 9573 C C . ALA B 1 555 ? -21.594 23.656 10.891 1 96.25 555 ALA B C 1
ATOM 9575 O O . ALA B 1 555 ? -20.391 23.906 10.844 1 96.25 555 ALA B O 1
ATOM 9576 N N . SER B 1 556 ? -22.531 24.078 10.062 1 93.56 556 SER B N 1
ATOM 9577 C CA . SER B 1 556 ? -22.156 25.172 9.188 1 93.56 556 SER B CA 1
ATOM 9578 C C . SER B 1 556 ? -21.953 26.469 9.969 1 93.56 556 SER B C 1
ATOM 9580 O O . SER B 1 556 ? -22.469 26.609 11.078 1 93.56 556 SER B O 1
ATOM 9582 N N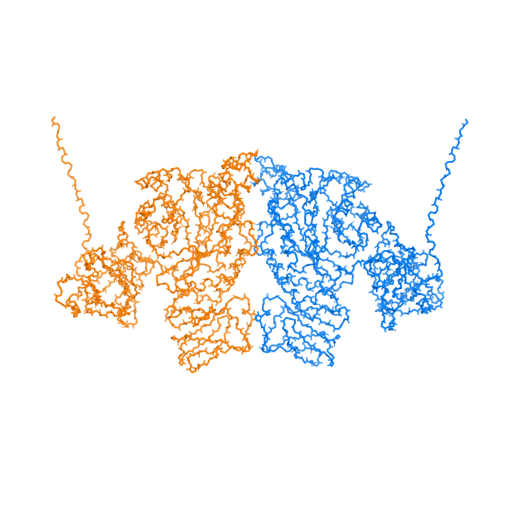 . GLU B 1 557 ? -21.266 27.391 9.391 1 85.12 557 GLU B N 1
ATOM 9583 C CA . GLU B 1 557 ? -20.906 28.641 10.062 1 85.12 557 GLU B CA 1
ATOM 9584 C C . GLU B 1 557 ? -22.156 29.422 10.477 1 85.12 557 GLU B C 1
ATOM 9586 O O . GLU B 1 557 ? -22.156 30.094 11.5 1 85.12 557 GLU B O 1
ATOM 9591 N N . ASP B 1 558 ? -23.172 29.234 9.641 1 80.94 558 ASP B N 1
ATOM 9592 C CA . ASP B 1 558 ? -24.391 29.984 9.922 1 80.94 558 ASP B CA 1
ATOM 9593 C C . ASP B 1 558 ? -25.328 29.188 10.828 1 80.94 558 ASP B C 1
ATOM 9595 O O . ASP B 1 558 ? -26.469 29.609 11.086 1 80.94 558 ASP B O 1
ATOM 9599 N N . TRP B 1 559 ? -24.953 28 11.227 1 85.62 559 TRP B N 1
ATOM 9600 C CA . TRP B 1 559 ? -25.672 27.141 12.164 1 85.62 559 TRP B CA 1
ATOM 9601 C C . TRP B 1 559 ? -26.953 26.594 11.539 1 85.62 559 TRP B C 1
ATOM 9603 O O . TRP B 1 559 ? -27.766 25.953 12.227 1 85.62 559 TRP B O 1
ATOM 9613 N N . GLN B 1 560 ? -27.125 26.812 10.289 1 89.44 560 GLN B N 1
ATOM 9614 C CA . GLN B 1 560 ? -28.344 26.344 9.625 1 89.44 560 GLN B CA 1
ATOM 9615 C C . GLN B 1 560 ? -28.281 24.844 9.359 1 89.44 560 GLN B C 1
ATOM 9617 O O . GLN B 1 560 ? -29.328 24.188 9.289 1 89.44 560 GLN B O 1
ATOM 9622 N N . ASN B 1 561 ? -27.109 24.422 9.133 1 96.06 561 ASN B N 1
ATOM 9623 C CA . ASN B 1 561 ? -26.891 23 8.867 1 96.06 561 ASN B CA 1
ATOM 9624 C C . ASN B 1 561 ? -26.078 22.344 9.977 1 96.06 561 ASN B C 1
ATOM 9626 O O . ASN B 1 561 ? -25.047 22.875 10.398 1 96.06 561 ASN B O 1
ATOM 9630 N N . VAL B 1 562 ? -26.609 21.266 10.477 1 96.88 562 VAL B N 1
ATOM 9631 C CA . VAL B 1 562 ? -25.891 20.406 11.406 1 96.88 562 VAL B CA 1
ATOM 9632 C C . VAL B 1 562 ? -25.625 19.047 10.75 1 96.88 562 VAL B C 1
ATOM 9634 O O . VAL B 1 562 ? -26.484 18.5 10.062 1 96.88 562 VAL B O 1
ATOM 9637 N N . TYR B 1 563 ? -24.438 18.562 10.875 1 97.69 563 TYR B N 1
ATOM 9638 C CA . TYR B 1 563 ? -24.031 17.297 10.25 1 97.69 563 TYR B CA 1
ATOM 9639 C C . TYR B 1 563 ? -23.781 16.234 11.305 1 97.69 563 TYR B C 1
ATOM 9641 O O . TYR B 1 563 ? -23 16.453 12.227 1 97.69 563 TYR B O 1
ATOM 9649 N N . ALA B 1 564 ? -24.438 15.133 11.195 1 96.44 564 ALA B N 1
ATOM 9650 C CA . ALA B 1 564 ? -24.141 13.938 11.977 1 96.44 564 ALA B CA 1
ATOM 9651 C C . ALA B 1 564 ? -23.297 12.945 11.164 1 96.44 564 ALA B C 1
ATOM 9653 O O . ALA B 1 564 ? -23.781 12.367 10.188 1 96.44 564 ALA B O 1
ATOM 9654 N N . ILE B 1 565 ? -22.062 12.781 11.508 1 96 565 ILE B N 1
ATOM 9655 C CA . ILE B 1 565 ? -21.172 11.852 10.82 1 96 565 ILE B CA 1
ATOM 9656 C C . ILE B 1 565 ? -21.109 10.531 11.586 1 96 565 ILE B C 1
ATOM 9658 O O . ILE B 1 565 ? -20.594 10.484 12.703 1 96 565 ILE B O 1
ATOM 9662 N N . SER B 1 566 ? -21.609 9.484 10.969 1 92.62 566 SER B N 1
ATOM 9663 C CA . SER B 1 566 ? -21.719 8.18 11.602 1 92.62 566 SER B CA 1
ATOM 9664 C C . SER B 1 566 ? -20.672 7.207 11.078 1 92.62 566 SER B C 1
ATOM 9666 O O . SER B 1 566 ? -20.438 7.145 9.867 1 92.62 566 SER B O 1
ATOM 9668 N N . PHE B 1 567 ? -20.031 6.461 12 1 91.12 567 PHE B N 1
ATOM 9669 C CA . PHE B 1 567 ? -19.109 5.406 11.609 1 91.12 567 PHE B CA 1
ATOM 9670 C C . PHE B 1 567 ? -19.781 4.043 11.648 1 91.12 567 PHE B C 1
ATOM 9672 O O . PHE B 1 567 ? -19.125 3.008 11.578 1 91.12 567 PHE B O 1
ATOM 9679 N N . ARG B 1 568 ? -21.094 4.137 11.711 1 83.56 568 ARG B N 1
ATOM 9680 C CA . ARG B 1 568 ? -21.953 2.973 11.492 1 83.56 568 ARG B CA 1
ATOM 9681 C C . ARG B 1 568 ? -22.625 3.029 10.125 1 83.56 568 ARG B C 1
ATOM 9683 O O . ARG B 1 568 ? -23.281 4.02 9.789 1 83.56 568 ARG B O 1
ATOM 9690 N N . ALA B 1 569 ? -22.484 1.989 9.43 1 79.94 569 ALA B N 1
ATOM 9691 C CA . ALA B 1 569 ? -23.047 1.96 8.078 1 79.94 569 ALA B CA 1
ATOM 9692 C C . ALA B 1 569 ? -24.578 1.95 8.133 1 79.94 569 ALA B C 1
ATOM 9694 O O . ALA B 1 569 ? -25.172 1.266 8.969 1 79.94 569 ALA B O 1
ATOM 9695 N N . PRO B 1 570 ? -25.188 2.795 7.305 1 80.62 570 PRO B N 1
ATOM 9696 C CA . PRO B 1 570 ? -26.656 2.705 7.211 1 80.62 570 PRO B CA 1
ATOM 9697 C C . PRO B 1 570 ? -27.125 1.384 6.609 1 80.62 570 PRO B C 1
ATOM 9699 O O . PRO B 1 570 ? -26.484 0.852 5.699 1 80.62 570 PRO B O 1
ATOM 9702 N N . THR B 1 571 ? -28.094 0.865 7.242 1 76.44 571 THR B N 1
ATOM 9703 C CA . THR B 1 571 ? -28.734 -0.333 6.707 1 76.44 571 THR B CA 1
ATOM 9704 C C . THR B 1 571 ? -30.031 0.019 5.992 1 76.44 571 THR B C 1
ATOM 9706 O O . THR B 1 571 ? -30.875 0.721 6.547 1 76.44 571 THR B O 1
ATOM 9709 N N . PRO B 1 572 ? -30.156 -0.429 4.738 1 75.12 572 PRO B N 1
ATOM 9710 C CA . PRO B 1 572 ? -31.438 -0.173 4.066 1 75.12 572 PRO B CA 1
ATOM 9711 C C . PRO B 1 572 ? -32.625 -0.666 4.875 1 75.12 572 PRO B C 1
ATOM 9713 O O . PRO B 1 572 ? -32.656 -1.821 5.309 1 75.12 572 PRO B O 1
ATOM 9716 N N . GLY B 1 573 ? -33.531 0.178 5 1 79.06 573 GLY B N 1
ATOM 9717 C CA . GLY B 1 573 ? -34.719 -0.148 5.785 1 79.06 573 GLY B CA 1
ATOM 9718 C C . GLY B 1 573 ? -34.469 -0.047 7.281 1 79.06 573 GLY B C 1
ATOM 9719 O O . GLY B 1 573 ? -35.406 -0.237 8.07 1 79.06 573 GLY B O 1
ATOM 9720 N N . GLY B 1 574 ? -33.312 0.271 7.672 1 83.56 574 GLY B N 1
ATOM 9721 C CA . GLY B 1 574 ? -32.938 0.402 9.078 1 83.56 574 GLY B CA 1
ATOM 9722 C C . GLY B 1 574 ? -33.125 1.816 9.602 1 83.56 574 GLY B C 1
ATOM 9723 O O . GLY B 1 574 ? -33.812 2.635 8.992 1 83.56 574 GLY B O 1
ATOM 9724 N N . GLU B 1 575 ? -32.594 2.016 10.82 1 89.5 575 GLU B N 1
ATOM 9725 C CA . GLU B 1 575 ? -32.719 3.344 11.414 1 89.5 575 GLU B CA 1
ATOM 9726 C C . GLU B 1 575 ? -31.438 3.75 12.133 1 89.5 575 GLU B C 1
ATOM 9728 O O . GLU B 1 575 ? -30.609 2.898 12.453 1 89.5 575 GLU B O 1
ATOM 9733 N N . LEU B 1 576 ? -31.234 4.977 12.211 1 90.88 576 LEU B N 1
ATOM 9734 C CA . LEU B 1 576 ? -30.219 5.602 13.047 1 90.88 576 LEU B CA 1
ATOM 9735 C C . LEU B 1 576 ? -30.875 6.516 14.094 1 90.88 576 LEU B C 1
ATOM 9737 O O . LEU B 1 576 ? -31.75 7.312 13.766 1 90.88 576 LEU B O 1
ATOM 9741 N N . VAL B 1 577 ? -30.484 6.336 15.32 1 91.94 577 VAL B N 1
ATOM 9742 C CA . VAL B 1 577 ? -31.094 7.125 16.391 1 91.94 577 VAL B CA 1
ATOM 9743 C C . VAL B 1 577 ? -30.094 8.18 16.875 1 91.94 577 VAL B C 1
ATOM 9745 O O . VAL B 1 577 ? -28.953 7.863 17.203 1 91.94 577 VAL B O 1
ATOM 9748 N N . LEU B 1 578 ? -30.547 9.398 16.859 1 93.88 578 LEU B N 1
ATOM 9749 C CA . LEU B 1 578 ? -29.781 10.516 17.391 1 93.88 578 LEU B CA 1
ATOM 9750 C C . LEU B 1 578 ? -30.438 11.094 18.625 1 93.88 578 LEU B C 1
ATOM 9752 O O . LEU B 1 578 ? -31.656 11.312 18.641 1 93.88 578 LEU B O 1
ATOM 9756 N N . GLN B 1 579 ? -29.609 11.391 19.609 1 91.94 579 GLN B N 1
ATOM 9757 C CA . GLN B 1 579 ? -30.188 11.836 20.875 1 91.94 579 GLN B CA 1
ATOM 9758 C C . GLN B 1 579 ? -30.031 13.344 21.047 1 91.94 579 GLN B C 1
ATOM 9760 O O . GLN B 1 579 ? -30.781 13.969 21.812 1 91.94 579 GLN B O 1
ATOM 9765 N N . GLN B 1 580 ? -29.172 13.961 20.297 1 92.31 580 GLN B N 1
ATOM 9766 C CA . GLN B 1 580 ? -28.797 15.336 20.625 1 92.31 580 GLN B CA 1
ATOM 9767 C C . GLN B 1 580 ? -29.609 16.344 19.812 1 92.31 580 GLN B C 1
ATOM 9769 O O . GLN B 1 580 ? -30.062 17.359 20.344 1 92.31 580 GLN B O 1
ATOM 9774 N N . PRO B 1 581 ? -29.844 16.094 18.531 1 94.31 581 PRO B N 1
ATOM 9775 C CA . PRO B 1 581 ? -30.562 17.109 17.75 1 94.31 581 PRO B CA 1
ATOM 9776 C C . PRO B 1 581 ? -32.031 17.219 18.141 1 94.31 581 PRO B C 1
ATOM 9778 O O . PRO B 1 581 ? -32.688 16.203 18.438 1 94.31 581 PRO B O 1
ATOM 9781 N N . LYS B 1 582 ? -32.562 18.359 18.141 1 94.44 582 LYS B N 1
ATOM 9782 C CA . LYS B 1 582 ? -33.969 18.672 18.328 1 94.44 582 LYS B CA 1
ATOM 9783 C C . LYS B 1 582 ? -34.562 19.297 17.062 1 94.44 582 LYS B C 1
ATOM 9785 O O . LYS B 1 582 ? -34.406 20.5 16.812 1 94.44 582 LYS B O 1
ATOM 9790 N N . PRO B 1 583 ? -35.344 18.5 16.344 1 95.75 583 PRO B N 1
ATOM 9791 C CA . PRO B 1 583 ? -35.875 18.969 15.078 1 95.75 583 PRO B CA 1
ATOM 9792 C C . PRO B 1 583 ? -37 20 15.266 1 95.75 583 PRO B C 1
ATOM 9794 O O . PRO B 1 583 ? -37.688 20 16.312 1 95.75 583 PRO B O 1
ATOM 9797 N N . SER B 1 584 ? -37.125 20.844 14.328 1 92.94 584 SER B N 1
ATOM 9798 C CA . SER B 1 584 ? -38.25 21.766 14.203 1 92.94 584 SER B CA 1
ATOM 9799 C C . SER B 1 584 ? -39.188 21.328 13.094 1 92.94 584 SER B C 1
ATOM 9801 O O . SER B 1 584 ? -39 20.297 12.461 1 92.94 584 SER B O 1
ATOM 9803 N N . LYS B 1 585 ? -40.25 22.125 12.859 1 92.94 585 LYS B N 1
ATOM 9804 C CA . LYS B 1 585 ? -41.188 21.828 11.797 1 92.94 585 LYS B CA 1
ATOM 9805 C C . LYS B 1 585 ? -40.562 21.984 10.422 1 92.94 585 LYS B C 1
ATOM 9807 O O . LYS B 1 585 ? -41.031 21.406 9.445 1 92.94 585 LYS B O 1
ATOM 9812 N N . GLN B 1 586 ? -39.469 22.672 10.375 1 94.56 586 GLN B N 1
ATOM 9813 C CA . GLN B 1 586 ? -38.812 22.969 9.102 1 94.56 586 GLN B CA 1
ATOM 9814 C C . GLN B 1 586 ? -37.625 22.047 8.859 1 94.56 586 GLN B C 1
ATOM 9816 O O . GLN B 1 586 ? -37 22.109 7.805 1 94.56 586 GLN B O 1
ATOM 9821 N N . THR B 1 587 ? -37.406 21.141 9.797 1 96.31 587 THR B N 1
ATOM 9822 C CA . THR B 1 587 ? -36.219 20.281 9.719 1 96.31 587 THR B CA 1
ATOM 9823 C C . THR B 1 587 ? -36.312 19.328 8.531 1 96.31 587 THR B C 1
ATOM 9825 O O . THR B 1 587 ? -37.375 18.719 8.305 1 96.31 587 THR B O 1
ATOM 9828 N N . THR B 1 588 ? -35.25 19.312 7.703 1 96.31 588 THR B N 1
ATOM 9829 C CA . THR B 1 588 ? -35.062 18.281 6.684 1 96.31 588 THR B CA 1
ATOM 9830 C C . THR B 1 588 ? -33.781 17.531 6.91 1 96.31 588 THR B C 1
ATOM 9832 O O . THR B 1 588 ? -32.812 18.078 7.445 1 96.31 588 THR B O 1
ATOM 9835 N N . MET B 1 589 ? -33.781 16.281 6.57 1 96.25 589 MET B N 1
ATOM 9836 C CA . MET B 1 589 ? -32.594 15.453 6.723 1 96.25 589 MET B CA 1
ATOM 9837 C C . MET B 1 589 ? -32.25 14.727 5.422 1 96.25 589 MET B C 1
ATOM 9839 O O . MET B 1 589 ? -33.156 14.234 4.734 1 96.25 589 MET B O 1
ATOM 9843 N N . THR B 1 590 ? -31.016 14.805 5.035 1 94.38 590 THR B N 1
ATOM 9844 C CA . THR B 1 590 ? -30.516 14.125 3.844 1 94.38 590 THR B CA 1
ATOM 9845 C C . THR B 1 590 ? -29.203 13.398 4.137 1 94.38 590 THR B C 1
ATOM 9847 O O . THR B 1 590 ? -28.484 13.758 5.066 1 94.38 590 THR B O 1
ATOM 9850 N N . LEU B 1 591 ? -28.953 12.312 3.457 1 92.31 591 LEU B N 1
ATOM 9851 C CA . LEU B 1 591 ? -27.672 11.617 3.488 1 92.31 591 LEU B CA 1
ATOM 9852 C C . LEU B 1 591 ? -26.75 12.141 2.387 1 92.31 591 LEU B C 1
ATOM 9854 O O . LEU B 1 591 ? -27.078 12.062 1.203 1 92.31 591 LEU B O 1
ATOM 9858 N N . LEU B 1 592 ? -25.578 12.688 2.803 1 92 592 LEU B N 1
ATOM 9859 C CA . LEU B 1 592 ? -24.656 13.188 1.787 1 92 592 LEU B CA 1
ATOM 9860 C C . LEU B 1 592 ? -24.188 12.055 0.871 1 92 592 LEU B C 1
ATOM 9862 O O . LEU B 1 592 ? -23.859 10.969 1.34 1 92 592 LEU B O 1
ATOM 9866 N N . GLY B 1 593 ? -24.156 12.328 -0.445 1 87.5 593 GLY B N 1
ATOM 9867 C CA . GLY B 1 593 ? -23.797 11.328 -1.435 1 87.5 593 GLY B CA 1
ATOM 9868 C C . GLY B 1 593 ? -24.984 10.578 -2.006 1 87.5 593 GLY B C 1
ATOM 9869 O O . GLY B 1 593 ? -24.859 9.883 -3.012 1 87.5 593 GLY B O 1
ATOM 9870 N N . ALA B 1 594 ? -26.078 10.648 -1.28 1 84.38 594 ALA B N 1
ATOM 9871 C CA . ALA B 1 594 ? -27.328 10.078 -1.795 1 84.38 594 ALA B CA 1
ATOM 9872 C C . ALA B 1 594 ? -28.234 11.164 -2.354 1 84.38 594 ALA B C 1
ATOM 9874 O O . ALA B 1 594 ? -29.312 11.414 -1.806 1 84.38 594 ALA B O 1
ATOM 9875 N N . ASP B 1 595 ? -27.875 11.703 -3.432 1 75.44 595 ASP B N 1
ATOM 9876 C CA . ASP B 1 595 ? -28.578 12.852 -3.988 1 75.44 595 ASP B CA 1
ATOM 9877 C C . ASP B 1 595 ? -30.047 12.539 -4.23 1 75.44 595 ASP B C 1
ATOM 9879 O O . ASP B 1 595 ? -30.391 11.469 -4.746 1 75.44 595 ASP B O 1
ATOM 9883 N N . GLY B 1 596 ? -30.844 13.359 -3.816 1 73.19 596 GLY B N 1
ATOM 9884 C CA . GLY B 1 596 ? -32.25 13.297 -4.129 1 73.19 596 GLY B CA 1
ATOM 9885 C C . GLY B 1 596 ? -33.062 12.531 -3.098 1 73.19 596 GLY B C 1
ATOM 9886 O O . GLY B 1 596 ? -34.281 12.453 -3.195 1 73.19 596 GLY B O 1
ATOM 9887 N N . ILE B 1 597 ? -32.375 12.086 -2.072 1 80.38 597 ILE B N 1
ATOM 9888 C CA . ILE B 1 597 ? -33.125 11.289 -1.104 1 80.38 597 ILE B CA 1
ATOM 9889 C C . ILE B 1 597 ? -33.25 12.055 0.21 1 80.38 597 ILE B C 1
ATOM 9891 O O . ILE B 1 597 ? -32.25 12.359 0.859 1 80.38 597 ILE B O 1
ATOM 9895 N N . THR B 1 598 ? -34.438 12.398 0.536 1 91.56 598 THR B N 1
ATOM 9896 C CA . THR B 1 598 ? -34.75 12.945 1.852 1 91.56 598 THR B CA 1
ATOM 9897 C C . THR B 1 598 ? -35.094 11.836 2.84 1 91.56 598 THR B C 1
ATOM 9899 O O . THR B 1 598 ? -35.781 10.883 2.494 1 91.56 598 THR B O 1
ATOM 9902 N N . LEU B 1 599 ? -34.594 11.961 4.016 1 94.5 599 LEU B N 1
ATOM 9903 C CA . LEU B 1 599 ? -34.812 10.938 5.031 1 94.5 599 LEU B CA 1
ATOM 9904 C C . LEU B 1 599 ? -35.969 11.281 5.941 1 94.5 599 LEU B C 1
ATOM 9906 O O . LEU B 1 599 ? -36.094 12.43 6.379 1 94.5 599 LEU B O 1
ATOM 9910 N N . ASP B 1 600 ? -36.844 10.273 6.105 1 95.12 600 ASP B N 1
ATOM 9911 C CA . ASP B 1 600 ? -37.906 10.422 7.086 1 95.12 600 ASP B CA 1
ATOM 9912 C C . ASP B 1 600 ? -37.375 10.242 8.508 1 95.12 600 ASP B C 1
ATOM 9914 O O . ASP B 1 600 ? -36.406 9.516 8.719 1 95.12 600 ASP B O 1
ATOM 9918 N N . PHE B 1 601 ? -38.031 10.969 9.453 1 96.69 601 PHE B N 1
ATOM 9919 C CA . PHE B 1 601 ? -37.625 10.781 10.844 1 96.69 601 PHE B CA 1
ATOM 9920 C C . PHE B 1 601 ? -38.812 10.953 11.773 1 96.69 601 PHE B C 1
ATOM 9922 O O . PHE B 1 601 ? -39.812 11.562 11.398 1 96.69 601 PHE B O 1
ATOM 9929 N N . THR B 1 602 ? -38.719 10.312 12.93 1 96.44 602 THR B N 1
ATOM 9930 C CA . THR B 1 602 ? -39.688 10.461 14.023 1 96.44 602 THR B CA 1
ATOM 9931 C C . THR B 1 602 ? -38.969 10.797 15.328 1 96.44 602 THR B C 1
ATOM 9933 O O . THR B 1 602 ? -37.781 10.508 15.484 1 96.44 602 THR B O 1
ATOM 9936 N N . VAL B 1 603 ? -39.719 11.484 16.188 1 95.31 603 VAL B N 1
ATOM 9937 C CA . VAL B 1 603 ? -39.156 11.836 17.484 1 95.31 603 VAL B CA 1
ATOM 9938 C C . VAL B 1 603 ? -39.875 11.047 18.578 1 95.31 603 VAL B C 1
ATOM 9940 O O . VAL B 1 603 ? -41.094 11.031 18.641 1 95.31 603 VAL B O 1
ATOM 9943 N N . ASP B 1 604 ? -39.031 10.43 19.328 1 93.5 604 ASP B N 1
ATOM 9944 C CA . ASP B 1 604 ? -39.656 9.641 20.375 1 93.5 604 ASP B CA 1
ATOM 9945 C C . ASP B 1 604 ? -39.938 10.5 21.609 1 93.5 604 ASP B C 1
ATOM 9947 O O . ASP B 1 604 ? -39.688 11.703 21.609 1 93.5 604 ASP B O 1
ATOM 9951 N N . SER B 1 605 ? -40.531 9.844 22.641 1 91.44 605 SER B N 1
ATOM 9952 C CA . SER B 1 605 ? -41.031 10.562 23.828 1 91.44 605 SER B CA 1
ATOM 9953 C C . SER B 1 605 ? -39.875 11.172 24.609 1 91.44 605 SER B C 1
ATOM 9955 O O . SER B 1 605 ? -40.031 12.18 25.297 1 91.44 605 SER B O 1
ATOM 9957 N N . ASP B 1 606 ? -38.719 10.586 24.453 1 89.5 606 ASP B N 1
ATOM 9958 C CA . ASP B 1 606 ? -37.562 11.062 25.188 1 89.5 606 ASP B CA 1
ATOM 9959 C C . ASP B 1 606 ? -36.781 12.086 24.375 1 89.5 606 ASP B C 1
ATOM 9961 O O . ASP B 1 606 ? -35.75 12.586 24.828 1 89.5 606 ASP B O 1
ATOM 9965 N N . GLY B 1 607 ? -37.25 12.375 23.172 1 88.31 607 GLY B N 1
ATOM 9966 C CA . GLY B 1 607 ? -36.625 13.383 22.328 1 88.31 607 GLY B CA 1
ATOM 9967 C C . GLY B 1 607 ? -35.625 12.789 21.328 1 88.31 607 GLY B C 1
ATOM 9968 O O . GLY B 1 607 ? -35 13.523 20.547 1 88.31 607 GLY B O 1
ATOM 9969 N N . GLY B 1 608 ? -35.5 11.539 21.359 1 92.25 608 GLY B N 1
ATOM 9970 C CA . GLY B 1 608 ? -34.625 10.875 20.406 1 92.25 608 GLY B CA 1
ATOM 9971 C C . GLY B 1 608 ? -35.156 10.914 18.984 1 92.25 608 GLY B C 1
ATOM 9972 O O . GLY B 1 608 ? -36.375 10.742 18.766 1 92.25 608 GLY B O 1
ATOM 9973 N N . VAL B 1 609 ? -34.312 11.25 18.078 1 95.06 609 VAL B N 1
ATOM 9974 C CA . VAL B 1 609 ? -34.688 11.336 16.672 1 95.06 609 VAL B CA 1
ATOM 9975 C C . VAL B 1 609 ? -34.375 10.023 15.969 1 95.06 609 VAL B C 1
ATOM 9977 O O . VAL B 1 609 ? -33.219 9.625 15.875 1 95.06 609 VAL B O 1
ATOM 9980 N N . HIS B 1 610 ? -35.312 9.359 15.508 1 95.81 610 HIS B N 1
ATOM 9981 C CA . HIS B 1 610 ? -35.188 8.133 14.734 1 95.81 610 HIS B CA 1
ATOM 9982 C C . HIS B 1 610 ? -35.188 8.422 13.234 1 95.81 610 HIS B C 1
ATOM 9984 O O . HIS B 1 610 ? -36.25 8.727 12.664 1 95.81 610 HIS B O 1
ATOM 9990 N N . ILE B 1 611 ? -34.031 8.328 12.594 1 95.56 611 ILE B N 1
ATOM 9991 C CA . ILE B 1 611 ? -33.938 8.531 11.148 1 95.56 611 ILE B CA 1
ATOM 9992 C C . ILE B 1 611 ? -34.156 7.207 10.43 1 95.56 611 ILE B C 1
ATOM 9994 O O . ILE B 1 611 ? -33.469 6.223 10.68 1 95.56 611 ILE B O 1
ATOM 9998 N N . HIS B 1 612 ? -35.094 7.18 9.555 1 93.5 612 HIS B N 1
ATOM 9999 C CA . HIS B 1 612 ? -35.469 5.965 8.828 1 93.5 612 HIS B CA 1
ATOM 10000 C C . HIS B 1 612 ? -34.844 5.949 7.438 1 93.5 612 HIS B C 1
ATOM 10002 O O . HIS B 1 612 ? -35.125 6.805 6.605 1 93.5 612 HIS B O 1
ATOM 10008 N N . PHE B 1 613 ? -34 4.945 7.215 1 88.75 613 PHE B N 1
ATOM 10009 C CA . PHE B 1 613 ? -33.375 4.82 5.898 1 88.75 613 PHE B CA 1
ATOM 10010 C C . PHE B 1 613 ? -34.312 4.121 4.926 1 88.75 613 PHE B C 1
ATOM 10012 O O . PHE B 1 613 ? -34.938 3.119 5.273 1 88.75 613 PHE B O 1
ATOM 10019 N N . PRO B 1 614 ? -34.344 4.676 3.77 1 84.56 614 PRO B N 1
ATOM 10020 C CA . PRO B 1 614 ? -35.188 3.99 2.789 1 84.56 614 PRO B CA 1
ATOM 10021 C C . PRO B 1 614 ? -34.594 2.662 2.322 1 84.56 614 PRO B C 1
ATOM 10023 O O . PRO B 1 614 ? -33.406 2.465 2.395 1 84.56 614 PRO B O 1
ATOM 10026 N N . THR B 1 615 ? -35.406 1.836 1.874 1 76.75 615 THR B N 1
ATOM 10027 C CA . THR B 1 615 ? -34.969 0.517 1.418 1 76.75 615 THR B CA 1
ATOM 10028 C C . THR B 1 615 ? -34.156 0.625 0.129 1 76.75 615 THR B C 1
ATOM 10030 O O . THR B 1 615 ? -33.375 -0.27 -0.197 1 76.75 615 THR B O 1
ATOM 10033 N N . ASN B 1 616 ? -34.312 1.692 -0.542 1 73.38 616 ASN B N 1
ATOM 10034 C CA . ASN B 1 616 ? -33.656 1.853 -1.827 1 73.38 616 ASN B CA 1
ATOM 10035 C C . ASN B 1 616 ? -32.406 2.725 -1.703 1 73.38 616 ASN B C 1
ATOM 10037 O O . ASN B 1 616 ? -31.969 3.344 -2.678 1 73.38 616 ASN B O 1
ATOM 10041 N N . LEU B 1 617 ? -31.906 2.787 -0.542 1 75.75 617 LEU B N 1
ATOM 10042 C CA . LEU B 1 617 ? -30.672 3.531 -0.367 1 75.75 617 LEU B CA 1
ATOM 10043 C C . LEU B 1 617 ? -29.578 2.988 -1.285 1 75.75 617 LEU B C 1
ATOM 10045 O O . LEU B 1 617 ? -29.375 1.775 -1.364 1 75.75 617 LEU B O 1
ATOM 10049 N N . PRO B 1 618 ? -28.969 3.928 -2.16 1 71.12 618 PRO B N 1
ATOM 10050 C CA . PRO B 1 618 ? -27.906 3.467 -3.055 1 71.12 618 PRO B CA 1
ATOM 10051 C C . PRO B 1 618 ? -26.641 3.047 -2.305 1 71.12 618 PRO B C 1
ATOM 10053 O O . PRO B 1 618 ? -25.625 3.744 -2.355 1 71.12 618 PRO B O 1
ATOM 10056 N N . PHE B 1 619 ? -26.594 1.915 -1.896 1 62.88 619 PHE B N 1
ATOM 10057 C CA . PHE B 1 619 ? -25.562 1.448 -0.98 1 62.88 619 PHE B CA 1
ATOM 10058 C C . PHE B 1 619 ? -24.234 1.253 -1.711 1 62.88 619 PHE B C 1
ATOM 10060 O O . PHE B 1 619 ? -23.172 1.513 -1.153 1 62.88 619 PHE B O 1
ATOM 10067 N N . ALA B 1 620 ? -24.344 0.81 -2.869 1 60.38 620 ALA B N 1
ATOM 10068 C CA . ALA B 1 620 ? -23.109 0.551 -3.615 1 60.38 620 ALA B CA 1
ATOM 10069 C C . ALA B 1 620 ? -22.266 1.815 -3.732 1 60.38 620 ALA B C 1
ATOM 10071 O O . ALA B 1 620 ? -21.031 1.754 -3.67 1 60.38 620 ALA B O 1
ATOM 10072 N N . LYS B 1 621 ? -22.984 2.881 -3.818 1 62.47 621 LYS B N 1
ATOM 10073 C CA . LYS B 1 621 ? -22.281 4.152 -3.959 1 62.47 621 LYS B CA 1
ATOM 10074 C C . LYS B 1 621 ? -21.781 4.652 -2.607 1 62.47 621 LYS B C 1
ATOM 10076 O O . LYS B 1 621 ? -20.812 5.422 -2.545 1 62.47 621 LYS B O 1
ATOM 10081 N N . LEU B 1 622 ? -22.453 4.074 -1.673 1 60.22 622 LEU B N 1
ATOM 10082 C CA . LEU B 1 622 ? -22.172 4.586 -0.338 1 60.22 622 LEU B CA 1
ATOM 10083 C C . LEU B 1 622 ? -21.203 3.662 0.399 1 60.22 622 LEU B C 1
ATOM 10085 O O . LEU B 1 622 ? -20.531 4.086 1.343 1 60.22 622 LEU B O 1
ATOM 10089 N N . ALA B 1 623 ? -21.156 2.422 -0.156 1 55.78 623 ALA B N 1
ATOM 10090 C CA . ALA B 1 623 ? -20.422 1.394 0.571 1 55.78 623 ALA B CA 1
ATOM 10091 C C . ALA B 1 623 ? -18.922 1.604 0.438 1 55.78 623 ALA B C 1
ATOM 10093 O O . ALA B 1 623 ? -18.438 2.146 -0.564 1 55.78 623 ALA B O 1
ATOM 10094 N N . GLY B 1 624 ? -18.125 1.431 1.504 1 57.28 624 GLY B N 1
ATOM 10095 C CA . GLY B 1 624 ? -16.672 1.392 1.542 1 57.28 624 GLY B CA 1
ATOM 10096 C C . GLY B 1 624 ? -16.047 2.703 1.984 1 57.28 624 GLY B C 1
ATOM 10097 O O . GLY B 1 624 ? -14.828 2.861 1.944 1 57.28 624 GLY B O 1
ATOM 10098 N N . LYS B 1 625 ? -17 3.486 2.41 1 63.03 625 LYS B N 1
ATOM 10099 C CA . LYS B 1 625 ? -16.453 4.832 2.553 1 63.03 625 LYS B CA 1
ATOM 10100 C C . LYS B 1 625 ? -16.062 5.117 4 1 63.03 625 LYS B C 1
ATOM 10102 O O . LYS B 1 625 ? -15.5 6.172 4.301 1 63.03 625 LYS B O 1
ATOM 10107 N N . GLY B 1 626 ? -16.203 4.305 4.809 1 76.88 626 GLY B N 1
ATOM 10108 C CA . GLY B 1 626 ? -15.672 4.375 6.156 1 76.88 626 GLY B CA 1
ATOM 10109 C C . GLY B 1 626 ? -16.547 5.172 7.105 1 76.88 626 GLY B C 1
ATOM 10110 O O . GLY B 1 626 ? -16.609 4.875 8.305 1 76.88 626 GLY B O 1
ATOM 10111 N N . ALA B 1 627 ? -17.281 6.191 6.633 1 91 627 ALA B N 1
ATOM 10112 C CA . ALA B 1 627 ? -18.188 7.023 7.43 1 91 627 ALA B CA 1
ATOM 10113 C C . ALA B 1 627 ? -19.297 7.617 6.566 1 91 627 ALA B C 1
ATOM 10115 O O . ALA B 1 627 ? -19.156 7.711 5.344 1 91 627 ALA B O 1
ATOM 10116 N N . TRP B 1 628 ? -20.484 7.98 7.199 1 91 628 TRP B N 1
ATOM 10117 C CA . TRP B 1 628 ? -21.656 8.492 6.508 1 91 628 TRP B CA 1
ATOM 10118 C C . TRP B 1 628 ? -22.203 9.734 7.203 1 91 628 TRP B C 1
ATOM 10120 O O . TRP B 1 628 ? -22.297 9.773 8.43 1 91 628 TRP B O 1
ATOM 10130 N N . THR B 1 629 ? -22.547 10.75 6.391 1 94.44 629 THR B N 1
ATOM 10131 C CA . THR B 1 629 ? -22.922 12.031 6.965 1 94.44 629 THR B CA 1
ATOM 10132 C C . THR B 1 629 ? -24.391 12.352 6.684 1 94.44 629 THR B C 1
ATOM 10134 O O . THR B 1 629 ? -24.812 12.359 5.527 1 94.44 629 THR B O 1
ATOM 10137 N N . ILE B 1 630 ? -25.141 12.633 7.738 1 95.06 630 ILE B N 1
ATOM 10138 C CA . ILE B 1 630 ? -26.5 13.141 7.633 1 95.06 630 ILE B CA 1
ATOM 10139 C C . ILE B 1 630 ? -26.516 14.656 7.824 1 95.06 630 ILE B C 1
ATOM 10141 O O . ILE B 1 630 ? -26.062 15.156 8.859 1 95.06 630 ILE B O 1
ATOM 10145 N N . LYS B 1 631 ? -27 15.312 6.855 1 96.69 631 LYS B N 1
ATOM 10146 C CA . LYS B 1 631 ? -27.188 16.766 6.941 1 96.69 631 LYS B CA 1
ATOM 10147 C C . LYS B 1 631 ? -28.578 17.094 7.488 1 96.69 631 LYS B C 1
ATOM 10149 O O . LYS B 1 631 ? -29.594 16.656 6.945 1 96.69 631 LYS B O 1
ATOM 10154 N N . MET B 1 632 ? -28.625 17.797 8.531 1 97.38 632 MET B N 1
ATOM 10155 C CA . MET B 1 632 ? -29.875 18.219 9.156 1 97.38 632 MET B CA 1
ATOM 10156 C C . MET B 1 632 ? -30 19.734 9.133 1 97.38 632 MET B C 1
ATOM 10158 O O . MET B 1 632 ? -29.125 20.453 9.617 1 97.38 632 MET B O 1
ATOM 10162 N N . THR B 1 633 ? -31.125 20.203 8.633 1 96.44 633 THR B N 1
ATOM 10163 C CA . THR B 1 633 ? -31.344 21.641 8.609 1 96.44 633 THR B CA 1
ATOM 10164 C C . THR B 1 633 ? -32.281 22.062 9.742 1 96.44 633 THR B C 1
ATOM 10166 O O . THR B 1 633 ? -33.156 21.312 10.148 1 96.44 633 THR B O 1
ATOM 10169 N N . ASN B 1 634 ? -32.031 23.203 10.328 1 93.31 634 ASN B N 1
ATOM 10170 C CA . ASN B 1 634 ? -32.906 23.844 11.305 1 93.31 634 ASN B CA 1
ATOM 10171 C C . ASN B 1 634 ? -33.094 22.984 12.547 1 93.31 634 ASN B C 1
ATOM 10173 O O . ASN B 1 634 ? -34.25 22.75 12.969 1 93.31 634 ASN B O 1
ATOM 10177 N N . VAL B 1 635 ? -32 22.469 13 1 93.94 635 VAL B N 1
ATOM 10178 C CA . VAL B 1 635 ? -32.031 21.734 14.266 1 93.94 635 VAL B CA 1
ATOM 10179 C C . VAL B 1 635 ? -31.281 22.531 15.336 1 93.94 635 VAL B C 1
ATOM 10181 O O . VAL B 1 635 ? -30.469 23.406 15.023 1 93.94 635 VAL B O 1
ATOM 10184 N N . THR B 1 636 ? -31.672 22.25 16.562 1 87.56 636 THR B N 1
ATOM 10185 C CA . THR B 1 636 ? -30.984 22.875 17.688 1 87.56 636 THR B CA 1
ATOM 10186 C C . THR B 1 636 ? -30.391 21.828 18.609 1 87.56 636 THR B C 1
ATOM 10188 O O . THR B 1 636 ? -30.906 20.703 18.703 1 87.56 636 THR B O 1
#

Organism: Amphimedon queenslandica (NCBI:txid400682)

InterPro domains:
  IPR000933 Glycoside hydrolase, family 29 [PTHR10030] (150-584)
  IPR000933 Glycoside hydrolase, family 29 [SM00812] (185-581)
  IPR009011 Mannose-6-phosphate receptor binding domain superfamily [G3DSA:2.70.130.10] (30-179)
  IPR009011 Mannose-6-phosphate receptor binding domain superfamily [SSF50911] (32-173)
  IPR013780 Glycosyl hydrolase, all-beta [G3DSA:2.60.40.1180] (531-635)
  IPR016286 Alpha-L-fucosidase, metazoa-type [PR00741] (292-308)
  IPR016286 Alpha-L-fucosidase, metazoa-type [PR00741] (311-329)
  IPR016286 Alpha-L-fucosidase, metazoa-type [PR00741] (338-357)
  IPR016286 Alpha-L-fucosidase, metazoa-type [PR00741] (378-394)
  IPR016286 Alpha-L-fucosidase, metazoa-type [PR00741] (485-506)
  IPR016286 Alpha-L-fucosidase, metazoa-type [PR00741] (518-540)
  IPR017853 Glycoside hydrolase superfamily [SSF51445] (186-535)
  IPR031919 Alpha-L-fucosidase, C-terminal [PF16757] (543-633)
  IPR057739 Glycoside hydrolase family 29, N-terminal [PF01120] (183-532)

pLDDT: mean 85.4, std 16.3, range [23.16, 98.88]

Secondary structure (DSSP, 8-state):
--------------------SS--EEEEE-SS-TTEEEEEE-HHHHHS--EEE--STTEEEEE-SSS--GGG--GGGTTS-PPP-SEEEEETTEEEE-EEEEEEEEEES-TT-GGGEEEEEEEEE--TTS-S-EEEEEEEEE-TTS--PPPEEEEEETTTEEEEEEEEGGGPPEEEES----PPPPPS-HHHHTT----THHHHH-EEEEE--SGGGTT--S-S-HHHHHHTT-HHHHHHHHHHT-B--SSTTTS---SPB--GGGGGGG---TT--HHHHHHHHHHTT-SEEEEEEE-TT--BSS--GGGTTSBTTTSTT-S-HHHHHHHHHHHTT-EEEEEEES--TT-HHHHHHHHTTT---HHIIIIIHHHHHHHHHHH--SEEEEEPPPTTT-TT-TTHHHHTTHHHHHHHHHHTSTTTTT-EE-S-SSTT---SSEEPSTT----S--SS-EEEEEESBSS-SS--TT--GGGB--HHHHHHHHHHHHHTTEEEEEEE---TTSPPPHHHHHHHHHHHHHHHHHGGGTTT-B--S-SBSSS-TTEEEEE-TTSSEEEEEESSPPPTT-EEEESS--B-TT--EEETTSTT-BPEEEE-TTS-EEEEPPTT--HHHHTTSS-EEEEEESB-/--------------------SS--EEEEE-SS-TTEEEEEE-HHHHHS--EEE--STTEEEEE-SSS-SGGG--GGGTTS-PPP-SEEEEETTEEEE---GGGEEEEES-TT-GGGEEEEEEEEE--TTS-S-EEEEEEEEE-TTS--PPPEEEEEETTTEEEEEEEEGGGPPEEEES----PPP--S-HHHHTT----THHHHH-EEEEE--SGGGTT--S-S-HHHHHHTT-HHHHHHHHHHT-B--SSTTTS---SPB--GGGGGGG---TT--HHHHHHHHHHTT-SEEEEEEE-TT--BSS--GGGTTSBTTTSTT-S-HHHHHHHHHHHTT-EEEEEEES--TT-HHHHHHHHTTT---HHIIIIIHHHHHHHHHHH--SEEEEEPPPGGG-TT-TTHHHHTTHHHHHHHHHHTSTTTTT-EE-S-SSTT---SSEEPSTT----S--SS-EEEEEESBSS-SS--TT--GGGB--HHHHHHHHHHHHHTTEEEEEEE---TTSPPPHHHHHHHHHHHHHHHHHGGGTTT-B--S-SBSSS-TTEEEEE-TTSSEEEEEESSPPPTT-EEEESS--B-TT--EEETTSTT-BPEEEE-TTS-EEEEPPTT--HHHHTTSS-EEEEEESB-

Sequence (1272 aa):
MASLCTCILAAIALSLPTVDSLACSYSFPDYHNPQTCARYDLTELSLRGPYNITPPYPYRFLVKVCDLAATDLPWACEGKDLAPAYAYSVETDECYQLGNLENDFAYPLDPMNSSVGIRVAYTNGVGGNGVWPRAVIYDLYCDTSGFNPPPEFAYEYPEYTYRITWRTGYACPSFQTGQNCSLPKFESSWDYLRFRTVPKWFEKAKFGIFVCLGLYSVPAYLNEWYWEKLMTGDPRYVEFHNKNYGCSGVQPDKFPCTGPPFTFQDFAPMLKMELFDPDHWASVIKNAGAKYIVFTTKHCSGWTNFPSPQHWNWNSMDVGPHLDITGNLTASIRKQGLYLGLYHSLNEWYHPLYLEDQKNNCSTTSFVDEIIMPTLKDMTIKYKPDIIWADAPGENKSPCTHDSVKYWKAPEFFSWLYNESPVKETVLTNTRWGSNAVGSFMEGGDRFTPYTLIKNKWETPYTIQKSSWGYDRVEDLSSFWNTTHCLYILVTTVSCNGNLLLNIGPMADGTIDPLFEEILLEMGQWLTVNGEAIYNSIPWTHQNDTPAEDIWYTASEDWQNVYAISFRAPTPGGELVLQQPKPSKQTTMTLLGADGITLDFTVDSDGGVHIHFPTNLPFAKLAGKGAWTIKMTNVTMASLCTCILAAIALSLPTVDSLACSYSFPDYHNPQTCARYDLTELSLRGPYNITPPYPYRFLVKVCDLAATDLPWACEGKDLAPAYAYSVETDECYQLGNLENDFAYPLDPMNSSVGIRVAYTNGVGGNGVWPRAVIYDLYCDTSGFNPPPEFAYEYPEYTYRITWRTGYACPSFQTGQNCSLPKFESSWDYLRFRTVPKWFEKAKFGIFVCLGLYSVPAYLNEWYWEKLMTGDPRYVEFHNKNYGCSGVQPDKFPCTGPPFTFQDFAPMLKMELFDPDHWASVIKNAGAKYIVFTTKHCSGWTNFPSPQHWNWNSMDVGPHLDITGNLTASIRKQGLYLGLYHSLNEWYHPLYLEDQKNNCSTTSFVDEIIMPTLKDMTIKYKPDIIWADAPGENKSPCTHDSVKYWKAPEFFSWLYNESPVKETVLTNTRWGSNAVGSFMEGGDRFTPYTLIKNKWETPYTIQKSSWGYDRVEDLSSFWNTTHCLYILVTTVSCNGNLLLNIGPMADGTIDPLFEEILLEMGQWLTVNGEAIYNSIPWTHQNDTPAEDIWYTASEDWQNVYAISFRAPTPGGELVLQQPKPSKQTTMTLLGADGITLDFTVDSDGGVHIHFPTNLPFAKLAGKGAWTIKMTNVT

Foldseek 3Di:
DPPPPPPPPPPPPPPPPPPPLPWLKAWAAAQVHRLKIWMFGCPVQQVDDQDWEDDPPDKIKGAGRSDWSPPDDPPLCPPPPDDTARMWIAGPSFIWHQADPVDKAKDQLALNGNQQFMKIKGWQIAGDPRDAIHMEIEAEGADPPQDWDDKYWQDADPRHYTYIYTYDNSRGTDMDGPDDHHHDFDDLDLVRVQRDHAHCQQLQQQEEAEEDDDLCLLVQAQAPCLQVCCQVCPPVSQVVCCVPPHHQVRPCVVPPHDGDHDHSQNSFQVLALQVADLLVVLVLGVLLSGQAYEYEQDDQQREGLADDPLQPCRYCLNHHHVDSRLQNNLVNNVVSNHAYHYEYELHHPPPPVLVVCQVVLNPDQCCLVRRVLVRVQVCCQPSVGLEYEYAYDAQPPGSNAVPQLVSNSVSVSLSCCLHPTPNNSRHWYEQNSGPPRDTNFYEDPAPDQPLAADSTEYEHEYEQQQRYQARHPVDDPVRGDALLVVVLSSLSQQLRRYHYHYGFHAHSNNHGDVRSSVSSSLSSVLCVQVVQQRGQWHHDPDQAFPVPSFWGWIAHPVRFKIKIKGLDDDDAQAKDKGQPKADDPPKWKDKTQQPPDTWDWDADPNGIIITTHHNPRPQVRVPPNRMIMMIMGPID/DDDPPPPPPPPPCPPPPPPPPQFLKAWAAAQVHRLKIWMFGCVVQQVDDQDWECDPPDKIKGAGRSDWSPVDDPPLCPPPPADTARMWIAGPSFIWHQADPVDKFKDQLALNGNQQFMKIKGWQIGDDPRPAIHMEIEAEGADPPQDWDDKHWFDADPRHYTYIYTYDNSRGTDMDGPDDHHHDFDDLDLVRVQRDRAHCQQLQQQEEAEEDDDLCLLVQAQAPCLQVCCQVCPPVSQVVCCVPPHHQVRPCVVPPHDGDHDHSQNSQQVLALQVADLLVVLVLGVLLSGQAYEYEQDDQQREGLADDPLQPCRYCLNHHHVDSRLQNNLVNNVVSNHAYHYEYELHHPPPPVLVVCQVVLNPDQCCLVRRVLVRVQVCCQPSVGLEYEYAYDAQPPGSNAVPQLVSNSVSVSLSCCLHPTPNNSRHWYEQNSGPPRDTNFYEDPAPDQPLAADSTEYEHEYEQQQRYQARHPVDDPVRGDALLVVVLRSLSQQLRRYHYHYGFHAHSNNDGDVRSSVSSSLSSVLCVQVVQQRGQWHHDPDQAFPVPSFWGWIAHPVRFKIKIKGLDDDDAQAKDKGQPKADDPPKWKDKGQQPPDTWDWDADPNGIIITTHHNPGPQVRVPPNRMIMMIMGPID